Protein AF-0000000084365419 (afdb_homodimer)

Radius of gyration: 31.17 Å; Cα contacts (8 Å, |Δi|>4): 1772; chains: 2; bounding box: 86×86×74 Å

InterPro domains:
  IPR007219 Xylanolytic transcriptional activator, regulatory domain [PF04082] (51-330)
  IPR051059 Transcription factor verF-like [PTHR40626] (41-245)

Organism: Wickerhamomyces anomalus (strain ATCC 58044 / CBS 1984 / NCYC 433 / NRRL Y-366-8) (NCBI:txid683960)

Secondary structure (DSSP, 8-state):
-HHHHGGGSS-------B----HHHHHHHHHH-GGGGG-TT-SHHHHHHHHHHIIIIITTT---S-GGG-BTTTS-HHHHHHHHHHHHHHGGGGT--SSSHHHHHHHHHHHHHHHHHHTPPSSSPPHHHHHHHHHHHHHHHHSS-HHHHHHHHHTHHHHHHHHHTSHHHH--TTTTS----TT--HHHHHHHHHHHHHHHHHHHHHHHHHHHHHHHHHHH-PPP---GGG---BPPPPHHHHT--HHHHTTSPPPPPPPBHHHHHHHHHTT------HHHHHHHHHHHHHHHHHHHHHHHHHHHHS-HHHHHHHHHHHHHHHHHHHHHHHHHTSTT-S--GGGTSS-TTT--S--S-GGGSTT--S-S-HHHHHHHHHTT--HHHHHHHHT-SEETTEEPPHHHHHHHHHHHHHHHHSHHHHHHHHHHHHHHHHHHEETTTTEE---GGG--STTHHHHHHHHHHHHHHHHHHHT--S-S-GGGT----SS-HHHHHHHHHHHHHTT---SS-HHHHHHHHHHHHHHGGGSTTTT--HHHHHHHHHHHHT-SSHHHHHHHHHHHHHHHHHTT------TTTT-/--TTTGGGSS-------B----HHHHHHHHHH-GGGGG-TT-SHHHHHHHHHHIIIIITTT---S-GGG-BTTTS-HHHHHHHHHHHHHHGGGGT--SSSHHHHHHHHHHHHHHHHHHTPPSSSPPHHHHHHHHHHHHHHHHSS-HHHHHHHHHTHHHHHHHHHTSHHHH--TTTT----GGG--HHHHHHHHHHHHHHHHHHHHHHHHHHHHHHHHHHH-PPP---GGG---BPPPPHHHHT--HHHHTTSPPPPPPPBHHHHHHHHHTT------HHHHHHHHHHHHHHHHHHHHHHHHHHHHS-HHHHHHHHHHHHHHHHHHHHHHHHHTSTT-S--GGGTSS-TTT--S--S-GGGSTT--S-S-HHHHHHHHHTT--HHHHHHHHT-SEETTEEPPHHHHHHHHHHHHHHHHSHHHHHHHHHHHHHHHHHHEETTTTEE---GGG--STTHHHHHHHHHHHHHHHHHHHT--S-S-GGGT----SS-HHHHHHHHHHHHHTT---SS-HHHHHHHHHHHHHHGGGSTTTT--HHHHHHHHHHHHT-SSHHHHHHHHHHHHHHHHHTT------TTTT-

Structure (mmCIF, N/CA/C/O backbone):
data_AF-0000000084365419-model_v1
#
loop_
_entity.id
_entity.type
_entity.pdbx_description
1 polymer 'Transcription factor domain-containing protein'
#
loop_
_atom_site.group_PDB
_atom_site.id
_atom_site.type_symbol
_atom_site.label_atom_id
_atom_site.label_alt_id
_atom_site.label_comp_id
_atom_site.label_asym_id
_atom_site.label_entity_id
_atom_site.label_seq_id
_atom_site.pdbx_PDB_ins_code
_atom_site.Cartn_x
_atom_site.Cartn_y
_atom_site.Cartn_z
_atom_site.occupancy
_atom_site.B_iso_or_equiv
_atom_site.auth_seq_id
_atom_site.auth_comp_id
_atom_site.auth_asym_id
_atom_site.auth_atom_id
_atom_site.pdbx_PDB_model_num
ATOM 1 N N . LEU A 1 1 ? -21.594 13.844 -19.859 1 22.3 1 LEU A N 1
ATOM 2 C CA . LEU A 1 1 ? -22.234 14.008 -18.562 1 22.3 1 LEU A CA 1
ATOM 3 C C . LEU A 1 1 ? -23.734 13.789 -18.656 1 22.3 1 LEU A C 1
ATOM 5 O O . LEU A 1 1 ? -24.328 13.172 -17.766 1 22.3 1 LEU A O 1
ATOM 9 N N . GLU A 1 2 ? -24.359 14.234 -19.766 1 26.27 2 GLU A N 1
ATOM 10 C CA . GLU A 1 2 ? -25.797 14.156 -19.953 1 26.27 2 GLU A CA 1
ATOM 11 C C . GLU A 1 2 ? -26.234 12.727 -20.234 1 26.27 2 GLU A C 1
ATOM 13 O O . GLU A 1 2 ? -27.328 12.312 -19.812 1 26.27 2 GLU A O 1
ATOM 18 N N . LEU A 1 3 ? -25.344 12.031 -21.016 1 27.06 3 LEU A N 1
ATOM 19 C CA . LEU A 1 3 ? -25.797 10.711 -21.438 1 27.06 3 LEU A CA 1
ATOM 20 C C . LEU A 1 3 ? -25.812 9.742 -20.266 1 27.06 3 LEU A C 1
ATOM 22 O O . LEU A 1 3 ? -26.609 8.805 -20.25 1 27.06 3 LEU A O 1
ATOM 26 N N . LEU A 1 4 ? -24.953 10.047 -19.188 1 29.25 4 LEU A N 1
ATOM 27 C CA . LEU A 1 4 ? -24.906 9.141 -18.047 1 29.25 4 LEU A CA 1
ATOM 28 C C . LEU A 1 4 ? -26.078 9.383 -17.094 1 29.25 4 LEU A C 1
ATOM 30 O O . LEU A 1 4 ? -26.344 8.578 -16.203 1 29.25 4 LEU A O 1
ATOM 34 N N . GLU A 1 5 ? -26.734 10.594 -17.078 1 30.22 5 GLU A N 1
ATOM 35 C CA . GLU A 1 5 ? -27.719 10.984 -16.078 1 30.22 5 GLU A CA 1
ATOM 36 C C . GLU A 1 5 ? -29.047 10.242 -16.266 1 30.22 5 GLU A C 1
ATOM 38 O O . GLU A 1 5 ? -29.812 10.094 -15.328 1 30.22 5 GLU A O 1
ATOM 43 N N . SER A 1 6 ? -29.453 10.117 -17.531 1 30.25 6 SER A N 1
ATOM 44 C CA . SER A 1 6 ? -30.875 9.883 -17.688 1 30.25 6 SER A CA 1
ATOM 45 C C . SER A 1 6 ? -31.297 8.562 -17.062 1 30.25 6 SER A C 1
ATOM 47 O O . SER A 1 6 ? -32.5 8.328 -16.844 1 30.25 6 SER A O 1
ATOM 49 N N . ASP A 1 7 ? -30.422 7.559 -17.109 1 29.06 7 ASP A N 1
ATOM 50 C CA . ASP A 1 7 ? -31 6.215 -17.078 1 29.06 7 ASP A CA 1
ATOM 51 C C . ASP A 1 7 ? -31.281 5.77 -15.641 1 29.06 7 ASP A C 1
ATOM 53 O O . ASP A 1 7 ? -31.531 4.59 -15.391 1 29.06 7 ASP A O 1
ATOM 57 N N . LEU A 1 8 ? -31.156 6.672 -14.68 1 30 8 LEU A N 1
ATOM 58 C CA . LEU A 1 8 ? -31.297 6.18 -13.312 1 30 8 LEU A CA 1
ATOM 59 C C . LEU A 1 8 ? -32.781 6.055 -12.93 1 30 8 LEU A C 1
ATOM 61 O O . LEU A 1 8 ? -33.094 5.633 -11.82 1 30 8 LEU A O 1
ATOM 65 N N . GLY A 1 9 ? -33.656 6.742 -13.57 1 32.25 9 GLY A N 1
ATOM 66 C CA . GLY A 1 9 ? -35.031 6.793 -13.047 1 32.25 9 GLY A CA 1
ATOM 67 C C . GLY A 1 9 ? -35.719 5.445 -13.07 1 32.25 9 GLY A C 1
ATOM 68 O O . GLY A 1 9 ? -36.781 5.277 -12.469 1 32.25 9 GLY A O 1
ATOM 69 N N . ASN A 1 10 ? -35.844 4.816 -14.328 1 31.27 10 ASN A N 1
ATOM 70 C CA . ASN A 1 10 ? -36.719 3.666 -14.422 1 31.27 10 ASN A CA 1
ATOM 71 C C . ASN A 1 10 ? -36.219 2.48 -13.617 1 31.27 10 ASN A C 1
ATOM 73 O O . ASN A 1 10 ? -35 2.211 -13.617 1 31.27 10 ASN A O 1
ATOM 77 N N . ILE A 1 11 ? -36.969 2.057 -12.594 1 35.53 11 ILE A N 1
ATOM 78 C CA . ILE A 1 11 ? -36.75 0.825 -11.852 1 35.53 11 ILE A CA 1
ATOM 79 C C . ILE A 1 11 ? -36.312 -0.283 -12.805 1 35.53 11 ILE A C 1
ATOM 81 O O . ILE A 1 11 ? -37.062 -0.669 -13.703 1 35.53 11 ILE A O 1
ATOM 85 N N . PRO A 1 12 ? -35.094 -0.341 -13.195 1 38.25 12 PRO A N 1
ATOM 86 C CA . PRO A 1 12 ? -34.75 -1.32 -14.234 1 38.25 12 PRO A CA 1
ATOM 87 C C . PRO A 1 12 ? -35.406 -2.676 -13.992 1 38.25 12 PRO A C 1
ATOM 89 O O . PRO A 1 12 ? -35.438 -3.158 -12.859 1 38.25 12 PRO A O 1
ATOM 92 N N . SER A 1 13 ? -36.5 -3.002 -14.586 1 40.56 13 SER A N 1
ATOM 93 C CA . SER A 1 13 ? -36.938 -4.391 -14.727 1 40.56 13 SER A CA 1
ATOM 94 C C . SER A 1 13 ? -35.75 -5.348 -14.672 1 40.56 13 SER A C 1
ATOM 96 O O . SER A 1 13 ? -34.75 -5.141 -15.352 1 40.56 13 SER A O 1
ATOM 98 N N . PHE A 1 14 ? -35.562 -5.926 -13.484 1 49.97 14 PHE A N 1
ATOM 99 C CA . PHE A 1 14 ? -34.531 -6.938 -13.25 1 49.97 14 PHE A CA 1
ATOM 100 C C . PHE A 1 14 ? -34.438 -7.895 -14.43 1 49.97 14 PHE A C 1
ATOM 102 O O . PHE A 1 14 ? -35.406 -8.625 -14.727 1 49.97 14 PHE A O 1
ATOM 109 N N . GLN A 1 15 ? -33.906 -7.57 -15.492 1 57.12 15 GLN A N 1
ATOM 110 C CA . GLN A 1 15 ? -33.656 -8.453 -16.625 1 57.12 15 GLN A CA 1
ATOM 111 C C . GLN A 1 15 ? -32.75 -9.617 -16.25 1 57.12 15 GLN A C 1
ATOM 113 O O . GLN A 1 15 ? -31.859 -9.469 -15.414 1 57.12 15 GLN A O 1
ATOM 118 N N . GLY A 1 16 ? -33.25 -10.898 -16.281 1 69.56 16 GLY A N 1
ATOM 119 C CA . GLY A 1 16 ? -32.5 -12.141 -16.156 1 69.56 16 GLY A CA 1
ATOM 120 C C . GLY A 1 16 ? -31.109 -12.055 -16.734 1 69.56 16 GLY A C 1
ATOM 121 O O . GLY A 1 16 ? -30.719 -11.016 -17.281 1 69.56 16 GLY A O 1
ATOM 122 N N . ASN A 1 17 ? -30.312 -12.992 -16.422 1 83.81 17 ASN A N 1
ATOM 123 C CA . ASN A 1 17 ? -28.938 -13.102 -16.922 1 83.81 17 ASN A CA 1
ATOM 124 C C . ASN A 1 17 ? -28.891 -12.938 -18.438 1 83.81 17 ASN A C 1
ATOM 126 O O . ASN A 1 17 ? -29.703 -13.508 -19.156 1 83.81 17 ASN A O 1
ATOM 130 N N . SER A 1 18 ? -28.094 -11.992 -18.844 1 84.31 18 SER A N 1
ATOM 131 C CA . SER A 1 18 ? -27.891 -11.812 -20.281 1 84.31 18 SER A CA 1
ATOM 132 C C . SER A 1 18 ? -26.422 -11.609 -20.609 1 84.31 18 SER A C 1
ATOM 134 O O . SER A 1 18 ? -25.703 -10.922 -19.891 1 84.31 18 SER A O 1
ATOM 136 N N . THR A 1 19 ? -26.047 -12.305 -21.703 1 90.19 19 THR A N 1
ATOM 137 C CA . THR A 1 19 ? -24.688 -12.133 -22.234 1 90.19 19 THR A CA 1
ATOM 138 C C . THR A 1 19 ? -24.734 -11.625 -23.672 1 90.19 19 THR A C 1
ATOM 140 O O . THR A 1 19 ? -23.766 -11.789 -24.406 1 90.19 19 THR A O 1
ATOM 143 N N . LEU A 1 20 ? -25.812 -10.992 -23.984 1 92.69 20 LEU A N 1
ATOM 144 C CA . LEU A 1 20 ? -26.016 -10.508 -25.344 1 92.69 20 LEU A CA 1
ATOM 145 C C . LEU A 1 20 ? -25.203 -9.242 -25.594 1 92.69 20 LEU A C 1
ATOM 147 O O . LEU A 1 20 ? -25.141 -8.359 -24.734 1 92.69 20 LEU A O 1
ATOM 151 N N . ILE A 1 21 ? -24.547 -9.242 -26.766 1 96.62 21 ILE A N 1
ATOM 152 C CA . ILE A 1 21 ? -23.797 -8.062 -27.188 1 96.62 21 ILE A CA 1
ATOM 153 C C . ILE A 1 21 ? -24.562 -7.316 -28.266 1 96.62 21 ILE A C 1
ATOM 155 O O . ILE A 1 21 ? -24.562 -7.727 -29.438 1 96.62 21 ILE A O 1
ATOM 159 N N . THR A 1 22 ? -25.094 -6.215 -27.891 1 96.19 22 THR A N 1
ATOM 160 C CA . THR A 1 22 ? -25.891 -5.418 -28.828 1 96.19 22 THR A CA 1
ATOM 161 C C . THR A 1 22 ? -24.984 -4.449 -29.609 1 96.19 22 THR A C 1
ATOM 163 O O . THR A 1 22 ? -23.844 -4.227 -29.219 1 96.19 22 THR A O 1
ATOM 166 N N . SER A 1 23 ? -25.516 -3.898 -30.688 1 95.88 23 SER A N 1
ATOM 167 C CA . SER A 1 23 ? -24.797 -2.895 -31.469 1 95.88 23 SER A CA 1
ATOM 168 C C . SER A 1 23 ? -24.531 -1.64 -30.641 1 95.88 23 SER A C 1
ATOM 170 O O . SER A 1 23 ? -23.5 -0.993 -30.797 1 95.88 23 SER A O 1
ATOM 172 N N . GLU A 1 24 ? -25.438 -1.38 -29.766 1 95.94 24 GLU A N 1
ATOM 173 C CA . GLU A 1 24 ? -25.281 -0.215 -28.906 1 95.94 24 GLU A CA 1
ATOM 174 C C . GLU A 1 24 ? -24.125 -0.411 -27.938 1 95.94 24 GLU A C 1
ATOM 176 O O . GLU A 1 24 ? -23.328 0.506 -27.703 1 95.94 24 GLU A O 1
ATOM 181 N N . LEU A 1 25 ? -24.125 -1.559 -27.359 1 96.69 25 LEU A N 1
ATOM 182 C CA . LEU A 1 25 ? -23.031 -1.863 -26.438 1 96.69 25 LEU A CA 1
ATOM 183 C C . LEU A 1 25 ? -21.688 -1.811 -27.156 1 96.69 25 LEU A C 1
ATOM 185 O O . LEU A 1 25 ? -20.703 -1.305 -26.609 1 96.69 25 LEU A O 1
ATOM 189 N N . MET A 1 26 ? -21.609 -2.289 -28.375 1 97.06 26 MET A N 1
ATOM 190 C CA . MET A 1 26 ? -20.375 -2.264 -29.156 1 97.06 26 MET A CA 1
ATOM 191 C C . MET A 1 26 ? -19.938 -0.831 -29.438 1 97.06 26 MET A C 1
ATOM 193 O O . MET A 1 26 ? -18.75 -0.512 -29.359 1 97.06 26 MET A O 1
ATOM 197 N N . ARG A 1 27 ? -20.891 0.014 -29.719 1 96.88 27 ARG A N 1
ATOM 198 C CA . ARG A 1 27 ? -20.578 1.42 -29.969 1 96.88 27 ARG A CA 1
ATOM 199 C C . ARG A 1 27 ? -20 2.078 -28.719 1 96.88 27 ARG A C 1
ATOM 201 O O . ARG A 1 27 ? -19.078 2.883 -28.797 1 96.88 27 ARG A O 1
ATOM 208 N N . ARG A 1 28 ? -20.547 1.725 -27.609 1 96.94 28 ARG A N 1
ATOM 209 C CA . ARG A 1 28 ? -20.062 2.281 -26.344 1 96.94 28 ARG A CA 1
ATOM 210 C C . ARG A 1 28 ? -18.641 1.808 -26.047 1 96.94 28 ARG A C 1
ATOM 212 O O . ARG A 1 28 ? -17.828 2.576 -25.547 1 96.94 28 ARG A O 1
ATOM 219 N N . MET A 1 29 ? -18.422 0.545 -26.359 1 97.56 29 MET A N 1
ATOM 220 C CA . MET A 1 29 ? -17.078 0.008 -26.156 1 97.56 29 MET A CA 1
ATOM 221 C C . MET A 1 29 ? -16.062 0.688 -27.078 1 97.56 29 MET A C 1
ATOM 223 O O . MET A 1 29 ? -14.953 1.007 -26.656 1 97.56 29 MET A O 1
ATOM 227 N N . LEU A 1 30 ? -16.516 0.983 -28.297 1 97.31 30 LEU A N 1
ATOM 228 C CA . LEU A 1 30 ? -15.633 1.619 -29.266 1 97.31 30 LEU A CA 1
ATOM 229 C C . LEU A 1 30 ? -15.398 3.084 -28.922 1 97.31 30 LEU A C 1
ATOM 231 O O . LEU A 1 30 ? -14.344 3.643 -29.234 1 97.31 30 LEU A O 1
ATOM 235 N N . PHE A 1 31 ? -16.359 3.646 -28.266 1 96.44 31 PHE A N 1
ATOM 236 C CA . PHE A 1 31 ? -16.172 5.008 -27.766 1 96.44 31 PHE A CA 1
ATOM 237 C C . PHE A 1 31 ? -15.078 5.055 -26.703 1 96.44 31 PHE A C 1
ATOM 239 O O . PHE A 1 31 ? -14.281 6 -26.672 1 96.44 31 PHE A O 1
ATOM 246 N N . LEU A 1 32 ? -14.969 4.051 -25.875 1 95.81 32 LEU A N 1
ATOM 247 C CA . LEU A 1 32 ? -13.977 3.975 -24.812 1 95.81 32 LEU A CA 1
ATOM 248 C C . LEU A 1 32 ? -12.609 3.605 -25.359 1 95.81 32 LEU A C 1
ATOM 250 O O . LEU A 1 32 ? -11.594 4.164 -24.953 1 95.81 32 LEU A O 1
ATOM 254 N N . ILE A 1 33 ? -12.641 2.627 -26.297 1 97.38 33 ILE A N 1
ATOM 255 C CA . ILE A 1 33 ? -11.398 2.158 -26.891 1 97.38 33 ILE A CA 1
ATOM 256 C C . ILE A 1 33 ? -11.539 2.113 -28.422 1 97.38 33 ILE A C 1
ATOM 258 O O . ILE A 1 33 ? -11.758 1.046 -29 1 97.38 33 ILE A O 1
ATOM 262 N N . PRO A 1 34 ? -11.273 3.154 -29.078 1 96.31 34 PRO A N 1
ATOM 263 C CA . PRO A 1 34 ? -11.508 3.258 -30.516 1 96.31 34 PRO A CA 1
ATOM 264 C C . PRO A 1 34 ? -10.625 2.318 -31.328 1 96.31 34 PRO A C 1
ATOM 266 O O . PRO A 1 34 ? -11.023 1.869 -32.406 1 96.31 34 PRO A O 1
ATOM 269 N N . THR A 1 35 ? -9.5 1.938 -30.859 1 95.31 35 THR A N 1
ATOM 270 C CA . THR A 1 35 ? -8.555 1.117 -31.609 1 95.31 35 THR A CA 1
ATOM 271 C C . THR A 1 35 ? -9.102 -0.295 -31.812 1 95.31 35 THR A C 1
ATOM 273 O O . THR A 1 35 ? -8.609 -1.041 -32.656 1 95.31 35 THR A O 1
ATOM 276 N N . LEU A 1 36 ? -10.133 -0.667 -31.062 1 96.56 36 LEU A N 1
ATOM 277 C CA . LEU A 1 36 ? -10.711 -2.004 -31.156 1 96.56 36 LEU A CA 1
ATOM 278 C C . LEU A 1 36 ? -11.438 -2.199 -32.469 1 96.56 36 LEU A C 1
ATOM 280 O O . LEU A 1 36 ? -11.695 -3.332 -32.875 1 96.56 36 LEU A O 1
ATOM 284 N N . THR A 1 37 ? -11.773 -1.078 -33.156 1 94.44 37 THR A N 1
ATOM 285 C CA . THR A 1 37 ? -12.539 -1.135 -34.375 1 94.44 37 THR A CA 1
ATOM 286 C C . THR A 1 37 ? -11.789 -1.938 -35.438 1 94.44 37 THR A C 1
ATOM 288 O O . THR A 1 37 ? -12.406 -2.66 -36.25 1 94.44 37 THR A O 1
ATOM 291 N N . SER A 1 38 ? -10.508 -1.861 -35.438 1 93.69 38 SER A N 1
ATOM 292 C CA . SER A 1 38 ? -9.703 -2.479 -36.469 1 93.69 38 SER A CA 1
ATOM 293 C C . SER A 1 38 ? -9.266 -3.887 -36.094 1 93.69 38 SER A C 1
ATOM 295 O O . SER A 1 38 ? -8.648 -4.598 -36.875 1 93.69 38 SER A O 1
ATOM 297 N N . HIS A 1 39 ? -9.656 -4.355 -34.938 1 95.19 39 HIS A N 1
ATOM 298 C CA . HIS A 1 39 ? -9.188 -5.672 -34.5 1 95.19 39 HIS A CA 1
ATOM 299 C C . HIS A 1 39 ? -10.023 -6.781 -35.125 1 95.19 39 HIS A C 1
ATOM 301 O O . HIS A 1 39 ? -11.258 -6.699 -35.156 1 95.19 39 HIS A O 1
ATOM 307 N N . GLU A 1 40 ? -9.414 -7.809 -35.531 1 94.25 40 GLU A N 1
ATOM 308 C CA . GLU A 1 40 ? -10.039 -8.859 -36.312 1 94.25 40 GLU A CA 1
ATOM 309 C C . GLU A 1 40 ? -11.055 -9.648 -35.5 1 94.25 40 GLU A C 1
ATOM 311 O O . GLU A 1 40 ? -12.047 -10.141 -36.031 1 94.25 40 GLU A O 1
ATOM 316 N N . ASP A 1 41 ? -10.875 -9.766 -34.156 1 96.19 41 ASP A N 1
ATOM 317 C CA . ASP A 1 41 ? -11.742 -10.586 -33.344 1 96.19 41 ASP A CA 1
ATOM 318 C C . ASP A 1 41 ? -12.805 -9.734 -32.656 1 96.19 41 ASP A C 1
ATOM 320 O O . ASP A 1 41 ? -13.547 -10.227 -31.797 1 96.19 41 ASP A O 1
ATOM 324 N N . PHE A 1 42 ? -12.859 -8.484 -33.062 1 96.75 42 PHE A N 1
ATOM 325 C CA . PHE A 1 42 ? -13.836 -7.617 -32.375 1 96.75 42 PHE A CA 1
ATOM 326 C C . PHE A 1 42 ? -15.172 -7.664 -33.125 1 96.75 42 PHE A C 1
ATOM 328 O O . PHE A 1 42 ? -15.5 -6.758 -33.875 1 96.75 42 PHE A O 1
ATOM 335 N N . ASP A 1 43 ? -15.953 -8.578 -32.781 1 95.69 43 ASP A N 1
ATOM 336 C CA . ASP A 1 43 ? -17.328 -8.727 -33.281 1 95.69 43 ASP A CA 1
ATOM 337 C C . ASP A 1 43 ? -18.234 -9.312 -32.219 1 95.69 43 ASP A C 1
ATOM 339 O O . ASP A 1 43 ? -17.766 -9.859 -31.219 1 95.69 43 ASP A O 1
ATOM 343 N N . ALA A 1 44 ? -19.531 -9.25 -32.406 1 96.5 44 ALA A N 1
ATOM 344 C CA . ALA A 1 44 ? -20.5 -9.586 -31.359 1 96.5 44 ALA A CA 1
ATOM 345 C C . ALA A 1 44 ? -20.391 -11.055 -30.953 1 96.5 44 ALA A C 1
ATOM 347 O O . ALA A 1 44 ? -20.453 -11.383 -29.766 1 96.5 44 ALA A O 1
ATOM 348 N N . THR A 1 45 ? -20.219 -11.906 -31.875 1 96.19 45 THR A N 1
ATOM 349 C CA . THR A 1 45 ? -20.141 -13.336 -31.609 1 96.19 45 THR A CA 1
ATOM 350 C C . THR A 1 45 ? -18.891 -13.672 -30.812 1 96.19 45 THR A C 1
ATOM 352 O O . THR A 1 45 ? -18.953 -14.453 -29.859 1 96.19 45 THR A O 1
ATOM 355 N N . ALA A 1 46 ? -17.812 -13.094 -31.203 1 96.88 46 ALA A N 1
ATOM 356 C CA . ALA A 1 46 ? -16.547 -13.328 -30.5 1 96.88 46 ALA A CA 1
ATOM 357 C C . ALA A 1 46 ? -16.625 -12.805 -29.062 1 96.88 46 ALA A C 1
ATOM 359 O O . ALA A 1 46 ? -16.141 -13.461 -28.141 1 96.88 46 ALA A O 1
ATOM 360 N N . LEU A 1 47 ? -17.203 -11.648 -28.938 1 97.94 47 LEU A N 1
ATOM 361 C CA . LEU A 1 47 ? -17.312 -11.055 -27.609 1 97.94 47 LEU A CA 1
ATOM 362 C C . LEU A 1 47 ? -18.219 -11.891 -26.703 1 97.94 47 LEU A C 1
ATOM 364 O O . LEU A 1 47 ? -17.938 -12.055 -25.516 1 97.94 47 LEU A O 1
ATOM 368 N N . GLU A 1 48 ? -19.281 -12.414 -27.234 1 97.56 48 GLU A N 1
ATOM 369 C CA . GLU A 1 48 ? -20.172 -13.297 -26.484 1 97.56 48 GLU A CA 1
ATOM 370 C C . GLU A 1 48 ? -19.453 -14.578 -26.078 1 97.56 48 GLU A C 1
ATOM 372 O O . GLU A 1 48 ? -19.672 -15.094 -24.969 1 97.56 48 GLU A O 1
ATOM 377 N N . LEU A 1 49 ? -18.641 -15.047 -26.938 1 96.56 49 LEU A N 1
ATOM 378 C CA . LEU A 1 49 ? -17.875 -16.234 -26.609 1 96.56 49 LEU A CA 1
ATOM 379 C C . LEU A 1 49 ? -16.875 -15.938 -25.484 1 96.56 49 LEU A C 1
ATOM 381 O O . LEU A 1 49 ? -16.672 -16.766 -24.594 1 96.56 49 LEU A O 1
ATOM 385 N N . CYS A 1 50 ? -16.25 -14.758 -25.547 1 97.62 50 CYS A N 1
ATOM 386 C CA . CYS A 1 50 ? -15.375 -14.352 -24.469 1 97.62 50 CYS A CA 1
ATOM 387 C C . CYS A 1 50 ? -16.109 -14.32 -23.141 1 97.62 50 CYS A C 1
ATOM 389 O O . CYS A 1 50 ? -15.594 -14.773 -22.125 1 97.62 50 CYS A O 1
ATOM 391 N N . LEU A 1 51 ? -17.281 -13.773 -23.141 1 97.62 51 LEU A N 1
ATOM 392 C CA . LEU A 1 51 ? -18.094 -13.734 -21.922 1 97.62 51 LEU A CA 1
ATOM 393 C C . LEU A 1 51 ? -18.406 -15.141 -21.438 1 97.62 51 LEU A C 1
ATOM 395 O O . LEU A 1 51 ? -18.375 -15.406 -20.234 1 97.62 51 LEU A O 1
ATOM 399 N N . ASN A 1 52 ? -18.656 -16 -22.344 1 95.69 52 ASN A N 1
ATOM 400 C CA . ASN A 1 52 ? -18.906 -17.391 -21.969 1 95.69 52 ASN A CA 1
ATOM 401 C C . ASN A 1 52 ? -17.688 -18.031 -21.328 1 95.69 52 ASN A C 1
ATOM 403 O O . ASN A 1 52 ? -17.812 -18.75 -20.328 1 95.69 52 ASN A O 1
ATOM 407 N N . ILE A 1 53 ? -16.562 -17.797 -21.891 1 96.38 53 ILE A N 1
ATOM 408 C CA . ILE A 1 53 ? -15.32 -18.328 -21.344 1 96.38 53 ILE A CA 1
ATOM 409 C C . ILE A 1 53 ? -15.078 -17.75 -19.953 1 96.38 53 ILE A C 1
ATOM 411 O O . ILE A 1 53 ? -14.648 -18.453 -19.047 1 96.38 53 ILE A O 1
ATOM 415 N N . TYR A 1 54 ? -15.352 -16.438 -19.828 1 97 54 TYR A N 1
ATOM 416 C CA . TYR A 1 54 ? -15.242 -15.836 -18.5 1 97 54 TYR A CA 1
ATOM 417 C C . TYR A 1 54 ? -16.078 -16.594 -17.484 1 97 54 TYR A C 1
ATOM 419 O O . TYR A 1 54 ? -15.602 -16.938 -16.406 1 97 54 TYR A O 1
ATOM 427 N N . TRP A 1 55 ? -17.312 -16.875 -17.812 1 95.81 55 TRP A N 1
ATOM 428 C CA . TRP A 1 55 ? -18.25 -17.484 -16.875 1 95.81 55 TRP A CA 1
ATOM 429 C C . TRP A 1 55 ? -17.875 -18.938 -16.609 1 95.81 55 TRP A C 1
ATOM 431 O O . TRP A 1 55 ? -18.062 -19.438 -15.484 1 95.81 55 TRP A O 1
ATOM 441 N N . THR A 1 56 ? -17.266 -19.609 -17.562 1 94.5 56 THR A N 1
ATOM 442 C CA . THR A 1 56 ? -17.078 -21.047 -17.453 1 94.5 56 THR A CA 1
ATOM 443 C C . THR A 1 56 ? -15.664 -21.359 -16.953 1 94.5 56 THR A C 1
ATOM 445 O O . THR A 1 56 ? -15.391 -22.484 -16.531 1 94.5 56 THR A O 1
ATOM 448 N N . THR A 1 57 ? -14.812 -20.391 -16.969 1 95.5 57 THR A N 1
ATOM 449 C CA . THR A 1 57 ? -13.43 -20.703 -16.625 1 95.5 57 THR A CA 1
ATOM 450 C C . THR A 1 57 ? -12.953 -19.797 -15.484 1 95.5 57 THR A C 1
ATOM 452 O O . THR A 1 57 ? -12.32 -20.266 -14.539 1 95.5 57 THR A O 1
ATOM 455 N N . PHE A 1 58 ? -13.227 -18.531 -15.594 1 96.75 58 PHE A N 1
ATOM 456 C CA . PHE A 1 58 ? -12.734 -17.594 -14.586 1 96.75 58 PHE A CA 1
ATOM 457 C C . PHE A 1 58 ? -13.688 -17.531 -13.398 1 96.75 58 PHE A C 1
ATOM 459 O O . PHE A 1 58 ? -13.266 -17.688 -12.25 1 96.75 58 PHE A O 1
ATOM 466 N N . HIS A 1 59 ? -14.984 -17.344 -13.664 1 96.44 59 HIS A N 1
ATOM 467 C CA . HIS A 1 59 ? -16.016 -17.141 -12.641 1 96.44 59 HIS A CA 1
ATOM 468 C C . HIS A 1 59 ? -16.062 -18.312 -11.664 1 96.44 59 HIS A C 1
ATOM 470 O O . HIS A 1 59 ? -16.234 -18.109 -10.461 1 96.44 59 HIS A O 1
ATOM 476 N N . ILE A 1 60 ? -15.852 -19.484 -12.172 1 95.06 60 ILE A N 1
ATOM 477 C CA . ILE A 1 60 ? -16.047 -20.672 -11.344 1 95.06 60 ILE A CA 1
ATOM 478 C C . ILE A 1 60 ? -14.891 -20.812 -10.359 1 95.06 60 ILE A C 1
ATOM 480 O O . ILE A 1 60 ? -14.969 -21.578 -9.398 1 95.06 60 ILE A O 1
ATOM 484 N N . GLN A 1 61 ? -13.836 -20.078 -10.586 1 95.69 61 GLN A N 1
ATOM 485 C CA . GLN A 1 61 ? -12.727 -20.047 -9.633 1 95.69 61 GLN A CA 1
ATOM 486 C C . GLN A 1 61 ? -12.875 -18.891 -8.656 1 95.69 61 GLN A C 1
ATOM 488 O O . GLN A 1 61 ? -12.594 -19.031 -7.465 1 95.69 61 GLN A O 1
ATOM 493 N N . TYR A 1 62 ? -13.328 -17.719 -9.188 1 96.62 62 TYR A N 1
ATOM 494 C CA . TYR A 1 62 ? -13.492 -16.484 -8.406 1 96.62 62 TYR A CA 1
ATOM 495 C C . TYR A 1 62 ? -14.836 -15.836 -8.695 1 96.62 62 TYR A C 1
ATOM 497 O O . TYR A 1 62 ? -14.922 -14.883 -9.477 1 96.62 62 TYR A O 1
ATOM 505 N N . PRO A 1 63 ? -15.812 -16.297 -8.016 1 96.81 63 PRO A N 1
ATOM 506 C CA . PRO A 1 63 ? -17.172 -15.797 -8.273 1 96.81 63 PRO A CA 1
ATOM 507 C C . PRO A 1 63 ? -17.438 -14.445 -7.613 1 96.81 63 PRO A C 1
ATOM 509 O O . PRO A 1 63 ? -18.188 -14.367 -6.637 1 96.81 63 PRO A O 1
ATOM 512 N N . ILE A 1 64 ? -16.953 -13.391 -8.219 1 97.75 64 ILE A N 1
ATOM 513 C CA . ILE A 1 64 ? -17.047 -12.062 -7.621 1 97.75 64 ILE A CA 1
ATOM 514 C C . ILE A 1 64 ? -18.203 -11.289 -8.258 1 97.75 64 ILE A C 1
ATOM 516 O O . ILE A 1 64 ? -18.578 -10.219 -7.777 1 97.75 64 ILE A O 1
ATOM 520 N N . ILE A 1 65 ? -18.75 -11.766 -9.359 1 97.38 65 ILE A N 1
ATOM 521 C CA . ILE A 1 65 ? -19.922 -11.203 -10.016 1 97.38 65 ILE A CA 1
ATOM 522 C C . ILE A 1 65 ? -21.109 -12.164 -9.883 1 97.38 65 ILE A C 1
ATOM 524 O O . ILE A 1 65 ? -20.953 -13.367 -10.078 1 97.38 65 ILE A O 1
ATOM 528 N N . HIS A 1 66 ? -22.203 -11.648 -9.453 1 95.75 66 HIS A N 1
ATOM 529 C CA . HIS A 1 66 ? -23.406 -12.477 -9.352 1 95.75 66 HIS A CA 1
ATOM 530 C C . HIS A 1 66 ? -23.969 -12.789 -10.727 1 95.75 66 HIS A C 1
ATOM 532 O O . HIS A 1 66 ? -24.703 -11.969 -11.305 1 95.75 66 HIS A O 1
ATOM 538 N N . LYS A 1 67 ? -23.766 -13.984 -11.18 1 94.69 67 LYS A N 1
ATOM 539 C CA . LYS A 1 67 ? -24.078 -14.359 -12.555 1 94.69 67 LYS A CA 1
ATOM 540 C C . LYS A 1 67 ? -25.578 -14.227 -12.836 1 94.69 67 LYS A C 1
ATOM 542 O O . LYS A 1 67 ? -25.969 -13.648 -13.852 1 94.69 67 LYS A O 1
ATOM 547 N N . PRO A 1 68 ? -26.453 -14.617 -11.945 1 92.62 68 PRO A N 1
ATOM 548 C CA . PRO A 1 68 ? -27.891 -14.586 -12.266 1 92.62 68 PRO A CA 1
ATOM 549 C C . PRO A 1 68 ? -28.406 -13.172 -12.469 1 92.62 68 PRO A C 1
ATOM 551 O O . PRO A 1 68 ? -29.359 -12.969 -13.227 1 92.62 68 PRO A O 1
ATOM 554 N N . SER A 1 69 ? -27.828 -12.227 -11.789 1 92.25 69 SER A N 1
ATOM 555 C CA . SER A 1 69 ? -28.344 -10.867 -11.898 1 92.25 69 SER A CA 1
ATOM 556 C C . SER A 1 69 ? -27.531 -10.047 -12.898 1 92.25 69 SER A C 1
ATOM 558 O O . SER A 1 69 ? -27.859 -8.891 -13.156 1 92.25 69 SER A O 1
ATOM 560 N N . PHE A 1 70 ? -26.531 -10.68 -13.477 1 95.38 70 PHE A N 1
ATOM 561 C CA . PHE A 1 70 ? -25.688 -9.969 -14.438 1 95.38 70 PHE A CA 1
ATOM 562 C C . PHE A 1 70 ? -26.406 -9.797 -15.766 1 95.38 70 PHE A C 1
ATOM 564 O O . PHE A 1 70 ? -27.031 -10.734 -16.266 1 95.38 70 PHE A O 1
ATOM 571 N N . ASN A 1 71 ? -26.344 -8.586 -16.266 1 94.5 71 ASN A N 1
ATOM 572 C CA . ASN A 1 71 ? -26.984 -8.258 -17.516 1 94.5 71 ASN A CA 1
ATOM 573 C C . ASN A 1 71 ? -26.172 -7.262 -18.328 1 94.5 71 ASN A C 1
ATOM 575 O O . ASN A 1 71 ? -25.938 -6.137 -17.891 1 94.5 71 ASN A O 1
ATOM 579 N N . THR A 1 72 ? -25.766 -7.637 -19.562 1 95.38 72 THR A N 1
ATOM 580 C CA . THR A 1 72 ? -24.906 -6.809 -20.406 1 95.38 72 THR A CA 1
ATOM 581 C C . THR A 1 72 ? -25.641 -5.531 -20.828 1 95.38 72 THR A C 1
ATOM 583 O O . THR A 1 72 ? -25 -4.547 -21.203 1 95.38 72 THR A O 1
ATOM 586 N N . LEU A 1 73 ? -26.906 -5.535 -20.719 1 91.75 73 LEU A N 1
ATOM 587 C CA . LEU A 1 73 ? -27.688 -4.363 -21.125 1 91.75 73 LEU A CA 1
ATOM 588 C C . LEU A 1 73 ? -27.625 -3.279 -20.047 1 91.75 73 LEU A C 1
ATOM 590 O O . LEU A 1 73 ? -27.812 -2.1 -20.344 1 91.75 73 LEU A O 1
ATOM 594 N N . THR A 1 74 ? -27.344 -3.689 -18.844 1 92.19 74 THR A N 1
ATOM 595 C CA . THR A 1 74 ? -27.359 -2.723 -17.75 1 92.19 74 THR A CA 1
ATOM 596 C C . THR A 1 74 ? -25.969 -2.574 -17.141 1 92.19 74 THR A C 1
ATOM 598 O O . THR A 1 74 ? -25.656 -1.557 -16.516 1 92.19 74 THR A O 1
ATOM 601 N N . ALA A 1 75 ? -25.125 -3.578 -17.312 1 95.25 75 ALA A N 1
ATOM 602 C CA . ALA A 1 75 ? -23.781 -3.549 -16.75 1 95.25 75 ALA A CA 1
ATOM 603 C C . ALA A 1 75 ? -22.938 -2.467 -17.406 1 95.25 75 ALA A C 1
ATOM 605 O O . ALA A 1 75 ? -23.062 -2.205 -18.609 1 95.25 75 ALA A O 1
ATOM 606 N N . PRO A 1 76 ? -22.062 -1.772 -16.656 1 96.06 76 PRO A N 1
ATOM 607 C CA . PRO A 1 76 ? -21.156 -0.788 -17.266 1 96.06 76 PRO A CA 1
ATOM 608 C C . PRO A 1 76 ? -20.266 -1.393 -18.344 1 96.06 76 PRO A C 1
ATOM 610 O O . PRO A 1 76 ? -19.688 -2.467 -18.141 1 96.06 76 PRO A O 1
ATOM 613 N N . PRO A 1 77 ? -20.109 -0.729 -19.453 1 97.94 77 PRO A N 1
ATOM 614 C CA . PRO A 1 77 ? -19.281 -1.259 -20.547 1 97.94 77 PRO A CA 1
ATOM 615 C C . PRO A 1 77 ? -17.859 -1.574 -20.109 1 97.94 77 PRO A C 1
ATOM 617 O O . PRO A 1 77 ? -17.234 -2.506 -20.625 1 97.94 77 PRO A O 1
ATOM 620 N N . ILE A 1 78 ? -17.344 -0.817 -19.156 1 98.19 78 ILE A N 1
ATOM 621 C CA . ILE A 1 78 ? -15.984 -1.022 -18.688 1 98.19 78 ILE A CA 1
ATOM 622 C C . ILE A 1 78 ? -15.859 -2.398 -18.031 1 98.19 78 ILE A C 1
ATOM 624 O O . ILE A 1 78 ? -14.867 -3.102 -18.219 1 98.19 78 ILE A O 1
ATOM 628 N N . LEU A 1 79 ? -16.844 -2.795 -17.266 1 98.5 79 LEU A N 1
ATOM 629 C CA . LEU A 1 79 ? -16.844 -4.125 -16.656 1 98.5 79 LEU A CA 1
ATOM 630 C C . LEU A 1 79 ? -16.922 -5.207 -17.734 1 98.5 79 LEU A C 1
ATOM 632 O O . LEU A 1 79 ? -16.203 -6.215 -17.641 1 98.5 79 LEU A O 1
ATOM 636 N N . ILE A 1 80 ? -17.719 -4.953 -18.719 1 98.69 80 ILE A N 1
ATOM 637 C CA . ILE A 1 80 ? -17.859 -5.914 -19.812 1 98.69 80 ILE A CA 1
ATOM 638 C C . ILE A 1 80 ? -16.531 -6.055 -20.547 1 98.69 80 ILE A C 1
ATOM 640 O O . ILE A 1 80 ? -16.125 -7.164 -20.906 1 98.69 80 ILE A O 1
ATOM 644 N N . LEU A 1 81 ? -15.859 -4.945 -20.781 1 98.81 81 LEU A N 1
ATOM 645 C CA . LEU A 1 81 ? -14.547 -4.977 -21.406 1 98.81 81 LEU A CA 1
ATOM 646 C C . LEU A 1 81 ? -13.562 -5.809 -20.594 1 98.81 81 LEU A C 1
ATOM 648 O O . LEU A 1 81 ? -12.773 -6.57 -21.141 1 98.81 81 LEU A O 1
ATOM 652 N N . ALA A 1 82 ? -13.594 -5.672 -19.281 1 98.81 82 ALA A N 1
ATOM 653 C CA . ALA A 1 82 ? -12.719 -6.461 -18.406 1 98.81 82 ALA A CA 1
ATOM 654 C C . ALA A 1 82 ? -13.016 -7.949 -18.547 1 98.81 82 ALA A C 1
ATOM 656 O O . ALA A 1 82 ? -12.094 -8.773 -18.594 1 98.81 82 ALA A O 1
ATOM 657 N N . MET A 1 83 ? -14.281 -8.281 -18.609 1 98.75 83 MET A N 1
ATOM 658 C CA . MET A 1 83 ? -14.688 -9.68 -18.734 1 98.75 83 MET A CA 1
ATOM 659 C C . MET A 1 83 ? -14.266 -10.242 -20.094 1 98.75 83 MET A C 1
ATOM 661 O O . MET A 1 83 ? -13.789 -11.375 -20.188 1 98.75 83 MET A O 1
ATOM 665 N N . VAL A 1 84 ? -14.438 -9.438 -21.094 1 98.62 84 VAL A N 1
ATOM 666 C CA . VAL A 1 84 ? -14.047 -9.844 -22.438 1 98.62 84 VAL A CA 1
ATOM 667 C C . VAL A 1 84 ? -12.539 -10.055 -22.5 1 98.62 84 VAL A C 1
ATOM 669 O O . VAL A 1 84 ? -12.062 -11.031 -23.094 1 98.62 84 VAL A O 1
ATOM 672 N N . LEU A 1 85 ? -11.82 -9.148 -21.906 1 98.62 85 LEU A N 1
ATOM 673 C CA . LEU A 1 85 ? -10.367 -9.25 -21.797 1 98.62 85 LEU A CA 1
ATOM 674 C C . LEU A 1 85 ? -9.961 -10.586 -21.203 1 98.62 85 LEU A C 1
ATOM 676 O O . LEU A 1 85 ? -9.086 -11.273 -21.734 1 98.62 85 LEU A O 1
ATOM 680 N N . MET A 1 86 ? -10.57 -10.984 -20.125 1 98.56 86 MET A N 1
ATOM 681 C CA . MET A 1 86 ? -10.219 -12.219 -19.438 1 98.56 86 MET A CA 1
ATOM 682 C C . MET A 1 86 ? -10.617 -13.438 -20.25 1 98.56 86 MET A C 1
ATOM 684 O O . MET A 1 86 ? -9.891 -14.43 -20.297 1 98.56 86 MET A O 1
ATOM 688 N N . GLY A 1 87 ? -11.781 -13.32 -20.875 1 97.94 87 GLY A N 1
ATOM 689 C CA . GLY A 1 87 ? -12.195 -14.398 -21.766 1 97.94 87 GLY A CA 1
ATOM 690 C C . GLY A 1 87 ? -11.227 -14.633 -22.906 1 97.94 87 GLY A C 1
ATOM 691 O O . GLY A 1 87 ? -10.93 -15.773 -23.25 1 97.94 87 GLY A O 1
ATOM 692 N N . ALA A 1 88 ? -10.773 -13.555 -23.469 1 97.81 88 ALA A N 1
ATOM 693 C CA . ALA A 1 88 ? -9.805 -13.656 -24.547 1 97.81 88 ALA A CA 1
ATOM 694 C C . ALA A 1 88 ? -8.5 -14.273 -24.062 1 97.81 88 ALA A C 1
ATOM 696 O O . ALA A 1 88 ? -7.926 -15.141 -24.719 1 97.81 88 ALA A O 1
ATOM 697 N N . ALA A 1 89 ? -8.031 -13.875 -22.906 1 96.88 89 ALA A N 1
ATOM 698 C CA . ALA A 1 89 ? -6.773 -14.352 -22.344 1 96.88 89 ALA A CA 1
ATOM 699 C C . ALA A 1 89 ? -6.84 -15.844 -22.047 1 96.88 89 ALA A C 1
ATOM 701 O O . ALA A 1 89 ? -5.84 -16.562 -22.172 1 96.88 89 ALA A O 1
ATOM 702 N N . LEU A 1 90 ? -8.023 -16.344 -21.672 1 96.94 90 LEU A N 1
ATOM 703 C CA . LEU A 1 90 ? -8.172 -17.734 -21.25 1 96.94 90 LEU A CA 1
ATOM 704 C C . LEU A 1 90 ? -8.633 -18.609 -22.406 1 96.94 90 LEU A C 1
ATOM 706 O O . LEU A 1 90 ? -8.789 -19.828 -22.25 1 96.94 90 LEU A O 1
ATOM 710 N N . SER A 1 91 ? -8.781 -18.016 -23.578 1 96.25 91 SER A N 1
ATOM 711 C CA . SER A 1 91 ? -9.352 -18.75 -24.703 1 96.25 91 SER A CA 1
ATOM 712 C C . SER A 1 91 ? -8.43 -19.891 -25.141 1 96.25 91 SER A C 1
ATOM 714 O O . SER A 1 91 ? -8.898 -20.906 -25.656 1 96.25 91 SER A O 1
ATOM 716 N N . ASN A 1 92 ? -7.191 -19.766 -24.844 1 92.94 92 ASN A N 1
ATOM 717 C CA . ASN A 1 92 ? -6.234 -20.812 -25.203 1 92.94 92 ASN A CA 1
ATOM 718 C C . ASN A 1 92 ? -6.508 -22.109 -24.453 1 92.94 92 ASN A C 1
ATOM 720 O O . ASN A 1 92 ? -6.164 -23.188 -24.922 1 92.94 92 ASN A O 1
ATOM 724 N N . SER A 1 93 ? -7.082 -22.031 -23.375 1 93.94 93 SER A N 1
ATOM 725 C CA . SER A 1 93 ? -7.34 -23.203 -22.547 1 93.94 93 SER A CA 1
ATOM 726 C C . SER A 1 93 ? -8.422 -24.094 -23.156 1 93.94 93 SER A C 1
ATOM 728 O O . SER A 1 93 ? -8.516 -25.281 -22.844 1 93.94 93 SER A O 1
ATOM 730 N N . ILE A 1 94 ? -9.211 -23.547 -24 1 92.19 94 ILE A N 1
ATOM 731 C CA . ILE A 1 94 ? -10.305 -24.328 -24.578 1 92.19 94 ILE A CA 1
ATOM 732 C C . ILE A 1 94 ? -10.047 -24.547 -26.062 1 92.19 94 ILE A C 1
ATOM 734 O O . ILE A 1 94 ? -10.977 -24.812 -26.828 1 92.19 94 ILE A O 1
ATOM 738 N N . GLY A 1 95 ? -8.922 -24.281 -26.578 1 87.69 95 GLY A N 1
ATOM 739 C CA . GLY A 1 95 ? -8.586 -24.641 -27.953 1 87.69 95 GLY A CA 1
ATOM 740 C C . GLY A 1 95 ? -8.367 -23.422 -28.844 1 87.69 95 GLY A C 1
ATOM 741 O O . GLY A 1 95 ? -8.359 -23.547 -30.078 1 87.69 95 GLY A O 1
ATOM 742 N N . ASN A 1 96 ? -8.422 -22.234 -28.391 1 85.38 96 ASN A N 1
ATOM 743 C CA . ASN A 1 96 ? -8.055 -21 -29.078 1 85.38 96 ASN A CA 1
ATOM 744 C C . ASN A 1 96 ? -8.961 -20.719 -30.281 1 85.38 96 ASN A C 1
ATOM 746 O O . ASN A 1 96 ? -8.484 -20.656 -31.406 1 85.38 96 ASN A O 1
ATOM 750 N N . PRO A 1 97 ? -10.102 -20.359 -30.062 1 91.19 97 PRO A N 1
ATOM 751 C CA . PRO A 1 97 ? -11.07 -20.141 -31.141 1 91.19 97 PRO A CA 1
ATOM 752 C C . PRO A 1 97 ? -10.844 -18.828 -31.875 1 91.19 97 PRO A C 1
ATOM 754 O O . PRO A 1 97 ? -11.445 -18.594 -32.938 1 91.19 97 PRO A O 1
ATOM 757 N N . PHE A 1 98 ? -9.945 -18.047 -31.375 1 95.5 98 PHE A N 1
ATOM 758 C CA . PHE A 1 98 ? -9.781 -16.719 -31.938 1 95.5 98 PHE A CA 1
ATOM 759 C C . PHE A 1 98 ? -8.508 -16.641 -32.781 1 95.5 98 PHE A C 1
ATOM 761 O O . PHE A 1 98 ? -7.625 -17.484 -32.656 1 95.5 98 PHE A O 1
ATOM 768 N N . LYS A 1 99 ? -8.438 -15.594 -33.562 1 95.06 99 LYS A N 1
ATOM 769 C CA . LYS A 1 99 ? -7.266 -15.367 -34.406 1 95.06 99 LYS A CA 1
ATOM 770 C C . LYS A 1 99 ? -6.121 -14.75 -33.594 1 95.06 99 LYS A C 1
ATOM 772 O O . LYS A 1 99 ? -4.977 -15.195 -33.719 1 95.06 99 LYS A O 1
ATOM 777 N N . ASP A 1 100 ? -6.41 -13.742 -32.875 1 95.56 100 ASP A N 1
ATOM 778 C CA . ASP A 1 100 ? -5.41 -13.055 -32.062 1 95.56 100 ASP A CA 1
ATOM 779 C C . ASP A 1 100 ? -5.977 -12.672 -30.688 1 95.56 100 ASP A C 1
ATOM 781 O O . ASP A 1 100 ? -6.129 -11.484 -30.391 1 95.56 100 ASP A O 1
ATOM 785 N N . PRO A 1 101 ? -6.203 -13.656 -29.906 1 95.12 101 PRO A N 1
ATOM 786 C CA . PRO A 1 101 ? -6.832 -13.375 -28.609 1 95.12 101 PRO A CA 1
ATOM 787 C C . PRO A 1 101 ? -5.957 -12.5 -27.719 1 95.12 101 PRO A C 1
ATOM 789 O O . PRO A 1 101 ? -6.469 -11.617 -27.016 1 95.12 101 PRO A O 1
ATOM 792 N N . LEU A 1 102 ? -4.664 -12.711 -27.734 1 94.25 102 LEU A N 1
ATOM 793 C CA . LEU A 1 102 ? -3.785 -11.898 -26.891 1 94.25 102 LEU A CA 1
ATOM 794 C C . LEU A 1 102 ? -3.781 -10.445 -27.359 1 94.25 102 LEU A C 1
ATOM 796 O O . LEU A 1 102 ? -3.756 -9.523 -26.547 1 94.25 102 LEU A O 1
ATOM 800 N N . GLY A 1 103 ? -3.742 -10.273 -28.672 1 95.38 103 GLY A N 1
ATOM 801 C CA . GLY A 1 103 ? -3.793 -8.922 -29.219 1 95.38 103 GLY A CA 1
ATOM 802 C C . GLY A 1 103 ? -5.027 -8.156 -28.781 1 95.38 103 GLY A C 1
ATOM 803 O O . GLY A 1 103 ? -4.941 -6.969 -28.438 1 95.38 103 GLY A O 1
ATOM 804 N N . MET A 1 104 ? -6.148 -8.82 -28.766 1 97 104 MET A N 1
ATOM 805 C CA . MET A 1 104 ? -7.387 -8.18 -28.328 1 97 104 MET A CA 1
ATOM 806 C C . MET A 1 104 ? -7.336 -7.863 -26.844 1 97 104 MET A C 1
ATOM 808 O O . MET A 1 104 ? -7.723 -6.77 -26.422 1 97 104 MET A O 1
ATOM 812 N N . ALA A 1 105 ? -6.855 -8.836 -26.062 1 97.62 105 ALA A N 1
ATOM 813 C CA . ALA A 1 105 ? -6.738 -8.625 -24.625 1 97.62 105 ALA A CA 1
ATOM 814 C C . ALA A 1 105 ? -5.809 -7.457 -24.312 1 97.62 105 ALA A C 1
ATOM 816 O O . ALA A 1 105 ? -6.102 -6.641 -23.438 1 97.62 105 ALA A O 1
ATOM 817 N N . MET A 1 106 ? -4.715 -7.293 -25.031 1 97.12 106 MET A N 1
ATOM 818 C CA . MET A 1 106 ? -3.748 -6.215 -24.844 1 97.12 106 MET A CA 1
ATOM 819 C C . MET A 1 106 ? -4.348 -4.867 -25.219 1 97.12 106 MET A C 1
ATOM 821 O O . MET A 1 106 ? -4.133 -3.867 -24.531 1 97.12 106 MET A O 1
ATOM 825 N N . GLU A 1 107 ? -5.098 -4.883 -26.312 1 97.62 107 GLU A N 1
ATOM 826 C CA . GLU A 1 107 ? -5.73 -3.648 -26.766 1 97.62 107 GLU A CA 1
ATOM 827 C C . GLU A 1 107 ? -6.691 -3.102 -25.703 1 97.62 107 GLU A C 1
ATOM 829 O O . GLU A 1 107 ? -6.852 -1.888 -25.578 1 97.62 107 GLU A O 1
ATOM 834 N N . ILE A 1 108 ? -7.312 -4.004 -25.016 1 98.31 108 ILE A N 1
ATOM 835 C CA . ILE A 1 108 ? -8.242 -3.605 -23.969 1 98.31 108 ILE A CA 1
ATOM 836 C C . ILE A 1 108 ? -7.469 -3.295 -22.688 1 98.31 108 ILE A C 1
ATOM 838 O O . ILE A 1 108 ? -7.727 -2.283 -22.031 1 98.31 108 ILE A O 1
ATOM 842 N N . GLY A 1 109 ? -6.512 -4.176 -22.344 1 97.75 109 GLY A N 1
ATOM 843 C CA . GLY A 1 109 ? -5.812 -4.125 -21.062 1 97.75 109 GLY A CA 1
ATOM 844 C C . GLY A 1 109 ? -4.977 -2.871 -20.891 1 97.75 109 GLY A C 1
ATOM 845 O O . GLY A 1 109 ? -4.875 -2.336 -19.781 1 97.75 109 GLY A O 1
ATOM 846 N N . ILE A 1 110 ? -4.402 -2.318 -21.906 1 95.25 110 ILE A N 1
ATOM 847 C CA . ILE A 1 110 ? -3.475 -1.197 -21.828 1 95.25 110 ILE A CA 1
ATOM 848 C C . ILE A 1 110 ? -4.215 0.056 -21.359 1 95.25 110 ILE A C 1
ATOM 850 O O . ILE A 1 110 ? -3.799 0.717 -20.406 1 95.25 110 ILE A O 1
ATOM 854 N N . PRO A 1 111 ? -5.371 0.343 -21.859 1 94.81 111 PRO A N 1
ATOM 855 C CA . PRO A 1 111 ? -6.035 1.576 -21.438 1 94.81 111 PRO A CA 1
ATOM 856 C C . PRO A 1 111 ? -7.016 1.351 -20.281 1 94.81 111 PRO A C 1
ATOM 858 O O . PRO A 1 111 ? -7.492 2.312 -19.672 1 94.81 111 PRO A O 1
ATOM 861 N N . LEU A 1 112 ? -7.391 0.139 -19.969 1 96.94 112 LEU A N 1
ATOM 862 C CA . LEU A 1 112 ? -8.562 -0.177 -19.141 1 96.94 112 LEU A CA 1
ATOM 863 C C . LEU A 1 112 ? -8.422 0.407 -17.75 1 96.94 112 LEU A C 1
ATOM 865 O O . LEU A 1 112 ? -9.391 0.909 -17.172 1 96.94 112 LEU A O 1
ATOM 869 N N . ARG A 1 113 ? -7.254 0.323 -17.125 1 95.19 113 ARG A N 1
ATOM 870 C CA . ARG A 1 113 ? -7.062 0.831 -15.781 1 95.19 113 ARG A CA 1
ATOM 871 C C . ARG A 1 113 ? -7.398 2.316 -15.695 1 95.19 113 ARG A C 1
ATOM 873 O O . ARG A 1 113 ? -8.078 2.756 -14.766 1 95.19 113 ARG A O 1
ATOM 880 N N . TRP A 1 114 ? -6.945 3.09 -16.625 1 91 114 TRP A N 1
ATOM 881 C CA . TRP A 1 114 ? -7.184 4.531 -16.641 1 91 114 TRP A CA 1
ATOM 882 C C . TRP A 1 114 ? -8.656 4.836 -16.891 1 91 114 TRP A C 1
ATOM 884 O O . TRP A 1 114 ? -9.195 5.801 -16.344 1 91 114 TRP A O 1
ATOM 894 N N . LEU A 1 115 ? -9.266 4.008 -17.719 1 93.62 115 LEU A N 1
ATOM 895 C CA . LEU A 1 115 ? -10.688 4.172 -17.984 1 93.62 115 LEU A CA 1
ATOM 896 C C . LEU A 1 115 ? -11.508 3.928 -16.719 1 93.62 115 LEU A C 1
ATOM 898 O O . LEU A 1 115 ? -12.477 4.645 -16.469 1 93.62 115 LEU A O 1
ATOM 902 N N . ILE A 1 116 ? -11.133 2.939 -15.938 1 95.06 116 ILE A N 1
ATOM 903 C CA . ILE A 1 116 ? -11.836 2.643 -14.695 1 95.06 116 ILE A CA 1
ATOM 904 C C . ILE A 1 116 ? -11.734 3.834 -13.75 1 95.06 116 ILE A C 1
ATOM 906 O O . ILE A 1 116 ? -12.742 4.297 -13.211 1 95.06 116 ILE A O 1
ATOM 910 N N . PHE A 1 117 ? -10.539 4.398 -13.594 1 90.19 117 PHE A N 1
ATOM 911 C CA . PHE A 1 117 ? -10.328 5.48 -12.641 1 90.19 117 PHE A CA 1
ATOM 912 C C . PHE A 1 117 ? -10.984 6.766 -13.125 1 90.19 117 PHE A C 1
ATOM 914 O O . PHE A 1 117 ? -11.453 7.57 -12.312 1 90.19 117 PHE A O 1
ATOM 921 N N . LYS A 1 118 ? -10.992 6.945 -14.398 1 86.44 118 LYS A N 1
ATOM 922 C CA . LYS A 1 118 ? -11.617 8.133 -14.961 1 86.44 118 LYS A CA 1
ATOM 923 C C . LYS A 1 118 ? -13.125 8.125 -14.727 1 86.44 118 LYS A C 1
ATOM 925 O O . LYS A 1 118 ? -13.734 9.18 -14.531 1 86.44 118 LYS A O 1
ATOM 930 N N . HIS A 1 119 ? -13.719 6.977 -14.695 1 88.69 119 HIS A N 1
ATOM 931 C CA . HIS A 1 119 ? -15.18 6.895 -14.648 1 88.69 119 HIS A CA 1
ATOM 932 C C . HIS A 1 119 ? -15.656 6.434 -13.273 1 88.69 119 HIS A C 1
ATOM 934 O O . HIS A 1 119 ? -16.844 6.125 -13.094 1 88.69 119 HIS A O 1
ATOM 940 N N . ARG A 1 120 ? -14.75 6.355 -12.367 1 87.31 120 ARG A N 1
ATOM 941 C CA . ARG A 1 120 ? -15.133 5.871 -11.047 1 87.31 120 ARG A CA 1
ATOM 942 C C . ARG A 1 120 ? -16.062 6.859 -10.352 1 87.31 120 ARG A C 1
ATOM 944 O O . ARG A 1 120 ? -16.031 8.062 -10.633 1 87.31 120 ARG A O 1
ATOM 951 N N . SER A 1 121 ? -16.859 6.352 -9.484 1 79.5 121 SER A N 1
ATOM 952 C CA . SER A 1 121 ? -17.781 7.168 -8.695 1 79.5 121 SER A CA 1
ATOM 953 C C . SER A 1 121 ? -17.031 7.922 -7.594 1 79.5 121 SER A C 1
ATOM 955 O O . SER A 1 121 ? -16.062 7.418 -7.035 1 79.5 121 SER A O 1
ATOM 957 N N . PRO A 1 122 ? -17.516 9.125 -7.387 1 74.5 122 PRO A N 1
ATOM 958 C CA . PRO A 1 122 ? -16.969 9.82 -6.223 1 74.5 122 PRO A CA 1
ATOM 959 C C . PRO A 1 122 ? -17.406 9.195 -4.902 1 74.5 122 PRO A C 1
ATOM 961 O O . PRO A 1 122 ? -18.531 8.734 -4.777 1 74.5 122 PRO A O 1
ATOM 964 N N . GLY A 1 123 ? -16.625 9.156 -3.957 1 76.12 123 GLY A N 1
ATOM 965 C CA . GLY A 1 123 ? -16.969 8.602 -2.658 1 76.12 123 GLY A CA 1
ATOM 966 C C . GLY A 1 123 ? -16.797 7.094 -2.592 1 76.12 123 GLY A C 1
ATOM 967 O O . GLY A 1 123 ? -15.742 6.566 -2.973 1 76.12 123 GLY A O 1
ATOM 968 N N . ALA A 1 124 ? -17.891 6.43 -2.234 1 80.31 124 ALA A N 1
ATOM 969 C CA . ALA A 1 124 ? -17.828 4.977 -2.068 1 80.31 124 ALA A CA 1
ATOM 970 C C . ALA A 1 124 ? -17.766 4.273 -3.42 1 80.31 124 ALA A C 1
ATOM 972 O O . ALA A 1 124 ? -18.5 4.633 -4.352 1 80.31 124 ALA A O 1
ATOM 973 N N . SER A 1 125 ? -16.969 3.295 -3.533 1 87.88 125 SER A N 1
ATOM 974 C CA . SER A 1 125 ? -16.766 2.576 -4.789 1 87.88 125 SER A CA 1
ATOM 975 C C . SER A 1 125 ? -17.953 1.657 -5.086 1 87.88 125 SER A C 1
ATOM 977 O O . SER A 1 125 ? -18.516 1.058 -4.172 1 87.88 125 SER A O 1
ATOM 979 N N . GLU A 1 126 ? -18.188 1.585 -6.293 1 89.75 126 GLU A N 1
ATOM 980 C CA . GLU A 1 126 ? -19.172 0.605 -6.762 1 89.75 126 GLU A CA 1
ATOM 981 C C . GLU A 1 126 ? -18.5 -0.739 -7.051 1 89.75 126 GLU A C 1
ATOM 983 O O . GLU A 1 126 ? -17.328 -0.792 -7.398 1 89.75 126 GLU A O 1
ATOM 988 N N . PRO A 1 127 ? -19.281 -1.818 -6.984 1 92.19 127 PRO A N 1
ATOM 989 C CA . PRO A 1 127 ? -18.703 -3.145 -7.195 1 92.19 127 PRO A CA 1
ATOM 990 C C . PRO A 1 127 ? -18.031 -3.279 -8.562 1 92.19 127 PRO A C 1
ATOM 992 O O . PRO A 1 127 ? -16.953 -3.883 -8.664 1 92.19 127 PRO A O 1
ATOM 995 N N . TRP A 1 128 ? -18.641 -2.678 -9.57 1 96.06 128 TRP A N 1
ATOM 996 C CA . TRP A 1 128 ? -18.109 -2.879 -10.914 1 96.06 128 TRP A CA 1
ATOM 997 C C . TRP A 1 128 ? -16.703 -2.32 -11.031 1 96.06 128 TRP A C 1
ATOM 999 O O . TRP A 1 128 ? -15.891 -2.826 -11.812 1 96.06 128 TRP A O 1
ATOM 1009 N N . GLU A 1 129 ? -16.406 -1.282 -10.297 1 96.12 129 GLU A N 1
ATOM 1010 C CA . GLU A 1 129 ? -15.078 -0.679 -10.336 1 96.12 129 GLU A CA 1
ATOM 1011 C C . GLU A 1 129 ? -14.016 -1.645 -9.82 1 96.12 129 GLU A C 1
ATOM 1013 O O . GLU A 1 129 ? -12.992 -1.86 -10.469 1 96.12 129 GLU A O 1
ATOM 1018 N N . ILE A 1 130 ? -14.328 -2.215 -8.656 1 96.31 130 ILE A N 1
ATOM 1019 C CA . ILE A 1 130 ? -13.383 -3.115 -8.008 1 96.31 130 ILE A CA 1
ATOM 1020 C C . ILE A 1 130 ? -13.297 -4.422 -8.797 1 96.31 130 ILE A C 1
ATOM 1022 O O . ILE A 1 130 ? -12.211 -4.98 -8.969 1 96.31 130 ILE A O 1
ATOM 1026 N N . GLN A 1 131 ? -14.438 -4.887 -9.266 1 98.12 131 GLN A N 1
ATOM 1027 C CA . GLN A 1 131 ? -14.477 -6.102 -10.078 1 98.12 131 GLN A CA 1
ATOM 1028 C C . GLN A 1 131 ? -13.641 -5.945 -11.344 1 98.12 131 GLN A C 1
ATOM 1030 O O . GLN A 1 131 ? -12.859 -6.832 -11.688 1 98.12 131 GLN A O 1
ATOM 1035 N N . SER A 1 132 ? -13.789 -4.836 -12.039 1 98.5 132 SER A N 1
ATOM 1036 C CA . SER A 1 132 ? -13.023 -4.582 -13.25 1 98.5 132 SER A CA 1
ATOM 1037 C C . SER A 1 132 ? -11.531 -4.535 -12.961 1 98.5 132 SER A C 1
ATOM 1039 O O . SER A 1 132 ? -10.727 -5.078 -13.727 1 98.5 132 SER A O 1
ATOM 1041 N N . LEU A 1 133 ? -11.188 -3.914 -11.852 1 97.75 133 LEU A N 1
ATOM 1042 C CA . LEU A 1 133 ? -9.781 -3.795 -11.484 1 97.75 133 LEU A CA 1
ATOM 1043 C C . LEU A 1 133 ? -9.188 -5.164 -11.156 1 97.75 133 LEU A C 1
ATOM 1045 O O . LEU A 1 133 ? -8.055 -5.461 -11.539 1 97.75 133 LEU A O 1
ATOM 1049 N N . LEU A 1 134 ? -9.914 -5.984 -10.461 1 98.25 134 LEU A N 1
ATOM 1050 C CA . LEU A 1 134 ? -9.43 -7.305 -10.07 1 98.25 134 LEU A CA 1
ATOM 1051 C C . LEU A 1 134 ? -9.203 -8.18 -11.297 1 98.25 134 LEU A C 1
ATOM 1053 O O . LEU A 1 134 ? -8.172 -8.852 -11.406 1 98.25 134 LEU A O 1
ATOM 1057 N N . ILE A 1 135 ? -10.164 -8.141 -12.172 1 98.69 135 ILE A N 1
ATOM 1058 C CA . ILE A 1 135 ? -10.055 -8.938 -13.391 1 98.69 135 ILE A CA 1
ATOM 1059 C C . ILE A 1 135 ? -8.852 -8.477 -14.203 1 98.69 135 ILE A C 1
ATOM 1061 O O . ILE A 1 135 ? -8.055 -9.297 -14.664 1 98.69 135 ILE A O 1
ATOM 1065 N N . LEU A 1 136 ? -8.734 -7.207 -14.328 1 98.56 136 LEU A N 1
ATOM 1066 C CA . LEU A 1 136 ? -7.617 -6.641 -15.078 1 98.56 136 LEU A CA 1
ATOM 1067 C C . LEU A 1 136 ? -6.285 -7.039 -14.453 1 98.56 136 LEU A C 1
ATOM 1069 O O . LEU A 1 136 ? -5.336 -7.375 -15.164 1 98.56 136 LEU A O 1
ATOM 1073 N N . GLU A 1 137 ? -6.223 -7.027 -13.211 1 97.31 137 GLU A N 1
ATOM 1074 C CA . GLU A 1 137 ? -4.973 -7.32 -12.516 1 97.31 137 GLU A CA 1
ATOM 1075 C C . GLU A 1 137 ? -4.551 -8.773 -12.727 1 97.31 137 GLU A C 1
ATOM 1077 O O . GLU A 1 137 ? -3.357 -9.07 -12.805 1 97.31 137 GLU A O 1
ATOM 1082 N N . VAL A 1 138 ? -5.48 -9.625 -12.734 1 97.75 138 VAL A N 1
ATOM 1083 C CA . VAL A 1 138 ? -5.156 -11.016 -13.008 1 97.75 138 VAL A CA 1
ATOM 1084 C C . VAL A 1 138 ? -4.512 -11.141 -14.391 1 97.75 138 VAL A C 1
ATOM 1086 O O . VAL A 1 138 ? -3.506 -11.828 -14.555 1 97.75 138 VAL A O 1
ATOM 1089 N N . PHE A 1 139 ? -5.113 -10.438 -15.336 1 98 139 PHE A N 1
ATOM 1090 C CA . PHE A 1 139 ? -4.566 -10.438 -16.688 1 98 139 PHE A CA 1
ATOM 1091 C C . PHE A 1 139 ? -3.158 -9.852 -16.703 1 98 139 PHE A C 1
ATOM 1093 O O . PHE A 1 139 ? -2.242 -10.438 -17.281 1 98 139 PHE A O 1
ATOM 1100 N N . GLU A 1 140 ? -2.99 -8.719 -16.047 1 96.88 140 GLU A N 1
ATOM 1101 C CA . GLU A 1 140 ? -1.698 -8.039 -16.031 1 96.88 140 GLU A CA 1
ATOM 1102 C C . GLU A 1 140 ? -0.629 -8.898 -15.367 1 96.88 140 GLU A C 1
ATOM 1104 O O . GLU A 1 140 ? 0.497 -8.992 -15.859 1 96.88 140 GLU A O 1
ATOM 1109 N N . LYS A 1 141 ? -0.969 -9.547 -14.367 1 96 141 LYS A N 1
ATOM 1110 C CA . LYS A 1 141 ? 0.001 -10.258 -13.539 1 96 141 LYS A CA 1
ATOM 1111 C C . LYS A 1 141 ? 0.408 -11.578 -14.188 1 96 141 LYS A C 1
ATOM 1113 O O . LYS A 1 141 ? 1.569 -11.984 -14.109 1 96 141 LYS A O 1
ATOM 1118 N N . HIS A 1 142 ? -0.553 -12.219 -14.914 1 96.31 142 HIS A N 1
ATOM 1119 C CA . HIS A 1 142 ? -0.272 -13.617 -15.219 1 96.31 142 HIS A CA 1
ATOM 1120 C C . HIS A 1 142 ? -0.272 -13.859 -16.719 1 96.31 142 HIS A C 1
ATOM 1122 O O . HIS A 1 142 ? 0.27 -14.859 -17.188 1 96.31 142 HIS A O 1
ATOM 1128 N N . TYR A 1 143 ? -0.903 -12.969 -17.547 1 96.81 143 TYR A N 1
ATOM 1129 C CA . TYR A 1 143 ? -1.155 -13.367 -18.922 1 96.81 143 TYR A CA 1
ATOM 1130 C C . TYR A 1 143 ? -0.708 -12.281 -19.891 1 96.81 143 TYR A C 1
ATOM 1132 O O . TYR A 1 143 ? -1.103 -12.289 -21.062 1 96.81 143 TYR A O 1
ATOM 1140 N N . SER A 1 144 ? 0.081 -11.359 -19.469 1 96.06 144 SER A N 1
ATOM 1141 C CA . SER A 1 144 ? 0.353 -10.219 -20.328 1 96.06 144 SER A CA 1
ATOM 1142 C C . SER A 1 144 ? 1.852 -10.008 -20.516 1 96.06 144 SER A C 1
ATOM 1144 O O . SER A 1 144 ? 2.609 -10.977 -20.641 1 96.06 144 SER A O 1
ATOM 1146 N N . SER A 1 145 ? 2.225 -8.758 -20.672 1 93.5 145 SER A N 1
ATOM 1147 C CA . SER A 1 145 ? 3.621 -8.391 -20.875 1 93.5 145 SER A CA 1
ATOM 1148 C C . SER A 1 145 ? 4.312 -8.07 -19.562 1 93.5 145 SER A C 1
ATOM 1150 O O . SER A 1 145 ? 3.66 -7.957 -18.516 1 93.5 145 SER A O 1
ATOM 1152 N N . ARG A 1 146 ? 5.637 -7.984 -19.609 1 90.62 146 ARG A N 1
ATOM 1153 C CA . ARG A 1 146 ? 6.418 -7.602 -18.438 1 90.62 146 ARG A CA 1
ATOM 1154 C C . ARG A 1 146 ? 6.008 -6.227 -17.938 1 90.62 146 ARG A C 1
ATOM 1156 O O . ARG A 1 146 ? 5.922 -6.012 -16.719 1 90.62 146 ARG A O 1
ATOM 1163 N N . ASP A 1 147 ? 5.754 -5.324 -18.875 1 89.12 147 ASP A N 1
ATOM 1164 C CA . ASP A 1 147 ? 5.363 -3.971 -18.5 1 89.12 147 ASP A CA 1
ATOM 1165 C C . ASP A 1 147 ? 4.039 -3.975 -17.734 1 89.12 147 ASP A C 1
ATOM 1167 O O . ASP A 1 147 ? 3.887 -3.264 -16.75 1 89.12 147 ASP A O 1
ATOM 1171 N N . LEU A 1 148 ? 3.08 -4.734 -18.25 1 93.31 148 LEU A N 1
ATOM 1172 C CA . LEU A 1 148 ? 1.786 -4.797 -17.578 1 93.31 148 LEU A CA 1
ATOM 1173 C C . LEU A 1 148 ? 1.895 -5.551 -16.266 1 93.31 148 LEU A C 1
ATOM 1175 O O . LEU A 1 148 ? 1.193 -5.227 -15.297 1 93.31 148 LEU A O 1
ATOM 1179 N N . HIS A 1 149 ? 2.789 -6.566 -16.234 1 92.44 149 HIS A N 1
ATOM 1180 C CA . HIS A 1 149 ? 3.062 -7.266 -14.984 1 92.44 149 HIS A CA 1
ATOM 1181 C C . HIS A 1 149 ? 3.576 -6.309 -13.914 1 92.44 149 HIS A C 1
ATOM 1183 O O . HIS A 1 149 ? 3.125 -6.348 -12.773 1 92.44 149 HIS A O 1
ATOM 1189 N N . GLU A 1 150 ? 4.438 -5.465 -14.305 1 88.5 150 GLU A N 1
ATOM 1190 C CA . GLU A 1 150 ? 4.98 -4.469 -13.383 1 88.5 150 GLU A CA 1
ATOM 1191 C C . GLU A 1 150 ? 3.92 -3.443 -12.992 1 88.5 150 GLU A C 1
ATOM 1193 O O . GLU A 1 150 ? 3.863 -3.016 -11.836 1 88.5 150 GLU A O 1
ATOM 1198 N N . ARG A 1 151 ? 3.154 -3.047 -13.945 1 91.56 151 ARG A N 1
ATOM 1199 C CA . ARG A 1 151 ? 2.09 -2.082 -13.68 1 91.56 151 ARG A CA 1
ATOM 1200 C C . ARG A 1 151 ? 1.125 -2.607 -12.625 1 91.56 151 ARG A C 1
ATOM 1202 O O . ARG A 1 151 ? 0.644 -1.844 -11.781 1 91.56 151 ARG A O 1
ATOM 1209 N N . SER A 1 152 ? 0.814 -3.891 -12.703 1 92.69 152 SER A N 1
ATOM 1210 C CA . SER A 1 152 ? -0.101 -4.477 -11.734 1 92.69 152 SER A CA 1
ATOM 1211 C C . SER A 1 152 ? 0.449 -4.359 -10.312 1 92.69 152 SER A C 1
ATOM 1213 O O . SER A 1 152 ? -0.309 -4.168 -9.367 1 92.69 152 SER A O 1
ATOM 1215 N N . SER A 1 153 ? 1.747 -4.457 -10.18 1 90.12 153 SER A N 1
ATOM 1216 C CA . SER A 1 153 ? 2.375 -4.344 -8.867 1 90.12 153 SER A CA 1
ATOM 1217 C C . SER A 1 153 ? 2.379 -2.9 -8.383 1 90.12 153 SER A C 1
ATOM 1219 O O . SER A 1 153 ? 2.137 -2.637 -7.199 1 90.12 153 SER A O 1
ATOM 1221 N N . VAL A 1 154 ? 2.621 -1.998 -9.273 1 89.75 154 VAL A N 1
ATOM 1222 C CA . VAL A 1 154 ? 2.729 -0.582 -8.945 1 89.75 154 VAL A CA 1
ATOM 1223 C C . VAL A 1 154 ? 1.384 -0.067 -8.438 1 89.75 154 VAL A C 1
ATOM 1225 O O . VAL A 1 154 ? 1.33 0.715 -7.484 1 89.75 154 VAL A O 1
ATOM 1228 N N . HIS A 1 155 ? 0.302 -0.53 -8.992 1 92.31 155 HIS A N 1
ATOM 1229 C CA . HIS A 1 155 ? -0.999 0.067 -8.711 1 92.31 155 HIS A CA 1
ATOM 1230 C C . HIS A 1 155 ? -1.852 -0.851 -7.84 1 92.31 155 HIS A C 1
ATOM 1232 O O . HIS A 1 155 ? -3.037 -0.588 -7.629 1 92.31 155 HIS A O 1
ATOM 1238 N N . TYR A 1 156 ? -1.318 -1.906 -7.336 1 91.06 156 TYR A N 1
ATOM 1239 C CA . TYR A 1 156 ? -2.086 -2.904 -6.602 1 91.06 156 TYR A CA 1
ATOM 1240 C C . TYR A 1 156 ? -2.779 -2.279 -5.398 1 91.06 156 TYR A C 1
ATOM 1242 O O . TYR A 1 156 ? -3.947 -2.568 -5.125 1 91.06 156 TYR A O 1
ATOM 1250 N N . ALA A 1 157 ? -2.148 -1.427 -4.742 1 90.62 157 ALA A N 1
ATOM 1251 C CA . ALA A 1 157 ? -2.633 -0.907 -3.467 1 90.62 157 ALA A CA 1
ATOM 1252 C C . ALA A 1 157 ? -3.83 0.017 -3.67 1 90.62 157 ALA A C 1
ATOM 1254 O O . ALA A 1 157 ? -4.621 0.229 -2.748 1 90.62 157 ALA A O 1
ATOM 1255 N N . ALA A 1 158 ? -3.965 0.56 -4.832 1 92 158 ALA A N 1
ATOM 1256 C CA . ALA A 1 158 ? -5.043 1.511 -5.09 1 92 158 ALA A CA 1
ATOM 1257 C C . ALA A 1 158 ? -6.41 0.871 -4.848 1 92 158 ALA A C 1
ATOM 1259 O O . ALA A 1 158 ? -7.277 1.469 -4.211 1 92 158 ALA A O 1
ATOM 1260 N N . LYS A 1 159 ? -6.594 -0.318 -5.324 1 91.81 159 LYS A N 1
ATOM 1261 C CA . LYS A 1 159 ? -7.891 -0.967 -5.172 1 91.81 159 LYS A CA 1
ATOM 1262 C C . LYS A 1 159 ? -8.172 -1.291 -3.707 1 91.81 159 LYS A C 1
ATOM 1264 O O . LYS A 1 159 ? -9.328 -1.244 -3.268 1 91.81 159 LYS A O 1
ATOM 1269 N N . ILE A 1 160 ? -7.148 -1.604 -2.963 1 89.94 160 ILE A N 1
ATOM 1270 C CA . ILE A 1 160 ? -7.324 -1.873 -1.541 1 89.94 160 ILE A CA 1
ATOM 1271 C C . ILE A 1 160 ? -7.789 -0.604 -0.83 1 89.94 160 ILE A C 1
ATOM 1273 O O . ILE A 1 160 ? -8.695 -0.648 0.004 1 89.94 160 ILE A O 1
ATOM 1277 N N . GLU A 1 161 ? -7.16 0.519 -1.177 1 89.38 161 GLU A N 1
ATOM 1278 C CA . GLU A 1 161 ? -7.555 1.791 -0.577 1 89.38 161 GLU A CA 1
ATOM 1279 C C . GLU A 1 161 ? -8.992 2.15 -0.94 1 89.38 161 GLU A C 1
ATOM 1281 O O . GLU A 1 161 ? -9.719 2.721 -0.125 1 89.38 161 GLU A O 1
ATOM 1286 N N . MET A 1 162 ? -9.359 1.829 -2.141 1 90.69 162 MET A N 1
ATOM 1287 C CA . MET A 1 162 ? -10.742 2.057 -2.572 1 90.69 162 MET A CA 1
ATOM 1288 C C . MET A 1 162 ? -11.711 1.243 -1.729 1 90.69 162 MET A C 1
ATOM 1290 O O . MET A 1 162 ? -12.773 1.74 -1.344 1 90.69 162 MET A O 1
ATOM 1294 N N . MET A 1 163 ? -11.336 0.075 -1.452 1 88.75 163 MET A N 1
ATOM 1295 C CA . MET A 1 163 ? -12.211 -0.8 -0.678 1 88.75 163 MET A CA 1
ATOM 1296 C C . MET A 1 163 ? -12.297 -0.342 0.774 1 88.75 163 MET A C 1
ATOM 1298 O O . MET A 1 163 ? -13.352 -0.434 1.4 1 88.75 163 MET A O 1
ATOM 1302 N N . LYS A 1 164 ? -11.219 0.141 1.305 1 81.75 164 LYS A N 1
ATOM 1303 C CA . LYS A 1 164 ? -11.211 0.651 2.672 1 81.75 164 LYS A CA 1
ATOM 1304 C C . LYS A 1 164 ? -12.141 1.85 2.82 1 81.75 164 LYS A C 1
ATOM 1306 O O . LYS A 1 164 ? -12.68 2.096 3.902 1 81.75 164 LYS A O 1
ATOM 1311 N N . ARG A 1 165 ? -12.281 2.521 1.769 1 80.44 165 ARG A N 1
ATOM 1312 C CA . ARG A 1 165 ? -13.109 3.723 1.78 1 80.44 165 ARG A CA 1
ATOM 1313 C C . ARG A 1 165 ? -14.562 3.387 1.462 1 80.44 165 ARG A C 1
ATOM 1315 O O . ARG A 1 165 ? -15.422 4.27 1.464 1 80.44 165 ARG A O 1
ATOM 1322 N N . SER A 1 166 ? -14.781 2.125 1.243 1 78.69 166 SER A N 1
ATOM 1323 C CA . SER A 1 166 ? -16.141 1.678 0.971 1 78.69 166 SER A CA 1
ATOM 1324 C C . SER A 1 166 ? -16.734 0.929 2.164 1 78.69 166 SER A C 1
ATOM 1326 O O . SER A 1 166 ? -16.047 0.709 3.164 1 78.69 166 SER A O 1
ATOM 1328 N N . THR A 1 167 ? -18 0.673 2.182 1 66.25 167 THR A N 1
ATOM 1329 C CA . THR A 1 167 ? -18.719 0.095 3.305 1 66.25 167 THR A CA 1
ATOM 1330 C C . THR A 1 167 ? -18.281 -1.344 3.557 1 66.25 167 THR A C 1
ATOM 1332 O O . THR A 1 167 ? -18.531 -1.899 4.625 1 66.25 167 THR A O 1
ATOM 1335 N N . VAL A 1 168 ? -17.641 -1.896 2.699 1 66.94 168 VAL A N 1
ATOM 1336 C CA . VAL A 1 1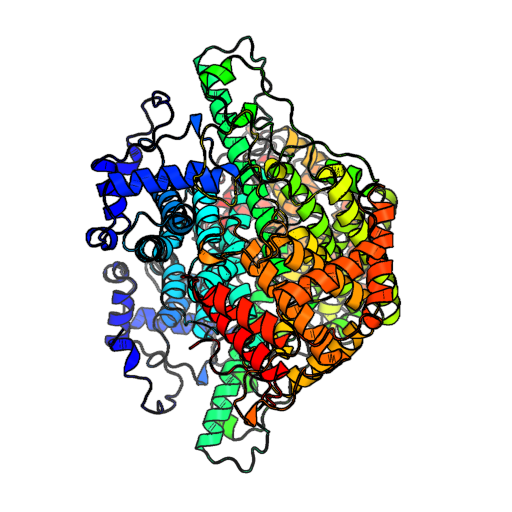68 ? -17.328 -3.316 2.834 1 66.94 168 VAL A CA 1
ATOM 1337 C C . VAL A 1 168 ? -16.359 -3.523 3.988 1 66.94 168 VAL A C 1
ATOM 1339 O O . VAL A 1 168 ? -16.516 -4.438 4.797 1 66.94 168 VAL A O 1
ATOM 1342 N N . LEU A 1 169 ? -15.391 -2.77 3.996 1 53.97 169 LEU A N 1
ATOM 1343 C CA . LEU A 1 169 ? -14.414 -2.916 5.074 1 53.97 169 LEU A CA 1
ATOM 1344 C C . LEU A 1 169 ? -14.688 -1.919 6.195 1 53.97 169 LEU A C 1
ATOM 1346 O O . LEU A 1 169 ? -14.102 -2.012 7.27 1 53.97 169 LEU A O 1
ATOM 1350 N N . GLY A 1 170 ? -15.734 -0.904 5.922 1 51.31 170 GLY A N 1
ATOM 1351 C CA . GLY A 1 170 ? -16.016 0.164 6.867 1 51.31 170 GLY A CA 1
ATOM 1352 C C . GLY A 1 170 ? -17.344 -0.007 7.582 1 51.31 170 GLY A C 1
ATOM 1353 O O . GLY A 1 170 ? -17.656 0.742 8.508 1 51.31 170 GLY A O 1
ATOM 1354 N N . GLY A 1 171 ? -18.344 -0.935 7.176 1 52.31 171 GLY A N 1
ATOM 1355 C CA . GLY A 1 171 ? -19.641 -0.942 7.832 1 52.31 171 GLY A CA 1
ATOM 1356 C C . GLY A 1 171 ? -20.562 -2.023 7.309 1 52.31 171 GLY A C 1
ATOM 1357 O O . GLY A 1 171 ? -20.266 -2.67 6.301 1 52.31 171 GLY A O 1
ATOM 1358 N N . ASP A 1 172 ? -21.5 -2.537 8.227 1 49.78 172 ASP A N 1
ATOM 1359 C CA . ASP A 1 172 ? -22.531 -3.508 7.879 1 49.78 172 ASP A CA 1
ATOM 1360 C C . ASP A 1 172 ? -23.562 -2.896 6.934 1 49.78 172 ASP A C 1
ATOM 1362 O O . ASP A 1 172 ? -24.328 -2.008 7.324 1 49.78 172 ASP A O 1
ATOM 1366 N N . PRO A 1 173 ? -23.484 -3.084 5.625 1 49.06 173 PRO A N 1
ATOM 1367 C CA . PRO A 1 173 ? -24.438 -2.465 4.715 1 49.06 173 PRO A CA 1
ATOM 1368 C C . PRO A 1 173 ? -25.891 -2.686 5.148 1 49.06 173 PRO A C 1
ATOM 1370 O O . PRO A 1 173 ? -26.781 -1.961 4.707 1 49.06 173 PRO A O 1
ATOM 1373 N N . TYR A 1 174 ? -26.172 -3.869 5.859 1 48.34 174 TYR A N 1
ATOM 1374 C CA . TYR A 1 174 ? -27.531 -4.23 6.242 1 48.34 174 TYR A CA 1
ATOM 1375 C C . TYR A 1 174 ? -27.844 -3.74 7.648 1 48.34 174 TYR A C 1
ATOM 1377 O O . TYR A 1 174 ? -28.875 -4.117 8.227 1 48.34 174 TYR A O 1
ATOM 1385 N N . ALA A 1 175 ? -26.875 -3.143 8.289 1 44.19 175 ALA A N 1
ATOM 1386 C CA . ALA A 1 175 ? -27.125 -2.818 9.688 1 44.19 175 ALA A CA 1
ATOM 1387 C C . ALA A 1 175 ? -28.469 -2.133 9.867 1 44.19 175 ALA A C 1
ATOM 1389 O O . ALA A 1 175 ? -29.141 -2.312 10.891 1 44.19 175 ALA A O 1
ATOM 1390 N N . THR A 1 176 ? -28.797 -1.335 8.93 1 43 176 THR A N 1
ATOM 1391 C CA . THR A 1 176 ? -30.031 -0.588 9.148 1 43 176 THR A CA 1
ATOM 1392 C C . THR A 1 176 ? -31.234 -1.397 8.695 1 43 176 THR A C 1
ATOM 1394 O O . THR A 1 176 ? -32.375 -1.007 8.945 1 43 176 THR A O 1
ATOM 1397 N N . GLU A 1 177 ? -31.141 -2.279 7.793 1 48.38 177 GLU A N 1
ATOM 1398 C CA . GLU A 1 177 ? -32.375 -2.836 7.246 1 48.38 177 GLU A CA 1
ATOM 1399 C C . GLU A 1 177 ? -32.875 -4.004 8.094 1 48.38 177 GLU A C 1
ATOM 1401 O O . GLU A 1 177 ? -32.188 -5.012 8.242 1 48.38 177 GLU A O 1
ATOM 1406 N N . SER A 1 178 ? -33.438 -3.65 9.211 1 42.41 178 SER A N 1
ATOM 1407 C CA . SER A 1 178 ? -34.156 -4.609 10.023 1 42.41 178 SER A CA 1
ATOM 1408 C C . SER A 1 178 ? -34.812 -5.691 9.156 1 42.41 178 SER A C 1
ATOM 1410 O O . SER A 1 178 ? -35.344 -5.398 8.094 1 42.41 178 SER A O 1
ATOM 1412 N N . LYS A 1 179 ? -34.656 -6.941 9.43 1 41.25 179 LYS A N 1
ATOM 1413 C CA . LYS A 1 179 ? -35 -8.305 9.031 1 41.25 179 LYS A CA 1
ATOM 1414 C C . LYS A 1 179 ? -36.5 -8.406 8.688 1 41.25 179 LYS A C 1
ATOM 1416 O O . LYS A 1 179 ? -37 -9.508 8.469 1 41.25 179 LYS A O 1
ATOM 1421 N N . SER A 1 180 ? -37.438 -7.781 9.156 1 43.59 180 SER A N 1
ATOM 1422 C CA . SER A 1 180 ? -38.688 -8.555 9.188 1 43.59 180 SER A CA 1
ATOM 1423 C C . SER A 1 180 ? -39.188 -8.859 7.777 1 43.59 180 SER A C 1
ATOM 1425 O O . SER A 1 180 ? -39.625 -7.961 7.066 1 43.59 180 SER A O 1
ATOM 1427 N N . HIS A 1 181 ? -38.562 -9.805 7.07 1 50.69 181 HIS A N 1
ATOM 1428 C CA . HIS A 1 181 ? -38.781 -10.414 5.766 1 50.69 181 HIS A CA 1
ATOM 1429 C C . HIS A 1 181 ? -40.281 -10.508 5.457 1 50.69 181 HIS A C 1
ATOM 1431 O O . HIS A 1 181 ? -40.688 -10.297 4.316 1 50.69 181 HIS A O 1
ATOM 1437 N N . THR A 1 182 ? -40.906 -11.234 6.402 1 49.06 182 THR A N 1
ATOM 1438 C CA . THR A 1 182 ? -42.188 -11.789 6.047 1 49.06 182 THR A CA 1
ATOM 1439 C C . THR A 1 182 ? -43.156 -10.68 5.641 1 49.06 182 THR A C 1
ATOM 1441 O O . THR A 1 182 ? -44.188 -10.945 4.988 1 49.06 182 THR A O 1
ATOM 1444 N N . GLU A 1 183 ? -42.812 -9.539 6.082 1 57.03 183 GLU A N 1
ATOM 1445 C CA . GLU A 1 183 ? -43.875 -8.562 5.895 1 57.03 183 GLU A CA 1
ATOM 1446 C C . GLU A 1 183 ? -43.531 -7.562 4.797 1 57.03 183 GLU A C 1
ATOM 1448 O O . GLU A 1 183 ? -44.25 -6.605 4.562 1 57.03 183 GLU A O 1
ATOM 1453 N N . LEU A 1 184 ? -42.375 -7.996 4.07 1 64.31 184 LEU A N 1
ATOM 1454 C CA . LEU A 1 184 ? -42 -6.98 3.09 1 64.31 184 LEU A CA 1
ATOM 1455 C C . LEU A 1 184 ? -42.75 -7.191 1.779 1 64.31 184 LEU A C 1
ATOM 1457 O O . LEU A 1 184 ? -43 -8.328 1.389 1 64.31 184 LEU A O 1
ATOM 1461 N N . ASN A 1 185 ? -43.25 -6.211 1.188 1 74.38 185 ASN A N 1
ATOM 1462 C CA . ASN A 1 185 ? -43.844 -6.281 -0.153 1 74.38 185 ASN A CA 1
ATOM 1463 C C . ASN A 1 185 ? -42.781 -6.664 -1.19 1 74.38 185 ASN A C 1
ATOM 1465 O O . ASN A 1 185 ? -41.594 -6.789 -0.866 1 74.38 185 ASN A O 1
ATOM 1469 N N . GLU A 1 186 ? -43.219 -7.105 -2.287 1 74.88 186 GLU A N 1
ATOM 1470 C CA . GLU A 1 186 ? -42.375 -7.625 -3.359 1 74.88 186 GLU A CA 1
ATOM 1471 C C . GLU A 1 186 ? -41.281 -6.641 -3.715 1 74.88 186 GLU A C 1
ATOM 1473 O O . GLU A 1 186 ? -40.125 -7.039 -3.934 1 74.88 186 GLU A O 1
ATOM 1478 N N . THR A 1 187 ? -41.594 -5.414 -3.754 1 77.44 187 THR A N 1
ATOM 1479 C CA . THR A 1 187 ? -40.625 -4.375 -4.098 1 77.44 187 THR A CA 1
ATOM 1480 C C . THR A 1 187 ? -39.562 -4.258 -3.018 1 77.44 187 THR A C 1
ATOM 1482 O O . THR A 1 187 ? -38.375 -4.113 -3.328 1 77.44 187 THR A O 1
ATOM 1485 N N . ASP A 1 188 ? -40 -4.406 -1.917 1 77.5 188 ASP A N 1
ATOM 1486 C CA . ASP A 1 188 ? -39.062 -4.297 -0.798 1 77.5 188 ASP A CA 1
ATOM 1487 C C . ASP A 1 188 ? -38.125 -5.5 -0.743 1 77.5 188 ASP A C 1
ATOM 1489 O O . ASP A 1 188 ? -36.969 -5.371 -0.359 1 77.5 188 ASP A O 1
ATOM 1493 N N . GLN A 1 189 ? -38.688 -6.578 -1.196 1 77.75 189 GLN A N 1
ATOM 1494 C CA . GLN A 1 189 ? -37.875 -7.781 -1.245 1 77.75 189 GLN A CA 1
ATOM 1495 C C . GLN A 1 189 ? -36.781 -7.66 -2.309 1 77.75 189 GLN A C 1
ATOM 1497 O O . GLN A 1 189 ? -35.656 -8.062 -2.082 1 77.75 189 GLN A O 1
ATOM 1502 N N . TYR A 1 190 ? -37.156 -7.082 -3.33 1 80.12 190 TYR A N 1
ATOM 1503 C CA . TYR A 1 190 ? -36.219 -6.887 -4.414 1 80.12 190 TYR A CA 1
ATOM 1504 C C . TYR A 1 190 ? -35.094 -5.945 -3.992 1 80.12 190 TYR A C 1
ATOM 1506 O O . TYR A 1 190 ? -33.906 -6.188 -4.289 1 80.12 190 TYR A O 1
ATOM 1514 N N . VAL A 1 191 ? -35.438 -4.977 -3.396 1 81.5 191 VAL A N 1
ATOM 1515 C CA . VAL A 1 191 ? -34.469 -3.992 -2.938 1 81.5 191 VAL A CA 1
ATOM 1516 C C . VAL A 1 191 ? -33.531 -4.629 -1.916 1 81.5 191 VAL A C 1
ATOM 1518 O O . VAL A 1 191 ? -32.344 -4.395 -1.941 1 81.5 191 VAL A O 1
ATOM 1521 N N . LEU A 1 192 ? -34.094 -5.379 -1.16 1 82.62 192 LEU A N 1
ATOM 1522 C CA . LEU A 1 192 ? -33.312 -6.043 -0.122 1 82.62 192 LEU A CA 1
ATOM 1523 C C . LEU A 1 192 ? -32.312 -7.008 -0.735 1 82.62 192 LEU A C 1
ATOM 1525 O O . LEU A 1 192 ? -31.141 -7.02 -0.341 1 82.62 192 LEU A O 1
ATOM 1529 N N . TRP A 1 193 ? -32.75 -7.754 -1.648 1 84.44 193 TRP A N 1
ATOM 1530 C CA . TRP A 1 193 ? -31.875 -8.742 -2.252 1 84.44 193 TRP A CA 1
ATOM 1531 C C . TRP A 1 193 ? -30.812 -8.07 -3.131 1 84.44 193 TRP A C 1
ATOM 1533 O O . TRP A 1 193 ? -29.688 -8.547 -3.234 1 84.44 193 TRP A O 1
ATOM 1543 N N . ASN A 1 194 ? -31.172 -7 -3.674 1 84.81 194 ASN A N 1
ATOM 1544 C CA . ASN A 1 194 ? -30.172 -6.238 -4.422 1 84.81 194 ASN A CA 1
ATOM 1545 C C . ASN A 1 194 ? -29.094 -5.68 -3.502 1 84.81 194 ASN A C 1
ATOM 1547 O O . ASN A 1 194 ? -27.922 -5.629 -3.881 1 84.81 194 ASN A O 1
ATOM 1551 N N . LYS A 1 195 ? -29.531 -5.266 -2.434 1 84.12 195 LYS A N 1
ATOM 1552 C CA . LYS A 1 195 ? -28.578 -4.789 -1.439 1 84.12 195 LYS A CA 1
ATOM 1553 C C . LYS A 1 195 ? -27.672 -5.918 -0.968 1 84.12 195 LYS A C 1
ATOM 1555 O O . LYS A 1 195 ? -26.469 -5.707 -0.746 1 84.12 195 LYS A O 1
ATOM 1560 N N . TRP A 1 196 ? -28.297 -7.059 -0.825 1 87.5 196 TRP A N 1
ATOM 1561 C CA . TRP A 1 196 ? -27.5 -8.219 -0.411 1 87.5 196 TRP A CA 1
ATOM 1562 C C . TRP A 1 196 ? -26.484 -8.594 -1.48 1 87.5 196 TRP A C 1
ATOM 1564 O O . TRP A 1 196 ? -25.328 -8.891 -1.169 1 87.5 196 TRP A O 1
ATOM 1574 N N . ILE A 1 197 ? -26.906 -8.594 -2.699 1 90.5 197 ILE A N 1
ATOM 1575 C CA . ILE A 1 197 ? -26.031 -8.945 -3.811 1 90.5 197 ILE A CA 1
ATOM 1576 C C . ILE A 1 197 ? -24.859 -7.953 -3.877 1 90.5 197 ILE A C 1
ATOM 1578 O O . ILE A 1 197 ? -23.719 -8.352 -4.082 1 90.5 197 ILE A O 1
ATOM 1582 N N . HIS A 1 198 ? -25.219 -6.738 -3.676 1 89.44 198 HIS A N 1
ATOM 1583 C CA . HIS A 1 198 ? -24.203 -5.691 -3.672 1 89.44 198 HIS A CA 1
ATOM 1584 C C . HIS A 1 198 ? -23.172 -5.918 -2.561 1 89.44 198 HIS A C 1
ATOM 1586 O O . HIS A 1 198 ? -21.969 -5.871 -2.799 1 89.44 198 HIS A O 1
ATOM 1592 N N . ALA A 1 199 ? -23.625 -6.191 -1.405 1 88 199 ALA A N 1
ATOM 1593 C CA . ALA A 1 199 ? -22.766 -6.379 -0.243 1 88 199 ALA A CA 1
ATOM 1594 C C . ALA A 1 199 ? -21.906 -7.625 -0.396 1 88 199 ALA A C 1
ATOM 1596 O O . ALA A 1 199 ? -20.703 -7.602 -0.091 1 88 199 ALA A O 1
ATOM 1597 N N . GLU A 1 200 ? -22.531 -8.719 -0.852 1 92.06 200 GLU A N 1
ATOM 1598 C CA . GLU A 1 200 ? -21.781 -9.961 -1.031 1 92.06 200 GLU A CA 1
ATOM 1599 C C . GLU A 1 200 ? -20.75 -9.836 -2.148 1 92.06 200 GLU A C 1
ATOM 1601 O O . GLU A 1 200 ? -19.672 -10.406 -2.064 1 92.06 200 GLU A O 1
ATOM 1606 N N . SER A 1 201 ? -21.125 -9.078 -3.201 1 93.94 201 SER A N 1
ATOM 1607 C CA . SER A 1 201 ? -20.172 -8.836 -4.277 1 93.94 201 SER A CA 1
ATOM 1608 C C . SER A 1 201 ? -18.938 -8.102 -3.76 1 93.94 201 SER A C 1
ATOM 1610 O O . SER A 1 201 ? -17.812 -8.484 -4.078 1 93.94 201 SER A O 1
ATOM 1612 N N . MET A 1 202 ? -19.172 -7.074 -2.967 1 93 202 MET A N 1
ATOM 1613 C CA . MET A 1 202 ? -18.062 -6.297 -2.41 1 93 202 MET A CA 1
ATOM 1614 C C . MET A 1 202 ? -17.219 -7.152 -1.476 1 93 202 MET A C 1
ATOM 1616 O O . MET A 1 202 ? -15.992 -7.055 -1.48 1 93 202 MET A O 1
ATOM 1620 N N . LYS A 1 203 ? -17.875 -7.961 -0.686 1 93.31 203 LYS A N 1
ATOM 1621 C CA . LYS A 1 203 ? -17.156 -8.867 0.211 1 93.31 203 LYS A CA 1
ATOM 1622 C C . LYS A 1 203 ? -16.266 -9.828 -0.57 1 93.31 203 LYS A C 1
ATOM 1624 O O . LYS A 1 203 ? -15.086 -9.992 -0.252 1 93.31 203 LYS A O 1
ATOM 1629 N N . ARG A 1 204 ? -16.828 -10.445 -1.604 1 95.81 204 ARG A N 1
ATOM 1630 C CA . ARG A 1 204 ? -16.094 -11.398 -2.43 1 95.81 204 ARG A CA 1
ATOM 1631 C C . ARG A 1 204 ? -14.914 -10.711 -3.123 1 95.81 204 ARG A C 1
ATOM 1633 O O . ARG A 1 204 ? -13.844 -11.305 -3.262 1 95.81 204 ARG A O 1
ATOM 1640 N N . CYS A 1 205 ? -15.141 -9.492 -3.553 1 96.25 205 CYS A N 1
ATOM 1641 C CA . CYS A 1 205 ? -14.055 -8.734 -4.16 1 96.25 205 CYS A CA 1
ATOM 1642 C C . CYS A 1 205 ? -12.922 -8.508 -3.166 1 96.25 205 CYS A C 1
ATOM 1644 O O . CYS A 1 205 ? -11.75 -8.672 -3.506 1 96.25 205 CYS A O 1
ATOM 1646 N N . ALA A 1 206 ? -13.25 -8.141 -1.977 1 95.25 206 ALA A N 1
ATOM 1647 C CA . ALA A 1 206 ? -12.242 -7.891 -0.951 1 95.25 206 ALA A CA 1
ATOM 1648 C C . ALA A 1 206 ? -11.469 -9.164 -0.62 1 95.25 206 ALA A C 1
ATOM 1650 O O . ALA A 1 206 ? -10.25 -9.141 -0.446 1 95.25 206 ALA A O 1
ATOM 1651 N N . LEU A 1 207 ? -12.18 -10.258 -0.533 1 96.56 207 LEU A N 1
ATOM 1652 C CA . LEU A 1 207 ? -11.547 -11.539 -0.237 1 96.56 207 LEU A CA 1
ATOM 1653 C C . LEU A 1 207 ? -10.617 -11.961 -1.37 1 96.56 207 LEU A C 1
ATOM 1655 O O . LEU A 1 207 ? -9.531 -12.477 -1.122 1 96.56 207 LEU A O 1
ATOM 1659 N N . MET A 1 208 ? -11.102 -11.75 -2.598 1 97.38 208 MET A N 1
ATOM 1660 C CA . MET A 1 208 ? -10.25 -12.07 -3.74 1 97.38 208 MET A CA 1
ATOM 1661 C C . MET A 1 208 ? -8.992 -11.211 -3.738 1 97.38 208 MET A C 1
ATOM 1663 O O . MET A 1 208 ? -7.891 -11.703 -3.988 1 97.38 208 MET A O 1
ATOM 1667 N N . ALA A 1 209 ? -9.156 -9.938 -3.496 1 96.19 209 ALA A N 1
ATOM 1668 C CA . ALA A 1 209 ? -8.016 -9.023 -3.428 1 96.19 209 ALA A CA 1
ATOM 1669 C C . ALA A 1 209 ? -7.023 -9.469 -2.355 1 96.19 209 ALA A C 1
ATOM 1671 O O . ALA A 1 209 ? -5.809 -9.406 -2.559 1 96.19 209 ALA A O 1
ATOM 1672 N N . PHE A 1 210 ? -7.547 -9.883 -1.169 1 95.94 210 PHE A N 1
ATOM 1673 C CA . PHE A 1 210 ? -6.746 -10.391 -0.061 1 95.94 210 PHE A CA 1
ATOM 1674 C C . PHE A 1 210 ? -5.926 -11.602 -0.497 1 95.94 210 PHE A C 1
ATOM 1676 O O . PHE A 1 210 ? -4.719 -11.656 -0.249 1 95.94 210 PHE A O 1
ATOM 1683 N N . CYS A 1 211 ? -6.535 -12.523 -1.21 1 97.12 211 CYS A N 1
ATOM 1684 C CA . CYS A 1 211 ? -5.867 -13.742 -1.657 1 97.12 211 CYS A CA 1
ATOM 1685 C C . CYS A 1 211 ? -4.777 -13.422 -2.676 1 97.12 211 CYS A C 1
ATOM 1687 O O . CYS A 1 211 ? -3.654 -13.914 -2.566 1 97.12 211 CYS A O 1
ATOM 1689 N N . PHE A 1 212 ? -5.09 -12.633 -3.623 1 95.81 212 PHE A N 1
ATOM 1690 C CA . PHE A 1 212 ? -4.156 -12.344 -4.703 1 95.81 212 PHE A CA 1
ATOM 1691 C C . PHE A 1 212 ? -2.984 -11.508 -4.195 1 95.81 212 PHE A C 1
ATOM 1693 O O . PHE A 1 212 ? -1.859 -11.648 -4.684 1 95.81 212 PHE A O 1
ATOM 1700 N N . ASP A 1 213 ? -3.244 -10.633 -3.25 1 94.06 213 ASP A N 1
ATOM 1701 C CA . ASP A 1 213 ? -2.18 -9.844 -2.627 1 94.06 213 ASP A CA 1
ATOM 1702 C C . ASP A 1 213 ? -1.123 -10.758 -2.002 1 94.06 213 ASP A C 1
ATOM 1704 O O . ASP A 1 213 ? 0.068 -10.617 -2.289 1 94.06 213 ASP A O 1
ATOM 1708 N N . LEU A 1 214 ? -1.571 -11.68 -1.257 1 95.94 214 LEU A N 1
ATOM 1709 C CA . LEU A 1 214 ? -0.678 -12.578 -0.532 1 95.94 214 LEU A CA 1
ATOM 1710 C C . LEU A 1 214 ? -0.039 -13.586 -1.479 1 95.94 214 LEU A C 1
ATOM 1712 O O . LEU A 1 214 ? 1.116 -13.977 -1.29 1 95.94 214 LEU A O 1
ATOM 1716 N N . ASN A 1 215 ? -0.802 -14 -2.473 1 96.06 215 ASN A N 1
ATOM 1717 C CA . ASN A 1 215 ? -0.22 -14.883 -3.477 1 96.06 215 ASN A CA 1
ATOM 1718 C C . ASN A 1 215 ? 0.935 -14.211 -4.215 1 96.06 215 ASN A C 1
ATOM 1720 O O . ASN A 1 215 ? 1.962 -14.836 -4.473 1 96.06 215 ASN A O 1
ATOM 1724 N N . SER A 1 216 ? 0.727 -12.992 -4.555 1 92.88 216 SER A N 1
ATOM 1725 C CA . SER A 1 216 ? 1.786 -12.242 -5.223 1 92.88 216 SER A CA 1
ATOM 1726 C C . SER A 1 216 ? 3.002 -12.086 -4.316 1 92.88 216 SER A C 1
ATOM 1728 O O . SER A 1 216 ? 4.141 -12.102 -4.785 1 92.88 216 SER A O 1
ATOM 1730 N N . LEU A 1 217 ? 2.768 -11.977 -3.104 1 92.94 217 LEU A N 1
ATOM 1731 C CA . LEU A 1 217 ? 3.857 -11.844 -2.143 1 92.94 217 LEU A CA 1
ATOM 1732 C C . LEU A 1 217 ? 4.703 -13.117 -2.102 1 92.94 217 LEU A C 1
ATOM 1734 O O . LEU A 1 217 ? 5.934 -13.047 -2.139 1 92.94 217 LEU A O 1
ATOM 1738 N N . ILE A 1 218 ? 4.094 -14.219 -2.053 1 94.19 218 ILE A N 1
ATOM 1739 C CA . ILE A 1 218 ? 4.859 -15.445 -1.852 1 94.19 218 ILE A CA 1
ATOM 1740 C C . ILE A 1 218 ? 5.473 -15.891 -3.176 1 94.19 218 ILE A C 1
ATOM 1742 O O . ILE A 1 218 ? 6.449 -16.641 -3.191 1 94.19 218 ILE A O 1
ATOM 1746 N N . THR A 1 219 ? 4.918 -15.398 -4.285 1 91.94 219 THR A N 1
ATOM 1747 C CA . THR A 1 219 ? 5.414 -15.836 -5.586 1 91.94 219 THR A CA 1
ATOM 1748 C C . THR A 1 219 ? 6.449 -14.859 -6.133 1 91.94 219 THR A C 1
ATOM 1750 O O . THR A 1 219 ? 7.457 -15.273 -6.711 1 91.94 219 THR A O 1
ATOM 1753 N N . SER A 1 220 ? 6.164 -13.547 -5.934 1 85.69 220 SER A N 1
ATOM 1754 C CA . SER A 1 220 ? 7.008 -12.57 -6.605 1 85.69 220 SER A CA 1
ATOM 1755 C C . SER A 1 220 ? 7.59 -11.562 -5.613 1 85.69 220 SER A C 1
ATOM 1757 O O . SER A 1 220 ? 8.305 -10.641 -6.008 1 85.69 220 SER A O 1
ATOM 1759 N N . GLY A 1 221 ? 7.324 -11.703 -4.414 1 80.44 221 GLY A N 1
ATOM 1760 C CA . GLY A 1 221 ? 7.926 -10.836 -3.412 1 80.44 221 GLY A CA 1
ATOM 1761 C C . GLY A 1 221 ? 7.258 -9.477 -3.32 1 80.44 221 GLY A C 1
ATOM 1762 O O . GLY A 1 221 ? 7.863 -8.508 -2.852 1 80.44 221 GLY A O 1
ATOM 1763 N N . HIS A 1 222 ? 6.082 -9.391 -3.732 1 80.38 222 HIS A N 1
ATOM 1764 C CA . HIS A 1 222 ? 5.266 -8.188 -3.602 1 80.38 222 HIS A CA 1
ATOM 1765 C C . HIS A 1 222 ? 5.012 -7.852 -2.137 1 80.38 222 HIS A C 1
ATOM 1767 O O . HIS A 1 222 ? 4.941 -8.75 -1.292 1 80.38 222 HIS A O 1
ATOM 1773 N N . GLN A 1 223 ? 4.938 -6.547 -1.816 1 80.69 223 GLN A N 1
ATOM 1774 C CA . GLN A 1 223 ? 4.582 -6.168 -0.453 1 80.69 223 GLN A CA 1
ATOM 1775 C C . GLN A 1 223 ? 3.072 -6.238 -0.24 1 80.69 223 GLN A C 1
ATOM 1777 O O . GLN A 1 223 ? 2.303 -5.676 -1.023 1 80.69 223 GLN A O 1
ATOM 1782 N N . ALA A 1 224 ? 2.723 -6.895 0.767 1 87.56 224 ALA A N 1
ATOM 1783 C CA . ALA A 1 224 ? 1.298 -7.074 1.034 1 87.56 224 ALA A CA 1
ATOM 1784 C C . ALA A 1 224 ? 0.671 -5.785 1.557 1 87.56 224 ALA A C 1
ATOM 1786 O O . ALA A 1 224 ? 1.298 -5.047 2.322 1 87.56 224 ALA A O 1
ATOM 1787 N N . SER A 1 225 ? -0.573 -5.527 1.222 1 85.5 225 SER A N 1
ATOM 1788 C CA . SER A 1 225 ? -1.274 -4.309 1.604 1 85.5 225 SER A CA 1
ATOM 1789 C C . SER A 1 225 ? -2.443 -4.609 2.535 1 85.5 225 SER A C 1
ATOM 1791 O O . SER A 1 225 ? -2.979 -3.705 3.18 1 85.5 225 SER A O 1
ATOM 1793 N N . LEU A 1 226 ? -2.85 -5.84 2.59 1 87.94 226 LEU A N 1
ATOM 1794 C CA . LEU A 1 226 ? -4.008 -6.219 3.391 1 87.94 226 LEU A CA 1
ATOM 1795 C C . LEU A 1 226 ? -3.705 -7.449 4.238 1 87.94 226 LEU A C 1
ATOM 1797 O O . LEU A 1 226 ? -3.271 -8.477 3.717 1 87.94 226 LEU A O 1
ATOM 1801 N N . TYR A 1 227 ? -3.951 -7.32 5.559 1 90.31 227 TYR A N 1
ATOM 1802 C CA . TYR A 1 227 ? -3.672 -8.406 6.492 1 90.31 227 TYR A CA 1
ATOM 1803 C C . TYR A 1 227 ? -4.961 -8.945 7.102 1 90.31 227 TYR A C 1
ATOM 1805 O O . TYR A 1 227 ? -5.988 -8.266 7.102 1 90.31 227 TYR A O 1
ATOM 1813 N N . VAL A 1 228 ? -4.875 -10.078 7.605 1 92.12 228 VAL A N 1
ATOM 1814 C CA . VAL A 1 228 ? -6.062 -10.812 8.016 1 92.12 228 VAL A CA 1
ATOM 1815 C C . VAL A 1 228 ? -6.734 -10.102 9.188 1 92.12 228 VAL A C 1
ATOM 1817 O O . VAL A 1 228 ? -7.961 -10.125 9.312 1 92.12 228 VAL A O 1
ATOM 1820 N N . ASN A 1 229 ? -6.012 -9.477 9.992 1 85.38 229 ASN A N 1
ATOM 1821 C CA . ASN A 1 229 ? -6.609 -8.805 11.141 1 85.38 229 ASN A CA 1
ATOM 1822 C C . ASN A 1 229 ? -7.426 -7.586 10.727 1 85.38 229 ASN A C 1
ATOM 1824 O O . ASN A 1 229 ? -8.273 -7.113 11.484 1 85.38 229 ASN A O 1
ATOM 1828 N N . LYS A 1 230 ? -7.16 -7.125 9.594 1 81.56 230 LYS A N 1
ATOM 1829 C CA . LYS A 1 230 ? -7.891 -5.965 9.094 1 81.56 230 LYS A CA 1
ATOM 1830 C C . LYS A 1 230 ? -9.094 -6.391 8.258 1 81.56 230 LYS A C 1
ATOM 1832 O O . LYS A 1 230 ? -9.938 -5.562 7.906 1 81.56 230 LYS A O 1
ATOM 1837 N N . LEU A 1 231 ? -9.047 -7.777 8.055 1 85.81 231 LEU A N 1
ATOM 1838 C CA . LEU A 1 231 ? -10.195 -8.312 7.316 1 85.81 231 LEU A CA 1
ATOM 1839 C C . LEU A 1 231 ? -11.398 -8.484 8.234 1 85.81 231 LEU A C 1
ATOM 1841 O O . LEU A 1 231 ? -11.406 -9.375 9.086 1 85.81 231 LEU A O 1
ATOM 1845 N N . ARG A 1 232 ? -12.227 -7.703 8.469 1 84.31 232 ARG A N 1
ATOM 1846 C CA . ARG A 1 232 ? -13.445 -7.832 9.266 1 84.31 232 ARG A CA 1
ATOM 1847 C C . ARG A 1 232 ? -14.609 -8.336 8.414 1 84.31 232 ARG A C 1
ATOM 1849 O O . ARG A 1 232 ? -15.688 -7.746 8.422 1 84.31 232 ARG A O 1
ATOM 1856 N N . LEU A 1 233 ? -14.273 -9.453 7.734 1 91.38 233 LEU A N 1
ATOM 1857 C CA . LEU A 1 233 ? -15.266 -10.008 6.816 1 91.38 233 LEU A CA 1
ATOM 1858 C C . LEU A 1 233 ? -15.539 -11.477 7.133 1 91.38 233 LEU A C 1
ATOM 1860 O O . LEU A 1 233 ? -14.672 -12.172 7.664 1 91.38 233 LEU A O 1
ATOM 1864 N N . GLY A 1 234 ? -16.734 -11.852 6.824 1 92.75 234 GLY A N 1
ATOM 1865 C CA . GLY A 1 234 ? -17.062 -13.258 6.895 1 92.75 234 GLY A CA 1
ATOM 1866 C C . GLY A 1 234 ? -16.641 -14.039 5.668 1 92.75 234 GLY A C 1
ATOM 1867 O O . GLY A 1 234 ? -16.297 -13.453 4.641 1 92.75 234 GLY A O 1
A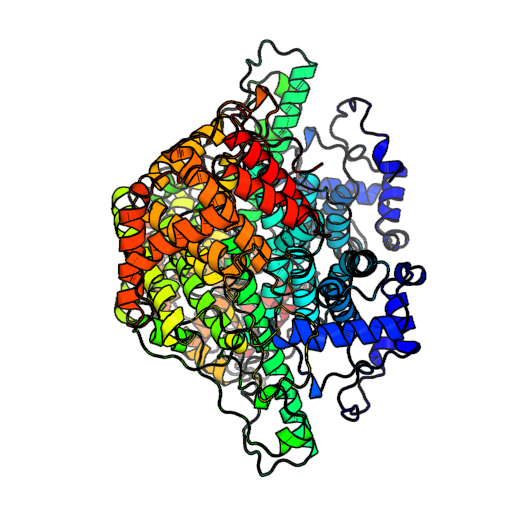TOM 1868 N N . LEU A 1 235 ? -16.594 -15.336 5.828 1 95.69 235 LEU A N 1
ATOM 1869 C CA . LEU A 1 235 ? -16.359 -16.219 4.688 1 95.69 235 LEU A CA 1
ATOM 1870 C C . LEU A 1 235 ? -17.469 -16.062 3.652 1 95.69 235 LEU A C 1
ATOM 1872 O O . LEU A 1 235 ? -18.531 -15.516 3.953 1 95.69 235 LEU A O 1
ATOM 1876 N N . PRO A 1 236 ? -17.219 -16.406 2.387 1 94.19 236 PRO A N 1
ATOM 1877 C CA . PRO A 1 236 ? -18.281 -16.297 1.379 1 94.19 236 PRO A CA 1
ATOM 1878 C C . PRO A 1 236 ? -19.484 -17.172 1.693 1 94.19 236 PRO A C 1
ATOM 1880 O O . PRO A 1 236 ? -19.344 -18.234 2.303 1 94.19 236 PRO A O 1
ATOM 1883 N N . CYS A 1 237 ? -20.656 -16.75 1.258 1 92.5 237 CYS A N 1
ATOM 1884 C CA . CYS A 1 237 ? -21.859 -17.531 1.437 1 92.5 237 CYS A CA 1
ATOM 1885 C C . CYS A 1 237 ? -21.828 -18.797 0.579 1 92.5 237 CYS A C 1
ATOM 1887 O O . CYS A 1 237 ? -20.938 -18.953 -0.251 1 92.5 237 CYS A O 1
ATOM 1889 N N . ASP A 1 238 ? -22.734 -19.609 0.804 1 91.19 238 ASP A N 1
ATOM 1890 C CA . ASP A 1 238 ? -22.844 -20.859 0.055 1 91.19 238 ASP A CA 1
ATOM 1891 C C . ASP A 1 238 ? -23.016 -20.594 -1.439 1 91.19 238 ASP A C 1
ATOM 1893 O O . ASP A 1 238 ? -23.719 -19.656 -1.832 1 91.19 238 ASP A O 1
ATOM 1897 N N . ASP A 1 239 ? -22.422 -21.453 -2.297 1 92.38 239 ASP A N 1
ATOM 1898 C CA . ASP A 1 239 ? -22.438 -21.266 -3.744 1 92.38 239 ASP A CA 1
ATOM 1899 C C . ASP A 1 239 ? -23.844 -21.391 -4.305 1 92.38 239 ASP A C 1
ATOM 1901 O O . ASP A 1 239 ? -24.188 -20.703 -5.277 1 92.38 239 ASP A O 1
ATOM 1905 N N . CYS A 1 240 ? -24.594 -22.266 -3.688 1 91.12 240 CYS A N 1
ATOM 1906 C CA . CYS A 1 240 ? -25.953 -22.438 -4.164 1 91.12 240 CYS A CA 1
ATOM 1907 C C . CYS A 1 240 ? -26.766 -21.156 -3.959 1 91.12 240 CYS A C 1
ATOM 1909 O O . CYS A 1 240 ? -27.594 -20.797 -4.801 1 91.12 240 CYS A O 1
ATOM 1911 N N . LEU A 1 241 ? -26.531 -20.578 -2.9 1 90.88 241 LEU A N 1
ATOM 1912 C CA . LEU A 1 241 ? -27.203 -19.312 -2.625 1 90.88 241 LEU A CA 1
ATOM 1913 C C . LEU A 1 241 ? -26.703 -18.219 -3.553 1 90.88 241 LEU A C 1
ATOM 1915 O O . LEU A 1 241 ? -27.5 -17.453 -4.105 1 90.88 241 LEU A O 1
ATOM 1919 N N . TRP A 1 242 ? -25.406 -18.109 -3.754 1 93.19 242 TRP A N 1
ATOM 1920 C CA . TRP A 1 242 ? -24.781 -17.062 -4.551 1 93.19 242 TRP A CA 1
ATOM 1921 C C . TRP A 1 242 ? -25.203 -17.156 -6.012 1 93.19 242 TRP A C 1
ATOM 1923 O O . TRP A 1 242 ? -25.375 -16.141 -6.688 1 93.19 242 TRP A O 1
ATOM 1933 N N . GLU A 1 243 ? -25.422 -18.375 -6.484 1 92.5 243 GLU A N 1
ATOM 1934 C CA . GLU A 1 243 ? -25.734 -18.609 -7.895 1 92.5 243 GLU A CA 1
ATOM 1935 C C . GLU A 1 243 ? -27.234 -18.719 -8.125 1 92.5 243 GLU A C 1
ATOM 1937 O O . GLU A 1 243 ? -27.672 -19.078 -9.219 1 92.5 243 GLU A O 1
ATOM 1942 N N . ALA A 1 244 ? -27.984 -18.375 -7.105 1 91.5 244 ALA A N 1
ATOM 1943 C CA . ALA A 1 244 ? -29.438 -18.453 -7.242 1 91.5 244 ALA A CA 1
ATOM 1944 C C . ALA A 1 244 ? -29.984 -17.188 -7.891 1 91.5 244 ALA A C 1
ATOM 1946 O O . ALA A 1 244 ? -29.5 -16.078 -7.629 1 91.5 244 ALA A O 1
ATOM 1947 N N . ASP A 1 245 ? -30.984 -17.359 -8.672 1 89.81 245 ASP A N 1
ATOM 1948 C CA . ASP A 1 245 ? -31.641 -16.188 -9.273 1 89.81 245 ASP A CA 1
ATOM 1949 C C . ASP A 1 245 ? -32.5 -15.453 -8.25 1 89.81 245 ASP A C 1
ATOM 1951 O O . ASP A 1 245 ? -32.844 -16 -7.199 1 89.81 245 ASP A O 1
ATOM 1955 N N . ILE A 1 246 ? -32.812 -14.32 -8.562 1 83.62 246 ILE A N 1
ATOM 1956 C CA . ILE A 1 246 ? -33.531 -13.445 -7.629 1 83.62 246 ILE A CA 1
ATOM 1957 C C . ILE A 1 246 ? -34.875 -14.039 -7.281 1 83.62 246 ILE A C 1
ATOM 1959 O O . ILE A 1 246 ? -35.344 -13.898 -6.148 1 83.62 246 ILE A O 1
ATOM 1963 N N . ASP A 1 247 ? -35.5 -14.68 -8.25 1 84.12 247 ASP A N 1
ATOM 1964 C CA . ASP A 1 247 ? -36.812 -15.281 -8.008 1 84.12 247 ASP A CA 1
ATOM 1965 C C . ASP A 1 247 ? -36.719 -16.406 -6.98 1 84.12 247 ASP A C 1
ATOM 1967 O O . ASP A 1 247 ? -37.625 -16.609 -6.18 1 84.12 247 ASP A O 1
ATOM 1971 N N . THR A 1 248 ? -35.625 -17.062 -7.051 1 85.81 248 THR A N 1
ATOM 1972 C CA . THR A 1 248 ? -35.375 -18.109 -6.074 1 85.81 248 THR A CA 1
ATOM 1973 C C . THR A 1 248 ? -35 -17.516 -4.715 1 85.81 248 THR A C 1
ATOM 1975 O O . THR A 1 248 ? -35.469 -18 -3.68 1 85.81 248 THR A O 1
ATOM 1978 N N . LEU A 1 249 ? -34.312 -16.484 -4.691 1 85.19 249 LEU A N 1
ATOM 1979 C CA . LEU A 1 249 ? -33.844 -15.852 -3.467 1 85.19 249 LEU A CA 1
ATOM 1980 C C . LEU A 1 249 ? -35 -15.242 -2.678 1 85.19 249 LEU A C 1
ATOM 1982 O O . LEU A 1 249 ? -35 -15.266 -1.445 1 85.19 249 LEU A O 1
ATOM 1986 N N . LYS A 1 250 ? -35.906 -14.789 -3.389 1 80.94 250 LYS A N 1
ATOM 1987 C CA . LYS A 1 250 ? -37.062 -14.156 -2.744 1 80.94 250 LYS A CA 1
ATOM 1988 C C . LYS A 1 250 ? -37.781 -15.133 -1.821 1 80.94 250 LYS A C 1
ATOM 1990 O O . LYS A 1 250 ? -38.406 -14.727 -0.851 1 80.94 250 LYS A O 1
ATOM 1995 N N . ASN A 1 251 ? -37.562 -16.359 -2.191 1 81.12 251 ASN A N 1
ATOM 1996 C CA . ASN A 1 251 ? -38.25 -17.375 -1.434 1 81.12 251 ASN A CA 1
ATOM 1997 C C . ASN A 1 251 ? -37.406 -17.906 -0.281 1 81.12 251 ASN A C 1
ATOM 1999 O O . ASN A 1 251 ? -37.844 -18.781 0.47 1 81.12 251 ASN A O 1
ATOM 2003 N N . LEU A 1 252 ? -36.312 -17.328 -0.194 1 80.75 252 LEU A N 1
ATOM 2004 C CA . LEU A 1 252 ? -35.406 -17.766 0.863 1 80.75 252 LEU A CA 1
ATOM 2005 C C . LEU A 1 252 ? -35.281 -16.703 1.941 1 80.75 252 LEU A C 1
ATOM 2007 O O . LEU A 1 252 ? -35.562 -15.523 1.701 1 80.75 252 LEU A O 1
ATOM 2011 N N . GLU A 1 253 ? -34.969 -17.141 3.117 1 75.44 253 GLU A N 1
ATOM 2012 C CA . GLU A 1 253 ? -34.594 -16.188 4.156 1 75.44 253 GLU A CA 1
ATOM 2013 C C . GLU A 1 253 ? -33.156 -15.688 3.941 1 75.44 253 GLU A C 1
ATOM 2015 O O . GLU A 1 253 ? -32.344 -16.375 3.348 1 75.44 253 GLU A O 1
ATOM 2020 N N . LEU A 1 254 ? -33 -14.461 4.375 1 73.94 254 LEU A N 1
ATOM 2021 C CA . LEU A 1 254 ? -31.641 -13.953 4.289 1 73.94 254 LEU A CA 1
ATOM 2022 C C . LEU A 1 254 ? -30.672 -14.859 5.039 1 73.94 254 LEU A C 1
ATOM 2024 O O . LEU A 1 254 ? -30.953 -15.289 6.16 1 73.94 254 LEU A O 1
ATOM 2028 N N . PRO A 1 255 ? -29.688 -15.211 4.328 1 76.06 255 PRO A N 1
ATOM 2029 C CA . PRO A 1 255 ? -28.75 -16.156 4.945 1 76.06 255 PRO A CA 1
ATOM 2030 C C . PRO A 1 255 ? -28.062 -15.57 6.18 1 76.06 255 PRO A C 1
ATOM 2032 O O . PRO A 1 255 ? -27.875 -14.359 6.27 1 76.06 255 PRO A O 1
ATOM 2035 N N . LYS A 1 256 ? -27.922 -16.453 7.117 1 76.38 256 LYS A N 1
ATOM 2036 C CA . LYS A 1 256 ? -27.109 -16.078 8.266 1 76.38 256 LYS A CA 1
ATOM 2037 C C . LYS A 1 256 ? -25.688 -15.719 7.836 1 76.38 256 LYS A C 1
ATOM 2039 O O . LYS A 1 256 ? -25.172 -16.266 6.867 1 76.38 256 LYS A O 1
ATOM 2044 N N . ASN A 1 257 ? -25.109 -14.758 8.523 1 79.44 257 ASN A N 1
ATOM 2045 C CA . ASN A 1 257 ? -23.75 -14.359 8.227 1 79.44 257 ASN A CA 1
ATOM 2046 C C . ASN A 1 257 ? -22.766 -15.508 8.445 1 79.44 257 ASN A C 1
ATOM 2048 O O . ASN A 1 257 ? -22.797 -16.172 9.477 1 79.44 257 ASN A O 1
ATOM 2052 N N . PRO A 1 258 ? -22.062 -15.805 7.348 1 87.44 258 PRO A N 1
ATOM 2053 C CA . PRO A 1 258 ? -21.031 -16.828 7.543 1 87.44 258 PRO A CA 1
ATOM 2054 C C . PRO A 1 258 ? -20.047 -16.453 8.656 1 87.44 258 PRO A C 1
ATOM 2056 O O . PRO A 1 258 ? -20.047 -15.32 9.141 1 87.44 258 PRO A O 1
ATOM 2059 N N . GLU A 1 259 ? -19.328 -17.438 9.031 1 92.25 259 GLU A N 1
ATOM 2060 C CA . GLU A 1 259 ? -18.312 -17.219 10.07 1 92.25 259 GLU A CA 1
ATOM 2061 C C . GLU A 1 259 ? -17.25 -16.234 9.617 1 92.25 259 GLU A C 1
ATOM 2063 O O . GLU A 1 259 ? -16.859 -16.234 8.445 1 92.25 259 GLU A O 1
ATOM 2068 N N . MET A 1 260 ? -16.797 -15.406 10.562 1 93.56 260 MET A N 1
ATOM 2069 C CA . MET A 1 260 ? -15.734 -14.445 10.258 1 93.56 260 MET A CA 1
ATOM 2070 C C . MET A 1 260 ? -14.438 -15.156 9.906 1 93.56 260 MET A C 1
ATOM 2072 O O . MET A 1 260 ? -14.109 -16.188 10.492 1 93.56 260 MET A O 1
ATOM 2076 N N . VAL A 1 261 ? -13.703 -14.609 9.016 1 95.12 261 VAL A N 1
ATOM 2077 C CA . VAL A 1 261 ? -12.445 -15.203 8.57 1 95.12 261 VAL A CA 1
ATOM 2078 C C . VAL A 1 261 ? -11.5 -15.375 9.758 1 95.12 261 VAL A C 1
ATOM 2080 O O . VAL A 1 261 ? -10.875 -16.422 9.914 1 95.12 261 VAL A O 1
ATOM 2083 N N . LEU A 1 262 ? -11.453 -14.406 10.602 1 93.06 262 LEU A N 1
ATOM 2084 C CA . LEU A 1 262 ? -10.555 -14.438 11.742 1 93.06 262 LEU A CA 1
ATOM 2085 C C . LEU A 1 262 ? -10.945 -15.539 12.719 1 93.06 262 LEU A C 1
ATOM 2087 O O . LEU A 1 262 ? -10.086 -16.219 13.281 1 93.06 262 LEU A O 1
ATOM 2091 N N . THR A 1 263 ? -12.234 -15.703 12.938 1 93.12 263 THR A N 1
ATOM 2092 C CA . THR A 1 263 ? -12.719 -16.75 13.812 1 93.12 263 THR A CA 1
ATOM 2093 C C . THR A 1 263 ? -12.383 -18.141 13.242 1 93.12 263 THR A C 1
ATOM 2095 O O . THR A 1 263 ? -11.945 -19.031 13.977 1 93.12 263 THR A O 1
ATOM 2098 N N . ALA A 1 264 ? -12.594 -18.234 11.977 1 96.19 264 ALA A N 1
ATOM 2099 C CA . ALA A 1 264 ? -12.266 -19.5 11.305 1 96.19 264 ALA A CA 1
ATOM 2100 C C . ALA A 1 264 ? -10.773 -19.781 11.383 1 96.19 264 ALA A C 1
ATOM 2102 O O . ALA A 1 264 ? -10.359 -20.938 11.547 1 96.19 264 ALA A O 1
ATOM 2103 N N . LEU A 1 265 ? -9.953 -18.766 11.219 1 95.19 265 LEU A N 1
ATOM 2104 C CA . LEU A 1 265 ? -8.508 -18.906 11.297 1 95.19 265 LEU A CA 1
ATOM 2105 C C . LEU A 1 265 ? -8.086 -19.359 12.688 1 95.19 265 LEU A C 1
ATOM 2107 O O . LEU A 1 265 ? -7.227 -20.234 12.82 1 95.19 265 LEU A O 1
ATOM 2111 N N . LYS A 1 266 ? -8.664 -18.828 13.719 1 92.19 266 LYS A N 1
ATOM 2112 C CA . LYS A 1 266 ? -8.352 -19.234 15.094 1 92.19 266 LYS A CA 1
ATOM 2113 C C . LYS A 1 266 ? -8.703 -20.688 15.328 1 92.19 266 LYS A C 1
ATOM 2115 O O . LYS A 1 266 ? -7.957 -21.422 15.984 1 92.19 266 LYS A O 1
ATOM 2120 N N . LYS A 1 267 ? -9.812 -21.078 14.789 1 94.31 267 LYS A N 1
ATOM 2121 C CA . LYS A 1 267 ? -10.203 -22.484 14.875 1 94.31 267 LYS A CA 1
ATOM 2122 C C . LYS A 1 267 ? -9.18 -23.391 14.18 1 94.31 267 LYS A C 1
ATOM 2124 O O . LYS A 1 267 ? -8.789 -24.422 14.727 1 94.31 267 LYS A O 1
ATOM 2129 N N . LEU A 1 268 ? -8.75 -22.984 13.031 1 94.69 268 LEU A N 1
ATOM 2130 C CA . LEU A 1 268 ? -7.773 -23.734 12.266 1 94.69 268 LEU A CA 1
ATOM 2131 C C . LEU A 1 268 ? -6.457 -23.859 13.031 1 94.69 268 LEU A C 1
ATOM 2133 O O . LEU A 1 268 ? -5.836 -24.922 13.039 1 94.69 268 LEU A O 1
ATOM 2137 N N . LEU A 1 269 ? -6.051 -22.797 13.672 1 92 269 LEU A N 1
ATOM 2138 C CA . LEU A 1 269 ? -4.793 -22.781 14.414 1 92 269 LEU A CA 1
ATOM 2139 C C . LEU A 1 269 ? -4.863 -23.688 15.633 1 92 269 LEU A C 1
ATOM 2141 O O . LEU A 1 269 ? -3.832 -24.141 16.125 1 92 269 LEU A O 1
ATOM 2145 N N . LYS A 1 270 ? -6.062 -23.922 16.062 1 90.81 270 LYS A N 1
ATOM 2146 C CA . LYS A 1 270 ? -6.262 -24.844 17.188 1 90.81 270 LYS A CA 1
ATOM 2147 C C . LYS A 1 270 ? -6.418 -26.281 16.703 1 90.81 270 LYS A C 1
ATOM 2149 O O . LYS A 1 270 ? -6.633 -27.188 17.5 1 90.81 270 LYS A O 1
ATOM 2154 N N . GLY A 1 271 ? -6.434 -26.453 15.422 1 89.19 271 GLY A N 1
ATOM 2155 C CA . GLY A 1 271 ? -6.527 -27.797 14.859 1 89.19 271 GLY A CA 1
ATOM 2156 C C . GLY A 1 271 ? -7.957 -28.234 14.609 1 89.19 271 GLY A C 1
ATOM 2157 O O . GLY A 1 271 ? -8.211 -29.422 14.367 1 89.19 271 GLY A O 1
ATOM 2158 N N . GLU A 1 272 ? -8.844 -27.281 14.602 1 94.19 272 GLU A N 1
ATOM 2159 C CA . GLU A 1 272 ? -10.242 -27.609 14.383 1 94.19 272 GLU A CA 1
ATOM 2160 C C . GLU A 1 272 ? -10.594 -27.594 12.898 1 94.19 272 GLU A C 1
ATOM 2162 O O . GLU A 1 272 ? -9.93 -26.938 12.109 1 94.19 272 GLU A O 1
ATOM 2167 N N . LYS A 1 273 ? -11.586 -28.359 12.594 1 94.75 273 LYS A N 1
ATOM 2168 C CA . LYS A 1 273 ? -12.055 -28.406 11.219 1 94.75 273 LYS A CA 1
ATOM 2169 C C . LYS A 1 273 ? -12.875 -27.156 10.875 1 94.75 273 LYS A C 1
ATOM 2171 O O . LYS A 1 273 ? -13.648 -26.688 11.695 1 94.75 273 LYS A O 1
ATOM 2176 N N . VAL A 1 274 ? -12.617 -26.609 9.734 1 95.62 274 VAL A N 1
ATOM 2177 C CA . VAL A 1 274 ? -13.367 -25.469 9.211 1 95.62 274 VAL A CA 1
ATOM 2178 C C . VAL A 1 274 ? -14.062 -25.875 7.906 1 95.62 274 VAL A C 1
ATOM 2180 O O . VAL A 1 274 ? -13.406 -26.312 6.961 1 95.62 274 VAL A O 1
ATOM 2183 N N . GLN A 1 275 ? -15.336 -25.719 7.879 1 93.44 275 GLN A N 1
ATOM 2184 C CA . GLN A 1 275 ? -16.109 -26.047 6.688 1 93.44 275 GLN A CA 1
ATOM 2185 C C . GLN A 1 275 ? -16.484 -24.781 5.914 1 93.44 275 GLN A C 1
ATOM 2187 O O . GLN A 1 275 ? -17.016 -23.828 6.492 1 93.44 275 GLN A O 1
ATOM 2192 N N . THR A 1 276 ? -16.141 -24.734 4.699 1 93.88 276 THR A N 1
ATOM 2193 C CA . THR A 1 276 ? -16.453 -23.625 3.812 1 93.88 276 THR A CA 1
ATOM 2194 C C . THR A 1 276 ? -16.453 -24.078 2.355 1 93.88 276 THR A C 1
ATOM 2196 O O . THR A 1 276 ? -16.219 -25.25 2.066 1 93.88 276 THR A O 1
ATOM 2199 N N . ASN A 1 277 ? -16.859 -23.266 1.426 1 93.25 277 ASN A N 1
ATOM 2200 C CA . ASN A 1 277 ? -16.859 -23.594 0.004 1 93.25 277 ASN A CA 1
ATOM 2201 C C . ASN A 1 277 ? -15.484 -23.406 -0.613 1 93.25 277 ASN A C 1
ATOM 2203 O O . ASN A 1 277 ? -14.516 -23.109 0.094 1 93.25 277 ASN A O 1
ATOM 2207 N N . SER A 1 278 ? -15.344 -23.672 -1.914 1 93.69 278 SER A N 1
ATOM 2208 C CA . SER A 1 278 ? -14.055 -23.672 -2.594 1 93.69 278 SER A CA 1
ATOM 2209 C C . SER A 1 278 ? -13.367 -22.312 -2.453 1 93.69 278 SER A C 1
ATOM 2211 O O . SER A 1 278 ? -12.164 -22.25 -2.172 1 93.69 278 SER A O 1
ATOM 2213 N N . PHE A 1 279 ? -14.109 -21.219 -2.662 1 95.88 279 PHE A N 1
ATOM 2214 C CA . PHE A 1 279 ? -13.539 -19.875 -2.514 1 95.88 279 PHE A CA 1
ATOM 2215 C C . PHE A 1 279 ? -13.078 -19.641 -1.082 1 95.88 279 PHE A C 1
ATOM 2217 O O . PHE A 1 279 ? -12.016 -19.062 -0.856 1 95.88 279 PHE A O 1
ATOM 2224 N N . GLY A 1 280 ? -13.844 -20.094 -0.157 1 96.5 280 GLY A N 1
ATOM 2225 C CA . GLY A 1 280 ? -13.484 -19.984 1.248 1 96.5 280 GLY A CA 1
ATOM 2226 C C . GLY A 1 280 ? -12.234 -20.75 1.608 1 96.5 280 GLY A C 1
ATOM 2227 O O . GLY A 1 280 ? -11.438 -20.312 2.443 1 96.5 280 GLY A O 1
ATOM 2228 N N . LYS A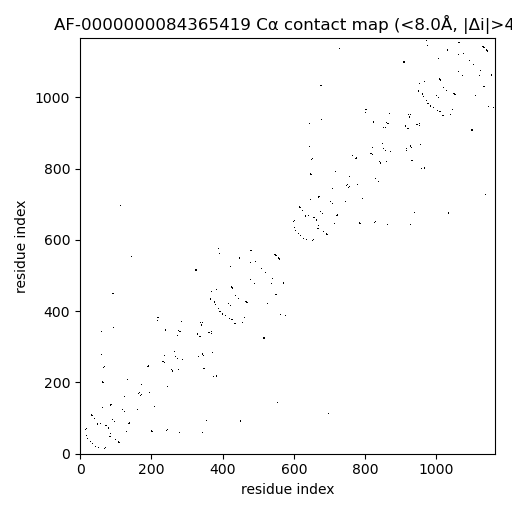 1 281 ? -12.078 -21.922 1.016 1 97.19 281 LYS A N 1
ATOM 2229 C CA . LYS A 1 281 ? -10.875 -22.719 1.251 1 97.19 281 LYS A CA 1
ATOM 2230 C C . LYS A 1 281 ? -9.617 -21.953 0.85 1 97.19 281 LYS A C 1
ATOM 2232 O O . LYS A 1 281 ? -8.609 -21.984 1.555 1 97.19 281 LYS A O 1
ATOM 2237 N N . LYS A 1 282 ? -9.719 -21.25 -0.283 1 97.06 282 LYS A N 1
ATOM 2238 C CA . LYS A 1 282 ? -8.609 -20.406 -0.733 1 97.06 282 LYS A CA 1
ATOM 2239 C C . LYS A 1 282 ? -8.336 -19.281 0.261 1 97.06 282 LYS A C 1
ATOM 2241 O O . LYS A 1 282 ? -7.18 -19 0.586 1 97.06 282 LYS A O 1
ATOM 2246 N N . VAL A 1 283 ? -9.383 -18.656 0.733 1 97.75 283 VAL A N 1
ATOM 2247 C CA . VAL A 1 283 ? -9.258 -17.547 1.681 1 97.75 283 VAL A CA 1
ATOM 2248 C C . VAL A 1 283 ? -8.547 -18.031 2.943 1 97.75 283 VAL A C 1
ATOM 2250 O O . VAL A 1 283 ? -7.664 -17.344 3.463 1 97.75 283 VAL A O 1
ATOM 2253 N N . MET A 1 284 ? -8.852 -19.203 3.365 1 97.88 284 MET A N 1
ATOM 2254 C CA . MET A 1 284 ? -8.281 -19.734 4.602 1 97.88 284 MET A CA 1
ATOM 2255 C C . MET A 1 284 ? -6.793 -20.016 4.434 1 97.88 284 MET A C 1
ATOM 2257 O O . MET A 1 284 ? -6.012 -19.844 5.371 1 97.88 284 MET A O 1
ATOM 2261 N N . LEU A 1 285 ? -6.465 -20.531 3.268 1 98.25 285 LEU A N 1
ATOM 2262 C CA . LEU A 1 285 ? -5.043 -20.734 3 1 98.25 285 LEU A CA 1
ATOM 2263 C C . LEU A 1 285 ? -4.266 -19.438 3.152 1 98.25 285 LEU A C 1
ATOM 2265 O O . LEU A 1 285 ? -3.242 -19.391 3.842 1 98.25 285 LEU A O 1
ATOM 2269 N N . PHE A 1 286 ? -4.777 -18.406 2.592 1 98.12 286 PHE A N 1
ATOM 2270 C CA . PHE A 1 286 ? -4.047 -17.141 2.562 1 98.12 286 PHE A CA 1
ATOM 2271 C C . PHE A 1 286 ? -4.184 -16.406 3.891 1 98.12 286 PHE A C 1
ATOM 2273 O O . PHE A 1 286 ? -3.367 -15.547 4.215 1 98.12 286 PHE A O 1
ATOM 2280 N N . ALA A 1 287 ? -5.176 -16.75 4.699 1 97.19 287 ALA A N 1
ATOM 2281 C CA . ALA A 1 287 ? -5.227 -16.25 6.066 1 97.19 287 ALA A CA 1
ATOM 2282 C C . ALA A 1 287 ? -4.016 -16.703 6.871 1 97.19 287 ALA A C 1
ATOM 2284 O O . ALA A 1 287 ? -3.453 -15.945 7.656 1 97.19 287 ALA A O 1
ATOM 2285 N N . VAL A 1 288 ? -3.623 -17.922 6.613 1 96.69 288 VAL A N 1
ATOM 2286 C CA . VAL A 1 288 ? -2.438 -18.438 7.285 1 96.69 288 VAL A CA 1
ATOM 2287 C C . VAL A 1 288 ? -1.189 -17.734 6.75 1 96.69 288 VAL A C 1
ATOM 2289 O O . VAL A 1 288 ? -0.296 -17.375 7.516 1 96.69 288 VAL A O 1
ATOM 2292 N N . VAL A 1 289 ? -1.21 -17.578 5.43 1 96.94 289 VAL A N 1
ATOM 2293 C CA . VAL A 1 289 ? -0.073 -16.922 4.797 1 96.94 289 VAL A CA 1
ATOM 2294 C C . VAL A 1 289 ? 0.064 -15.492 5.332 1 96.94 289 VAL A C 1
ATOM 2296 O O . VAL A 1 289 ? 1.179 -14.992 5.508 1 96.94 289 VAL A O 1
ATOM 2299 N N . SER A 1 290 ? -1.02 -14.852 5.574 1 95.81 290 SER A N 1
ATOM 2300 C CA . SER A 1 290 ? -1.008 -13.492 6.109 1 95.81 290 SER A CA 1
ATOM 2301 C C . SER A 1 290 ? -0.257 -13.43 7.438 1 95.81 290 SER A C 1
ATOM 2303 O O . SER A 1 290 ? 0.476 -12.477 7.695 1 95.81 290 SER A O 1
ATOM 2305 N N . LEU A 1 291 ? -0.391 -14.445 8.25 1 93.38 291 LEU A N 1
ATOM 2306 C CA . LEU A 1 291 ? 0.29 -14.492 9.539 1 93.38 291 LEU A CA 1
ATOM 2307 C C . LEU A 1 291 ? 1.803 -14.547 9.352 1 93.38 291 LEU A C 1
ATOM 2309 O O . LEU A 1 291 ? 2.553 -13.977 10.141 1 93.38 291 LEU A O 1
ATOM 2313 N N . MET A 1 292 ? 2.158 -15.227 8.305 1 92.44 292 MET A N 1
ATOM 2314 C CA . MET A 1 292 ? 3.586 -15.32 8.008 1 92.44 292 MET A CA 1
ATOM 2315 C C . MET A 1 292 ? 4.188 -13.93 7.812 1 92.44 292 MET A C 1
ATOM 2317 O O . MET A 1 292 ? 5.227 -13.617 8.398 1 92.44 292 MET A O 1
ATOM 2321 N N . VAL A 1 293 ? 3.541 -13.148 7.109 1 90.56 293 VAL A N 1
ATOM 2322 C CA . VAL A 1 293 ? 4.031 -11.812 6.781 1 90.56 293 VAL A CA 1
ATOM 2323 C C . VAL A 1 293 ? 3.996 -10.93 8.031 1 90.56 293 VAL A C 1
ATOM 2325 O O . VAL A 1 293 ? 4.914 -10.141 8.266 1 90.56 293 VAL A O 1
ATOM 2328 N N . GLN A 1 294 ? 2.996 -11.055 8.75 1 90.12 294 GLN A N 1
ATOM 2329 C CA . GLN A 1 294 ? 2.836 -10.25 9.953 1 90.12 294 GLN A CA 1
ATOM 2330 C C . GLN A 1 294 ? 3.902 -10.594 10.992 1 90.12 294 GLN A C 1
ATOM 2332 O O . GLN A 1 294 ? 4.434 -9.703 11.656 1 90.12 294 GLN A O 1
ATOM 2337 N N . PHE A 1 295 ? 4.242 -11.859 11.094 1 89.81 295 PHE A N 1
ATOM 2338 C CA . PHE A 1 295 ? 5.289 -12.266 12.023 1 89.81 295 PHE A CA 1
ATOM 2339 C C . PHE A 1 295 ? 6.656 -11.812 11.531 1 89.81 295 PHE A C 1
ATOM 2341 O O . PHE A 1 295 ? 7.52 -11.445 12.336 1 89.81 295 PHE A O 1
ATOM 2348 N N . GLU A 1 296 ? 6.781 -11.867 10.25 1 87.94 296 GLU A N 1
ATOM 2349 C CA . GLU A 1 296 ? 8.031 -11.367 9.695 1 87.94 296 GLU A CA 1
ATOM 2350 C C . GLU A 1 296 ? 8.219 -9.883 10 1 87.94 296 GLU A C 1
ATOM 2352 O O . GLU A 1 296 ? 9.312 -9.453 10.359 1 87.94 296 GLU A O 1
ATOM 2357 N N . LEU A 1 297 ? 7.16 -9.195 9.82 1 84.38 297 LEU A N 1
ATOM 2358 C CA . LEU A 1 297 ? 7.211 -7.762 10.102 1 84.38 297 LEU A CA 1
ATOM 2359 C C . LEU A 1 297 ? 7.504 -7.508 11.578 1 84.38 297 LEU A C 1
ATOM 2361 O O . LEU A 1 297 ? 8.242 -6.582 11.922 1 84.38 297 LEU A O 1
ATOM 2365 N N . ARG A 1 298 ? 6.906 -8.273 12.422 1 84.56 298 ARG A N 1
ATOM 2366 C CA . ARG A 1 298 ? 7.156 -8.18 13.852 1 84.56 298 ARG A CA 1
ATOM 2367 C C . ARG A 1 298 ? 8.625 -8.422 14.172 1 84.56 298 ARG A C 1
ATOM 2369 O O . ARG A 1 298 ? 9.242 -7.672 14.93 1 84.56 298 ARG A O 1
ATOM 2376 N N . ASP A 1 299 ? 9.148 -9.43 13.594 1 85.25 299 ASP A N 1
ATOM 2377 C CA . ASP A 1 299 ? 10.547 -9.773 13.844 1 85.25 299 ASP A CA 1
ATOM 2378 C C . ASP A 1 299 ? 11.484 -8.672 13.352 1 85.25 299 ASP A C 1
ATOM 2380 O O . ASP A 1 299 ? 12.492 -8.375 14 1 85.25 299 ASP A O 1
ATOM 2384 N N . GLU A 1 300 ? 11.141 -8.164 12.242 1 83.5 300 GLU A N 1
ATOM 2385 C CA . GLU A 1 300 ? 11.953 -7.078 11.703 1 83.5 300 GLU A CA 1
ATOM 2386 C C . GLU A 1 300 ? 11.938 -5.859 12.617 1 83.5 300 GLU A C 1
ATOM 2388 O O . GLU A 1 300 ? 12.961 -5.203 12.812 1 83.5 300 GLU A O 1
ATOM 2393 N N . THR A 1 301 ? 10.836 -5.574 13.148 1 82.06 301 THR A N 1
ATOM 2394 C CA . THR A 1 301 ? 10.695 -4.445 14.055 1 82.06 301 THR A CA 1
ATOM 2395 C C . THR A 1 301 ? 11.477 -4.688 15.344 1 82.06 301 THR A C 1
ATOM 2397 O O . THR A 1 301 ? 12.164 -3.787 15.844 1 82.06 301 THR A O 1
ATOM 2400 N N . MET A 1 302 ? 11.414 -5.867 15.812 1 81.19 302 MET A N 1
ATOM 2401 C CA . MET A 1 302 ? 12.094 -6.203 17.062 1 81.19 302 MET A CA 1
ATOM 2402 C C . MET A 1 302 ? 13.609 -6.195 16.859 1 81.19 302 MET A C 1
ATOM 2404 O O . MET A 1 302 ? 14.352 -5.805 17.766 1 81.19 302 MET A O 1
ATOM 2408 N N . ALA A 1 303 ? 13.984 -6.621 15.695 1 79.06 303 ALA A N 1
ATOM 2409 C CA . ALA A 1 303 ? 15.414 -6.66 15.398 1 79.06 303 ALA A CA 1
ATOM 2410 C C . ALA A 1 303 ? 16.016 -5.254 15.398 1 79.06 303 ALA A C 1
ATOM 2412 O O . ALA A 1 303 ? 17.203 -5.082 15.664 1 79.06 303 ALA A O 1
ATOM 2413 N N . MET A 1 304 ? 15.219 -4.316 15.133 1 77.19 304 MET A N 1
ATOM 2414 C CA . MET A 1 304 ? 15.688 -2.936 15.078 1 77.19 304 MET A CA 1
ATOM 2415 C C . MET A 1 304 ? 15.914 -2.383 16.484 1 77.19 304 MET A C 1
ATOM 2417 O O . MET A 1 304 ? 16.766 -1.523 16.688 1 77.19 304 MET A O 1
ATOM 2421 N N . ILE A 1 305 ? 15.203 -2.859 17.406 1 71.75 305 ILE A N 1
ATOM 2422 C CA . ILE A 1 305 ? 15.219 -2.252 18.734 1 71.75 305 ILE A CA 1
ATOM 2423 C C . ILE A 1 305 ? 16.062 -3.094 19.672 1 71.75 305 ILE A C 1
ATOM 2425 O O . ILE A 1 305 ? 16.719 -2.559 20.578 1 71.75 305 ILE A O 1
ATOM 2429 N N . THR A 1 306 ? 15.906 -4.43 19.469 1 69 306 THR A N 1
ATOM 2430 C CA . THR A 1 306 ? 16.594 -5.312 20.406 1 69 306 THR A CA 1
ATOM 2431 C C . THR A 1 306 ? 17.922 -5.797 19.797 1 69 306 THR A C 1
ATOM 2433 O O . THR A 1 306 ? 18.141 -5.66 18.594 1 69 306 THR A O 1
ATOM 2436 N N . ASP A 1 307 ? 18.797 -6.199 20.734 1 62.75 307 ASP A N 1
ATOM 2437 C CA . ASP A 1 307 ? 20.047 -6.812 20.297 1 62.75 307 ASP A CA 1
ATOM 2438 C C . ASP A 1 307 ? 19.781 -8.109 19.531 1 62.75 307 ASP A C 1
ATOM 2440 O O . ASP A 1 307 ? 18.781 -8.797 19.797 1 62.75 307 ASP A O 1
ATOM 2444 N N . GLU A 1 308 ? 20.406 -8.336 18.406 1 56.53 308 GLU A N 1
ATOM 2445 C CA . GLU A 1 308 ? 20.281 -9.352 17.359 1 56.53 308 GLU A CA 1
ATOM 2446 C C . GLU A 1 308 ? 19.984 -10.719 17.953 1 56.53 308 GLU A C 1
ATOM 2448 O O . GLU A 1 308 ? 19.203 -11.492 17.391 1 56.53 308 GLU A O 1
ATOM 2453 N N . SER A 1 309 ? 20.438 -11.07 19.078 1 51.16 309 SER A N 1
ATOM 2454 C CA . SER A 1 309 ? 20.438 -12.445 19.562 1 51.16 309 SER A CA 1
ATOM 2455 C C . SER A 1 309 ? 19.047 -12.891 19.984 1 51.16 309 SER A C 1
ATOM 2457 O O . SER A 1 309 ? 18.625 -14.008 19.688 1 51.16 309 SER A O 1
ATOM 2459 N N . THR A 1 310 ? 18.297 -12.164 20.656 1 52.31 310 THR A N 1
ATOM 2460 C CA . THR A 1 310 ? 17 -12.539 21.188 1 52.31 310 THR A CA 1
ATOM 2461 C C . THR A 1 310 ? 15.961 -12.664 20.078 1 52.31 310 THR A C 1
ATOM 2463 O O . THR A 1 310 ? 15.031 -13.469 20.172 1 52.31 310 THR A O 1
ATOM 2466 N N . SER A 1 311 ? 16.203 -12.117 18.969 1 55.38 311 SER A N 1
ATOM 2467 C CA . SER A 1 311 ? 15.25 -12.062 17.859 1 55.38 311 SER A CA 1
ATOM 2468 C C . SER A 1 311 ? 15.273 -13.359 17.062 1 55.38 311 SER A C 1
ATOM 2470 O O . SER A 1 311 ? 14.234 -13.828 16.594 1 55.38 311 SER A O 1
ATOM 2472 N N . ASP A 1 312 ? 16.297 -14.031 17.047 1 55.22 312 ASP A N 1
ATOM 2473 C CA . ASP A 1 312 ? 16.453 -15.219 16.219 1 55.22 312 ASP A CA 1
ATOM 2474 C C . ASP A 1 312 ? 15.711 -16.406 16.812 1 55.22 312 ASP A C 1
ATOM 2476 O O . ASP A 1 312 ? 15.117 -17.203 16.078 1 55.22 312 ASP A O 1
ATOM 2480 N N . ILE A 1 313 ? 15.711 -16.469 18.078 1 44.06 313 ILE A N 1
ATOM 2481 C CA . ILE A 1 313 ? 15.047 -17.594 18.734 1 44.06 313 ILE A CA 1
ATOM 2482 C C . ILE A 1 313 ? 13.539 -17.484 18.531 1 44.06 313 ILE A C 1
ATOM 2484 O O . ILE A 1 313 ? 12.875 -18.484 18.234 1 44.06 313 ILE A O 1
ATOM 2488 N N . LEU A 1 314 ? 13.055 -16.391 18.594 1 53.25 314 LEU A N 1
ATOM 2489 C CA . LEU A 1 314 ? 11.617 -16.188 18.469 1 53.25 314 LEU A CA 1
ATOM 2490 C C . LEU A 1 314 ? 11.156 -16.422 17.031 1 53.25 314 LEU A C 1
ATOM 2492 O O . LEU A 1 314 ? 10.039 -16.922 16.812 1 53.25 314 LEU A O 1
ATOM 2496 N N . LYS A 1 315 ? 12.062 -16.328 16.156 1 60.38 315 LYS A N 1
ATOM 2497 C CA . LYS A 1 315 ? 11.75 -16.484 14.734 1 60.38 315 LYS A CA 1
ATOM 2498 C C . LYS A 1 315 ? 11.469 -17.953 14.398 1 60.38 315 LYS A C 1
ATOM 2500 O O . LYS A 1 315 ? 10.5 -18.25 13.703 1 60.38 315 LYS A O 1
ATOM 2505 N N . ASP A 1 316 ? 12.141 -18.891 15.008 1 66.88 316 ASP A N 1
ATOM 2506 C CA . ASP A 1 316 ? 12.055 -20.312 14.633 1 66.88 316 ASP A CA 1
ATOM 2507 C C . ASP A 1 316 ? 10.781 -20.938 15.188 1 66.88 316 ASP A C 1
ATOM 2509 O O . ASP A 1 316 ? 10.148 -21.75 14.516 1 66.88 316 ASP A O 1
ATOM 2513 N N . VAL A 1 317 ? 10.289 -20.344 16.125 1 78.94 317 VAL A N 1
ATOM 2514 C CA . VAL A 1 317 ? 9.148 -20.969 16.781 1 78.94 317 VAL A CA 1
ATOM 2515 C C . VAL A 1 317 ? 7.875 -20.703 15.984 1 78.94 317 VAL A C 1
ATOM 2517 O O . VAL A 1 317 ? 7.117 -21.641 15.695 1 78.94 317 VAL A O 1
ATOM 2520 N N . TRP A 1 318 ? 7.758 -19.562 15.453 1 87.81 318 TRP A N 1
ATOM 2521 C CA . TRP A 1 318 ? 6.492 -19.297 14.781 1 87.81 318 TRP A CA 1
ATOM 2522 C C . TRP A 1 318 ? 6.492 -19.875 13.367 1 87.81 318 TRP A C 1
ATOM 2524 O O . TRP A 1 318 ? 5.441 -20.25 12.844 1 87.81 318 TRP A O 1
ATOM 2534 N N . ARG A 1 319 ? 7.613 -20.078 12.734 1 91.44 319 ARG A N 1
ATOM 2535 C CA . ARG A 1 319 ? 7.691 -20.656 11.398 1 91.44 319 ARG A CA 1
ATOM 2536 C C . ARG A 1 319 ? 7.223 -22.109 11.391 1 91.44 319 ARG A C 1
ATOM 2538 O O . ARG A 1 319 ? 6.484 -22.516 10.492 1 91.44 319 ARG A O 1
ATOM 2545 N N . ASP A 1 320 ? 7.641 -22.828 12.375 1 91.69 320 ASP A N 1
ATOM 2546 C CA . ASP A 1 320 ? 7.227 -24.234 12.477 1 91.69 320 ASP A CA 1
ATOM 2547 C C . ASP A 1 320 ? 5.73 -24.344 12.758 1 91.69 320 ASP A C 1
ATOM 2549 O O . ASP A 1 320 ? 5.059 -25.219 12.227 1 91.69 320 ASP A O 1
ATOM 2553 N N . LYS A 1 321 ? 5.316 -23.453 13.578 1 91.81 321 LYS A N 1
ATOM 2554 C CA . LYS A 1 321 ? 3.889 -23.453 13.891 1 91.81 321 LYS A CA 1
ATOM 2555 C C . LYS A 1 321 ? 3.057 -23.125 12.656 1 91.81 321 LYS A C 1
ATOM 2557 O O . LYS A 1 321 ? 2 -23.719 12.438 1 91.81 321 LYS A O 1
ATOM 2562 N N . LEU A 1 322 ? 3.541 -22.219 11.867 1 94.5 322 LEU A N 1
ATOM 2563 C CA . LEU A 1 322 ? 2.812 -21.828 10.664 1 94.5 322 LEU A CA 1
ATOM 2564 C C . LEU A 1 322 ? 2.916 -22.906 9.594 1 94.5 322 LEU A C 1
ATOM 2566 O O . LEU A 1 322 ? 1.979 -23.109 8.82 1 94.5 322 LEU A O 1
ATOM 2570 N N . SER A 1 323 ? 4.098 -23.531 9.547 1 96.88 323 SER A N 1
ATOM 2571 C CA . SER A 1 323 ? 4.23 -24.672 8.648 1 96.88 323 SER A CA 1
ATOM 2572 C C . SER A 1 323 ? 3.197 -25.75 8.961 1 96.88 323 SER A C 1
ATOM 2574 O O . SER A 1 323 ? 2.562 -26.297 8.062 1 96.88 323 SER A O 1
ATOM 2576 N N . TYR A 1 324 ? 3.049 -25.984 10.195 1 96.56 324 TYR A N 1
ATOM 2577 C CA . TYR A 1 324 ? 2.051 -26.969 10.609 1 96.56 324 TYR A CA 1
ATOM 2578 C C . TYR A 1 324 ? 0.642 -26.469 10.305 1 96.56 324 TYR A C 1
ATOM 2580 O O . TYR A 1 324 ? -0.226 -27.25 9.914 1 96.56 324 TYR A O 1
ATOM 2588 N N . ALA A 1 325 ? 0.418 -25.203 10.562 1 96.12 325 ALA A N 1
ATOM 2589 C CA . ALA A 1 325 ? -0.894 -24.625 10.273 1 96.12 325 ALA A CA 1
ATOM 2590 C C . ALA A 1 325 ? -1.249 -24.797 8.797 1 96.12 325 ALA A C 1
ATOM 2592 O O . ALA A 1 325 ? -2.412 -25.016 8.453 1 96.12 325 ALA A O 1
ATOM 2593 N N . LEU A 1 326 ? -0.295 -24.641 7.918 1 97.81 326 LEU A N 1
ATOM 2594 C CA . LEU A 1 326 ? -0.51 -24.859 6.492 1 97.81 326 LEU A CA 1
ATOM 2595 C C . LEU A 1 326 ? -0.889 -26.312 6.215 1 97.81 326 LEU A C 1
ATOM 2597 O O . LEU A 1 326 ? -1.783 -26.594 5.41 1 97.81 326 LEU A O 1
ATOM 2601 N N . ASP A 1 327 ? -0.193 -27.219 6.867 1 97.62 327 ASP A N 1
ATOM 2602 C CA . ASP A 1 327 ? -0.544 -28.625 6.723 1 97.62 327 ASP A CA 1
ATOM 2603 C C . ASP A 1 327 ? -1.928 -28.906 7.305 1 97.62 327 ASP A C 1
ATOM 2605 O O . ASP A 1 327 ? -2.674 -29.734 6.77 1 97.62 327 ASP A O 1
ATOM 2609 N N . SER A 1 328 ? -2.172 -28.25 8.422 1 96.94 328 SER A N 1
ATOM 2610 C CA . SER A 1 328 ? -3.504 -28.391 9.008 1 96.94 328 SER A CA 1
ATOM 2611 C C . SER A 1 328 ? -4.578 -27.891 8.039 1 96.94 328 SER A C 1
ATOM 2613 O O . SER A 1 328 ? -5.668 -28.469 7.973 1 96.94 328 SER A O 1
ATOM 2615 N N . TRP A 1 329 ? -4.355 -26.797 7.406 1 98.06 329 TRP A N 1
ATOM 2616 C CA . TRP A 1 329 ? -5.281 -26.297 6.391 1 98.06 329 TRP A CA 1
ATOM 2617 C C . TRP A 1 329 ? -5.559 -27.375 5.344 1 98.06 329 TRP A C 1
ATOM 2619 O O . TRP A 1 329 ? -6.711 -27.578 4.949 1 98.06 329 TRP A O 1
ATOM 2629 N N . LYS A 1 330 ? -4.531 -28.062 4.836 1 96.81 330 LYS A N 1
ATOM 2630 C CA . LYS A 1 330 ? -4.656 -29.109 3.814 1 96.81 330 LYS A CA 1
ATOM 2631 C C . LYS A 1 330 ? -5.598 -30.219 4.273 1 96.81 330 LYS A C 1
ATOM 2633 O O . LYS A 1 330 ? -6.418 -30.703 3.492 1 96.81 330 LYS A O 1
ATOM 2638 N N . TYR A 1 331 ? -5.605 -30.547 5.512 1 95.94 331 TYR A N 1
ATOM 2639 C CA . TYR A 1 331 ? -6.355 -31.688 5.996 1 95.94 331 TYR A CA 1
ATOM 2640 C C . TYR A 1 331 ? -7.684 -31.266 6.605 1 95.94 331 TYR A C 1
ATOM 2642 O O . TYR A 1 331 ? -8.703 -31.938 6.426 1 95.94 331 TYR A O 1
ATOM 2650 N N . ASN A 1 332 ? -7.68 -30.156 7.293 1 95.44 332 ASN A N 1
ATOM 2651 C CA . ASN A 1 332 ? -8.852 -29.781 8.078 1 95.44 332 ASN A CA 1
ATOM 2652 C C . ASN A 1 332 ? -9.758 -28.828 7.312 1 95.44 332 ASN A C 1
ATOM 2654 O O . ASN A 1 332 ? -10.906 -28.609 7.691 1 95.44 332 ASN A O 1
ATOM 2658 N N . VAL A 1 333 ? -9.258 -28.266 6.289 1 95.56 333 VAL A N 1
ATOM 2659 C CA . VAL A 1 333 ? -10.062 -27.344 5.492 1 95.56 333 VAL A CA 1
ATOM 2660 C C . VAL A 1 333 ? -10.234 -27.906 4.082 1 95.56 333 VAL A C 1
ATOM 2662 O O . VAL A 1 333 ? -11.336 -27.906 3.537 1 95.56 333 VAL A O 1
ATOM 2665 N N . ASN A 1 334 ? -9.133 -28.438 3.496 1 94.06 334 ASN A N 1
ATOM 2666 C CA . ASN A 1 334 ? -9.148 -28.875 2.105 1 94.06 334 ASN A CA 1
ATOM 2667 C C . ASN A 1 334 ? -9.281 -30.391 2.002 1 94.06 334 ASN A C 1
ATOM 2669 O O . ASN A 1 334 ? -8.906 -30.984 0.989 1 94.06 334 ASN A O 1
ATOM 2673 N N . GLU A 1 335 ? -9.633 -31.031 2.975 1 89.75 335 GLU A N 1
ATOM 2674 C CA . GLU A 1 335 ? -10.047 -32.438 3.016 1 89.75 335 GLU A CA 1
ATOM 2675 C C . GLU A 1 335 ? -8.891 -33.344 2.633 1 89.75 335 GLU A C 1
ATOM 2677 O O . GLU A 1 335 ? -9.094 -34.344 1.945 1 89.75 335 GLU A O 1
ATOM 2682 N N . GLY A 1 336 ? -7.688 -32.969 2.791 1 89.19 336 GLY A N 1
ATOM 2683 C CA . GLY A 1 336 ? -6.535 -33.844 2.77 1 89.19 336 GLY A CA 1
ATOM 2684 C C . GLY A 1 336 ? -5.852 -33.906 1.417 1 89.19 336 GLY A C 1
ATOM 2685 O O . GLY A 1 336 ? -4.844 -34.594 1.253 1 89.19 336 GLY A O 1
ATOM 2686 N N . SER A 1 337 ? -6.457 -33.188 0.396 1 87.5 337 SER A N 1
ATOM 2687 C CA . SER A 1 337 ? -5.816 -33.25 -0.915 1 87.5 337 SER A CA 1
ATOM 2688 C C . SER A 1 337 ? -5.852 -31.875 -1.603 1 87.5 337 SER A C 1
ATOM 2690 O O . SER A 1 337 ? -6.836 -31.141 -1.485 1 87.5 337 SER A O 1
ATOM 2692 N N . CYS A 1 338 ? -4.758 -31.594 -2.312 1 91.12 338 CYS A N 1
ATOM 2693 C CA . CYS A 1 338 ? -4.68 -30.375 -3.123 1 91.12 338 CYS A CA 1
ATOM 2694 C C . CYS A 1 338 ? -4.891 -30.703 -4.598 1 91.12 338 CYS A C 1
ATOM 2696 O O . CYS A 1 338 ? -4.707 -29.828 -5.457 1 91.12 338 CYS A O 1
ATOM 2698 N N . CYS A 1 339 ? -5.367 -31.891 -4.922 1 91.94 339 CYS A N 1
ATOM 2699 C CA . CYS A 1 339 ? -5.414 -32.281 -6.324 1 91.94 339 CYS A CA 1
ATOM 2700 C C . CYS A 1 339 ? -6.848 -32.594 -6.758 1 91.94 339 CYS A C 1
ATOM 2702 O O . CYS A 1 339 ? -7.074 -33.125 -7.852 1 91.94 339 CYS A O 1
ATOM 2704 N N . ASP A 1 340 ? -7.77 -32.188 -5.875 1 91.56 340 ASP A N 1
ATOM 2705 C CA . ASP A 1 340 ? -9.18 -32.375 -6.191 1 91.56 340 ASP A CA 1
ATOM 2706 C C . ASP A 1 340 ? -9.766 -31.125 -6.84 1 91.56 340 ASP A C 1
ATOM 2708 O O . ASP A 1 340 ? -9.75 -30.047 -6.242 1 91.56 340 ASP A O 1
ATOM 2712 N N . VAL A 1 341 ? -10.328 -31.281 -8.016 1 91.25 341 VAL A N 1
ATOM 2713 C CA . VAL A 1 341 ? -10.844 -30.172 -8.789 1 91.25 341 VAL A CA 1
ATOM 2714 C C . VAL A 1 341 ? -12.023 -29.531 -8.055 1 91.25 341 VAL A C 1
ATOM 2716 O O . VAL A 1 341 ? -12.25 -28.328 -8.156 1 91.25 341 VAL A O 1
ATOM 2719 N N . SER A 1 342 ? -12.75 -30.312 -7.273 1 88.44 342 SER A N 1
ATOM 2720 C CA . SER A 1 342 ? -13.938 -29.828 -6.578 1 88.44 342 SER A CA 1
ATOM 2721 C C . SER A 1 342 ? -13.586 -28.812 -5.504 1 88.44 342 SER A C 1
ATOM 2723 O O . SER A 1 342 ? -14.43 -28.016 -5.09 1 88.44 342 SER A O 1
ATOM 2725 N N . THR A 1 343 ? -12.328 -28.766 -5.102 1 91 343 THR A N 1
ATOM 2726 C CA . THR A 1 343 ? -11.914 -27.828 -4.062 1 91 343 THR A CA 1
ATOM 2727 C C . THR A 1 343 ? -11.508 -26.5 -4.676 1 91 343 THR A C 1
ATOM 2729 O O . THR A 1 343 ? -11.391 -25.5 -3.965 1 91 343 THR A O 1
ATOM 2732 N N . LEU A 1 344 ? -11.367 -26.469 -5.949 1 91.88 344 LEU A N 1
ATOM 2733 C CA . LEU A 1 344 ? -10.914 -25.25 -6.633 1 91.88 344 LEU A CA 1
ATOM 2734 C C . LEU A 1 344 ? -12.094 -24.469 -7.199 1 91.88 344 LEU A C 1
ATOM 2736 O O . LEU A 1 344 ? -12.094 -23.25 -7.191 1 91.88 344 LEU A O 1
ATOM 2740 N N . LEU A 1 345 ? -13.109 -25.219 -7.637 1 92.19 345 LEU A N 1
ATOM 2741 C CA . LEU A 1 345 ? -14.164 -24.609 -8.438 1 92.19 345 LEU A CA 1
ATOM 2742 C C . LEU A 1 345 ? -15.445 -24.469 -7.629 1 92.19 345 LEU A C 1
ATOM 2744 O O . LEU A 1 345 ? -15.602 -25.094 -6.582 1 92.19 345 LEU A O 1
ATOM 2748 N N . VAL A 1 346 ? -16.266 -23.625 -8.188 1 88.69 346 VAL A N 1
ATOM 2749 C CA . VAL A 1 346 ? -17.609 -23.484 -7.613 1 88.69 346 VAL A CA 1
ATOM 2750 C C . VAL A 1 346 ? -18.25 -24.875 -7.465 1 88.69 346 VAL A C 1
ATOM 2752 O O . VAL A 1 346 ? -17.906 -25.797 -8.195 1 88.69 346 VAL A O 1
ATOM 2755 N N . ASP A 1 347 ? -19.219 -24.891 -6.594 1 87.44 347 ASP A N 1
ATOM 2756 C CA . ASP A 1 347 ? -19.875 -26.141 -6.219 1 87.44 347 ASP A CA 1
ATOM 2757 C C . ASP A 1 347 ? -20.484 -26.828 -7.441 1 87.44 347 ASP A C 1
ATOM 2759 O O . ASP A 1 347 ? -21.078 -26.188 -8.297 1 87.44 347 ASP A O 1
ATOM 2763 N N . LEU A 1 348 ? -20.188 -28.094 -7.52 1 78.44 348 LEU A N 1
ATOM 2764 C CA . LEU A 1 348 ? -20.641 -28.891 -8.648 1 78.44 348 LEU A CA 1
ATOM 2765 C C . LEU A 1 348 ? -22.172 -28.812 -8.789 1 78.44 348 LEU A C 1
ATOM 2767 O O . LEU A 1 348 ? -22.703 -29.016 -9.883 1 78.44 348 LEU A O 1
ATOM 2771 N N . ARG A 1 349 ? -22.922 -28.688 -7.738 1 80.19 349 ARG A N 1
ATOM 2772 C CA . ARG A 1 349 ? -24.375 -28.578 -7.758 1 80.19 349 ARG A CA 1
ATOM 2773 C C . ARG A 1 349 ? -24.828 -27.406 -8.641 1 80.19 349 ARG A C 1
ATOM 2775 O O . ARG A 1 349 ? -25.938 -27.422 -9.172 1 80.19 349 ARG A O 1
ATOM 2782 N N . VAL A 1 350 ? -23.828 -26.438 -8.805 1 80.62 350 VAL A N 1
ATOM 2783 C CA . VAL A 1 350 ? -24.25 -25.219 -9.5 1 80.62 350 VAL A CA 1
ATOM 2784 C C . VAL A 1 350 ? -23.453 -25.062 -10.797 1 80.62 350 VAL A C 1
ATOM 2786 O O . VAL A 1 350 ? -23.844 -24.297 -11.68 1 80.62 350 VAL A O 1
ATOM 2789 N N . ARG A 1 351 ? -22.406 -25.859 -10.836 1 77.88 351 ARG A N 1
ATOM 2790 C CA . ARG A 1 351 ? -21.609 -25.797 -12.055 1 77.88 351 ARG A CA 1
ATOM 2791 C C . ARG A 1 351 ? -22.375 -26.359 -13.242 1 77.88 351 ARG A C 1
ATOM 2793 O O . ARG A 1 351 ? -22.578 -27.562 -13.344 1 77.88 351 ARG A O 1
ATOM 2800 N N . LYS A 1 352 ? -22.891 -25.562 -14.023 1 68.81 352 LYS A N 1
ATOM 2801 C CA . LYS A 1 352 ? -23.844 -25.922 -15.07 1 68.81 352 LYS A CA 1
ATOM 2802 C C . LYS A 1 352 ? -23.125 -26.359 -16.344 1 68.81 352 LYS A C 1
ATOM 2804 O O . LYS A 1 352 ? -23.703 -27.094 -17.156 1 68.81 352 LYS A O 1
ATOM 2809 N N . ALA A 1 353 ? -21.969 -25.828 -16.531 1 71.06 353 ALA A N 1
ATOM 2810 C CA . ALA A 1 353 ? -21.359 -26.094 -17.828 1 71.06 353 ALA A CA 1
ATOM 2811 C C . ALA A 1 353 ? -19.906 -26.562 -17.672 1 71.06 353 ALA A C 1
ATOM 2813 O O . ALA A 1 353 ? -19.266 -26.281 -16.656 1 71.06 353 ALA A O 1
ATOM 2814 N N . ASP A 1 354 ? -19.641 -27.297 -18.734 1 79.31 354 ASP A N 1
ATOM 2815 C CA . ASP A 1 354 ? -18.25 -27.719 -18.844 1 79.31 354 ASP A CA 1
ATOM 2816 C C . ASP A 1 354 ? -17.359 -26.578 -19.344 1 79.31 354 ASP A C 1
ATOM 2818 O O . ASP A 1 354 ? -17.781 -25.812 -20.203 1 79.31 354 ASP A O 1
ATOM 2822 N N . SER A 1 355 ? -16.328 -26.328 -18.781 1 82.5 355 SER A N 1
ATOM 2823 C CA . SER A 1 355 ? -15.406 -25.25 -19.141 1 82.5 355 SER A CA 1
ATOM 2824 C C . SER A 1 355 ? -14.703 -25.531 -20.453 1 82.5 355 SER A C 1
ATOM 2826 O O . SER A 1 355 ? -14.227 -24.609 -21.125 1 82.5 355 SER A O 1
ATOM 2828 N N . GLY A 1 356 ? -14.641 -26.766 -20.844 1 83.81 356 GLY A N 1
ATOM 2829 C CA . GLY A 1 356 ? -13.977 -27.125 -22.078 1 83.81 356 GLY A CA 1
ATOM 2830 C C . GLY A 1 356 ? -12.477 -27.312 -21.938 1 83.81 356 GLY A C 1
ATOM 2831 O O . GLY A 1 356 ? -11.781 -27.641 -22.891 1 83.81 356 GLY A O 1
ATOM 2832 N N . THR A 1 357 ? -12 -27.109 -20.734 1 90.88 357 THR A N 1
ATOM 2833 C CA . THR A 1 357 ? -10.562 -27.281 -20.516 1 90.88 357 THR A CA 1
ATOM 2834 C C . THR A 1 357 ? -10.297 -28.594 -19.781 1 90.88 357 THR A C 1
ATOM 2836 O O . THR A 1 357 ? -11.055 -28.984 -18.891 1 90.88 357 THR A O 1
ATOM 2839 N N . VAL A 1 358 ? -9.242 -29.203 -20.172 1 90.19 358 VAL A N 1
ATOM 2840 C CA . VAL A 1 358 ? -8.859 -30.484 -19.578 1 90.19 358 VAL A CA 1
ATOM 2841 C C . VAL A 1 358 ? -8.406 -30.266 -18.141 1 90.19 358 VAL A C 1
ATOM 2843 O O . VAL A 1 358 ? -8.516 -31.188 -17.312 1 90.19 358 VAL A O 1
ATOM 2846 N N . TYR A 1 359 ? -8.094 -29.109 -17.828 1 92.75 359 TYR A N 1
ATOM 2847 C CA . TYR A 1 359 ? -7.535 -28.828 -16.516 1 92.75 359 TYR A CA 1
ATOM 2848 C C . TYR A 1 359 ? -8.641 -28.734 -15.469 1 92.75 359 TYR A C 1
ATOM 2850 O O . TYR A 1 359 ? -8.359 -28.75 -14.266 1 92.75 359 TYR A O 1
ATOM 2858 N N . PHE A 1 360 ? -9.898 -28.656 -15.898 1 93.31 360 PHE A N 1
ATOM 2859 C CA . PHE A 1 360 ? -11.016 -28.609 -14.961 1 93.31 360 PHE A CA 1
ATOM 2860 C C . PHE A 1 360 ? -11.883 -29.859 -15.094 1 93.31 360 PHE A C 1
ATOM 2862 O O . PHE A 1 360 ? -13.016 -29.891 -14.602 1 93.31 360 PHE A O 1
ATOM 2869 N N . ASP A 1 361 ? -11.258 -30.812 -15.711 1 91.44 361 ASP A N 1
ATOM 2870 C CA . ASP A 1 361 ? -11.914 -32.125 -15.734 1 91.44 361 ASP A CA 1
ATOM 2871 C C . ASP A 1 361 ? -11.898 -32.75 -14.344 1 91.44 361 ASP A C 1
ATOM 2873 O O . ASP A 1 361 ? -10.922 -32.625 -13.609 1 91.44 361 ASP A O 1
ATOM 2877 N N . LEU A 1 362 ? -12.859 -33.5 -14.047 1 87.44 362 LEU A N 1
ATOM 2878 C CA . LEU A 1 362 ? -13 -34.094 -12.727 1 87.44 362 LEU A CA 1
ATOM 2879 C C . LEU A 1 362 ? -11.891 -35.125 -12.484 1 87.44 362 LEU A C 1
ATOM 2881 O O . LEU A 1 362 ? -11.531 -35.406 -11.336 1 87.44 362 LEU A O 1
ATOM 2885 N N . ASN A 1 363 ? -11.281 -35.562 -13.578 1 86.94 363 ASN A N 1
ATOM 2886 C CA . ASN A 1 363 ? -10.242 -36.594 -13.445 1 86.94 363 ASN A CA 1
ATOM 2887 C C . ASN A 1 363 ? -8.844 -35.969 -13.469 1 86.94 363 ASN A C 1
ATOM 2889 O O . ASN A 1 363 ? -7.852 -36.688 -13.336 1 86.94 363 ASN A O 1
ATOM 2893 N N . ASP A 1 364 ? -8.844 -34.719 -13.625 1 91.25 364 ASP A N 1
ATOM 2894 C CA . ASP A 1 364 ? -7.539 -34.062 -13.594 1 91.25 364 ASP A CA 1
ATOM 2895 C C . ASP A 1 364 ? -6.906 -34.156 -12.203 1 91.25 364 ASP A C 1
ATOM 2897 O O . ASP A 1 364 ? -7.543 -33.844 -11.203 1 91.25 364 ASP A O 1
ATOM 2901 N N . THR A 1 365 ? -5.668 -34.625 -12.117 1 90.75 365 THR A N 1
ATOM 2902 C CA . THR A 1 365 ? -5.043 -34.938 -10.836 1 90.75 365 THR A CA 1
ATOM 2903 C C . THR A 1 365 ? -3.973 -33.875 -10.508 1 90.75 365 THR A C 1
ATOM 2905 O O . THR A 1 365 ? -3.242 -34.031 -9.523 1 90.75 365 THR A O 1
ATOM 2908 N N . LYS A 1 366 ? -3.857 -32.938 -11.312 1 95 366 LYS A N 1
ATOM 2909 C CA . LYS A 1 366 ? -2.826 -31.922 -11.062 1 95 366 LYS A CA 1
ATOM 2910 C C . LYS A 1 366 ? -3.156 -31.094 -9.828 1 95 366 LYS A C 1
ATOM 2912 O O . LYS A 1 366 ? -4.328 -30.875 -9.508 1 95 366 LYS A O 1
ATOM 2917 N N . CYS A 1 367 ? -2.143 -30.594 -9.203 1 96.12 367 CYS A N 1
ATOM 2918 C CA . CYS A 1 367 ? -2.309 -29.812 -7.98 1 96.12 367 CYS A CA 1
ATOM 2919 C C . CYS A 1 367 ? -3.131 -28.562 -8.242 1 96.12 367 CYS A C 1
ATOM 2921 O O . CYS A 1 367 ? -2.824 -27.781 -9.164 1 96.12 367 CYS A O 1
ATOM 2923 N N . LYS A 1 368 ? -4.141 -28.297 -7.453 1 96.56 368 LYS A N 1
ATOM 2924 C CA . LYS A 1 368 ? -5.027 -27.156 -7.598 1 96.56 368 LYS A CA 1
ATOM 2925 C C . LYS A 1 368 ? -4.594 -26 -6.691 1 96.56 368 LYS A C 1
ATOM 2927 O O . LYS A 1 368 ? -5.008 -24.859 -6.891 1 96.56 368 LYS A O 1
ATOM 2932 N N . TYR A 1 369 ? -3.734 -26.297 -5.672 1 96.75 369 TYR A N 1
ATOM 2933 C CA . TYR A 1 369 ? -3.252 -25.281 -4.734 1 96.75 369 TYR A CA 1
ATOM 2934 C C . TYR A 1 369 ? -1.729 -25.297 -4.66 1 96.75 369 TYR A C 1
ATOM 2936 O O . TYR A 1 369 ? -1.154 -25.516 -3.594 1 96.75 369 TYR A O 1
ATOM 2944 N N . PRO A 1 370 ? -1.113 -24.969 -5.812 1 97.62 370 PRO A N 1
ATOM 2945 C CA . PRO A 1 370 ? 0.346 -24.875 -5.742 1 97.62 370 PRO A CA 1
ATOM 2946 C C . PRO A 1 370 ? 0.821 -23.828 -4.738 1 97.62 370 PRO A C 1
ATOM 2948 O O . PRO A 1 370 ? 1.949 -23.906 -4.246 1 97.62 370 PRO A O 1
ATOM 2951 N N . SER A 1 371 ? -0.072 -22.875 -4.398 1 97.69 371 SER A N 1
ATOM 2952 C CA . SER A 1 371 ? 0.24 -21.828 -3.428 1 97.69 371 SER A CA 1
ATOM 2953 C C . SER A 1 371 ? 0.535 -22.406 -2.053 1 97.69 371 SER A C 1
ATOM 2955 O O . SER A 1 371 ? 1.303 -21.844 -1.277 1 97.69 371 SER A O 1
ATOM 2957 N N . TYR A 1 372 ? -0.08 -23.547 -1.792 1 98.12 372 TYR A N 1
ATOM 2958 C CA . TYR A 1 372 ? 0.217 -24.25 -0.544 1 98.12 372 TYR A CA 1
ATOM 2959 C C . TYR A 1 372 ? 1.695 -24.609 -0.46 1 98.12 372 TYR A C 1
ATOM 2961 O O . TYR A 1 372 ? 2.352 -24.328 0.546 1 98.12 372 TYR A O 1
ATOM 2969 N N . HIS A 1 373 ? 2.219 -25.188 -1.497 1 98.12 373 HIS A N 1
ATOM 2970 C CA . HIS A 1 373 ? 3.633 -25.547 -1.543 1 98.12 373 HIS A CA 1
ATOM 2971 C C . HIS A 1 373 ? 4.516 -24.312 -1.52 1 98.12 373 HIS A C 1
ATOM 2973 O O . HIS A 1 373 ? 5.543 -24.281 -0.839 1 98.12 373 HIS A O 1
ATOM 2979 N N . MET A 1 374 ? 4.047 -23.312 -2.264 1 97.75 374 MET A N 1
ATOM 2980 C CA . MET A 1 374 ? 4.828 -22.078 -2.336 1 97.75 374 MET A CA 1
ATOM 2981 C C . MET A 1 374 ? 4.906 -21.406 -0.97 1 97.75 374 MET A C 1
ATOM 2983 O O . MET A 1 374 ? 5.926 -20.812 -0.624 1 97.75 374 MET A O 1
ATOM 2987 N N . ALA A 1 375 ? 3.803 -21.469 -0.256 1 97.69 375 ALA A N 1
ATOM 2988 C CA . ALA A 1 375 ? 3.793 -20.891 1.086 1 97.69 375 ALA A CA 1
ATOM 2989 C C . ALA A 1 375 ? 4.789 -21.609 1.997 1 97.69 375 ALA A C 1
ATOM 2991 O O . ALA A 1 375 ? 5.496 -20.969 2.775 1 97.69 375 ALA A O 1
ATOM 2992 N N . GLN A 1 376 ? 4.863 -22.938 1.916 1 97.81 376 GLN A N 1
ATOM 2993 C CA . GLN A 1 376 ? 5.816 -23.719 2.689 1 97.81 376 GLN A CA 1
ATOM 2994 C C . GLN A 1 376 ? 7.254 -23.328 2.346 1 97.81 376 GLN A C 1
ATOM 2996 O O . GLN A 1 376 ? 8.109 -23.266 3.227 1 97.81 376 GLN A O 1
ATOM 3001 N N . ILE A 1 377 ? 7.426 -23.062 1.109 1 97.12 377 ILE A N 1
ATOM 3002 C CA . ILE A 1 377 ? 8.758 -22.688 0.636 1 97.12 377 ILE A CA 1
ATOM 3003 C C . ILE A 1 377 ? 9.094 -21.281 1.114 1 97.12 377 ILE A C 1
ATOM 3005 O O . ILE A 1 377 ? 10.172 -21.047 1.661 1 97.12 377 ILE A O 1
ATOM 3009 N N . ARG A 1 378 ? 8.172 -20.391 1.002 1 95.69 378 ARG A N 1
ATOM 3010 C CA . ARG A 1 378 ? 8.391 -18.984 1.316 1 95.69 378 ARG A CA 1
ATOM 3011 C C . ARG A 1 378 ? 8.664 -18.797 2.805 1 95.69 378 ARG A C 1
ATOM 3013 O O . ARG A 1 378 ? 9.352 -17.844 3.201 1 95.69 378 ARG A O 1
ATOM 3020 N N . LEU A 1 379 ? 8.18 -19.703 3.619 1 94.69 379 LEU A N 1
ATOM 3021 C CA . LEU A 1 379 ? 8.453 -19.672 5.051 1 94.69 379 LEU A CA 1
ATOM 3022 C C . LEU A 1 379 ? 9.953 -19.75 5.312 1 94.69 379 LEU A C 1
ATOM 3024 O O . LEU A 1 379 ? 10.43 -19.328 6.371 1 94.69 379 LEU A O 1
ATOM 3028 N N . ARG A 1 380 ? 10.688 -20.188 4.297 1 93.62 380 ARG A N 1
ATOM 3029 C CA . ARG A 1 380 ? 12.07 -20.578 4.586 1 93.62 380 ARG A CA 1
ATOM 3030 C C . ARG A 1 380 ? 13.047 -19.844 3.676 1 93.62 380 ARG A C 1
ATOM 3032 O O . ARG A 1 380 ? 14.234 -19.734 3.992 1 93.62 380 ARG A O 1
ATOM 3039 N N . ILE A 1 381 ? 12.516 -19.344 2.631 1 90.88 381 ILE A N 1
ATOM 3040 C CA . ILE A 1 381 ? 13.406 -18.625 1.718 1 90.88 381 ILE A CA 1
ATOM 3041 C C . ILE A 1 381 ? 12.602 -17.641 0.873 1 90.88 381 ILE A C 1
ATOM 3043 O O . ILE A 1 381 ? 11.398 -17.828 0.676 1 90.88 381 ILE A O 1
ATOM 3047 N N . VAL A 1 382 ? 13.305 -16.609 0.49 1 83.81 382 VAL A N 1
ATOM 3048 C CA . VAL A 1 382 ? 12.688 -15.656 -0.429 1 83.81 382 VAL A CA 1
ATOM 3049 C C . VAL A 1 382 ? 13.094 -15.984 -1.863 1 83.81 382 VAL A C 1
ATOM 3051 O O . VAL A 1 382 ? 14.266 -16.281 -2.131 1 83.81 382 VAL A O 1
ATOM 3054 N N . ASN A 1 383 ? 12.266 -15.891 -2.779 1 76.5 383 ASN A N 1
ATOM 3055 C CA . ASN A 1 383 ? 12.406 -16.328 -4.164 1 76.5 383 ASN A CA 1
ATOM 3056 C C . ASN A 1 383 ? 13.469 -15.523 -4.902 1 76.5 383 ASN A C 1
ATOM 3058 O O . ASN A 1 383 ? 14.188 -16.062 -5.746 1 76.5 383 ASN A O 1
ATOM 3062 N N . HIS A 1 384 ? 13.648 -14.406 -4.574 1 82.19 384 HIS A N 1
ATOM 3063 C CA . HIS A 1 384 ? 14.539 -13.547 -5.344 1 82.19 384 HIS A CA 1
ATOM 3064 C C . HIS A 1 384 ? 15.984 -14.023 -5.25 1 82.19 384 HIS A C 1
ATOM 3066 O O . HIS A 1 384 ? 16.75 -13.898 -6.211 1 82.19 384 HIS A O 1
ATOM 3072 N N . ASP A 1 385 ? 16.375 -14.531 -4.246 1 86.5 385 ASP A N 1
ATOM 3073 C CA . ASP A 1 385 ? 17.719 -15.07 -4.074 1 86.5 385 ASP A CA 1
ATOM 3074 C C . ASP A 1 385 ? 17.969 -16.25 -5.008 1 86.5 385 ASP A C 1
ATOM 3076 O O . ASP A 1 385 ? 19.047 -16.391 -5.59 1 86.5 385 ASP A O 1
ATOM 3080 N N . MET A 1 386 ? 16.953 -17 -5.176 1 90.06 386 MET A N 1
ATOM 3081 C CA . MET A 1 386 ? 17.078 -18.172 -6.027 1 90.06 386 MET A CA 1
ATOM 3082 C C . MET A 1 386 ? 17.25 -17.766 -7.488 1 90.06 386 MET A C 1
ATOM 3084 O O . MET A 1 386 ? 18.016 -18.391 -8.227 1 90.06 386 MET A O 1
ATOM 3088 N N . LEU A 1 387 ? 16.562 -16.719 -7.832 1 89.81 387 LEU A N 1
ATOM 3089 C CA . LEU A 1 387 ? 16.625 -16.25 -9.211 1 89.81 387 LEU A CA 1
ATOM 3090 C C . LEU A 1 387 ? 18 -15.641 -9.508 1 89.81 387 LEU A C 1
ATOM 3092 O O . LEU A 1 387 ? 18.516 -15.781 -10.617 1 89.81 387 LEU A O 1
ATOM 3096 N N . ILE A 1 388 ? 18.531 -15.016 -8.547 1 89.12 388 ILE A N 1
ATOM 3097 C CA . ILE A 1 388 ? 19.859 -14.43 -8.703 1 89.12 388 ILE A CA 1
ATOM 3098 C C . ILE A 1 388 ? 20.891 -15.539 -8.906 1 89.12 388 ILE A C 1
ATOM 3100 O O . ILE A 1 388 ? 21.719 -15.453 -9.805 1 89.12 388 ILE A O 1
ATOM 3104 N N . LEU A 1 389 ? 20.797 -16.531 -8.125 1 92.88 389 LEU A N 1
ATOM 3105 C CA . LEU A 1 389 ? 21.734 -17.641 -8.266 1 92.88 389 LEU A CA 1
ATOM 3106 C C . LEU A 1 389 ? 21.578 -18.328 -9.617 1 92.88 389 LEU A C 1
ATOM 3108 O O . LEU A 1 389 ? 22.562 -18.766 -10.211 1 92.88 389 LEU A O 1
ATOM 3112 N N . ALA A 1 390 ? 20.328 -18.391 -10.023 1 92.5 390 ALA A N 1
ATOM 3113 C CA . ALA A 1 390 ? 20.031 -19.078 -11.273 1 92.5 390 ALA A CA 1
ATOM 3114 C C . ALA A 1 390 ? 20.484 -18.266 -12.484 1 92.5 390 ALA A C 1
ATOM 3116 O O . ALA A 1 390 ? 20.516 -18.781 -13.602 1 92.5 390 ALA A O 1
ATOM 3117 N N . GLY A 1 391 ? 20.797 -17 -12.234 1 89.25 391 GLY A N 1
ATOM 3118 C CA . GLY A 1 391 ? 21.391 -16.219 -13.312 1 89.25 391 GLY A CA 1
ATOM 3119 C C . GLY A 1 391 ? 20.531 -15.055 -13.758 1 89.25 391 GLY A C 1
ATOM 3120 O O . GLY A 1 391 ? 20.734 -14.516 -14.852 1 89.25 391 GLY A O 1
ATOM 3121 N N . LEU A 1 392 ? 19.578 -14.688 -13 1 86.75 392 LEU A N 1
ATOM 3122 C CA . LEU A 1 392 ? 18.766 -13.508 -13.305 1 86.75 392 LEU A CA 1
ATOM 3123 C C . LEU A 1 392 ? 19.656 -12.281 -13.508 1 86.75 392 LEU A C 1
ATOM 3125 O O . LEU A 1 392 ? 20.438 -11.93 -12.633 1 86.75 392 LEU A O 1
ATOM 3129 N N . PRO A 1 393 ? 19.531 -11.68 -14.664 1 81.38 393 PRO A N 1
ATOM 3130 C CA . PRO A 1 393 ? 20.438 -10.555 -14.922 1 81.38 393 PRO A CA 1
ATOM 3131 C C . PRO A 1 393 ? 20 -9.273 -14.219 1 81.38 393 PRO A C 1
ATOM 3133 O O . PRO A 1 393 ? 20.844 -8.438 -13.875 1 81.38 393 PRO A O 1
ATOM 3136 N N . LEU A 1 394 ? 18.688 -9.047 -14.062 1 76.19 394 LEU A N 1
ATOM 3137 C CA . LEU A 1 394 ? 18.141 -7.84 -13.453 1 76.19 394 LEU A CA 1
ATOM 3138 C C . LEU A 1 394 ? 17.203 -8.18 -12.305 1 76.19 394 LEU A C 1
ATOM 3140 O O . LEU A 1 394 ? 16.375 -9.094 -12.43 1 76.19 394 LEU A O 1
ATOM 3144 N N . ARG A 1 395 ? 17.516 -7.516 -11.211 1 65.56 395 ARG A N 1
ATOM 3145 C CA . ARG A 1 395 ? 16.547 -7.57 -10.125 1 65.56 395 ARG A CA 1
ATOM 3146 C C . ARG A 1 395 ? 15.719 -6.285 -10.055 1 65.56 395 ARG A C 1
ATOM 3148 O O . ARG A 1 395 ? 16.25 -5.219 -9.75 1 65.56 395 ARG A O 1
ATOM 3155 N N . MET A 1 396 ? 14.375 -6.43 -10.219 1 63.28 396 MET A N 1
ATOM 3156 C CA . MET A 1 396 ? 13.516 -5.25 -10.195 1 63.28 396 MET A CA 1
ATOM 3157 C C . MET A 1 396 ? 14.125 -4.105 -10.992 1 63.28 396 MET A C 1
ATOM 3159 O O . MET A 1 396 ? 14.234 -2.984 -10.492 1 63.28 396 MET A O 1
ATOM 3163 N N . SER A 1 397 ? 14.711 -4.367 -12.078 1 65 397 SER A N 1
ATOM 3164 C CA . SER A 1 397 ? 15.234 -3.434 -13.07 1 65 397 SER A CA 1
ATOM 3165 C C . SER A 1 397 ? 16.625 -2.953 -12.703 1 65 397 SER A C 1
ATOM 3167 O O . SER A 1 397 ? 17.141 -2 -13.289 1 65 397 SER A O 1
ATOM 3169 N N . VAL A 1 398 ? 17.188 -3.568 -11.648 1 69.12 398 VAL A N 1
ATOM 3170 C CA . VAL A 1 398 ? 18.547 -3.219 -11.234 1 69.12 398 VAL A CA 1
ATOM 3171 C C . VAL A 1 398 ? 19.5 -4.371 -11.562 1 69.12 398 VAL A C 1
ATOM 3173 O O . VAL A 1 398 ? 19.188 -5.535 -11.289 1 69.12 398 VAL A O 1
ATOM 3176 N N . LYS A 1 399 ? 20.562 -4.004 -12.094 1 74.19 399 LYS A N 1
ATOM 3177 C CA . LYS A 1 399 ? 21.547 -5.016 -12.469 1 74.19 399 LYS A CA 1
ATOM 3178 C C . LYS A 1 399 ? 22.172 -5.664 -11.234 1 74.19 399 LYS A C 1
ATOM 3180 O O . LYS A 1 399 ? 22.469 -4.98 -10.25 1 74.19 399 LYS A O 1
ATOM 3185 N N . VAL A 1 400 ? 22.281 -6.984 -11.305 1 76.06 400 VAL A N 1
ATOM 3186 C CA . VAL A 1 400 ? 22.906 -7.738 -10.219 1 76.06 400 VAL A CA 1
ATOM 3187 C C . VAL A 1 400 ? 24.422 -7.711 -10.375 1 76.06 400 VAL A C 1
ATOM 3189 O O . VAL A 1 400 ? 24.953 -8.102 -11.422 1 76.06 400 VAL A O 1
ATOM 3192 N N . ASP A 1 401 ? 25.047 -7.246 -9.352 1 78 401 ASP A N 1
ATOM 3193 C CA . ASP A 1 401 ? 26.5 -7.199 -9.43 1 78 401 ASP A CA 1
ATOM 3194 C C . ASP A 1 401 ? 27.125 -8.445 -8.805 1 78 401 ASP A C 1
ATOM 3196 O O . ASP A 1 401 ? 26.422 -9.258 -8.203 1 78 401 ASP A O 1
ATOM 3200 N N . ASP A 1 402 ? 28.406 -8.578 -9.016 1 81.38 402 ASP A N 1
ATOM 3201 C CA . ASP A 1 402 ? 29.125 -9.766 -8.57 1 81.38 402 ASP A CA 1
ATOM 3202 C C . ASP A 1 402 ? 29.109 -9.883 -7.051 1 81.38 402 ASP A C 1
ATOM 3204 O O . ASP A 1 402 ? 29.062 -10.992 -6.512 1 81.38 402 ASP A O 1
ATOM 3208 N N . LYS A 1 403 ? 29.125 -8.773 -6.465 1 83.31 403 LYS A N 1
ATOM 3209 C CA . LYS A 1 403 ? 29.109 -8.789 -5.004 1 83.31 403 LYS A CA 1
ATOM 3210 C C . LYS A 1 403 ? 27.781 -9.328 -4.477 1 83.31 403 LYS A C 1
ATOM 3212 O O . LYS A 1 403 ? 27.75 -10.133 -3.547 1 83.31 403 LYS A O 1
ATOM 3217 N N . ASP A 1 404 ? 26.734 -8.938 -5.152 1 82 404 ASP A N 1
ATOM 3218 C CA . ASP A 1 404 ? 25.406 -9.398 -4.773 1 82 404 ASP A CA 1
ATOM 3219 C C . ASP A 1 404 ? 25.266 -10.906 -5.004 1 82 404 ASP A C 1
ATOM 3221 O O . ASP A 1 404 ? 24.656 -11.609 -4.195 1 82 404 ASP A O 1
ATOM 3225 N N . TYR A 1 405 ? 25.812 -11.32 -6.074 1 88.12 405 TYR A N 1
ATOM 3226 C CA . TYR A 1 405 ? 25.734 -12.734 -6.414 1 88.12 405 TYR A CA 1
ATOM 3227 C C . TYR A 1 405 ? 26.438 -13.594 -5.375 1 88.12 405 TYR A C 1
ATOM 3229 O O . TYR A 1 405 ? 25.922 -14.617 -4.934 1 88.12 405 TYR A O 1
ATOM 3237 N N . LYS A 1 406 ? 27.578 -13.125 -4.957 1 90.94 406 LYS A N 1
ATOM 3238 C CA . LYS A 1 406 ? 28.375 -13.883 -3.99 1 90.94 406 LYS A CA 1
ATOM 3239 C C . LYS A 1 406 ? 27.688 -13.922 -2.629 1 90.94 406 LYS A C 1
ATOM 3241 O O . LYS A 1 406 ? 27.703 -14.945 -1.943 1 90.94 406 LYS A O 1
ATOM 3246 N N . ASN A 1 407 ? 27.125 -12.836 -2.289 1 90.06 407 ASN A N 1
ATOM 3247 C CA . ASN A 1 407 ? 26.391 -12.781 -1.029 1 90.06 407 ASN A CA 1
ATOM 3248 C C . ASN A 1 407 ? 25.203 -13.734 -1.03 1 90.06 407 ASN A C 1
ATOM 3250 O O . ASN A 1 407 ? 24.938 -14.422 -0.038 1 90.06 407 ASN A O 1
ATOM 3254 N N . VAL A 1 408 ? 24.547 -13.742 -2.107 1 91.19 408 VAL A N 1
ATOM 3255 C CA . VAL A 1 408 ? 23.391 -14.609 -2.246 1 91.19 408 VAL A CA 1
ATOM 3256 C C . VAL A 1 408 ? 23.828 -16.062 -2.244 1 91.19 408 VAL A C 1
ATOM 3258 O O . VAL A 1 408 ? 23.188 -16.922 -1.617 1 91.19 408 VAL A O 1
ATOM 3261 N N . GLU A 1 409 ? 24.875 -16.281 -2.949 1 93.62 409 GLU A N 1
ATOM 3262 C CA . GLU A 1 409 ? 25.391 -17.641 -3.008 1 93.62 409 GLU A CA 1
ATOM 3263 C C . GLU A 1 409 ? 25.766 -18.156 -1.618 1 93.62 409 GLU A C 1
ATOM 3265 O O . GLU A 1 409 ? 25.469 -19.312 -1.28 1 93.62 409 GLU A O 1
ATOM 3270 N N . MET A 1 410 ? 26.312 -17.312 -0.844 1 94.56 410 MET A N 1
ATOM 3271 C CA . MET A 1 410 ? 26.703 -17.688 0.511 1 94.56 410 MET A CA 1
ATOM 3272 C C . MET A 1 410 ? 25.484 -17.984 1.369 1 94.56 410 MET A C 1
ATOM 3274 O O . MET A 1 410 ? 25.469 -18.984 2.1 1 94.56 410 MET A O 1
ATOM 3278 N N . ARG A 1 411 ? 24.469 -17.203 1.261 1 93.38 411 ARG A N 1
ATOM 3279 C CA . ARG A 1 411 ? 23.25 -17.391 2.023 1 93.38 411 ARG A CA 1
ATOM 3280 C C . ARG A 1 411 ? 22.531 -18.672 1.595 1 93.38 411 ARG A C 1
ATOM 3282 O O . ARG A 1 411 ? 22.016 -19.406 2.434 1 93.38 411 ARG A O 1
ATOM 3289 N N . LEU A 1 412 ? 22.578 -18.922 0.341 1 95.31 412 LEU A N 1
ATOM 3290 C CA . LEU A 1 412 ? 21.875 -20.078 -0.183 1 95.31 412 LEU A CA 1
ATOM 3291 C C . LEU A 1 412 ? 22.625 -21.375 0.139 1 95.31 412 LEU A C 1
ATOM 3293 O O . LEU A 1 412 ? 22 -22.438 0.286 1 95.31 412 LEU A O 1
ATOM 3297 N N . ARG A 1 413 ? 23.922 -21.266 0.246 1 95.69 413 ARG A N 1
ATOM 3298 C CA . ARG A 1 413 ? 24.688 -22.438 0.652 1 95.69 413 ARG A CA 1
ATOM 3299 C C . ARG A 1 413 ? 24.328 -22.859 2.074 1 95.69 413 ARG A C 1
ATOM 3301 O O . ARG A 1 413 ? 24.188 -24.047 2.359 1 95.69 413 ARG A O 1
ATOM 3308 N N . LYS A 1 414 ? 24.188 -21.844 2.896 1 95 414 LYS A N 1
ATOM 3309 C CA . LYS A 1 414 ? 23.766 -22.125 4.266 1 95 414 LYS A CA 1
ATOM 3310 C C . LYS A 1 414 ? 22.344 -22.688 4.297 1 95 414 LYS A C 1
ATOM 3312 O O . LYS A 1 414 ? 22.062 -23.609 5.062 1 95 414 LYS A O 1
ATOM 3317 N N . TRP A 1 415 ? 21.516 -22.125 3.51 1 95.19 415 TRP A N 1
ATOM 3318 C CA . TRP A 1 415 ? 20.141 -22.578 3.381 1 95.19 415 TRP A CA 1
ATOM 3319 C C . TRP A 1 415 ? 20.078 -24.016 2.898 1 95.19 415 TRP A C 1
ATOM 3321 O O . TRP A 1 415 ? 19.359 -24.844 3.453 1 95.19 415 TRP A O 1
ATOM 3331 N N . ALA A 1 416 ? 20.875 -24.406 1.92 1 96.12 416 ALA A N 1
ATOM 3332 C CA . ALA A 1 416 ? 20.844 -25.734 1.305 1 96.12 416 ALA A CA 1
ATOM 3333 C C . ALA A 1 416 ? 21.312 -26.812 2.291 1 96.12 416 ALA A C 1
ATOM 3335 O O . ALA A 1 416 ? 20.875 -27.953 2.225 1 96.12 416 ALA A O 1
ATOM 3336 N N . LYS A 1 417 ? 22.109 -26.406 3.201 1 95.56 417 LYS A N 1
ATOM 3337 C CA . LYS A 1 417 ? 22.656 -27.359 4.168 1 95.56 417 LYS A CA 1
ATOM 3338 C C . LYS A 1 417 ? 21.719 -27.516 5.363 1 95.56 417 LYS A C 1
ATOM 3340 O O . LYS A 1 417 ? 21.844 -28.484 6.121 1 95.56 417 LYS A O 1
ATOM 3345 N N . SER A 1 418 ? 20.797 -26.672 5.445 1 95.44 418 SER A N 1
ATOM 3346 C CA . SER A 1 418 ? 19.875 -26.688 6.582 1 95.44 418 SER A CA 1
ATOM 3347 C C . SER A 1 418 ? 18.703 -27.641 6.324 1 95.44 418 SER A C 1
ATOM 3349 O O . SER A 1 418 ? 18.359 -27.922 5.176 1 95.44 418 SER A O 1
ATOM 3351 N N . LEU A 1 419 ? 18.125 -28.172 7.414 1 95.31 419 LEU A N 1
ATOM 3352 C CA . LEU A 1 419 ? 16.938 -28.984 7.301 1 95.31 419 LEU A CA 1
ATOM 3353 C C . LEU A 1 419 ? 15.773 -28.188 6.703 1 95.31 419 LEU A C 1
ATOM 3355 O O . LEU A 1 419 ? 14.992 -28.719 5.91 1 95.31 419 LEU A O 1
ATOM 3359 N N . ASP A 1 420 ? 15.68 -26.938 7.023 1 93.5 420 ASP A N 1
ATOM 3360 C CA . ASP A 1 420 ? 14.633 -26.062 6.508 1 93.5 420 ASP A CA 1
ATOM 3361 C C . ASP A 1 420 ? 14.75 -25.906 4.996 1 93.5 420 ASP A C 1
ATOM 3363 O O . ASP A 1 420 ? 13.742 -25.875 4.285 1 93.5 420 ASP A O 1
ATOM 3367 N N . GLY A 1 421 ? 15.945 -25.719 4.613 1 95.75 421 GLY A N 1
ATOM 3368 C CA . GLY A 1 421 ? 16.141 -25.672 3.174 1 95.75 421 GLY A CA 1
ATOM 3369 C C . GLY A 1 421 ? 15.688 -26.922 2.459 1 95.75 421 GLY A C 1
ATOM 3370 O O . GLY A 1 421 ? 15.031 -26.844 1.416 1 95.75 421 GLY A O 1
ATOM 3371 N N . ARG A 1 422 ? 15.953 -28.016 3.031 1 97.94 422 ARG A N 1
ATOM 3372 C CA . ARG A 1 422 ? 15.586 -29.297 2.422 1 97.94 422 ARG A CA 1
ATOM 3373 C C . ARG A 1 422 ? 14.07 -29.5 2.453 1 97.94 422 ARG A C 1
ATOM 3375 O O . ARG A 1 422 ? 13.508 -30.109 1.548 1 97.94 422 ARG A O 1
ATOM 3382 N N . VAL A 1 423 ? 13.414 -28.984 3.467 1 97.94 423 VAL A N 1
ATOM 3383 C CA . VAL A 1 423 ? 11.953 -29.047 3.5 1 97.94 423 VAL A CA 1
ATOM 3384 C C . VAL A 1 423 ? 11.383 -28.281 2.309 1 97.94 423 VAL A C 1
ATOM 3386 O O . VAL A 1 423 ? 10.438 -28.734 1.666 1 97.94 423 VAL A O 1
ATOM 3389 N N . SER A 1 424 ? 11.992 -27.125 2.008 1 97.56 424 SER A N 1
ATOM 3390 C CA . SER A 1 424 ? 11.57 -26.344 0.849 1 97.56 424 SER A CA 1
ATOM 3391 C C . SER A 1 424 ? 11.742 -27.125 -0.443 1 97.56 424 SER A C 1
ATOM 3393 O O . SER A 1 424 ? 10.875 -27.078 -1.322 1 97.56 424 SER A O 1
ATOM 3395 N N . VAL A 1 425 ? 12.781 -27.812 -0.531 1 98.19 425 VAL A N 1
ATOM 3396 C CA . VAL A 1 425 ? 13.086 -28.578 -1.737 1 98.19 425 VAL A CA 1
ATOM 3397 C C . VAL A 1 425 ? 12.086 -29.734 -1.883 1 98.19 425 VAL A C 1
ATOM 3399 O O . VAL A 1 425 ? 11.641 -30.031 -2.992 1 98.19 425 VAL A O 1
ATOM 3402 N N . VAL A 1 426 ? 11.758 -30.359 -0.77 1 98.69 426 VAL A N 1
ATOM 3403 C CA . VAL A 1 426 ? 10.773 -31.438 -0.801 1 98.69 426 VAL A CA 1
ATOM 3404 C C . VAL A 1 426 ? 9.438 -30.906 -1.304 1 98.69 426 VAL A C 1
ATOM 3406 O O . VAL A 1 426 ? 8.805 -31.516 -2.164 1 98.69 426 VAL A O 1
ATOM 3409 N N . HIS A 1 427 ? 9.016 -29.781 -0.807 1 98.5 427 HIS A N 1
ATOM 3410 C CA . HIS A 1 427 ? 7.77 -29.172 -1.271 1 98.5 427 HIS A CA 1
ATOM 3411 C C . HIS A 1 427 ? 7.855 -28.797 -2.746 1 98.5 427 HIS A C 1
ATOM 3413 O O . HIS A 1 427 ? 6.871 -28.906 -3.477 1 98.5 427 HIS A O 1
ATOM 3419 N N . ALA A 1 428 ? 8.992 -28.328 -3.158 1 98.44 428 ALA A N 1
ATOM 3420 C CA . ALA A 1 428 ? 9.18 -28 -4.57 1 98.44 428 ALA A CA 1
ATOM 3421 C C . ALA A 1 428 ? 9.031 -29.234 -5.445 1 98.44 428 ALA A C 1
ATOM 3423 O O . ALA A 1 428 ? 8.344 -29.203 -6.469 1 98.44 428 ALA A O 1
ATOM 3424 N N . TYR A 1 429 ? 9.656 -30.312 -5.023 1 98.56 429 TYR A N 1
ATOM 3425 C CA . TYR A 1 429 ? 9.539 -31.562 -5.77 1 98.56 429 TYR A CA 1
ATOM 3426 C C . TYR A 1 429 ? 8.094 -32.062 -5.797 1 98.56 429 TYR A C 1
ATOM 3428 O O . TYR A 1 429 ? 7.602 -32.5 -6.84 1 98.56 429 TYR A O 1
ATOM 3436 N N . LEU A 1 430 ? 7.469 -32 -4.664 1 98.12 430 LEU A N 1
ATOM 3437 C CA . LEU A 1 430 ? 6.078 -32.438 -4.609 1 98.12 430 LEU A CA 1
ATOM 3438 C C . LEU A 1 430 ? 5.207 -31.625 -5.555 1 98.12 430 LEU A C 1
ATOM 3440 O O . LEU A 1 430 ? 4.387 -32.188 -6.289 1 98.12 430 LEU A O 1
ATOM 3444 N N . CYS A 1 431 ? 5.367 -30.312 -5.535 1 98.19 431 CYS A N 1
ATOM 3445 C CA . CYS A 1 431 ? 4.609 -29.422 -6.402 1 98.19 431 CYS A CA 1
ATOM 3446 C C . CYS A 1 431 ? 4.824 -29.766 -7.871 1 98.19 431 CYS A C 1
ATOM 3448 O O . CYS A 1 431 ? 3.865 -29.906 -8.625 1 98.19 431 CYS A O 1
ATOM 3450 N N . VAL A 1 432 ? 6.082 -29.938 -8.242 1 98.31 432 VAL A N 1
ATOM 3451 C CA . VAL A 1 432 ? 6.441 -30.219 -9.633 1 98.31 432 VAL A CA 1
ATOM 3452 C C . VAL A 1 432 ? 5.891 -31.578 -10.047 1 98.31 432 VAL A C 1
ATOM 3454 O O . VAL A 1 432 ? 5.312 -31.719 -11.133 1 98.31 432 VAL A O 1
ATOM 3457 N N . ILE A 1 433 ? 6.043 -32.531 -9.211 1 97.81 433 ILE A N 1
ATOM 3458 C CA . ILE A 1 433 ? 5.598 -33.875 -9.516 1 97.81 433 ILE A CA 1
ATOM 3459 C C . ILE A 1 433 ? 4.078 -33.906 -9.656 1 97.81 433 ILE A C 1
ATOM 3461 O O . ILE A 1 433 ? 3.547 -34.469 -10.617 1 97.81 433 ILE A O 1
ATOM 3465 N N . GLU A 1 434 ? 3.373 -33.25 -8.789 1 96.5 434 GLU A N 1
ATOM 3466 C CA . GLU A 1 434 ? 1.913 -33.219 -8.812 1 96.5 434 GLU A CA 1
ATOM 3467 C C . GLU A 1 434 ? 1.395 -32.5 -10.047 1 96.5 434 GLU A C 1
ATOM 3469 O O . GLU A 1 434 ? 0.329 -32.812 -10.57 1 96.5 434 GLU A O 1
ATOM 3474 N N . CYS A 1 435 ? 2.107 -31.562 -10.523 1 97.06 435 CYS A N 1
ATOM 3475 C CA . CYS A 1 435 ? 1.609 -30.719 -11.602 1 97.06 435 CYS A CA 1
ATOM 3476 C C . CYS A 1 435 ? 2.025 -31.266 -12.961 1 97.06 435 CYS A C 1
ATOM 3478 O O . CYS A 1 435 ? 1.299 -31.109 -13.945 1 97.06 435 CYS A O 1
ATOM 3480 N N . LEU A 1 436 ? 3.18 -31.922 -13.039 1 97.12 436 LEU A N 1
ATOM 3481 C CA . LEU A 1 436 ? 3.74 -32.219 -14.352 1 97.12 436 LEU A CA 1
ATOM 3482 C C . LEU A 1 436 ? 3.514 -33.688 -14.711 1 97.12 436 LEU A C 1
ATOM 3484 O O . LEU A 1 436 ? 3.328 -34.031 -15.883 1 97.12 436 LEU A O 1
ATOM 3488 N N . LEU A 1 437 ? 3.545 -34.562 -13.742 1 95 437 LEU A N 1
ATOM 3489 C CA . LEU A 1 437 ? 3.605 -35.969 -14.031 1 95 437 LEU A CA 1
ATOM 3490 C C . LEU A 1 437 ? 2.209 -36.531 -14.281 1 95 437 LEU A C 1
ATOM 3492 O O . LEU A 1 437 ? 1.279 -36.25 -13.523 1 95 437 LEU A O 1
ATOM 3496 N N . ASN A 1 438 ? 2.041 -37.188 -15.32 1 91.56 438 ASN A N 1
ATOM 3497 C CA . ASN A 1 438 ? 0.93 -38.094 -15.594 1 91.56 438 ASN A CA 1
ATOM 3498 C C . ASN A 1 438 ? 1.369 -39.531 -15.516 1 91.56 438 ASN A C 1
ATOM 3500 O O . ASN A 1 438 ? 1.865 -40.094 -16.5 1 91.56 438 ASN A O 1
ATOM 3504 N N . PHE A 1 439 ? 1.123 -40.125 -14.461 1 83.88 439 PHE A N 1
ATOM 3505 C CA . PHE A 1 439 ? 1.625 -41.469 -14.188 1 83.88 439 PHE A CA 1
ATOM 3506 C C . PHE A 1 439 ? 0.953 -42.5 -15.094 1 83.88 439 PHE A C 1
ATOM 3508 O O . PHE A 1 439 ? 1.583 -43.469 -15.516 1 83.88 439 PHE A O 1
ATOM 3515 N N . GLN A 1 440 ? -0.22 -42.312 -15.336 1 84.5 440 GLN A N 1
ATOM 3516 C CA . GLN A 1 440 ? -0.978 -43.25 -16.156 1 84.5 440 GLN A CA 1
ATOM 3517 C C . GLN A 1 440 ? -0.39 -43.375 -17.547 1 84.5 440 GLN A C 1
ATOM 3519 O O . GLN A 1 440 ? -0.232 -44.469 -18.078 1 84.5 440 GLN A O 1
ATOM 3524 N N . ASP A 1 441 ? 0.017 -42.281 -18.078 1 88.25 441 ASP A N 1
ATOM 3525 C CA . ASP A 1 441 ? 0.501 -42.281 -19.453 1 88.25 441 ASP A CA 1
ATOM 3526 C C . ASP A 1 441 ? 2.025 -42.344 -19.5 1 88.25 441 ASP A C 1
ATOM 3528 O O . ASP A 1 441 ? 2.611 -42.562 -20.562 1 88.25 441 ASP A O 1
ATOM 3532 N N . GLY A 1 442 ? 2.629 -42.125 -18.391 1 89.31 442 GLY A N 1
ATOM 3533 C CA . GLY A 1 442 ? 4.082 -42.219 -18.328 1 89.31 442 GLY A CA 1
ATOM 3534 C C . GLY A 1 442 ? 4.766 -41.031 -19.016 1 89.31 442 GLY A C 1
ATOM 3535 O O . GLY A 1 442 ? 5.762 -41.219 -19.719 1 89.31 442 GLY A O 1
ATOM 3536 N N . VAL A 1 443 ? 4.156 -39.906 -18.906 1 92.19 443 VAL A N 1
ATOM 3537 C CA . VAL A 1 443 ? 4.715 -38.75 -19.594 1 92.19 443 VAL A CA 1
ATOM 3538 C C . VAL A 1 443 ? 4.582 -37.5 -18.703 1 92.19 443 VAL A C 1
ATOM 3540 O O . VAL A 1 443 ? 3.844 -37.5 -17.719 1 92.19 443 VAL A O 1
ATOM 3543 N N . ILE A 1 444 ? 5.363 -36.531 -19.031 1 94.38 444 ILE A N 1
ATOM 3544 C CA . ILE A 1 444 ? 5.164 -35.188 -18.516 1 94.38 444 ILE A CA 1
ATOM 3545 C C . ILE A 1 444 ? 4.094 -34.469 -19.344 1 94.38 444 ILE A C 1
ATOM 3547 O O . ILE A 1 444 ? 4.258 -34.25 -20.547 1 94.38 444 ILE A O 1
ATOM 3551 N N . ASP A 1 445 ? 3.004 -34.25 -18.656 1 92.88 445 ASP A N 1
ATOM 3552 C CA . ASP A 1 445 ? 1.83 -33.719 -19.328 1 92.88 445 ASP A CA 1
ATOM 3553 C C . ASP A 1 445 ? 1.372 -32.406 -18.688 1 92.88 445 ASP A C 1
ATOM 3555 O O . ASP A 1 445 ? 0.482 -32.406 -17.844 1 92.88 445 ASP A O 1
ATOM 3559 N N . TYR A 1 446 ? 1.93 -31.359 -19.031 1 96 446 TYR A N 1
ATOM 3560 C CA . TYR A 1 446 ? 1.549 -30.031 -18.547 1 96 446 TYR A CA 1
ATOM 3561 C C . TYR A 1 446 ? 1.793 -28.969 -19.609 1 96 446 TYR A C 1
ATOM 3563 O O . TYR A 1 446 ? 2.811 -29 -20.312 1 96 446 TYR A O 1
ATOM 3571 N N . ARG A 1 447 ? 0.821 -28.109 -19.812 1 95.44 447 ARG A N 1
ATOM 3572 C CA . ARG A 1 447 ? 0.919 -26.984 -20.75 1 95.44 447 ARG A CA 1
ATOM 3573 C C . ARG A 1 447 ? 0.633 -25.656 -20.062 1 95.44 447 ARG A C 1
ATOM 3575 O O . ARG A 1 447 ? -0.526 -25.281 -19.891 1 95.44 447 ARG A O 1
ATOM 3582 N N . PRO A 1 448 ? 1.766 -24.922 -19.797 1 96.5 448 PRO A N 1
ATOM 3583 C CA . PRO A 1 448 ? 1.548 -23.656 -19.094 1 96.5 448 PRO A CA 1
ATOM 3584 C C . PRO A 1 448 ? 0.747 -22.641 -19.922 1 96.5 448 PRO A C 1
ATOM 3586 O O . PRO A 1 448 ? 0.043 -21.797 -19.359 1 96.5 448 PRO A O 1
ATOM 3589 N N . ASP A 1 449 ? 0.725 -22.656 -21.234 1 94.69 449 ASP A N 1
ATOM 3590 C CA . ASP A 1 449 ? 0.022 -21.719 -22.109 1 94.69 449 ASP A CA 1
ATOM 3591 C C . ASP A 1 449 ? -1.484 -21.969 -22.078 1 94.69 449 ASP A C 1
ATOM 3593 O O . ASP A 1 449 ? -2.271 -21.078 -22.422 1 94.69 449 ASP A O 1
ATOM 3597 N N . LYS A 1 450 ? -1.874 -23.156 -21.594 1 95.44 450 LYS A N 1
ATOM 3598 C CA . LYS A 1 450 ? -3.287 -23.531 -21.609 1 95.44 450 LYS A CA 1
ATOM 3599 C C . LYS A 1 450 ? -3.85 -23.609 -20.188 1 95.44 450 LYS A C 1
ATOM 3601 O O . LYS A 1 450 ? -5.047 -23.844 -20 1 95.44 450 LYS A O 1
ATOM 3606 N N . ASP A 1 451 ? -3.018 -23.422 -19.203 1 95.88 451 ASP A N 1
ATOM 3607 C CA . ASP A 1 451 ? -3.416 -23.578 -17.812 1 95.88 451 ASP A CA 1
ATOM 3608 C C . ASP A 1 451 ? -4.305 -22.422 -17.359 1 95.88 451 ASP A C 1
ATOM 3610 O O . ASP A 1 451 ? -3.852 -21.281 -17.281 1 95.88 451 ASP A O 1
ATOM 3614 N N . PRO A 1 452 ? -5.547 -22.688 -16.984 1 95.88 452 PRO A N 1
ATOM 3615 C CA . PRO A 1 452 ? -6.438 -21.609 -16.547 1 95.88 452 PRO A CA 1
ATOM 3616 C C . PRO A 1 452 ? -6.281 -21.266 -15.07 1 95.88 452 PRO A C 1
ATOM 3618 O O . PRO A 1 452 ? -6.891 -20.312 -14.586 1 95.88 452 PRO A O 1
ATOM 3621 N N . VAL A 1 453 ? -5.527 -22.094 -14.273 1 96.5 453 VAL A N 1
ATOM 3622 C CA . VAL A 1 453 ? -5.176 -21.734 -12.906 1 96.5 453 VAL A CA 1
ATOM 3623 C C . VAL A 1 453 ? -4.059 -20.688 -12.922 1 96.5 453 VAL A C 1
ATOM 3625 O O . VAL A 1 453 ? -2.898 -21.016 -13.188 1 96.5 453 VAL A O 1
ATOM 3628 N N . HIS A 1 454 ? -4.32 -19.547 -12.586 1 95.25 454 HIS A N 1
ATOM 3629 C CA . HIS A 1 454 ? -3.559 -18.359 -12.945 1 95.25 454 HIS A CA 1
ATOM 3630 C C . HIS A 1 454 ? -2.158 -18.406 -12.336 1 95.25 454 HIS A C 1
ATOM 3632 O O . HIS A 1 454 ? -1.184 -18.031 -12.992 1 95.25 454 HIS A O 1
ATOM 3638 N N . GLU A 1 455 ? -1.989 -18.891 -11.133 1 95.69 455 GLU A N 1
ATOM 3639 C CA . GLU A 1 455 ? -0.712 -18.781 -10.438 1 95.69 455 GLU A CA 1
ATOM 3640 C C . GLU A 1 455 ? 0.131 -20.031 -10.633 1 95.69 455 GLU A C 1
ATOM 3642 O O . GLU A 1 455 ? 1.322 -20.047 -10.312 1 95.69 455 GLU A O 1
ATOM 3647 N N . ARG A 1 456 ? -0.424 -21.062 -11.188 1 97.44 456 ARG A N 1
ATOM 3648 C CA . ARG A 1 456 ? 0.2 -22.375 -11.156 1 97.44 456 ARG A CA 1
ATOM 3649 C C . ARG A 1 456 ? 1.48 -22.406 -11.977 1 97.44 456 ARG A C 1
ATOM 3651 O O . ARG A 1 456 ? 2.521 -22.859 -11.508 1 97.44 456 ARG A O 1
ATOM 3658 N N . ALA A 1 457 ? 1.412 -21.875 -13.18 1 97.25 457 ALA A N 1
ATOM 3659 C CA . ALA A 1 457 ? 2.598 -21.875 -14.031 1 97.25 457 ALA A CA 1
ATOM 3660 C C . ALA A 1 457 ? 3.744 -21.109 -13.383 1 97.25 457 ALA A C 1
ATOM 3662 O O . ALA A 1 457 ? 4.91 -21.484 -13.508 1 97.25 457 ALA A O 1
ATOM 3663 N N . HIS A 1 458 ? 3.457 -20.047 -12.719 1 96.25 458 HIS A N 1
ATOM 3664 C CA . HIS A 1 458 ? 4.469 -19.234 -12.062 1 96.25 458 HIS A CA 1
ATOM 3665 C C . HIS A 1 458 ? 5.062 -19.953 -10.859 1 96.25 458 HIS A C 1
ATOM 3667 O O . HIS A 1 458 ? 6.27 -19.875 -10.617 1 96.25 458 HIS A O 1
ATOM 3673 N N . ILE A 1 459 ? 4.234 -20.625 -10.133 1 97.31 459 ILE A N 1
ATOM 3674 C CA . ILE A 1 459 ? 4.691 -21.328 -8.938 1 97.31 459 ILE A CA 1
ATOM 3675 C C . ILE A 1 459 ? 5.496 -22.562 -9.336 1 97.31 459 ILE A C 1
ATOM 3677 O O . ILE A 1 459 ? 6.477 -22.906 -8.672 1 97.31 459 ILE A O 1
ATOM 3681 N N . ILE A 1 460 ? 5.086 -23.203 -10.406 1 97.81 460 ILE A N 1
ATOM 3682 C CA . ILE A 1 460 ? 5.887 -24.312 -10.93 1 97.81 460 ILE A CA 1
ATOM 3683 C C . ILE A 1 460 ? 7.289 -23.812 -11.273 1 97.81 460 ILE A C 1
ATOM 3685 O O . ILE A 1 460 ? 8.289 -24.453 -10.914 1 97.81 460 ILE A O 1
ATOM 3689 N N . ASN A 1 461 ? 7.32 -22.703 -11.953 1 96.25 461 ASN A N 1
ATOM 3690 C CA . ASN A 1 461 ? 8.625 -22.125 -12.258 1 96.25 461 ASN A CA 1
ATOM 3691 C C . ASN A 1 461 ? 9.438 -21.859 -11 1 96.25 461 ASN A C 1
ATOM 3693 O O . ASN A 1 461 ? 10.633 -22.172 -10.953 1 96.25 461 ASN A O 1
ATOM 3697 N N . ALA A 1 462 ? 8.836 -21.297 -10.008 1 96.06 462 ALA A N 1
ATOM 3698 C CA . ALA A 1 462 ? 9.523 -21.031 -8.75 1 96.06 462 ALA A CA 1
ATOM 3699 C C . ALA A 1 462 ? 10.031 -22.328 -8.117 1 96.06 462 ALA A C 1
ATOM 3701 O O . ALA A 1 462 ? 11.148 -22.375 -7.602 1 96.06 462 ALA A O 1
ATOM 3702 N N . SER A 1 463 ? 9.219 -23.312 -8.148 1 97.5 463 SER A N 1
ATOM 3703 C CA . SER A 1 463 ? 9.578 -24.609 -7.578 1 97.5 463 SER A CA 1
ATOM 3704 C C . SER A 1 463 ? 10.75 -25.234 -8.328 1 97.5 463 SER A C 1
ATOM 3706 O O . SER A 1 463 ? 11.664 -25.781 -7.707 1 97.5 463 SER A O 1
ATOM 3708 N N . VAL A 1 464 ? 10.703 -25.109 -9.609 1 97.31 464 VAL A N 1
ATOM 3709 C CA . VAL A 1 464 ? 11.781 -25.641 -10.445 1 97.31 464 VAL A CA 1
ATOM 3710 C C . VAL A 1 464 ? 13.094 -24.938 -10.109 1 97.31 464 VAL A C 1
ATOM 3712 O O . VAL A 1 464 ? 14.148 -25.578 -10.047 1 97.31 464 VAL A O 1
ATOM 3715 N N . MET A 1 465 ? 13.016 -23.688 -9.836 1 96.12 465 MET A N 1
ATOM 3716 C CA . MET A 1 465 ? 14.219 -22.922 -9.516 1 96.12 465 MET A CA 1
ATOM 3717 C C . MET A 1 465 ? 14.766 -23.328 -8.156 1 96.12 465 MET A C 1
ATOM 3719 O O . MET A 1 465 ? 15.984 -23.375 -7.961 1 96.12 465 MET A O 1
ATOM 3723 N N . ILE A 1 466 ? 13.914 -23.625 -7.266 1 96.94 466 ILE A N 1
ATOM 3724 C CA . ILE A 1 466 ? 14.336 -24.094 -5.949 1 96.94 466 ILE A CA 1
ATOM 3725 C C . ILE A 1 466 ? 15.102 -25.406 -6.09 1 96.94 466 ILE A C 1
ATOM 3727 O O . ILE A 1 466 ? 16.156 -25.594 -5.477 1 96.94 466 ILE A O 1
ATOM 3731 N N . ILE A 1 467 ? 14.562 -26.266 -6.875 1 97.62 467 ILE A N 1
ATOM 3732 C CA . ILE A 1 467 ? 15.188 -27.562 -7.125 1 97.62 467 ILE A CA 1
ATOM 3733 C C . ILE A 1 467 ? 16.562 -27.359 -7.773 1 97.62 467 ILE A C 1
ATOM 3735 O O . ILE A 1 467 ? 17.531 -27.984 -7.383 1 97.62 467 ILE A O 1
ATOM 3739 N N . TRP A 1 468 ? 16.594 -26.5 -8.688 1 97.44 468 TRP A N 1
ATOM 3740 C CA . TRP A 1 468 ? 17.859 -26.219 -9.367 1 97.44 468 TRP A CA 1
ATOM 3741 C C . TRP A 1 468 ? 18.906 -25.719 -8.383 1 97.44 468 TRP A C 1
ATOM 3743 O O . TRP A 1 468 ? 20.031 -26.219 -8.367 1 97.44 468 TRP A O 1
ATOM 3753 N N . CYS A 1 469 ? 18.547 -24.734 -7.602 1 96.5 469 CYS A N 1
ATOM 3754 C CA . CYS A 1 469 ? 19.484 -24.078 -6.695 1 96.5 469 CYS A CA 1
ATOM 3755 C C . CYS A 1 469 ? 20.047 -25.062 -5.684 1 96.5 469 CYS A C 1
ATOM 3757 O O . CYS A 1 469 ? 21.266 -25.094 -5.453 1 96.5 469 CYS A O 1
ATOM 3759 N N . TYR A 1 470 ? 19.203 -25.859 -5.141 1 97.12 470 TYR A N 1
ATOM 3760 C CA . TYR A 1 470 ? 19.641 -26.828 -4.145 1 97.12 470 TYR A CA 1
ATOM 3761 C C . TYR A 1 470 ? 20.641 -27.828 -4.75 1 97.12 470 TYR A C 1
ATOM 3763 O O . TYR A 1 470 ? 21.719 -28.047 -4.199 1 97.12 470 TYR A O 1
ATOM 3771 N N . ASN A 1 471 ? 20.266 -28.406 -5.863 1 97.5 471 ASN A N 1
ATOM 3772 C CA . ASN A 1 471 ? 21.094 -29.453 -6.445 1 97.5 471 ASN A CA 1
ATOM 3773 C C . ASN A 1 471 ? 22.391 -28.906 -7.027 1 97.5 471 ASN A C 1
ATOM 3775 O O . ASN A 1 471 ? 23.422 -29.578 -6.984 1 97.5 471 ASN A O 1
ATOM 3779 N N . PHE A 1 472 ? 22.281 -27.75 -7.562 1 96.38 472 PHE A N 1
ATOM 3780 C CA . PHE A 1 472 ? 23.484 -27.141 -8.117 1 96.38 472 PHE A CA 1
ATOM 3781 C C . PHE A 1 472 ? 24.484 -26.812 -7.008 1 96.38 472 PHE A C 1
ATOM 3783 O O . PHE A 1 472 ? 25.688 -27 -7.172 1 96.38 472 PHE A O 1
ATOM 3790 N N . LEU A 1 473 ? 24.031 -26.312 -5.91 1 95.81 473 LEU A N 1
ATOM 3791 C CA . LEU A 1 473 ? 24.875 -25.922 -4.801 1 95.81 473 LEU A CA 1
ATOM 3792 C C . LEU A 1 473 ? 25.438 -27.156 -4.078 1 95.81 473 LEU A C 1
ATOM 3794 O O . LEU A 1 473 ? 26.609 -27.172 -3.707 1 95.81 473 LEU A O 1
ATOM 3798 N N . GLU A 1 474 ? 24.609 -28.172 -3.889 1 95.81 474 GLU A N 1
ATOM 3799 C CA . GLU A 1 474 ? 25 -29.312 -3.068 1 95.81 474 GLU A CA 1
ATOM 3800 C C . GLU A 1 474 ? 25.734 -30.375 -3.895 1 95.81 474 GLU A C 1
ATOM 3802 O O . GLU A 1 474 ? 26.609 -31.062 -3.381 1 95.81 474 GLU A O 1
ATOM 3807 N N . ARG A 1 475 ? 25.422 -30.484 -5.195 1 94.94 475 ARG A N 1
ATOM 3808 C CA . ARG A 1 475 ? 25.938 -31.609 -5.965 1 94.94 475 ARG A CA 1
ATOM 3809 C C . ARG A 1 475 ? 26.719 -31.125 -7.184 1 94.94 475 ARG A C 1
ATOM 3811 O O . ARG A 1 475 ? 27.531 -31.859 -7.73 1 94.94 475 ARG A O 1
ATOM 3818 N N . GLY A 1 476 ? 26.422 -29.953 -7.613 1 94.06 476 GLY A N 1
ATOM 3819 C CA . GLY A 1 476 ? 27.125 -29.438 -8.781 1 94.06 476 GLY A CA 1
ATOM 3820 C C . GLY A 1 476 ? 26.5 -29.875 -10.094 1 94.06 476 GLY A C 1
ATOM 3821 O O . GLY A 1 476 ? 25.406 -30.453 -10.102 1 94.06 476 GLY A O 1
ATOM 3822 N N . PRO A 1 477 ? 27.172 -29.578 -11.195 1 94.38 477 PRO A N 1
ATOM 3823 C CA . PRO A 1 477 ? 26.609 -29.891 -12.516 1 94.38 477 PRO A CA 1
ATOM 3824 C C . PRO A 1 477 ? 26.578 -31.391 -12.812 1 94.38 477 PRO A C 1
ATOM 3826 O O . PRO A 1 477 ? 27.359 -32.156 -12.242 1 94.38 477 PRO A O 1
ATOM 3829 N N . GLU A 1 478 ? 25.625 -31.781 -13.695 1 94.5 478 GLU A N 1
ATOM 3830 C CA . GLU A 1 478 ? 25.469 -33.156 -14.148 1 94.5 478 GLU A CA 1
ATOM 3831 C C . GLU A 1 478 ? 26.641 -33.594 -15.023 1 94.5 478 GLU A C 1
ATOM 3833 O O . GLU A 1 478 ? 27.047 -34.75 -14.992 1 94.5 478 GLU A O 1
ATOM 3838 N N . SER A 1 479 ? 27.109 -32.625 -15.789 1 91.88 479 SER A N 1
ATOM 3839 C CA . SER A 1 479 ? 28.203 -32.906 -16.719 1 91.88 479 SER A CA 1
ATOM 3840 C C . SER A 1 479 ? 29.078 -31.656 -16.906 1 91.88 479 SER A C 1
ATOM 3842 O O . SER A 1 479 ? 28.719 -30.562 -16.453 1 91.88 479 SER A O 1
ATOM 3844 N N . ASP A 1 480 ? 30.266 -31.891 -17.5 1 88.19 480 ASP A N 1
ATOM 3845 C CA . ASP A 1 480 ? 31.172 -30.797 -17.812 1 88.19 480 ASP A CA 1
ATOM 3846 C C . ASP A 1 480 ? 31.391 -30.688 -19.328 1 88.19 480 ASP A C 1
ATOM 3848 O O . ASP A 1 480 ? 32.406 -30.109 -19.766 1 88.19 480 ASP A O 1
ATOM 3852 N N . LYS A 1 481 ? 30.5 -31.203 -20.031 1 84.81 481 LYS A N 1
ATOM 3853 C CA . LYS A 1 481 ? 30.719 -31.344 -21.469 1 84.81 481 LYS A CA 1
ATOM 3854 C C . LYS A 1 481 ? 30 -30.25 -22.234 1 84.81 481 LYS A C 1
ATOM 3856 O O . LYS A 1 481 ? 29.703 -30.422 -23.422 1 84.81 481 LYS A O 1
ATOM 3861 N N . PHE A 1 482 ? 29.594 -29.234 -21.609 1 87.19 482 PHE A N 1
ATOM 3862 C CA . PHE A 1 482 ? 28.859 -28.156 -22.266 1 87.19 482 PHE A CA 1
ATOM 3863 C C . PHE A 1 482 ? 29.609 -27.656 -23.5 1 87.19 482 PHE A C 1
ATOM 3865 O O . PHE A 1 482 ? 29 -27.438 -24.547 1 87.19 482 PHE A O 1
ATOM 3872 N N . ASN A 1 483 ? 30.891 -27.578 -23.406 1 84.44 483 ASN A N 1
ATOM 3873 C CA . ASN A 1 483 ? 31.703 -27 -24.484 1 84.44 483 ASN A CA 1
ATOM 3874 C C . ASN A 1 483 ? 31.859 -27.984 -25.641 1 84.44 483 ASN A C 1
ATOM 3876 O O . ASN A 1 483 ? 32.25 -27.578 -26.75 1 84.44 483 ASN A O 1
ATOM 3880 N N . GLU A 1 484 ? 31.562 -29.156 -25.422 1 84.94 484 GLU A N 1
ATOM 3881 C CA . GLU A 1 484 ? 31.672 -30.156 -26.484 1 84.94 484 GLU A CA 1
ATOM 3882 C C . GLU A 1 484 ? 30.438 -30.172 -27.359 1 84.94 484 GLU A C 1
ATOM 3884 O O . GLU A 1 484 ? 30.438 -30.75 -28.453 1 84.94 484 GLU A O 1
ATOM 3889 N N . GLY A 1 485 ? 29.438 -29.531 -26.984 1 78.19 485 GLY A N 1
ATOM 3890 C CA . GLY A 1 485 ? 28.219 -29.422 -27.766 1 78.19 485 GLY A CA 1
ATOM 3891 C C . GLY A 1 485 ? 27.359 -30.672 -27.703 1 78.19 485 GLY A C 1
ATOM 3892 O O . GLY A 1 485 ? 26.422 -30.828 -28.484 1 78.19 485 GLY A O 1
ATOM 3893 N N . LEU A 1 486 ? 27.703 -31.547 -26.891 1 70.69 486 LEU A N 1
ATOM 3894 C CA . LEU A 1 486 ? 26.969 -32.812 -26.812 1 70.69 486 LEU A CA 1
ATOM 3895 C C . LEU A 1 486 ? 25.812 -32.688 -25.812 1 70.69 486 LEU A C 1
ATOM 3897 O O . LEU A 1 486 ? 25.984 -32.156 -24.719 1 70.69 486 LEU A O 1
ATOM 3901 N N . GLU A 1 487 ? 24.656 -32.969 -26.312 1 79.38 487 GLU A N 1
ATOM 3902 C CA . GLU A 1 487 ? 23.484 -32.969 -25.438 1 79.38 487 GLU A CA 1
ATOM 3903 C C . GLU A 1 487 ? 23.141 -34.375 -24.984 1 79.38 487 GLU A C 1
ATOM 3905 O O . GLU A 1 487 ? 22.203 -35 -25.516 1 79.38 487 GLU A O 1
ATOM 3910 N N . GLU A 1 488 ? 23.938 -34.938 -24.188 1 86.69 488 GLU A N 1
ATOM 3911 C CA . GLU A 1 488 ? 23.703 -36.25 -23.594 1 86.69 488 GLU A CA 1
ATOM 3912 C C . GLU A 1 488 ? 23.312 -36.125 -22.125 1 86.69 488 GLU A C 1
ATOM 3914 O O . GLU A 1 488 ? 23.984 -35.406 -21.359 1 86.69 488 GLU A O 1
ATOM 3919 N N . TYR A 1 489 ? 22.188 -36.75 -21.844 1 92.94 489 TYR A N 1
ATOM 3920 C CA . TYR A 1 489 ? 21.672 -36.656 -20.484 1 92.94 489 TYR A CA 1
ATOM 3921 C C . TYR A 1 489 ? 21.859 -38 -19.75 1 92.94 489 TYR A C 1
ATOM 3923 O O . TYR A 1 489 ? 21.688 -39.062 -20.359 1 92.94 489 TYR A O 1
ATOM 3931 N N . ASN A 1 490 ? 22.141 -37.906 -18.516 1 93.44 490 ASN A N 1
ATOM 3932 C CA . ASN A 1 490 ? 22.344 -39.094 -17.703 1 93.44 490 ASN A CA 1
ATOM 3933 C C . ASN A 1 490 ? 21.031 -39.781 -17.375 1 93.44 490 ASN A C 1
ATOM 3935 O O . ASN A 1 490 ? 21 -41 -17.094 1 93.44 490 ASN A O 1
ATOM 3939 N N . GLU A 1 491 ? 19.969 -39.062 -17.297 1 95.75 491 GLU A N 1
ATOM 3940 C CA . GLU A 1 491 ? 18.656 -39.562 -16.906 1 95.75 491 GLU A CA 1
ATOM 3941 C C . GLU A 1 491 ? 17.531 -38.812 -17.609 1 95.75 491 GLU A C 1
ATOM 3943 O O . GLU A 1 491 ? 17.609 -37.562 -17.75 1 95.75 491 GLU A O 1
ATOM 3948 N N . ASP A 1 492 ? 16.562 -39.594 -18.031 1 95.44 492 ASP A N 1
ATOM 3949 C CA . ASP A 1 492 ? 15.406 -38.969 -18.656 1 95.44 492 ASP A CA 1
ATOM 3950 C C . ASP A 1 492 ? 14.562 -38.219 -17.641 1 95.44 492 ASP A C 1
ATOM 3952 O O . ASP A 1 492 ? 14.445 -38.656 -16.484 1 95.44 492 ASP A O 1
ATOM 3956 N N . ALA A 1 493 ? 13.969 -37.156 -18.125 1 96.38 493 ALA A N 1
ATOM 3957 C CA . ALA A 1 493 ? 13.234 -36.25 -17.25 1 96.38 493 ALA A CA 1
ATOM 3958 C C . ALA A 1 493 ? 12.109 -37 -16.516 1 96.38 493 ALA A C 1
ATOM 3960 O O . ALA A 1 493 ? 11.914 -36.812 -15.32 1 96.38 493 ALA A O 1
ATOM 3961 N N . PHE A 1 494 ? 11.328 -37.75 -17.25 1 96.69 494 PHE A N 1
ATOM 3962 C CA . PHE A 1 494 ? 10.203 -38.469 -16.672 1 96.69 494 PHE A CA 1
ATOM 3963 C C . PHE A 1 494 ? 10.695 -39.5 -15.641 1 96.69 494 PHE A C 1
ATOM 3965 O O . PHE A 1 494 ? 10.164 -39.562 -14.539 1 96.69 494 PHE A O 1
ATOM 3972 N N . ASP A 1 495 ? 11.703 -40.219 -15.977 1 96.56 495 ASP A N 1
ATOM 3973 C CA . ASP A 1 495 ? 12.258 -41.25 -15.094 1 96.56 495 ASP A CA 1
ATOM 3974 C C . ASP A 1 495 ? 12.836 -40.594 -13.828 1 96.56 495 ASP A C 1
ATOM 3976 O O . ASP A 1 495 ? 12.719 -41.188 -12.734 1 96.56 495 ASP A O 1
ATOM 3980 N N . TYR A 1 496 ? 13.422 -39.5 -14.078 1 97.25 496 TYR A N 1
ATOM 3981 C CA . TYR A 1 496 ? 13.992 -38.781 -12.945 1 97.25 496 TYR A CA 1
ATOM 3982 C C . TYR A 1 496 ? 12.914 -38.438 -11.93 1 97.25 496 TYR A C 1
ATOM 3984 O O . TYR A 1 496 ? 13.07 -38.719 -10.734 1 97.25 496 TYR A O 1
ATOM 3992 N N . LEU A 1 497 ? 11.812 -37.844 -12.359 1 97.5 497 LEU A N 1
ATOM 3993 C CA . LEU A 1 497 ? 10.742 -37.406 -11.469 1 97.5 497 LEU A CA 1
ATOM 3994 C C . LEU A 1 497 ? 10.062 -38.594 -10.812 1 97.5 497 LEU A C 1
ATOM 3996 O O . LEU A 1 497 ? 9.688 -38.562 -9.641 1 97.5 497 LEU A O 1
ATOM 4000 N N . VAL A 1 498 ? 9.938 -39.688 -11.531 1 97.12 498 VAL A N 1
ATOM 4001 C CA . VAL A 1 498 ? 9.32 -40.875 -10.992 1 97.12 498 VAL A CA 1
ATOM 4002 C C . VAL A 1 498 ? 10.195 -41.469 -9.883 1 97.12 498 VAL A C 1
ATOM 4004 O O . VAL A 1 498 ? 9.688 -41.875 -8.836 1 97.12 498 VAL A O 1
ATOM 4007 N N . ARG A 1 499 ? 11.445 -41.469 -10.172 1 97 499 ARG A N 1
ATOM 4008 C CA . ARG A 1 499 ? 12.383 -42 -9.18 1 97 499 ARG A CA 1
ATOM 4009 C C . ARG A 1 499 ? 12.344 -41.156 -7.898 1 97 499 ARG A C 1
ATOM 4011 O O . ARG A 1 499 ? 12.312 -41.719 -6.797 1 97 499 ARG A O 1
ATOM 4018 N N . ILE A 1 500 ? 12.375 -39.875 -8.039 1 97.12 500 ILE A N 1
ATOM 4019 C CA . ILE A 1 500 ? 12.328 -39 -6.875 1 97.12 500 ILE A CA 1
ATOM 4020 C C . ILE A 1 500 ? 11.008 -39.219 -6.129 1 97.12 500 ILE A C 1
ATOM 4022 O O . ILE A 1 500 ? 10.984 -39.25 -4.898 1 97.12 500 ILE A O 1
ATOM 4026 N N . LYS A 1 501 ? 9.906 -39.281 -6.832 1 96.94 501 LYS A N 1
ATOM 4027 C CA . LYS A 1 501 ? 8.602 -39.531 -6.215 1 96.94 501 LYS A CA 1
ATOM 4028 C C . LYS A 1 501 ? 8.609 -40.812 -5.379 1 96.94 501 LYS A C 1
ATOM 4030 O O . LYS A 1 501 ? 8.07 -40.812 -4.27 1 96.94 501 LYS A O 1
ATOM 4035 N N . GLU A 1 502 ? 9.148 -41.844 -5.941 1 96.69 502 GLU A N 1
ATOM 4036 C CA . GLU A 1 502 ? 9.211 -43.125 -5.238 1 96.69 502 GLU A CA 1
ATOM 4037 C C . GLU A 1 502 ? 10.008 -43 -3.941 1 96.69 502 GLU A C 1
ATOM 4039 O O . GLU A 1 502 ? 9.625 -43.562 -2.914 1 96.69 502 GLU A O 1
ATOM 4044 N N . GLU A 1 503 ? 11.102 -42.312 -4.074 1 97.12 503 GLU A N 1
ATOM 4045 C CA . GLU A 1 503 ? 11.93 -42.094 -2.889 1 97.12 503 GLU A CA 1
ATOM 4046 C C . GLU A 1 503 ? 11.172 -41.312 -1.82 1 97.12 503 GLU A C 1
ATOM 4048 O O . GLU A 1 503 ? 11.281 -41.594 -0.63 1 97.12 503 GLU A O 1
ATOM 4053 N N . LEU A 1 504 ? 10.453 -40.281 -2.213 1 97 504 LEU A N 1
ATOM 4054 C CA . LEU A 1 504 ? 9.688 -39.5 -1.269 1 97 504 LEU A CA 1
ATOM 4055 C C . LEU A 1 504 ? 8.539 -40.281 -0.672 1 97 504 LEU A C 1
ATOM 4057 O O . LEU A 1 504 ? 8.258 -40.188 0.524 1 97 504 LEU A O 1
ATOM 4061 N N . ASP A 1 505 ? 7.898 -41.094 -1.465 1 96.06 505 ASP A N 1
ATOM 4062 C CA . ASP A 1 505 ? 6.738 -41.875 -1.052 1 96.06 505 ASP A CA 1
ATOM 4063 C C . ASP A 1 505 ? 7.117 -42.906 0.024 1 96.06 505 ASP A C 1
ATOM 4065 O O . ASP A 1 505 ? 6.266 -43.344 0.802 1 96.06 505 ASP A O 1
ATOM 4069 N N . ARG A 1 506 ? 8.359 -43.25 0.085 1 96.12 506 ARG A N 1
ATOM 4070 C CA . ARG A 1 506 ? 8.82 -44.219 1.096 1 96.12 506 ARG A CA 1
ATOM 4071 C C . ARG A 1 506 ? 8.641 -43.656 2.5 1 96.12 506 ARG A C 1
ATOM 4073 O O . ARG A 1 506 ? 8.422 -44.406 3.453 1 96.12 506 ARG A O 1
ATOM 4080 N N . ASN A 1 507 ? 8.68 -42.344 2.572 1 95.19 507 ASN A N 1
ATOM 4081 C CA . ASN A 1 507 ? 8.625 -41.719 3.887 1 95.19 507 ASN A CA 1
ATOM 4082 C C . ASN A 1 507 ? 7.336 -40.906 4.07 1 95.19 507 ASN A C 1
ATOM 4084 O O . ASN A 1 507 ? 6.953 -40.594 5.195 1 95.19 507 ASN A O 1
ATOM 4088 N N . LEU A 1 508 ? 6.656 -40.594 3.025 1 95.38 508 LEU A N 1
ATOM 4089 C CA . LEU A 1 508 ? 5.496 -39.719 3.072 1 95.38 508 LEU A CA 1
ATOM 4090 C C . LEU A 1 508 ? 4.281 -40.438 3.648 1 95.38 508 LEU A C 1
ATOM 4092 O O . LEU A 1 508 ? 3.998 -41.562 3.271 1 95.38 508 LEU A O 1
ATOM 4096 N N . VAL A 1 509 ? 3.613 -39.781 4.566 1 93.94 509 VAL A N 1
ATOM 4097 C CA . VAL A 1 509 ? 2.377 -40.312 5.148 1 93.94 509 VAL A CA 1
ATOM 4098 C C . VAL A 1 509 ? 1.207 -39.406 4.742 1 93.94 509 VAL A C 1
ATOM 4100 O O . VAL A 1 509 ? 1.125 -38.25 5.164 1 93.94 509 VAL A O 1
ATOM 4103 N N . LEU A 1 510 ? 0.256 -39.938 3.988 1 89.62 510 LEU A N 1
ATOM 4104 C CA . LEU A 1 510 ? -0.789 -39.094 3.4 1 89.62 510 LEU A CA 1
ATOM 4105 C C . LEU A 1 510 ? -2.121 -39.312 4.109 1 89.62 510 LEU A C 1
ATOM 4107 O O . LEU A 1 510 ? -2.996 -38.469 4.078 1 89.62 510 LEU A O 1
ATOM 4111 N N . ASP A 1 511 ? -2.381 -40.438 4.805 1 86.38 511 ASP A N 1
ATOM 4112 C CA . ASP A 1 511 ? -3.734 -40.812 5.203 1 86.38 511 ASP A CA 1
ATOM 4113 C C . ASP A 1 511 ? -3.891 -40.781 6.719 1 86.38 511 ASP A C 1
ATOM 4115 O O . ASP A 1 511 ? -4.809 -41.406 7.27 1 86.38 511 ASP A O 1
ATOM 4119 N N . ARG A 1 512 ? -2.98 -40.156 7.445 1 87.62 512 ARG A N 1
ATOM 4120 C CA . ARG A 1 512 ? -3.07 -40.219 8.898 1 87.62 512 ARG A CA 1
ATOM 4121 C C . ARG A 1 512 ? -3.254 -38.844 9.508 1 87.62 512 ARG A C 1
ATOM 4123 O O . ARG A 1 512 ? -3.117 -38.656 10.719 1 87.62 512 ARG A O 1
ATOM 4130 N N . GLY A 1 513 ? -3.441 -37.875 8.672 1 91.56 513 GLY A N 1
ATOM 4131 C CA . GLY A 1 513 ? -3.744 -36.562 9.234 1 91.56 513 GLY A CA 1
ATOM 4132 C C . GLY A 1 513 ? -2.611 -35.594 9.07 1 91.56 513 GLY A C 1
ATOM 4133 O O . GLY A 1 513 ? -1.564 -35.906 8.508 1 91.56 513 GLY A O 1
ATOM 4134 N N . ALA A 1 514 ? -2.859 -34.406 9.602 1 94.38 514 ALA A N 1
ATOM 4135 C CA . ALA A 1 514 ? -1.962 -33.25 9.383 1 94.38 514 ALA A CA 1
ATOM 4136 C C . ALA A 1 514 ? -0.638 -33.469 10.117 1 94.38 514 ALA A C 1
ATOM 4138 O O . ALA A 1 514 ? 0.428 -33.156 9.578 1 94.38 514 ALA A O 1
ATOM 4139 N N . PHE A 1 515 ? -0.689 -33.906 11.312 1 94.88 515 PHE A N 1
ATOM 4140 C CA . PHE A 1 515 ? 0.512 -34.031 12.133 1 94.88 515 PHE A CA 1
ATOM 4141 C C . PHE A 1 515 ? 1.463 -35.062 11.531 1 94.88 515 PHE A C 1
ATOM 4143 O O . PHE A 1 515 ? 2.658 -34.812 11.383 1 94.88 515 PHE A O 1
ATOM 4150 N N . GLU A 1 516 ? 0.959 -36.25 11.164 1 96.25 516 GLU A N 1
ATOM 4151 C CA . GLU A 1 516 ? 1.779 -37.312 10.578 1 96.25 516 GLU A CA 1
ATOM 4152 C C . GLU A 1 516 ? 2.359 -36.875 9.234 1 96.25 516 GLU A C 1
ATOM 4154 O O . GLU A 1 516 ? 3.512 -37.188 8.922 1 96.25 516 GLU A O 1
ATOM 4159 N N . TYR A 1 517 ? 1.556 -36.219 8.5 1 96.75 517 TYR A N 1
ATOM 4160 C CA . TYR A 1 517 ? 2.033 -35.688 7.223 1 96.75 517 TYR A CA 1
ATOM 4161 C C . TYR A 1 517 ? 3.176 -34.719 7.426 1 96.75 517 TYR A C 1
ATOM 4163 O O . TYR A 1 517 ? 4.207 -34.812 6.754 1 96.75 517 TYR A O 1
ATOM 4171 N N . HIS A 1 518 ? 2.988 -33.781 8.375 1 96.56 518 HIS A N 1
ATOM 4172 C CA . HIS A 1 518 ? 3.988 -32.781 8.688 1 96.56 518 HIS A CA 1
ATOM 4173 C C . HIS A 1 518 ? 5.316 -33.406 9.078 1 96.56 518 HIS A C 1
ATOM 4175 O O . HIS A 1 518 ? 6.375 -33 8.594 1 96.56 518 HIS A O 1
ATOM 4181 N N . MET A 1 519 ? 5.242 -34.406 9.867 1 96.88 519 MET A N 1
ATOM 4182 C CA . MET A 1 519 ? 6.445 -35.125 10.32 1 96.88 519 MET A CA 1
ATOM 4183 C C . MET A 1 519 ? 7.078 -35.906 9.18 1 96.88 519 MET A C 1
ATOM 4185 O O . MET A 1 519 ? 8.305 -36 9.094 1 96.88 519 MET A O 1
ATOM 4189 N N . SER A 1 520 ? 6.238 -36.438 8.367 1 97.88 520 SER A N 1
ATOM 4190 C CA . SER A 1 520 ? 6.746 -37.219 7.254 1 97.88 520 SER A CA 1
ATOM 4191 C C . SER A 1 520 ? 7.508 -36.344 6.258 1 97.88 520 SER A C 1
ATOM 4193 O O . SER A 1 520 ? 8.469 -36.812 5.637 1 97.88 520 SER A O 1
ATOM 4195 N N . ILE A 1 521 ? 7.059 -35.125 6.051 1 97.88 521 ILE A N 1
ATOM 4196 C CA . ILE A 1 521 ? 7.766 -34.188 5.18 1 97.88 521 ILE A CA 1
ATOM 4197 C C . ILE A 1 521 ? 9.172 -33.938 5.723 1 97.88 521 ILE A C 1
ATOM 4199 O O . ILE A 1 521 ? 10.141 -33.875 4.961 1 97.88 521 ILE A O 1
ATOM 4203 N N . ARG A 1 522 ? 9.273 -33.75 6.984 1 96.62 522 ARG A N 1
ATOM 4204 C CA . ARG A 1 522 ? 10.57 -33.531 7.621 1 96.62 522 ARG A CA 1
ATOM 4205 C C . ARG A 1 522 ? 11.477 -34.75 7.457 1 96.62 522 ARG A C 1
ATOM 4207 O O . ARG A 1 522 ? 12.688 -34.625 7.281 1 96.62 522 ARG A O 1
ATOM 4214 N N . LYS A 1 523 ? 10.844 -35.875 7.547 1 97.69 523 LYS A N 1
ATOM 4215 C CA . LYS A 1 523 ? 11.602 -37.094 7.32 1 97.69 523 LYS A CA 1
ATOM 4216 C C . LYS A 1 523 ? 12.117 -37.156 5.887 1 97.69 523 LYS A C 1
ATOM 4218 O O . LYS A 1 523 ? 13.25 -37.594 5.652 1 97.69 523 LYS A O 1
ATOM 4223 N N . CYS A 1 524 ? 11.242 -36.844 4.965 1 98.25 524 CYS A N 1
ATOM 4224 C CA . CYS A 1 524 ? 11.664 -36.781 3.572 1 98.25 524 CYS A CA 1
ATOM 4225 C C . CYS A 1 524 ? 12.836 -35.812 3.402 1 98.25 524 CYS A C 1
ATOM 4227 O O . CYS A 1 524 ? 13.797 -36.125 2.695 1 98.25 524 CYS A O 1
ATOM 4229 N N . ALA A 1 525 ? 12.734 -34.688 4.07 1 98 525 ALA A N 1
ATOM 4230 C CA . ALA A 1 525 ? 13.781 -33.688 3.984 1 98 525 ALA A CA 1
ATOM 4231 C C . ALA A 1 525 ? 15.094 -34.188 4.559 1 98 525 ALA A C 1
ATOM 4233 O O . ALA A 1 525 ? 16.172 -33.938 3.994 1 98 525 ALA A O 1
ATOM 4234 N N . ALA A 1 526 ? 15.023 -34.906 5.633 1 97 526 ALA A N 1
ATOM 4235 C CA . ALA A 1 526 ? 16.219 -35.469 6.277 1 97 526 ALA A CA 1
ATOM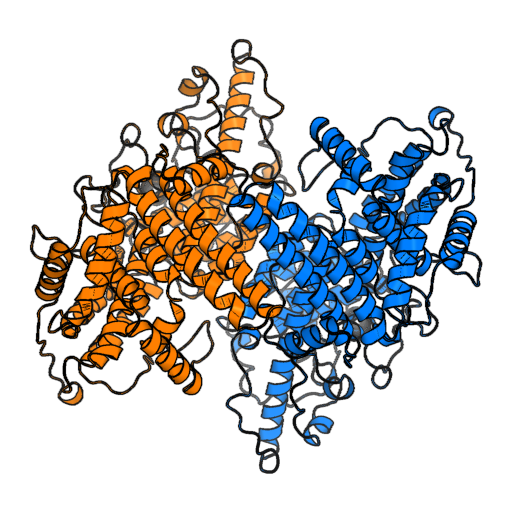 4236 C C . ALA A 1 526 ? 16.891 -36.5 5.375 1 97 526 ALA A C 1
ATOM 4238 O O . ALA A 1 526 ? 18.125 -36.625 5.387 1 97 526 ALA A O 1
ATOM 4239 N N . ASN A 1 527 ? 16.141 -37.094 4.559 1 96.56 527 ASN A N 1
ATOM 4240 C CA . ASN A 1 527 ? 16.656 -38.188 3.723 1 96.56 527 ASN A CA 1
ATOM 4241 C C . ASN A 1 527 ? 17.016 -37.688 2.324 1 96.56 527 ASN A C 1
ATOM 4243 O O . ASN A 1 527 ? 17.531 -38.438 1.504 1 96.56 527 ASN A O 1
ATOM 4247 N N . LEU A 1 528 ? 16.766 -36.5 2.047 1 96.94 528 LEU A N 1
ATOM 4248 C CA . LEU A 1 528 ? 16.922 -35.969 0.699 1 96.94 528 LEU A CA 1
ATOM 4249 C C . LEU A 1 528 ? 18.359 -36.125 0.222 1 96.94 528 LEU A C 1
ATOM 4251 O O . LEU A 1 528 ? 18.609 -36.438 -0.939 1 96.94 528 LEU A O 1
ATOM 4255 N N . SER A 1 529 ? 19.297 -35.875 1.099 1 93.19 529 SER A N 1
ATOM 4256 C CA . SER A 1 529 ? 20.719 -35.875 0.752 1 93.19 529 SER A CA 1
ATOM 4257 C C . SER A 1 529 ? 21.188 -37.312 0.417 1 93.19 529 SER A C 1
ATOM 4259 O O . SER A 1 529 ? 22.234 -37.469 -0.224 1 93.19 529 SER A O 1
ATOM 4261 N N . SER A 1 530 ? 20.422 -38.25 0.836 1 94.38 530 SER A N 1
ATOM 4262 C CA . SER A 1 530 ? 20.828 -39.625 0.619 1 94.38 530 SER A CA 1
ATOM 4263 C C . SER A 1 530 ? 20.375 -40.125 -0.752 1 94.38 530 SER A C 1
ATOM 4265 O O . SER A 1 530 ? 20.797 -41.219 -1.192 1 94.38 530 SER A O 1
ATOM 4267 N N . ILE A 1 531 ? 19.562 -39.406 -1.41 1 96.25 531 ILE A N 1
ATOM 4268 C CA . ILE A 1 531 ? 19.078 -39.781 -2.727 1 96.25 531 ILE A CA 1
ATOM 4269 C C . ILE A 1 531 ? 20.188 -39.594 -3.762 1 96.25 531 ILE A C 1
ATOM 4271 O O . ILE A 1 531 ? 20.75 -38.531 -3.871 1 96.25 531 ILE A O 1
ATOM 4275 N N . ASP A 1 532 ? 20.422 -40.594 -4.527 1 94.44 532 ASP A N 1
ATOM 4276 C CA . ASP A 1 532 ? 21.516 -40.562 -5.492 1 94.44 532 ASP A CA 1
ATOM 4277 C C . ASP A 1 532 ? 21.109 -39.812 -6.758 1 94.44 532 ASP A C 1
ATOM 4279 O O . ASP A 1 532 ? 19.922 -39.75 -7.113 1 94.44 532 ASP A O 1
ATOM 4283 N N . ASN A 1 533 ? 22.047 -39.219 -7.41 1 95.88 533 ASN A N 1
ATOM 4284 C CA . ASN A 1 533 ? 21.938 -38.625 -8.75 1 95.88 533 ASN A CA 1
ATOM 4285 C C . ASN A 1 533 ? 20.875 -37.531 -8.797 1 95.88 533 ASN A C 1
ATOM 4287 O O . ASN A 1 533 ? 20.125 -37.438 -9.781 1 95.88 533 ASN A O 1
ATOM 4291 N N . LEU A 1 534 ? 20.766 -36.812 -7.75 1 96 534 LEU A N 1
ATOM 4292 C CA . LEU A 1 534 ? 19.797 -35.719 -7.715 1 96 534 LEU A CA 1
ATOM 4293 C C . LEU A 1 534 ? 20.172 -34.625 -8.711 1 96 534 LEU A C 1
ATOM 4295 O O . LEU A 1 534 ? 19.328 -33.812 -9.109 1 96 534 LEU A O 1
ATOM 4299 N N . ASN A 1 535 ? 21.391 -34.562 -9.133 1 95.06 535 ASN A N 1
ATOM 4300 C CA . ASN A 1 535 ? 21.859 -33.5 -10.031 1 95.06 535 ASN A CA 1
ATOM 4301 C C . ASN A 1 535 ? 21.625 -33.875 -11.492 1 95.06 535 ASN A C 1
ATOM 4303 O O . ASN A 1 535 ? 21.969 -33.094 -12.391 1 95.06 535 ASN A O 1
ATOM 4307 N N . ASN A 1 536 ? 21.031 -35.062 -11.758 1 96.38 536 ASN A N 1
ATOM 4308 C CA . ASN A 1 536 ? 20.703 -35.438 -13.133 1 96.38 536 ASN A CA 1
ATOM 4309 C C . ASN A 1 536 ? 19.469 -34.656 -13.633 1 96.38 536 ASN A C 1
ATOM 4311 O O . ASN A 1 536 ? 18.438 -35.25 -13.93 1 96.38 536 ASN A O 1
ATOM 4315 N N . LEU A 1 537 ? 19.625 -33.375 -13.773 1 96.69 537 LEU A N 1
ATOM 4316 C CA . LEU A 1 537 ? 18.469 -32.5 -14 1 96.69 537 LEU A CA 1
ATOM 4317 C C . LEU A 1 537 ? 18.516 -31.891 -15.391 1 96.69 537 LEU A C 1
ATOM 4319 O O . LEU A 1 537 ? 17.578 -31.188 -15.797 1 96.69 537 LEU A O 1
ATOM 4323 N N . ALA A 1 538 ? 19.516 -32.125 -16.188 1 96.19 538 ALA A N 1
ATOM 4324 C CA . ALA A 1 538 ? 19.672 -31.469 -17.469 1 96.19 538 ALA A CA 1
ATOM 4325 C C . ALA A 1 538 ? 18.5 -31.766 -18.406 1 96.19 538 ALA A C 1
ATOM 4327 O O . ALA A 1 538 ? 17.938 -30.859 -19.016 1 96.19 538 ALA A O 1
ATOM 4328 N N . SER A 1 539 ? 18.172 -33.062 -18.5 1 96.81 539 SER A N 1
ATOM 4329 C CA . SER A 1 539 ? 17.031 -33.438 -19.328 1 96.81 539 SER A CA 1
ATOM 4330 C C . SER A 1 539 ? 15.75 -32.812 -18.828 1 96.81 539 SER A C 1
ATOM 4332 O O . SER A 1 539 ? 14.906 -32.375 -19.625 1 96.81 539 SER A O 1
ATOM 4334 N N . PHE A 1 540 ? 15.578 -32.781 -17.547 1 97.56 540 PHE A N 1
ATOM 4335 C CA . PHE A 1 540 ? 14.391 -32.188 -16.938 1 97.56 540 PHE A CA 1
ATOM 4336 C C . PHE A 1 540 ? 14.273 -30.719 -17.328 1 97.56 540 PHE A C 1
ATOM 4338 O O . PHE A 1 540 ? 13.211 -30.281 -17.75 1 97.56 540 PHE A O 1
ATOM 4345 N N . PHE A 1 541 ? 15.312 -29.938 -17.25 1 97.5 541 PHE A N 1
ATOM 4346 C CA . PHE A 1 541 ? 15.289 -28.516 -17.562 1 97.5 541 PHE A CA 1
ATOM 4347 C C . PHE A 1 541 ? 15.117 -28.297 -19.062 1 97.5 541 PHE A C 1
ATOM 4349 O O . PHE A 1 541 ? 14.539 -27.297 -19.5 1 97.5 541 PHE A O 1
ATOM 4356 N N . ASN A 1 542 ? 15.586 -29.234 -19.844 1 96.38 542 ASN A N 1
ATOM 4357 C CA . ASN A 1 542 ? 15.32 -29.172 -21.281 1 96.38 542 ASN A CA 1
ATOM 4358 C C . ASN A 1 542 ? 13.828 -29.266 -21.578 1 96.38 542 ASN A C 1
ATOM 4360 O O . ASN A 1 542 ? 13.305 -28.5 -22.391 1 96.38 542 ASN A O 1
ATOM 4364 N N . ILE A 1 543 ? 13.172 -30.172 -20.891 1 96.94 543 ILE A N 1
ATOM 4365 C CA . ILE A 1 543 ? 11.75 -30.375 -21.109 1 96.94 543 ILE A CA 1
ATOM 4366 C C . ILE A 1 543 ? 10.961 -29.172 -20.578 1 96.94 543 ILE A C 1
ATOM 4368 O O . ILE A 1 543 ? 10.062 -28.672 -21.266 1 96.94 543 ILE A O 1
ATOM 4372 N N . VAL A 1 544 ? 11.281 -28.734 -19.406 1 97.62 544 VAL A N 1
ATOM 4373 C CA . VAL A 1 544 ? 10.555 -27.625 -18.812 1 97.62 544 VAL A CA 1
ATOM 4374 C C . VAL A 1 544 ? 10.727 -26.375 -19.672 1 97.62 544 VAL A C 1
ATOM 4376 O O . VAL A 1 544 ? 9.781 -25.594 -19.844 1 97.62 544 VAL A O 1
ATOM 4379 N N . SER A 1 545 ? 11.945 -26.109 -20.141 1 97.5 545 SER A N 1
ATOM 4380 C CA . SER A 1 545 ? 12.18 -24.984 -21.047 1 97.5 545 SER A CA 1
ATOM 4381 C C . SER A 1 545 ? 11.266 -25.062 -22.266 1 97.5 545 SER A C 1
ATOM 4383 O O . SER A 1 545 ? 10.672 -24.047 -22.656 1 97.5 545 SER A O 1
ATOM 4385 N N . SER A 1 546 ? 11.125 -26.219 -22.766 1 97.31 546 SER A N 1
ATOM 4386 C CA . SER A 1 546 ? 10.297 -26.406 -23.953 1 97.31 546 SER A CA 1
ATOM 4387 C C . SER A 1 546 ? 8.82 -26.156 -23.656 1 97.31 546 SER A C 1
ATOM 4389 O O . SER A 1 546 ? 8.094 -25.609 -24.484 1 97.31 546 SER A O 1
ATOM 4391 N N . LEU A 1 547 ? 8.383 -26.578 -22.531 1 97.25 547 LEU A N 1
ATOM 4392 C CA . LEU A 1 547 ? 6.996 -26.344 -22.125 1 97.25 547 LEU A CA 1
ATOM 4393 C C . LEU A 1 547 ? 6.672 -24.859 -22.094 1 97.25 547 LEU A C 1
ATOM 4395 O O . LEU A 1 547 ? 5.633 -24.438 -22.594 1 97.25 547 LEU A O 1
ATOM 4399 N N . TYR A 1 548 ? 7.527 -24.031 -21.609 1 97.62 548 TYR A N 1
ATOM 4400 C CA . TYR A 1 548 ? 7.266 -22.609 -21.391 1 97.62 548 TYR A CA 1
ATOM 4401 C C . TYR A 1 548 ? 7.512 -21.797 -22.656 1 97.62 548 TYR A C 1
ATOM 4403 O O . TYR A 1 548 ? 7.062 -20.656 -22.75 1 97.62 548 TYR A O 1
ATOM 4411 N N . THR A 1 549 ? 8.188 -22.344 -23.578 1 95.69 549 THR A N 1
ATOM 4412 C CA . THR A 1 549 ? 8.438 -21.641 -24.844 1 95.69 549 THR A CA 1
ATOM 4413 C C . THR A 1 549 ? 7.129 -21.391 -25.578 1 95.69 549 THR A C 1
ATOM 4415 O O . THR A 1 549 ? 7.031 -20.438 -26.375 1 95.69 549 THR A O 1
ATOM 4418 N N . GLN A 1 550 ? 6.117 -22.172 -25.234 1 91.25 550 GLN A N 1
ATOM 4419 C CA . GLN A 1 550 ? 4.848 -22.109 -25.953 1 91.25 550 GLN A CA 1
ATOM 4420 C C . GLN A 1 550 ? 3.953 -21.016 -25.375 1 91.25 550 GLN A C 1
ATOM 4422 O O . GLN A 1 550 ? 2.902 -20.703 -25.938 1 91.25 550 GLN A O 1
ATOM 4427 N N . CYS A 1 551 ? 4.395 -20.422 -24.297 1 93.56 551 CYS A N 1
ATOM 4428 C CA . CYS A 1 551 ? 3.582 -19.391 -23.656 1 93.56 551 CYS A CA 1
ATOM 4429 C C . CYS A 1 551 ? 3.486 -18.141 -24.547 1 93.56 551 CYS A C 1
ATOM 4431 O O . CYS A 1 551 ? 4.453 -17.766 -25.203 1 93.56 551 CYS A O 1
ATOM 4433 N N . PHE A 1 552 ? 2.322 -17.578 -24.594 1 90.75 552 PHE A N 1
ATOM 4434 C CA . PHE A 1 552 ? 2.129 -16.344 -25.344 1 90.75 552 PHE A CA 1
ATOM 4435 C C . PHE A 1 552 ? 2.443 -15.125 -24.484 1 90.75 552 PHE A C 1
ATOM 4437 O O . PHE A 1 552 ? 2.717 -14.047 -25.016 1 90.75 552 PHE A O 1
ATOM 4444 N N . TRP A 1 553 ? 2.367 -15.273 -23.188 1 92.38 553 TRP A N 1
ATOM 4445 C CA . TRP A 1 553 ? 2.672 -14.148 -22.312 1 92.38 553 TRP A CA 1
ATOM 4446 C C . TRP A 1 553 ? 4.168 -14.062 -22.031 1 92.38 553 TRP A C 1
ATOM 4448 O O . TRP A 1 553 ? 4.867 -15.078 -22.031 1 92.38 553 TRP A O 1
ATOM 4458 N N . GLU A 1 554 ? 4.699 -12.938 -21.859 1 93.44 554 GLU A N 1
ATOM 4459 C CA . GLU A 1 554 ? 6.117 -12.602 -21.953 1 93.44 554 GLU A CA 1
ATOM 4460 C C . GLU A 1 554 ? 6.906 -13.273 -20.828 1 93.44 554 GLU A C 1
ATOM 4462 O O . GLU A 1 554 ? 8.008 -13.789 -21.062 1 93.44 554 GLU A O 1
ATOM 4467 N N . LEU A 1 555 ? 6.48 -13.336 -19.641 1 93.81 555 LEU A N 1
ATOM 4468 C CA . LEU A 1 555 ? 7.207 -13.922 -18.531 1 93.81 555 LEU A CA 1
ATOM 4469 C C . LEU A 1 555 ? 7.449 -15.414 -18.75 1 93.81 555 LEU A C 1
ATOM 4471 O O . LEU A 1 555 ? 8.484 -15.945 -18.359 1 93.81 555 LEU A O 1
ATOM 4475 N N . GLY A 1 556 ? 6.438 -16.031 -19.359 1 96.06 556 GLY A N 1
ATOM 4476 C CA . GLY A 1 556 ? 6.605 -17.438 -19.656 1 96.06 556 GLY A CA 1
ATOM 4477 C C . GLY A 1 556 ? 7.777 -17.719 -20.578 1 96.06 556 GLY A C 1
ATOM 4478 O O . GLY A 1 556 ? 8.555 -18.656 -20.344 1 96.06 556 GLY A O 1
ATOM 4479 N N . VAL A 1 557 ? 7.891 -16.906 -21.516 1 96.19 557 VAL A N 1
ATOM 4480 C CA . VAL A 1 557 ? 8.992 -17.062 -22.469 1 96.19 557 VAL A CA 1
ATOM 4481 C C . VAL A 1 557 ? 10.312 -16.75 -21.766 1 96.19 557 VAL A C 1
ATOM 4483 O O . VAL A 1 557 ? 11.328 -17.406 -22.016 1 96.19 557 VAL A O 1
ATOM 4486 N N . GLU A 1 558 ? 10.289 -15.781 -20.922 1 94.5 558 GLU A N 1
ATOM 4487 C CA . GLU A 1 558 ? 11.477 -15.461 -20.141 1 94.5 558 GLU A CA 1
ATOM 4488 C C . GLU A 1 558 ? 11.883 -16.641 -19.25 1 94.5 558 GLU A C 1
ATOM 4490 O O . GLU A 1 558 ? 13.07 -16.922 -19.109 1 94.5 558 GLU A O 1
ATOM 4495 N N . TYR A 1 559 ? 10.875 -17.281 -18.672 1 95.69 559 TYR A N 1
ATOM 4496 C CA . TYR A 1 559 ? 11.148 -18.469 -17.859 1 95.69 559 TYR A CA 1
ATOM 4497 C C . TYR A 1 559 ? 11.836 -19.547 -18.703 1 95.69 559 TYR A C 1
ATOM 4499 O O . TYR A 1 559 ? 12.766 -20.203 -18.234 1 95.69 559 TYR A O 1
ATOM 4507 N N . SER A 1 560 ? 11.305 -19.656 -19.875 1 97.25 560 SER A N 1
ATOM 4508 C CA . SER A 1 560 ? 11.859 -20.672 -20.781 1 97.25 560 SER A CA 1
ATOM 4509 C C . SER A 1 560 ? 13.352 -20.422 -21.016 1 97.25 560 SER A C 1
ATOM 4511 O O . SER A 1 560 ? 14.148 -21.359 -20.984 1 97.25 560 SER A O 1
ATOM 4513 N N . ARG A 1 561 ? 13.711 -19.219 -21.234 1 96.44 561 ARG A N 1
ATOM 4514 C CA . ARG A 1 561 ? 15.109 -18.875 -21.484 1 96.44 561 ARG A CA 1
ATOM 4515 C C . ARG A 1 561 ? 15.961 -19.109 -20.25 1 96.44 561 ARG A C 1
ATOM 4517 O O . ARG A 1 561 ? 17.094 -19.578 -20.344 1 96.44 561 ARG A O 1
ATOM 4524 N N . LEU A 1 562 ? 15.398 -18.797 -19.156 1 95.69 562 LEU A N 1
ATOM 4525 C CA . LEU A 1 562 ? 16.109 -19.047 -17.906 1 95.69 562 LEU A CA 1
ATOM 4526 C C . LEU A 1 562 ? 16.297 -20.531 -17.672 1 95.69 562 LEU A C 1
ATOM 4528 O O . LEU A 1 562 ? 17.375 -20.969 -17.219 1 95.69 562 LEU A O 1
ATOM 4532 N N . HIS A 1 563 ? 15.266 -21.328 -17.938 1 97.12 563 HIS A N 1
ATOM 4533 C CA . HIS A 1 563 ? 15.367 -22.781 -17.812 1 97.12 563 HIS A CA 1
ATOM 4534 C C . HIS A 1 563 ? 16.438 -23.344 -18.75 1 97.12 563 HIS A C 1
ATOM 4536 O O . HIS A 1 563 ? 17.172 -24.25 -18.375 1 97.12 563 HIS A O 1
ATOM 4542 N N . HIS A 1 564 ? 16.438 -22.766 -19.875 1 96.12 564 HIS A N 1
ATOM 4543 C CA . HIS A 1 564 ? 17.453 -23.188 -20.828 1 96.12 564 HIS A CA 1
ATOM 4544 C C . HIS A 1 564 ? 18.844 -22.875 -20.312 1 96.12 564 HIS A C 1
ATOM 4546 O O . HIS A 1 564 ? 19.766 -23.703 -20.438 1 96.12 564 HIS A O 1
ATOM 4552 N N . HIS A 1 565 ? 19 -21.734 -19.797 1 96.06 565 HIS A N 1
ATOM 4553 C CA . HIS A 1 565 ? 20.266 -21.344 -19.203 1 96.06 565 HIS A CA 1
ATOM 4554 C C . HIS A 1 565 ? 20.656 -22.281 -18.062 1 96.06 565 HIS A C 1
ATOM 4556 O O . HIS A 1 565 ? 21.812 -22.672 -17.938 1 96.06 565 HIS A O 1
ATOM 4562 N N . CYS A 1 566 ? 19.719 -22.625 -17.25 1 96.06 566 CYS A N 1
ATOM 4563 C CA . CYS A 1 566 ? 19.938 -23.531 -16.141 1 96.06 566 CYS A CA 1
ATOM 4564 C C . CYS A 1 566 ? 20.359 -24.922 -16.641 1 96.06 566 CYS A C 1
ATOM 4566 O O . CYS A 1 566 ? 21.203 -25.562 -16.031 1 96.06 566 CYS A O 1
ATOM 4568 N N . LYS A 1 567 ? 19.734 -25.391 -17.703 1 96.19 567 LYS A N 1
ATOM 4569 C CA . LYS A 1 567 ? 20.156 -26.641 -18.328 1 96.19 567 LYS A CA 1
ATOM 4570 C C . LYS A 1 567 ? 21.625 -26.578 -18.75 1 96.19 567 LYS A C 1
ATOM 4572 O O . LYS A 1 567 ? 22.375 -27.516 -18.469 1 96.19 567 LYS A O 1
ATOM 4577 N N . GLU A 1 568 ? 21.984 -25.484 -19.344 1 95.25 568 GLU A N 1
ATOM 4578 C CA . GLU A 1 568 ? 23.359 -25.328 -19.812 1 95.25 568 GLU A CA 1
ATOM 4579 C C . GLU A 1 568 ? 24.344 -25.328 -18.641 1 95.25 568 GLU A C 1
ATOM 4581 O O . GLU A 1 568 ? 25.438 -25.875 -18.75 1 95.25 568 GLU A O 1
ATOM 4586 N N . ARG A 1 569 ? 23.953 -24.734 -17.641 1 95.06 569 ARG A N 1
ATOM 4587 C CA . ARG A 1 569 ? 24.812 -24.703 -16.453 1 95.06 569 ARG A CA 1
ATOM 4588 C C . ARG A 1 569 ? 24.969 -26.094 -15.859 1 95.06 569 ARG A C 1
ATOM 4590 O O . ARG A 1 569 ? 26.047 -26.453 -15.383 1 95.06 569 ARG A O 1
ATOM 4597 N N . PHE A 1 570 ? 23.953 -26.922 -15.914 1 95.25 570 PHE A N 1
ATOM 4598 C CA . PHE A 1 570 ? 24.047 -28.312 -15.453 1 95.25 570 PHE A CA 1
ATOM 4599 C C . PHE A 1 570 ? 24.906 -29.141 -16.391 1 95.25 570 PHE A C 1
ATOM 4601 O O . PHE A 1 570 ? 25.406 -30.203 -16 1 95.25 570 PHE A O 1
ATOM 4608 N N . MET A 1 571 ? 25.031 -28.578 -17.578 1 94.75 571 MET A N 1
ATOM 4609 C CA . MET A 1 571 ? 25.875 -29.25 -18.547 1 94.75 571 MET A CA 1
ATOM 4610 C C . MET A 1 571 ? 27.312 -28.75 -18.469 1 94.75 571 MET A C 1
ATOM 4612 O O . MET A 1 571 ? 28.172 -29.219 -19.219 1 94.75 571 MET A O 1
ATOM 4616 N N . GLY A 1 572 ? 27.562 -27.703 -17.578 1 93.19 572 GLY A N 1
ATOM 4617 C CA . GLY A 1 572 ? 28.922 -27.297 -17.312 1 93.19 572 GLY A CA 1
ATOM 4618 C C . GLY A 1 572 ? 29.219 -25.859 -17.719 1 93.19 572 GLY A C 1
ATOM 4619 O O . GLY A 1 572 ? 30.359 -25.422 -17.672 1 93.19 572 GLY A O 1
ATOM 4620 N N . LYS A 1 573 ? 28.219 -25.156 -18.141 1 93.56 573 LYS A N 1
ATOM 4621 C CA . LYS A 1 573 ? 28.422 -23.75 -18.469 1 93.56 573 LYS A CA 1
ATOM 4622 C C . LYS A 1 573 ? 28.906 -22.969 -17.25 1 93.56 573 LYS A C 1
ATOM 4624 O O . LYS A 1 573 ? 28.328 -23.094 -16.172 1 93.56 573 LYS A O 1
ATOM 4629 N N . GLN A 1 574 ? 29.891 -22.062 -17.422 1 90.25 574 GLN A N 1
ATOM 4630 C CA . GLN A 1 574 ? 30.516 -21.375 -16.297 1 90.25 574 GLN A CA 1
ATOM 4631 C C . GLN A 1 574 ? 29.906 -20 -16.094 1 90.25 574 GLN A C 1
ATOM 4633 O O . GLN A 1 574 ? 29.859 -19.5 -14.961 1 90.25 574 GLN A O 1
ATOM 4638 N N . ASP A 1 575 ? 29.422 -19.375 -17.141 1 89.69 575 ASP A N 1
ATOM 4639 C CA . ASP A 1 575 ? 28.828 -18.047 -17 1 89.69 575 ASP A CA 1
ATOM 4640 C C . ASP A 1 575 ? 27.562 -18.109 -16.156 1 89.69 575 ASP A C 1
ATOM 4642 O O . ASP A 1 575 ? 26.578 -18.75 -16.516 1 89.69 575 ASP A O 1
ATOM 4646 N N . PRO A 1 576 ? 27.547 -17.391 -15.141 1 90.94 576 PRO A N 1
ATOM 4647 C CA . PRO A 1 576 ? 26.438 -17.516 -14.203 1 90.94 576 PRO A CA 1
ATOM 4648 C C . PRO A 1 576 ? 25.203 -16.734 -14.641 1 90.94 576 PRO A C 1
ATOM 4650 O O . PRO A 1 576 ? 24.094 -16.984 -14.164 1 90.94 576 PRO A O 1
ATOM 4653 N N . PHE A 1 577 ? 25.297 -15.75 -15.586 1 91.38 577 PHE A N 1
ATOM 4654 C CA . PHE A 1 577 ? 24.172 -14.859 -15.875 1 91.38 577 PHE A CA 1
ATOM 4655 C C . PHE A 1 577 ? 23.531 -15.219 -17.203 1 91.38 577 PHE A C 1
ATOM 4657 O O . PHE A 1 577 ? 24.219 -15.562 -18.172 1 91.38 577 PHE A O 1
ATOM 4664 N N . CYS A 1 578 ? 22.203 -15.234 -17.156 1 93.12 578 CYS A N 1
ATOM 4665 C CA . CYS A 1 578 ? 21.406 -15.414 -18.375 1 93.12 578 CYS A CA 1
ATOM 4666 C C . CYS A 1 578 ? 21.234 -14.102 -19.125 1 93.12 578 CYS A C 1
ATOM 4668 O O . CYS A 1 578 ? 20.203 -13.445 -19 1 93.12 578 CYS A O 1
ATOM 4670 N N . LYS A 1 579 ? 22.016 -13.688 -20 1 87.5 579 LYS A N 1
ATOM 4671 C CA . LYS A 1 579 ? 22.094 -12.375 -20.641 1 87.5 579 LYS A CA 1
ATOM 4672 C C . LYS A 1 579 ? 20.922 -12.148 -21.594 1 87.5 579 LYS A C 1
ATOM 4674 O O . LYS A 1 579 ? 20.484 -11.008 -21.797 1 87.5 579 LYS A O 1
ATOM 4679 N N . ASP A 1 580 ? 20.328 -13.188 -22.062 1 88.12 580 ASP A N 1
ATOM 4680 C CA . ASP A 1 580 ? 19.297 -13.039 -23.062 1 88.12 580 ASP A CA 1
ATOM 4681 C C . ASP A 1 580 ? 17.906 -13.281 -22.469 1 88.12 580 ASP A C 1
ATOM 4683 O O . ASP A 1 580 ? 16.938 -13.523 -23.203 1 88.12 580 ASP A O 1
ATOM 4687 N N . MET A 1 581 ? 17.844 -13.258 -21.234 1 90.19 581 MET A N 1
ATOM 4688 C CA . MET A 1 581 ? 16.578 -13.609 -20.578 1 90.19 581 MET A CA 1
ATOM 4689 C C . MET A 1 581 ? 15.453 -12.672 -21.031 1 90.19 581 MET A C 1
ATOM 4691 O O . MET A 1 581 ? 14.328 -13.109 -21.25 1 90.19 581 MET A O 1
ATOM 4695 N N . TYR A 1 582 ? 15.781 -11.32 -21.25 1 84.5 582 TYR A N 1
ATOM 4696 C CA . TYR A 1 582 ? 14.734 -10.344 -21.516 1 84.5 582 TYR A CA 1
ATOM 4697 C C . TYR A 1 582 ? 14.734 -9.93 -22.984 1 84.5 582 TYR A C 1
ATOM 4699 O O . TYR A 1 582 ? 14.07 -8.961 -23.359 1 84.5 582 TYR A O 1
ATOM 4707 N N . ASN A 1 583 ? 15.477 -10.578 -23.844 1 80.5 583 ASN A N 1
ATOM 4708 C CA . ASN A 1 583 ? 15.516 -10.266 -25.266 1 80.5 583 ASN A CA 1
ATOM 4709 C C . ASN A 1 583 ? 14.273 -10.781 -25.984 1 80.5 583 ASN A C 1
ATOM 4711 O O . ASN A 1 583 ? 13.719 -11.82 -25.609 1 80.5 583 ASN A O 1
ATOM 4715 N N . LEU B 1 1 ? 6.523 9.188 -30.766 1 22.22 1 LEU B N 1
ATOM 4716 C CA . LEU B 1 1 ? 7.672 8.305 -30.641 1 22.22 1 LEU B CA 1
ATOM 4717 C C . LEU B 1 1 ? 8.922 8.938 -31.234 1 22.22 1 LEU B C 1
ATOM 4719 O O . LEU B 1 1 ? 10.016 8.82 -30.688 1 22.22 1 LEU B O 1
ATOM 4723 N N . GLU B 1 2 ? 8.773 9.617 -32.406 1 25.59 2 GLU B N 1
ATOM 4724 C CA . GLU B 1 2 ? 9.898 10.18 -33.156 1 25.59 2 GLU B CA 1
ATOM 4725 C C . GLU B 1 2 ? 10.461 11.414 -32.438 1 25.59 2 GLU B C 1
ATOM 4727 O O . GLU B 1 2 ? 11.672 11.656 -32.469 1 25.59 2 GLU B O 1
ATOM 4732 N N . LEU B 1 3 ? 9.492 12.188 -31.891 1 25.83 3 LEU B N 1
ATOM 4733 C CA . LEU B 1 3 ? 9.961 13.469 -31.359 1 25.83 3 LEU B CA 1
ATOM 4734 C C . LEU B 1 3 ? 10.797 13.266 -30.109 1 25.83 3 LEU B C 1
ATOM 4736 O O . LEU B 1 3 ? 11.633 14.102 -29.766 1 25.83 3 LEU B O 1
ATOM 4740 N N . LEU B 1 4 ? 10.539 12.07 -29.344 1 28.5 4 LEU B N 1
ATOM 4741 C CA . LEU B 1 4 ? 11.273 11.836 -28.109 1 28.5 4 LEU B CA 1
ATOM 4742 C C . LEU B 1 4 ? 12.664 11.289 -28.391 1 28.5 4 LEU B C 1
ATOM 4744 O O . LEU B 1 4 ? 13.484 11.148 -27.484 1 28.5 4 LEU B O 1
ATOM 4748 N N . GLU B 1 5 ? 12.961 10.656 -29.594 1 29.41 5 GLU B N 1
ATOM 4749 C CA . GLU B 1 5 ? 14.195 9.914 -29.859 1 29.41 5 GLU B CA 1
ATOM 4750 C C . GLU B 1 5 ? 15.383 10.859 -30.031 1 29.41 5 GLU B C 1
ATOM 4752 O O . GLU B 1 5 ? 16.531 10.453 -29.844 1 29.41 5 GLU B O 1
ATOM 4757 N N . SER B 1 6 ? 15.125 11.969 -30.719 1 29.95 6 SER B N 1
ATOM 4758 C CA . SER B 1 6 ? 16.312 12.57 -31.328 1 29.95 6 SER B CA 1
ATOM 4759 C C . SER B 1 6 ? 17.266 13.094 -30.25 1 29.95 6 SER B C 1
ATOM 4761 O O . SER B 1 6 ? 18.422 13.398 -30.547 1 29.95 6 SER B O 1
ATOM 4763 N N . ASP B 1 7 ? 16.734 13.539 -29.141 1 28.62 7 ASP B N 1
ATOM 4764 C CA . ASP B 1 7 ? 17.531 14.547 -28.438 1 28.62 7 ASP B CA 1
ATOM 4765 C C . ASP B 1 7 ? 18.578 13.891 -27.531 1 28.62 7 ASP B C 1
ATOM 4767 O O . ASP B 1 7 ? 19.172 14.555 -26.688 1 28.62 7 ASP B O 1
ATOM 4771 N N . LEU B 1 8 ? 18.781 12.602 -27.672 1 29.59 8 LEU B N 1
ATOM 4772 C CA . LEU B 1 8 ? 19.672 11.984 -26.703 1 29.59 8 LEU B CA 1
ATOM 4773 C C . LEU B 1 8 ? 21.125 12.195 -27.109 1 29.59 8 LEU B C 1
ATOM 4775 O O . LEU B 1 8 ? 22.047 11.773 -26.391 1 29.59 8 LEU B O 1
ATOM 4779 N N . GLY B 1 9 ? 21.438 12.414 -28.359 1 32.38 9 GLY B N 1
ATOM 4780 C CA . GLY B 1 9 ? 22.828 12.352 -28.75 1 32.38 9 GLY B CA 1
ATOM 4781 C C . GLY B 1 9 ? 23.672 13.453 -28.141 1 32.38 9 GLY B C 1
ATOM 4782 O O . GLY B 1 9 ? 24.906 13.406 -28.219 1 32.38 9 GLY B O 1
ATOM 4783 N N . ASN B 1 10 ? 23.281 14.773 -28.391 1 31.38 10 ASN B N 1
ATOM 4784 C CA . ASN B 1 10 ? 24.203 15.844 -28.031 1 31.38 10 ASN B CA 1
ATOM 4785 C C . ASN B 1 10 ? 24.375 15.953 -26.516 1 31.38 10 ASN B C 1
ATOM 4787 O O . ASN B 1 10 ? 23.406 15.812 -25.766 1 31.38 10 ASN B O 1
ATOM 4791 N N . ILE B 1 11 ? 25.625 15.711 -26.047 1 35.38 11 ILE B N 1
ATOM 4792 C CA . ILE B 1 11 ? 26.016 15.969 -24.672 1 35.38 11 ILE B CA 1
ATOM 4793 C C . ILE B 1 11 ? 25.391 17.266 -24.188 1 35.38 11 ILE B C 1
ATOM 4795 O O . ILE B 1 11 ? 25.672 18.344 -24.719 1 35.38 11 ILE B O 1
ATOM 4799 N N . PRO B 1 12 ? 24.172 17.281 -23.781 1 37.91 12 PRO B N 1
ATOM 4800 C CA . PRO B 1 12 ? 23.562 18.594 -23.484 1 37.91 12 PRO B CA 1
ATOM 4801 C C . PRO B 1 12 ? 24.5 19.5 -22.703 1 37.91 12 PRO B C 1
ATOM 4803 O O . PRO B 1 12 ? 25.172 19.062 -21.766 1 37.91 12 PRO B O 1
ATOM 4806 N N . SER B 1 13 ? 25.234 20.406 -23.312 1 40.19 13 SER B N 1
ATOM 4807 C CA . SER B 1 13 ? 25.828 21.547 -22.625 1 40.19 13 SER B CA 1
ATOM 4808 C C . SER B 1 13 ? 25.062 21.875 -21.344 1 40.19 13 SER B C 1
ATOM 4810 O O . SER B 1 13 ? 23.828 21.984 -21.359 1 40.19 13 SER B O 1
ATOM 4812 N N . PHE B 1 14 ? 25.578 21.391 -20.219 1 49.41 14 PHE B N 1
ATOM 4813 C CA . PHE B 1 14 ? 25.047 21.641 -18.891 1 49.41 14 PHE B CA 1
ATOM 4814 C C . PHE B 1 14 ? 24.625 23.094 -18.75 1 49.41 14 PHE B C 1
ATOM 4816 O O . PHE B 1 14 ? 25.453 24 -18.812 1 49.41 14 PHE B O 1
ATOM 4823 N N . GLN B 1 15 ? 23.578 23.516 -19.281 1 56.72 15 GLN B N 1
ATOM 4824 C CA . GLN B 1 15 ? 23.031 24.859 -19.141 1 56.72 15 GLN B CA 1
ATOM 4825 C C . GLN B 1 15 ? 22.688 25.172 -17.688 1 56.72 15 GLN B C 1
ATOM 4827 O O . GLN B 1 15 ? 22.297 24.297 -16.938 1 56.72 15 GLN B O 1
ATOM 4832 N N . GLY B 1 16 ? 23.391 26.188 -17.047 1 69.19 16 GLY B N 1
ATOM 4833 C CA . GLY B 1 16 ? 23.078 26.766 -15.75 1 69.19 16 GLY B CA 1
ATOM 4834 C C . GLY B 1 16 ? 21.594 26.812 -15.438 1 69.19 16 GLY B C 1
ATOM 4835 O O . GLY B 1 16 ? 20.781 26.422 -16.266 1 69.19 16 GLY B O 1
ATOM 4836 N N . ASN B 1 17 ? 21.281 27.031 -14.227 1 82.38 17 ASN B N 1
ATOM 4837 C CA . ASN B 1 17 ? 19.906 27.156 -13.758 1 82.38 17 ASN B CA 1
ATOM 4838 C C . ASN B 1 17 ? 19.094 28.109 -14.641 1 82.38 17 ASN B C 1
ATOM 4840 O O . ASN B 1 17 ? 19.578 29.172 -15.016 1 82.38 17 ASN B O 1
ATOM 4844 N N . SER B 1 18 ? 18.031 27.578 -15.141 1 83.31 18 SER B N 1
ATOM 4845 C CA . SER B 1 18 ? 17.125 28.422 -15.914 1 83.31 18 SER B CA 1
ATOM 4846 C C . SER B 1 18 ? 15.672 28.188 -15.523 1 83.31 18 SER B C 1
ATOM 4848 O O . SER B 1 18 ? 15.258 27.062 -15.281 1 83.31 18 SER B O 1
ATOM 4850 N N . THR B 1 19 ? 14.977 29.344 -15.43 1 89.75 19 THR B N 1
ATOM 4851 C CA . THR B 1 19 ? 13.539 29.297 -15.164 1 89.75 19 THR B CA 1
ATOM 4852 C C . THR B 1 19 ? 12.766 29.969 -16.281 1 89.75 19 THR B C 1
ATOM 4854 O O . THR B 1 19 ? 11.617 30.391 -16.094 1 89.75 19 THR B O 1
ATOM 4857 N N . LEU B 1 20 ? 13.398 30 -17.406 1 92.5 20 LEU B N 1
ATOM 4858 C CA . LEU B 1 20 ? 12.797 30.672 -18.562 1 92.5 20 LEU B CA 1
ATOM 4859 C C . LEU B 1 20 ? 11.711 29.812 -19.188 1 92.5 20 LEU B C 1
ATOM 4861 O O . LEU B 1 20 ? 11.883 28.594 -19.328 1 92.5 20 LEU B O 1
ATOM 4865 N N . ILE B 1 21 ? 10.586 30.5 -19.5 1 96.56 21 ILE B N 1
ATOM 4866 C CA . ILE B 1 21 ? 9.492 29.812 -20.188 1 96.56 21 ILE B CA 1
ATOM 4867 C C . ILE B 1 21 ? 9.461 30.234 -21.656 1 96.56 21 ILE B C 1
ATOM 4869 O O . ILE B 1 21 ? 8.977 31.328 -21.969 1 96.56 21 ILE B O 1
ATOM 4873 N N . THR B 1 22 ? 9.859 29.359 -22.484 1 96.12 22 THR B N 1
ATOM 4874 C CA . THR B 1 22 ? 9.898 29.656 -23.922 1 96.12 22 THR B CA 1
ATOM 4875 C C . THR B 1 22 ? 8.555 29.344 -24.562 1 96.12 22 THR B C 1
ATOM 4877 O O . THR B 1 22 ? 7.711 28.672 -23.969 1 96.12 22 THR B O 1
ATOM 4880 N N . SER B 1 23 ? 8.359 29.844 -25.781 1 95.81 23 SER B N 1
ATOM 4881 C CA . SER B 1 23 ? 7.152 29.547 -26.547 1 95.81 23 SER B CA 1
ATOM 4882 C C . SER B 1 23 ? 7.047 28.062 -26.875 1 95.81 23 SER B C 1
ATOM 4884 O O . SER B 1 23 ? 5.949 27.5 -26.906 1 95.81 23 SER B O 1
ATOM 4886 N N . GLU B 1 24 ? 8.172 27.484 -27.031 1 95.81 24 GLU B N 1
ATOM 4887 C CA . GLU B 1 24 ? 8.195 26.047 -27.328 1 95.81 24 GLU B CA 1
ATOM 4888 C C . GLU B 1 24 ? 7.723 25.234 -26.125 1 95.81 24 GLU B C 1
ATOM 4890 O O . GLU B 1 24 ? 6.953 24.297 -26.266 1 95.81 24 GLU B O 1
ATOM 4895 N N . LEU B 1 25 ? 8.242 25.609 -25.016 1 96.62 25 LEU B N 1
ATOM 4896 C CA . LEU B 1 25 ? 7.828 24.938 -23.797 1 96.62 25 LEU B CA 1
ATOM 4897 C C . LEU B 1 25 ? 6.328 25.109 -23.562 1 96.62 25 LEU B C 1
ATOM 4899 O O . LEU B 1 25 ? 5.648 24.156 -23.156 1 96.62 25 LEU B O 1
ATOM 4903 N N . MET B 1 26 ? 5.797 26.266 -23.828 1 97.06 26 MET B N 1
ATOM 4904 C CA . MET B 1 26 ? 4.371 26.531 -23.656 1 97.06 26 MET B CA 1
ATOM 4905 C C . MET B 1 26 ? 3.547 25.656 -24.609 1 97.06 26 MET B C 1
ATOM 4907 O O . MET B 1 26 ? 2.504 25.125 -24.219 1 97.06 26 MET B O 1
ATOM 4911 N N . ARG B 1 27 ? 4.023 25.5 -25.812 1 96.88 27 ARG B N 1
ATOM 4912 C CA . ARG B 1 27 ? 3.336 24.656 -26.781 1 96.88 27 ARG B CA 1
ATOM 4913 C C . ARG B 1 27 ? 3.299 23.203 -26.312 1 96.88 27 ARG B C 1
ATOM 4915 O O . ARG B 1 27 ? 2.287 22.516 -26.469 1 96.88 27 ARG B O 1
ATOM 4922 N N . ARG B 1 28 ? 4.375 22.781 -25.734 1 96.94 28 ARG B N 1
ATOM 4923 C CA . ARG B 1 28 ? 4.445 21.422 -25.234 1 96.94 28 ARG B CA 1
ATOM 4924 C C . ARG B 1 28 ? 3.494 21.219 -24.062 1 96.94 28 ARG B C 1
ATOM 4926 O O . ARG B 1 28 ? 2.859 20.156 -23.953 1 96.94 28 ARG B O 1
ATOM 4933 N N . MET B 1 29 ? 3.424 22.234 -23.234 1 97.56 29 MET B N 1
ATOM 4934 C CA . MET B 1 29 ? 2.504 22.156 -22.094 1 97.56 29 MET B CA 1
ATOM 4935 C C . MET B 1 29 ? 1.056 22.109 -22.578 1 97.56 29 MET B C 1
ATOM 4937 O O . MET B 1 29 ? 0.239 21.359 -22.047 1 97.56 29 MET B O 1
ATOM 4941 N N . LEU B 1 30 ? 0.778 22.875 -23.641 1 97.31 30 LEU B N 1
ATOM 4942 C CA . LEU B 1 30 ? -0.578 22.938 -24.172 1 97.31 30 LEU B CA 1
ATOM 4943 C C . LEU B 1 30 ? -0.929 21.641 -24.906 1 97.31 30 LEU B C 1
ATOM 4945 O O . LEU B 1 30 ? -2.098 21.25 -24.969 1 97.31 30 LEU B O 1
ATOM 4949 N N . PHE B 1 31 ? 0.073 21.016 -25.406 1 96.44 31 PHE B N 1
ATOM 4950 C CA . PHE B 1 31 ? -0.146 19.703 -26.016 1 96.44 31 PHE B CA 1
ATOM 4951 C C . PHE B 1 31 ? -0.576 18.688 -24.969 1 96.44 31 PHE B C 1
ATOM 4953 O O . PHE B 1 31 ? -1.438 17.844 -25.234 1 96.44 31 PHE B O 1
ATOM 4960 N N . LEU B 1 32 ? -0.05 18.75 -23.781 1 95.81 32 LEU B N 1
ATOM 4961 C CA . LEU B 1 32 ? -0.362 17.828 -22.688 1 95.81 32 LEU B CA 1
ATOM 4962 C C . LEU B 1 32 ? -1.71 18.172 -22.062 1 95.81 32 LEU B C 1
ATOM 4964 O O . LEU B 1 32 ? -2.496 17.281 -21.75 1 95.81 32 LEU B O 1
ATOM 4968 N N . ILE B 1 33 ? -1.915 19.484 -21.875 1 97.38 33 ILE B N 1
ATOM 4969 C CA . ILE B 1 33 ? -3.154 19.953 -21.266 1 97.38 33 ILE B CA 1
ATOM 4970 C C . ILE B 1 33 ? -3.75 21.078 -22.094 1 97.38 33 ILE B C 1
ATOM 4972 O O . ILE B 1 33 ? -3.613 22.266 -21.75 1 97.38 33 ILE B O 1
ATOM 4976 N N . PRO B 1 34 ? -4.523 20.797 -23.047 1 96.31 34 PRO B N 1
ATOM 4977 C CA . PRO B 1 34 ? -5.035 21.797 -23.984 1 96.31 34 PRO B CA 1
ATOM 4978 C C . PRO B 1 34 ? -5.969 22.812 -23.328 1 96.31 34 PRO B C 1
ATOM 4980 O O . PRO B 1 34 ? -6.051 23.953 -23.766 1 96.31 34 PRO B O 1
ATOM 4983 N N . THR B 1 35 ? -6.609 22.484 -22.266 1 95.19 35 THR B N 1
ATOM 4984 C CA . THR B 1 35 ? -7.59 23.344 -21.625 1 95.19 35 THR B CA 1
ATOM 4985 C C . THR B 1 35 ? -6.91 24.562 -21 1 95.19 35 THR B C 1
ATOM 4987 O O . THR B 1 35 ? -7.57 25.562 -20.688 1 95.19 35 THR B O 1
ATOM 4990 N N . LEU B 1 36 ? -5.594 24.516 -20.859 1 96.5 36 LEU B N 1
ATOM 4991 C CA . LEU B 1 36 ? -4.848 25.609 -20.234 1 96.5 36 LEU B CA 1
ATOM 4992 C C . LEU B 1 36 ? -4.824 26.844 -21.141 1 96.5 36 LEU B C 1
ATOM 4994 O O . LEU B 1 36 ? -4.559 27.953 -20.688 1 96.5 36 LEU B O 1
ATOM 4998 N N . THR B 1 37 ? -5.121 26.625 -22.438 1 94.38 37 THR B N 1
ATOM 4999 C CA . THR B 1 37 ? -5.059 27.703 -23.422 1 94.38 37 THR B CA 1
ATOM 5000 C C . THR B 1 37 ? -6.023 28.828 -23.062 1 94.38 37 THR B C 1
ATOM 5002 O O . THR B 1 37 ? -5.723 30.016 -23.25 1 94.38 37 THR B O 1
ATOM 5005 N N . SER B 1 38 ? -7.109 28.484 -22.469 1 93.69 38 SER B N 1
ATOM 5006 C CA . SER B 1 38 ? -8.164 29.453 -22.203 1 93.69 38 SER B CA 1
ATOM 5007 C C . SER B 1 38 ? -8.023 30.031 -20.797 1 93.69 38 SER B C 1
ATOM 5009 O O . SER B 1 38 ? -8.781 30.938 -20.422 1 93.69 38 SER B O 1
ATOM 5011 N N . HIS B 1 39 ? -7.039 29.625 -20.062 1 95.12 39 HIS B N 1
ATOM 5012 C CA . HIS B 1 39 ? -6.941 30.125 -18.688 1 95.12 39 HIS B CA 1
ATOM 5013 C C . HIS B 1 39 ? -6.289 31.5 -18.641 1 95.12 39 HIS B C 1
ATOM 5015 O O . HIS B 1 39 ? -5.277 31.734 -19.297 1 95.12 39 HIS B O 1
ATOM 5021 N N . GLU B 1 40 ? -6.766 32.344 -17.828 1 94.19 40 GLU B N 1
ATOM 5022 C CA . GLU B 1 40 ? -6.383 33.75 -17.812 1 94.19 40 GLU B CA 1
ATOM 5023 C C . GLU B 1 40 ? -4.949 33.906 -17.312 1 94.19 40 GLU B C 1
ATOM 5025 O O . GLU B 1 40 ? -4.254 34.844 -17.719 1 94.19 40 GLU B O 1
ATOM 5030 N N . ASP B 1 41 ? -4.445 33.031 -16.438 1 96.12 41 ASP B N 1
ATOM 5031 C CA . ASP B 1 41 ? -3.125 33.188 -15.836 1 96.12 41 ASP B CA 1
ATOM 5032 C C . ASP B 1 41 ? -2.08 32.375 -16.578 1 96.12 41 ASP B C 1
ATOM 5034 O O . ASP B 1 41 ? -0.929 32.281 -16.156 1 96.12 41 ASP B O 1
ATOM 5038 N N . PHE B 1 42 ? -2.504 31.812 -17.703 1 96.69 42 PHE B N 1
ATOM 5039 C CA . PHE B 1 42 ? -1.554 30.984 -18.438 1 96.69 42 PHE B CA 1
ATOM 5040 C C . PHE B 1 42 ? -0.752 31.812 -19.422 1 96.69 42 PHE B C 1
ATOM 5042 O O . PHE B 1 42 ? -1.047 31.812 -20.625 1 96.69 42 PHE B O 1
ATOM 5049 N N . ASP B 1 43 ? 0.268 32.375 -18.984 1 95.62 43 ASP B N 1
ATOM 5050 C CA . ASP B 1 43 ? 1.221 33.125 -19.797 1 95.62 43 ASP B CA 1
ATOM 5051 C C . ASP B 1 43 ? 2.643 32.969 -19.266 1 95.62 43 ASP B C 1
ATOM 5053 O O . ASP B 1 43 ? 2.838 32.531 -18.125 1 95.62 43 ASP B O 1
ATOM 5057 N N . ALA B 1 44 ? 3.633 33.344 -20.031 1 96.44 44 ALA B N 1
ATOM 5058 C CA . ALA B 1 44 ? 5.031 33.062 -19.734 1 96.44 44 ALA B CA 1
ATOM 5059 C C . ALA B 1 44 ? 5.457 33.75 -18.438 1 96.44 44 ALA B C 1
ATOM 5061 O O . ALA B 1 44 ? 6.16 33.125 -17.609 1 96.44 44 ALA B O 1
ATOM 5062 N N . THR B 1 45 ? 5.051 34.906 -18.219 1 96.12 45 THR B N 1
ATOM 5063 C CA . THR B 1 45 ? 5.438 35.688 -17.047 1 96.12 45 THR B CA 1
ATOM 5064 C C . THR B 1 45 ? 4.844 35.062 -15.781 1 96.12 45 THR B C 1
ATOM 5066 O O . THR B 1 45 ? 5.527 34.938 -14.766 1 96.12 45 THR B O 1
ATOM 5069 N N . ALA B 1 46 ? 3.604 34.719 -15.883 1 96.81 46 ALA B N 1
ATOM 5070 C CA . ALA B 1 46 ? 2.926 34.094 -14.742 1 96.81 46 ALA B CA 1
ATOM 5071 C C . ALA B 1 46 ? 3.564 32.75 -14.391 1 96.81 46 ALA B C 1
ATOM 5073 O O . ALA B 1 46 ? 3.738 32.438 -13.211 1 96.81 46 ALA B O 1
ATOM 5074 N N . LEU B 1 47 ? 3.863 32 -15.406 1 97.94 47 LEU B N 1
ATOM 5075 C CA . LEU B 1 47 ? 4.465 30.703 -15.18 1 97.94 47 LEU B CA 1
ATOM 5076 C C . LEU B 1 47 ? 5.848 30.828 -14.562 1 97.94 47 LEU B C 1
ATOM 5078 O O . LEU B 1 47 ? 6.223 30.047 -13.688 1 97.94 47 LEU B O 1
ATOM 5082 N N . GLU B 1 48 ? 6.605 31.797 -14.984 1 97.56 48 GLU B N 1
ATOM 5083 C CA . GLU B 1 48 ? 7.918 32.062 -14.398 1 97.56 48 GLU B CA 1
ATOM 5084 C C . GLU B 1 48 ? 7.801 32.469 -12.938 1 97.56 48 GLU B C 1
ATOM 5086 O O . GLU B 1 48 ? 8.633 32.094 -12.109 1 97.56 48 GLU B O 1
ATOM 5091 N N . LEU B 1 49 ? 6.801 33.219 -12.68 1 96.56 49 LEU B N 1
ATOM 5092 C CA . LEU B 1 49 ? 6.562 33.625 -11.297 1 96.56 49 LEU B CA 1
ATOM 5093 C C . LEU B 1 49 ? 6.203 32.406 -10.438 1 96.56 49 LEU B C 1
ATOM 5095 O O . LEU B 1 49 ? 6.637 32.312 -9.289 1 96.56 49 LEU B O 1
ATOM 5099 N N . CYS B 1 50 ? 5.379 31.531 -11 1 97.56 50 CYS B N 1
ATOM 5100 C CA . CYS B 1 50 ? 5.055 30.297 -10.289 1 97.56 50 CYS B CA 1
ATOM 5101 C C . CYS B 1 50 ? 6.32 29.5 -9.977 1 97.56 50 CYS B C 1
ATOM 5103 O O . CYS B 1 50 ? 6.469 28.984 -8.867 1 97.56 50 CYS B O 1
ATOM 5105 N N . LEU B 1 51 ? 7.195 29.406 -10.93 1 97.62 51 LEU B N 1
ATOM 5106 C CA . LEU B 1 51 ? 8.453 28.703 -10.711 1 97.62 51 LEU B CA 1
ATOM 5107 C C . LEU B 1 51 ? 9.266 29.375 -9.609 1 97.62 51 LEU B C 1
ATOM 5109 O O . LEU B 1 51 ? 9.875 28.688 -8.781 1 97.62 51 LEU B O 1
ATOM 5113 N N . ASN B 1 52 ? 9.234 30.641 -9.609 1 95.62 52 ASN B N 1
ATOM 5114 C CA . ASN B 1 52 ? 9.938 31.375 -8.562 1 95.62 52 ASN B CA 1
ATOM 5115 C C . ASN B 1 52 ? 9.359 31.078 -7.184 1 95.62 52 ASN B C 1
ATOM 5117 O O . ASN B 1 52 ? 10.102 30.891 -6.219 1 95.62 52 ASN B O 1
ATOM 5121 N N . ILE B 1 53 ? 8.07 31.078 -7.102 1 96.31 53 ILE B N 1
ATOM 5122 C CA . ILE B 1 53 ? 7.406 30.766 -5.84 1 96.31 53 ILE B CA 1
ATOM 5123 C C . ILE B 1 53 ? 7.738 29.344 -5.41 1 96.31 53 ILE B C 1
ATOM 5125 O O . ILE B 1 53 ? 7.977 29.078 -4.227 1 96.31 53 ILE B O 1
ATOM 5129 N N . TYR B 1 54 ? 7.742 28.438 -6.379 1 97 54 TYR B N 1
ATOM 5130 C CA . TYR B 1 54 ? 8.148 27.078 -6.066 1 97 54 TYR B CA 1
ATOM 5131 C C . TYR B 1 54 ? 9.523 27.047 -5.41 1 97 54 TYR B C 1
ATOM 5133 O O . TYR B 1 54 ? 9.711 26.406 -4.371 1 97 54 TYR B O 1
ATOM 5141 N N . TRP B 1 55 ? 10.477 27.75 -5.969 1 95.81 55 TRP B N 1
ATOM 5142 C CA . TRP B 1 55 ? 11.859 27.703 -5.504 1 95.81 55 TRP B CA 1
ATOM 5143 C C . TRP B 1 55 ? 12 28.422 -4.164 1 95.81 55 TRP B C 1
ATOM 5145 O O . TRP B 1 55 ? 12.797 28 -3.318 1 95.81 55 TRP B O 1
ATOM 5155 N N . THR B 1 56 ? 11.164 29.406 -3.908 1 94.5 56 THR B N 1
ATOM 5156 C CA . THR B 1 56 ? 11.383 30.25 -2.738 1 94.5 56 THR B CA 1
ATOM 5157 C C . THR B 1 56 ? 10.492 29.812 -1.579 1 94.5 56 THR B C 1
ATOM 5159 O O . THR B 1 56 ? 10.711 30.203 -0.434 1 94.5 56 THR B O 1
ATOM 5162 N N . THR B 1 57 ? 9.547 28.969 -1.853 1 95.44 57 THR B N 1
ATOM 5163 C CA . THR B 1 57 ? 8.617 28.625 -0.786 1 95.44 57 THR B CA 1
ATOM 5164 C C . THR B 1 57 ? 8.555 27.109 -0.603 1 95.44 57 THR B C 1
ATOM 5166 O O . THR B 1 57 ? 8.625 26.609 0.524 1 95.44 57 THR B O 1
ATOM 5169 N N . PHE B 1 58 ? 8.438 26.391 -1.684 1 96.69 58 PHE B N 1
ATOM 5170 C CA . PHE B 1 58 ? 8.297 24.953 -1.577 1 96.69 58 PHE B CA 1
ATOM 5171 C C . PHE B 1 58 ? 9.656 24.281 -1.455 1 96.69 58 PHE B C 1
ATOM 5173 O O . PHE B 1 58 ? 9.883 23.484 -0.54 1 96.69 58 PHE B O 1
ATOM 5180 N N . HIS B 1 59 ? 10.594 24.625 -2.346 1 96.38 59 HIS B N 1
ATOM 5181 C CA . HIS B 1 59 ? 11.906 24 -2.447 1 96.38 59 HIS B CA 1
ATOM 5182 C C . HIS B 1 59 ? 12.672 24.109 -1.136 1 96.38 59 HIS B C 1
ATOM 5184 O O . HIS B 1 59 ? 13.352 23.172 -0.728 1 96.38 59 HIS B O 1
ATOM 5190 N N . ILE B 1 60 ? 12.523 25.203 -0.487 1 95 60 ILE B N 1
ATOM 5191 C CA . ILE B 1 60 ? 13.352 25.469 0.684 1 95 60 ILE B CA 1
ATOM 5192 C C . ILE B 1 60 ? 12.867 24.625 1.858 1 95 60 ILE B C 1
ATOM 5194 O O . ILE B 1 60 ? 13.57 24.484 2.863 1 95 60 ILE B O 1
ATOM 5198 N N . GLN B 1 61 ? 11.703 24.047 1.736 1 95.69 61 GLN B N 1
ATOM 5199 C CA . GLN B 1 61 ? 11.211 23.109 2.744 1 95.69 61 GLN B CA 1
ATOM 5200 C C . GLN B 1 61 ? 11.539 21.672 2.369 1 95.69 61 GLN B C 1
ATOM 5202 O O . GLN B 1 61 ? 11.906 20.875 3.232 1 95.69 61 GLN B O 1
ATOM 5207 N N . TYR B 1 62 ? 11.406 21.375 1.045 1 96.62 62 TYR B N 1
ATOM 5208 C CA . TYR B 1 62 ? 11.641 20.031 0.516 1 96.62 62 TYR B CA 1
ATOM 5209 C C . TYR B 1 62 ? 12.508 20.078 -0.738 1 96.62 62 TYR B C 1
ATOM 5211 O O . TYR B 1 62 ? 11.992 20.016 -1.857 1 96.62 62 TYR B O 1
ATOM 5219 N N . PRO B 1 63 ? 13.766 20.125 -0.521 1 96.81 63 PRO B N 1
ATOM 5220 C CA . PRO B 1 63 ? 14.688 20.266 -1.654 1 96.81 63 PRO B CA 1
ATOM 5221 C C . PRO B 1 63 ? 14.93 18.953 -2.389 1 96.81 63 PRO B C 1
ATOM 5223 O O . PRO B 1 63 ? 16.016 18.391 -2.297 1 96.81 63 PRO B O 1
ATOM 5226 N N . ILE B 1 64 ? 13.984 18.547 -3.209 1 97.75 64 ILE B N 1
ATOM 5227 C CA . ILE B 1 64 ? 14.055 17.25 -3.875 1 97.75 64 ILE B CA 1
ATOM 5228 C C . ILE B 1 64 ? 14.562 17.438 -5.305 1 97.75 64 ILE B C 1
ATOM 5230 O O . ILE B 1 64 ? 14.883 16.469 -5.988 1 97.75 64 ILE B O 1
ATOM 5234 N N . ILE B 1 65 ? 14.609 18.656 -5.809 1 97.38 65 ILE B N 1
ATOM 5235 C CA . ILE B 1 65 ? 15.164 19 -7.113 1 97.38 65 ILE B CA 1
ATOM 5236 C C . ILE B 1 65 ? 16.453 19.812 -6.934 1 97.38 65 ILE B C 1
ATOM 5238 O O . ILE B 1 65 ? 16.5 20.734 -6.113 1 97.38 65 ILE B O 1
ATOM 5242 N N . HIS B 1 66 ? 17.469 19.422 -7.594 1 95.69 66 HIS B N 1
ATOM 5243 C CA . HIS B 1 66 ? 18.719 20.172 -7.539 1 95.69 66 HIS B CA 1
ATOM 5244 C C . HIS B 1 66 ? 18.609 21.484 -8.32 1 95.69 66 HIS B C 1
ATOM 5246 O O . HIS B 1 66 ? 18.766 21.484 -9.539 1 95.69 66 HIS B O 1
ATOM 5252 N N . LYS B 1 67 ? 18.484 22.547 -7.617 1 94.69 67 LYS B N 1
ATOM 5253 C CA . LYS B 1 67 ? 18.172 23.844 -8.219 1 94.69 67 LYS B CA 1
ATOM 5254 C C . LYS B 1 67 ? 19.281 24.281 -9.18 1 94.69 67 LYS B C 1
ATOM 5256 O O . LYS B 1 67 ? 19 24.688 -10.312 1 94.69 67 LYS B O 1
ATOM 5261 N N . PRO B 1 68 ? 20.547 24.109 -8.859 1 92.62 68 PRO B N 1
ATOM 5262 C CA . PRO B 1 68 ? 21.594 24.641 -9.742 1 92.62 68 PRO B CA 1
ATOM 5263 C C . PRO B 1 68 ? 21.625 23.938 -11.102 1 92.62 68 PRO B C 1
ATOM 5265 O O . PRO B 1 68 ? 22.031 24.547 -12.102 1 92.62 68 PRO B O 1
ATOM 5268 N N . SER B 1 69 ? 21.25 22.688 -11.109 1 92.25 69 SER B N 1
ATOM 5269 C CA . SER B 1 69 ? 21.328 21.953 -12.367 1 92.25 69 SER B CA 1
ATOM 5270 C C . SER B 1 69 ? 19.984 21.938 -13.086 1 92.25 69 SER B C 1
ATOM 5272 O O . SER B 1 69 ? 19.875 21.406 -14.195 1 92.25 69 SER B O 1
ATOM 5274 N N . PHE B 1 70 ? 18.984 22.531 -12.461 1 95.38 70 PHE B N 1
ATOM 5275 C CA . PHE B 1 70 ? 17.656 22.547 -13.062 1 95.38 70 PHE B CA 1
ATOM 5276 C C . PHE B 1 70 ? 17.594 23.531 -14.227 1 95.38 70 PHE B C 1
ATOM 5278 O O . PHE B 1 70 ? 18.094 24.656 -14.125 1 95.38 70 PHE B O 1
ATOM 5285 N N . ASN B 1 71 ? 17.016 23.047 -15.297 1 94.44 71 ASN B N 1
ATOM 5286 C CA . ASN B 1 71 ? 16.891 23.859 -16.5 1 94.44 71 ASN B CA 1
ATOM 5287 C C . ASN B 1 71 ? 15.586 23.578 -17.234 1 94.44 71 ASN B C 1
ATOM 5289 O O . ASN B 1 71 ? 15.352 22.453 -17.672 1 94.44 71 ASN B O 1
ATOM 5293 N N . THR B 1 72 ? 14.734 24.609 -17.422 1 95.25 72 THR B N 1
ATOM 5294 C CA . THR B 1 72 ? 13.414 24.453 -18.047 1 95.25 72 THR B CA 1
ATOM 5295 C C . THR B 1 72 ? 13.555 24.047 -19.5 1 95.25 72 THR B C 1
ATOM 5297 O O . THR B 1 72 ? 12.609 23.5 -20.094 1 95.25 72 THR B O 1
ATOM 5300 N N . LEU B 1 73 ? 14.688 24.25 -20.062 1 91.62 73 LEU B N 1
ATOM 5301 C CA . LEU B 1 73 ? 14.906 23.922 -21.469 1 91.62 73 LEU B CA 1
ATOM 5302 C C . LEU B 1 73 ? 15.117 22.422 -21.641 1 91.62 73 LEU B C 1
ATOM 5304 O O . LEU B 1 73 ? 14.875 21.875 -22.719 1 91.62 73 LEU B O 1
ATOM 5308 N N . THR B 1 74 ? 15.555 21.781 -20.594 1 92.19 74 THR B N 1
ATOM 5309 C CA . THR B 1 74 ? 15.875 20.375 -20.703 1 92.19 74 THR B CA 1
ATOM 5310 C C . THR B 1 74 ? 14.945 19.531 -19.828 1 92.19 74 THR B C 1
ATOM 5312 O O . THR B 1 74 ? 14.758 18.344 -20.062 1 92.19 74 THR B O 1
ATOM 5315 N N . ALA B 1 75 ? 14.367 20.141 -18.812 1 95.25 75 ALA B N 1
ATOM 5316 C CA . ALA B 1 75 ? 13.492 19.422 -17.891 1 95.25 75 ALA B CA 1
ATOM 5317 C C . ALA B 1 75 ? 12.211 18.969 -18.578 1 95.25 75 ALA B C 1
ATOM 5319 O O . ALA B 1 75 ? 11.703 19.672 -19.469 1 95.25 75 ALA B O 1
ATOM 5320 N N . PRO B 1 76 ? 11.695 17.797 -18.25 1 96.06 76 PRO B N 1
ATOM 5321 C CA . PRO B 1 76 ? 10.43 17.344 -18.828 1 96.06 76 PRO B CA 1
ATOM 5322 C C . PRO B 1 76 ? 9.281 18.312 -18.531 1 96.06 76 PRO B C 1
ATOM 5324 O O . PRO B 1 76 ? 9.125 18.766 -17.391 1 96.06 76 PRO B O 1
ATOM 5327 N N . PRO B 1 77 ? 8.461 18.609 -19.516 1 97.94 77 PRO B N 1
ATOM 5328 C CA . PRO B 1 77 ? 7.359 19.547 -19.312 1 97.94 77 PRO B CA 1
ATOM 5329 C C . PRO B 1 77 ? 6.426 19.141 -18.188 1 97.94 77 PRO B C 1
ATOM 5331 O O . PRO B 1 77 ? 5.855 20 -17.5 1 97.94 77 PRO B O 1
ATOM 5334 N N . ILE B 1 78 ? 6.277 17.844 -17.969 1 98.25 78 ILE B N 1
ATOM 5335 C CA . ILE B 1 78 ? 5.391 17.359 -16.922 1 98.25 78 ILE B CA 1
ATOM 5336 C C . ILE B 1 78 ? 5.914 17.797 -15.562 1 98.25 78 ILE B C 1
ATOM 5338 O O . ILE B 1 78 ? 5.133 18.188 -14.688 1 98.25 78 ILE B O 1
ATOM 5342 N N . LEU B 1 79 ? 7.211 17.734 -15.344 1 98.5 79 LEU B N 1
ATOM 5343 C CA . LEU B 1 79 ? 7.797 18.219 -14.094 1 98.5 79 LEU B CA 1
ATOM 5344 C C . LEU B 1 79 ? 7.578 19.719 -13.93 1 98.5 79 LEU B C 1
ATOM 5346 O O . LEU B 1 79 ? 7.246 20.172 -12.836 1 98.5 79 LEU B O 1
ATOM 5350 N N . ILE B 1 80 ? 7.738 20.422 -15.008 1 98.69 80 ILE B N 1
ATOM 5351 C CA . ILE B 1 80 ? 7.547 21.875 -14.977 1 98.69 80 ILE B CA 1
ATOM 5352 C C . ILE B 1 80 ? 6.094 22.188 -14.625 1 98.69 80 ILE B C 1
ATOM 5354 O O . ILE B 1 80 ? 5.824 23.094 -13.836 1 98.69 80 ILE B O 1
ATOM 5358 N N . LEU B 1 81 ? 5.168 21.453 -15.203 1 98.81 81 LEU B N 1
ATOM 5359 C CA . LEU B 1 81 ? 3.756 21.625 -14.883 1 98.81 81 LEU B CA 1
ATOM 5360 C C . LEU B 1 81 ? 3.504 21.391 -13.398 1 98.81 81 LEU B C 1
ATOM 5362 O O . LEU B 1 81 ? 2.734 22.125 -12.773 1 98.81 81 LEU B O 1
ATOM 5366 N N . ALA B 1 82 ? 4.121 20.375 -12.82 1 98.81 82 ALA B N 1
ATOM 5367 C CA . ALA B 1 82 ? 3.973 20.109 -11.391 1 98.81 82 ALA B CA 1
ATOM 5368 C C . ALA B 1 82 ? 4.488 21.281 -10.555 1 98.81 82 ALA B C 1
ATOM 5370 O O . ALA B 1 82 ? 3.867 21.656 -9.562 1 98.81 82 ALA B O 1
ATOM 5371 N N . MET B 1 83 ? 5.605 21.828 -10.961 1 98.75 83 MET B N 1
ATOM 5372 C CA . MET B 1 83 ? 6.199 22.953 -10.242 1 98.75 83 MET B CA 1
ATOM 5373 C C . MET B 1 83 ? 5.32 24.188 -10.359 1 98.75 83 MET B C 1
ATOM 5375 O O . MET B 1 83 ? 5.121 24.906 -9.375 1 98.75 83 MET B O 1
ATOM 5379 N N . VAL B 1 84 ? 4.797 24.391 -11.523 1 98.62 84 VAL B N 1
ATOM 5380 C CA . VAL B 1 84 ? 3.912 25.531 -11.758 1 98.62 84 VAL B CA 1
ATOM 5381 C C . VAL B 1 84 ? 2.646 25.391 -10.914 1 98.62 84 VAL B C 1
ATOM 5383 O O . VAL B 1 84 ? 2.178 26.344 -10.312 1 98.62 84 VAL B O 1
ATOM 5386 N N . LEU B 1 85 ? 2.127 24.188 -10.906 1 98.62 85 LEU B N 1
ATOM 5387 C CA . LEU B 1 85 ? 0.966 23.875 -10.086 1 98.62 85 LEU B CA 1
ATOM 5388 C C . LEU B 1 85 ? 1.206 24.25 -8.625 1 98.62 85 LEU B C 1
ATOM 5390 O O . LEU B 1 85 ? 0.36 24.906 -8 1 98.62 85 LEU B O 1
ATOM 5394 N N . MET B 1 86 ? 2.324 23.906 -8.086 1 98.5 86 MET B N 1
ATOM 5395 C CA . MET B 1 86 ? 2.637 24.172 -6.684 1 98.5 86 MET B CA 1
ATOM 5396 C C . MET B 1 86 ? 2.854 25.656 -6.445 1 98.5 86 MET B C 1
ATOM 5398 O O . MET B 1 86 ? 2.434 26.188 -5.418 1 98.5 86 MET B O 1
ATOM 5402 N N . GLY B 1 87 ? 3.516 26.281 -7.41 1 97.94 87 GLY B N 1
ATOM 5403 C CA . GLY B 1 87 ? 3.68 27.719 -7.32 1 97.94 87 GLY B CA 1
ATOM 5404 C C . GLY B 1 87 ? 2.361 28.469 -7.293 1 97.94 87 GLY B C 1
ATOM 5405 O O . GLY B 1 87 ? 2.195 29.422 -6.523 1 97.94 87 GLY B O 1
ATOM 5406 N N . ALA B 1 88 ? 1.474 28.031 -8.125 1 97.75 88 ALA B N 1
ATOM 5407 C CA . ALA B 1 88 ? 0.152 28.656 -8.156 1 97.75 88 ALA B CA 1
ATOM 5408 C C . ALA B 1 88 ? -0.589 28.438 -6.84 1 97.75 88 ALA B C 1
ATOM 5410 O O . ALA B 1 88 ? -1.198 29.359 -6.301 1 97.75 88 ALA B O 1
ATOM 5411 N N . ALA B 1 89 ? -0.516 27.25 -6.301 1 96.81 89 ALA B N 1
ATOM 5412 C CA . ALA B 1 89 ? -1.211 26.906 -5.062 1 96.81 89 ALA B CA 1
ATOM 5413 C C . ALA B 1 89 ? -0.679 27.719 -3.887 1 96.81 89 ALA B C 1
ATOM 5415 O O . ALA B 1 89 ? -1.434 28.078 -2.977 1 96.81 89 ALA B O 1
ATOM 5416 N N . LEU B 1 90 ? 0.617 28.047 -3.898 1 96.88 90 LEU B N 1
ATOM 5417 C CA . LEU B 1 90 ? 1.254 28.734 -2.773 1 96.88 90 LEU B CA 1
ATOM 5418 C C . LEU B 1 90 ? 1.285 30.234 -2.996 1 96.88 90 LEU B C 1
ATOM 5420 O O . LEU B 1 90 ? 1.759 30.984 -2.137 1 96.88 90 LEU B O 1
ATOM 5424 N N . SER B 1 91 ? 0.727 30.688 -4.09 1 96.12 91 SER B N 1
ATOM 5425 C CA . SER B 1 91 ? 0.83 32.094 -4.441 1 96.12 91 SER B CA 1
ATOM 5426 C C . SER B 1 91 ? 0.091 32.969 -3.436 1 96.12 91 SER B C 1
ATOM 5428 O O . SER B 1 91 ? 0.473 34.125 -3.209 1 96.12 91 SER B O 1
ATOM 5430 N N . ASN B 1 92 ? -0.848 32.406 -2.771 1 92.62 92 ASN B N 1
ATOM 5431 C CA . ASN B 1 92 ? -1.601 33.156 -1.773 1 92.62 92 ASN B CA 1
ATOM 5432 C C . ASN B 1 92 ? -0.719 33.562 -0.595 1 92.62 92 ASN B C 1
ATOM 5434 O O . ASN B 1 92 ? -1 34.562 0.085 1 92.62 92 ASN B O 1
ATOM 5438 N N . SER B 1 93 ? 0.268 32.875 -0.355 1 93.62 93 SER B N 1
ATOM 5439 C CA . SER B 1 93 ? 1.142 33.156 0.782 1 93.62 93 SER B CA 1
ATOM 5440 C C . SER B 1 93 ? 1.963 34.406 0.558 1 93.62 93 SER B C 1
ATOM 5442 O O . SER B 1 93 ? 2.467 35.031 1.513 1 93.62 93 SER B O 1
ATOM 5444 N N . ILE B 1 94 ? 2.127 34.812 -0.639 1 91.75 94 ILE B N 1
ATOM 5445 C CA . ILE B 1 94 ? 2.955 36 -0.916 1 91.75 94 ILE B CA 1
ATOM 5446 C C . ILE B 1 94 ? 2.08 37.125 -1.418 1 91.75 94 ILE B C 1
ATOM 5448 O O . ILE B 1 94 ? 2.57 38.062 -2.078 1 91.75 94 ILE B O 1
ATOM 5452 N N . GLY B 1 95 ? 0.809 37.094 -1.343 1 87.06 95 GLY B N 1
ATOM 5453 C CA . GLY B 1 95 ? -0.043 38.219 -1.642 1 87.06 95 GLY B CA 1
ATOM 5454 C C . GLY B 1 95 ? -0.94 38 -2.844 1 87.06 95 GLY B C 1
ATOM 5455 O O . GLY B 1 95 ? -1.483 38.938 -3.406 1 87.06 95 GLY B O 1
ATOM 5456 N N . ASN B 1 96 ? -0.972 36.875 -3.459 1 84.19 96 ASN B N 1
ATOM 5457 C CA . ASN B 1 96 ? -1.903 36.438 -4.5 1 84.19 96 ASN B CA 1
ATOM 5458 C C . ASN B 1 96 ? -1.759 37.312 -5.762 1 84.19 96 ASN B C 1
ATOM 5460 O O . ASN B 1 96 ? -2.711 37.969 -6.184 1 84.19 96 ASN B O 1
ATOM 5464 N N . PRO B 1 97 ? -0.769 37.125 -6.465 1 90.56 97 PRO B N 1
ATOM 5465 C CA . PRO B 1 97 ? -0.499 37.938 -7.652 1 90.56 97 PRO B CA 1
ATOM 5466 C C . PRO B 1 97 ? -1.341 37.531 -8.859 1 90.56 97 PRO B C 1
ATOM 5468 O O . PRO B 1 97 ? -1.392 38.25 -9.859 1 90.56 97 PRO B O 1
ATOM 5471 N N . PHE B 1 98 ? -2.031 36.438 -8.695 1 95.25 98 PHE B N 1
ATOM 5472 C CA . PHE B 1 98 ? -2.742 35.906 -9.852 1 95.25 98 PHE B CA 1
ATOM 5473 C C . PHE B 1 98 ? -4.242 36.156 -9.727 1 95.25 98 PHE B C 1
ATOM 5475 O O . PHE B 1 98 ? -4.742 36.438 -8.641 1 95.25 98 PHE B O 1
ATOM 5482 N N . LYS B 1 99 ? -4.914 36 -10.836 1 94.88 99 LYS B N 1
ATOM 5483 C CA . LYS B 1 99 ? -6.363 36.188 -10.867 1 94.88 99 LYS B CA 1
ATOM 5484 C C . LYS B 1 99 ? -7.086 34.938 -10.336 1 94.88 99 LYS B C 1
ATOM 5486 O O . LYS B 1 99 ? -8.008 35.062 -9.523 1 94.88 99 LYS B O 1
ATOM 5491 N N . ASP B 1 100 ? -6.711 33.812 -10.812 1 95.5 100 ASP B N 1
ATOM 5492 C CA . ASP B 1 100 ? -7.324 32.562 -10.391 1 95.5 100 ASP B CA 1
ATOM 5493 C C . ASP B 1 100 ? -6.273 31.469 -10.219 1 95.5 100 ASP B C 1
ATOM 5495 O O . ASP B 1 100 ? -6.262 30.484 -10.969 1 95.5 100 ASP B O 1
ATOM 5499 N N . PRO B 1 101 ? -5.488 31.641 -9.219 1 95.06 101 PRO B N 1
ATOM 5500 C CA . PRO B 1 101 ? -4.398 30.672 -9.039 1 95.06 101 PRO B CA 1
ATOM 5501 C C . PRO B 1 101 ? -4.898 29.266 -8.766 1 95.06 101 PRO B C 1
ATOM 5503 O O . PRO B 1 101 ? -4.332 28.281 -9.273 1 95.06 101 PRO B O 1
ATOM 5506 N N . LEU B 1 102 ? -5.961 29.125 -8.016 1 94.12 102 LEU B N 1
ATOM 5507 C CA . LEU B 1 102 ? -6.484 27.797 -7.723 1 94.12 102 LEU B CA 1
ATOM 5508 C C . LEU B 1 102 ? -7.039 27.141 -8.984 1 94.12 102 LEU B C 1
ATOM 5510 O O . LEU B 1 102 ? -6.871 25.938 -9.195 1 94.12 102 LEU B O 1
ATOM 5514 N N . GLY B 1 103 ? -7.73 27.938 -9.773 1 95.31 103 GLY B N 1
ATOM 5515 C CA . GLY B 1 103 ? -8.242 27.406 -11.023 1 95.31 103 GLY B CA 1
ATOM 5516 C C . GLY B 1 103 ? -7.156 26.859 -11.93 1 95.31 103 GLY B C 1
ATOM 5517 O O . GLY B 1 103 ? -7.332 25.812 -12.547 1 95.31 103 GLY B O 1
ATOM 5518 N N . MET B 1 104 ? -6.055 27.562 -12 1 96.94 104 MET B N 1
ATOM 5519 C CA . MET B 1 104 ? -4.938 27.094 -12.812 1 96.94 104 MET B CA 1
ATOM 5520 C C . MET B 1 104 ? -4.336 25.812 -12.234 1 96.94 104 MET B C 1
ATOM 5522 O O . MET B 1 104 ? -4.051 24.875 -12.969 1 96.94 104 MET B O 1
ATOM 5526 N N . ALA B 1 105 ? -4.156 25.828 -10.914 1 97.62 105 ALA B N 1
ATOM 5527 C CA . ALA B 1 105 ? -3.611 24.641 -10.25 1 97.62 105 ALA B CA 1
ATOM 5528 C C . ALA B 1 105 ? -4.512 23.422 -10.461 1 97.62 105 ALA B C 1
ATOM 5530 O O . ALA B 1 105 ? -4.023 22.328 -10.719 1 97.62 105 ALA B O 1
ATOM 5531 N N . MET B 1 106 ? -5.828 23.578 -10.438 1 97.12 106 MET B N 1
ATOM 5532 C CA . MET B 1 106 ? -6.789 22.5 -10.625 1 97.12 106 MET B CA 1
ATOM 5533 C C . MET B 1 106 ? -6.766 22 -12.062 1 97.12 106 MET B C 1
ATOM 5535 O O . MET B 1 106 ? -6.84 20.797 -12.305 1 97.12 106 MET B O 1
ATOM 5539 N N . GLU B 1 107 ? -6.645 22.938 -12.977 1 97.62 107 GLU B N 1
ATOM 5540 C CA . GLU B 1 107 ? -6.598 22.562 -14.383 1 97.62 107 GLU B CA 1
ATOM 5541 C C . GLU B 1 107 ? -5.398 21.656 -14.68 1 97.62 107 GLU B C 1
ATOM 5543 O O . GLU B 1 107 ? -5.469 20.781 -15.547 1 97.62 107 GLU B O 1
ATOM 5548 N N . ILE B 1 108 ? -4.336 21.922 -13.992 1 98.25 108 ILE B N 1
ATOM 5549 C CA . ILE B 1 108 ? -3.133 21.109 -14.164 1 98.25 108 ILE B CA 1
ATOM 5550 C C . ILE B 1 108 ? -3.244 19.828 -13.344 1 98.25 108 ILE B C 1
ATOM 5552 O O . ILE B 1 108 ? -2.934 18.734 -13.836 1 98.25 108 ILE B O 1
ATOM 5556 N N . GLY B 1 109 ? -3.695 19.969 -12.078 1 97.75 109 GLY B N 1
ATOM 5557 C CA . GLY B 1 109 ? -3.688 18.891 -11.109 1 97.75 109 GLY B CA 1
ATOM 5558 C C . GLY B 1 109 ? -4.594 17.734 -11.492 1 97.75 109 GLY B C 1
ATOM 5559 O O . GLY B 1 109 ? -4.277 16.562 -11.234 1 97.75 109 GLY B O 1
ATOM 5560 N N . ILE B 1 110 ? -5.688 17.953 -12.141 1 95.12 110 ILE B N 1
ATOM 5561 C CA . ILE B 1 110 ? -6.691 16.938 -12.438 1 95.12 110 ILE B CA 1
ATOM 5562 C C . ILE B 1 110 ? -6.117 15.93 -13.438 1 95.12 110 ILE B C 1
ATOM 5564 O O . ILE B 1 110 ? -6.164 14.719 -13.195 1 95.12 110 ILE B O 1
ATOM 5568 N N . PRO B 1 111 ? -5.438 16.328 -14.453 1 94.81 111 PRO B N 1
ATOM 5569 C CA . PRO B 1 111 ? -4.941 15.336 -15.414 1 94.81 111 PRO B CA 1
ATOM 5570 C C . PRO B 1 111 ? -3.512 14.898 -15.117 1 94.81 111 PRO B C 1
ATOM 5572 O O . PRO B 1 111 ? -3.029 13.922 -15.703 1 94.81 111 PRO B O 1
ATOM 5575 N N . LEU B 1 112 ? -2.768 15.57 -14.289 1 97 112 LEU B N 1
ATOM 5576 C CA . LEU B 1 112 ? -1.314 15.469 -14.203 1 97 112 LEU B CA 1
ATOM 5577 C C . LEU B 1 112 ? -0.89 14.062 -13.805 1 97 112 LEU B C 1
ATOM 5579 O O . LEU B 1 112 ? 0.099 13.539 -14.328 1 97 112 LEU B O 1
ATOM 5583 N N . ARG B 1 113 ? -1.568 13.43 -12.859 1 95.19 113 ARG B N 1
ATOM 5584 C CA . ARG B 1 113 ? -1.193 12.086 -12.414 1 95.19 113 ARG B CA 1
ATOM 5585 C C . ARG B 1 113 ? -1.199 11.102 -13.578 1 95.19 113 ARG B C 1
ATOM 5587 O O . ARG B 1 113 ? -0.276 10.297 -13.719 1 95.19 113 ARG B O 1
ATOM 5594 N N . TRP B 1 114 ? -2.191 11.133 -14.383 1 91.12 114 TRP B N 1
ATOM 5595 C CA . TRP B 1 114 ? -2.316 10.219 -15.516 1 91.12 114 TRP B CA 1
ATOM 5596 C C . TRP B 1 114 ? -1.254 10.508 -16.578 1 91.12 114 TRP B C 1
ATOM 5598 O O . TRP B 1 114 ? -0.753 9.594 -17.234 1 91.12 114 TRP B O 1
ATOM 5608 N N . LEU B 1 115 ? -0.968 11.797 -16.719 1 93.75 115 LEU B N 1
ATOM 5609 C CA . LEU B 1 115 ? 0.078 12.188 -17.672 1 93.75 115 LEU B CA 1
ATOM 5610 C C . LEU B 1 115 ? 1.434 11.648 -17.219 1 93.75 115 LEU B C 1
ATOM 5612 O O . LEU B 1 115 ? 2.225 11.188 -18.047 1 93.75 115 LEU B O 1
ATOM 5616 N N . ILE B 1 116 ? 1.714 11.672 -15.938 1 95.12 116 ILE B N 1
ATOM 5617 C CA . ILE B 1 116 ? 2.971 11.148 -15.414 1 95.12 116 ILE B CA 1
ATOM 5618 C C . ILE B 1 116 ? 3.07 9.656 -15.703 1 95.12 116 ILE B C 1
ATOM 5620 O O . ILE B 1 116 ? 4.082 9.188 -16.219 1 95.12 116 ILE B O 1
ATOM 5624 N N . PHE B 1 117 ? 2.004 8.906 -15.445 1 90.25 117 PHE B N 1
ATOM 5625 C CA . PHE B 1 117 ? 2.033 7.457 -15.602 1 90.25 117 PHE B CA 1
ATOM 5626 C C . PHE B 1 117 ? 2.082 7.07 -17.078 1 90.25 117 PHE B C 1
ATOM 5628 O O . PHE B 1 117 ? 2.684 6.059 -17.438 1 90.25 117 PHE B O 1
ATOM 5635 N N . LYS B 1 118 ? 1.439 7.848 -17.875 1 86.69 118 LYS B N 1
ATOM 5636 C CA . LYS B 1 118 ? 1.438 7.578 -19.312 1 86.69 118 LYS B CA 1
ATOM 5637 C C . LYS B 1 118 ? 2.834 7.75 -19.906 1 86.69 118 LYS B C 1
ATOM 5639 O O . LYS B 1 118 ? 3.211 7.031 -20.828 1 86.69 118 LYS B O 1
ATOM 5644 N N . HIS B 1 119 ? 3.611 8.641 -19.375 1 88.94 119 HIS B N 1
ATOM 5645 C CA . HIS B 1 119 ? 4.891 8.977 -19.984 1 88.94 119 HIS B CA 1
ATOM 5646 C C . HIS B 1 119 ? 6.059 8.43 -19.172 1 88.94 119 HIS B C 1
ATOM 5648 O O . HIS B 1 119 ? 7.215 8.758 -19.438 1 88.94 119 HIS B O 1
ATOM 5654 N N . ARG B 1 120 ? 5.738 7.645 -18.188 1 87.38 120 ARG B N 1
ATOM 5655 C CA . ARG B 1 120 ? 6.809 7.129 -17.344 1 87.38 120 ARG B CA 1
ATOM 5656 C C . ARG B 1 120 ? 7.707 6.172 -18.125 1 87.38 120 ARG B C 1
ATOM 5658 O O . ARG B 1 120 ? 7.266 5.551 -19.094 1 87.38 120 ARG B O 1
ATOM 5665 N N . SER B 1 121 ? 8.922 6.07 -17.688 1 79.81 121 SER B N 1
ATOM 5666 C CA . SER B 1 121 ? 9.891 5.156 -18.281 1 79.81 121 SER B CA 1
ATOM 5667 C C . SER B 1 121 ? 9.609 3.715 -17.875 1 79.81 121 SER B C 1
ATOM 5669 O O . SER B 1 121 ? 9.156 3.455 -16.766 1 79.81 121 SER B O 1
ATOM 5671 N N . PRO B 1 122 ? 9.836 2.857 -18.844 1 75.06 122 PRO B N 1
ATOM 5672 C CA . PRO B 1 122 ? 9.766 1.448 -18.453 1 75.06 122 PRO B CA 1
ATOM 5673 C C . PRO B 1 122 ? 10.906 1.035 -17.516 1 75.06 122 PRO B C 1
ATOM 5675 O O . PRO B 1 122 ? 12.031 1.507 -17.672 1 75.06 122 PRO B O 1
ATOM 5678 N N . GLY B 1 123 ? 10.719 0.238 -16.625 1 76.69 123 GLY B N 1
ATOM 5679 C CA . GLY B 1 123 ? 11.75 -0.226 -15.719 1 76.69 123 GLY B CA 1
ATOM 5680 C C . GLY B 1 123 ? 11.977 0.712 -14.547 1 76.69 123 GLY B C 1
ATOM 5681 O O . GLY B 1 123 ? 11.031 1.118 -13.875 1 76.69 123 GLY B O 1
ATOM 5682 N N . ALA B 1 124 ? 13.234 1.147 -14.43 1 81.06 124 ALA B N 1
ATOM 5683 C CA . ALA B 1 124 ? 13.594 2.004 -13.297 1 81.06 124 ALA B CA 1
ATOM 5684 C C . ALA B 1 124 ? 13.047 3.416 -13.492 1 81.06 124 ALA B C 1
ATOM 5686 O O . ALA B 1 124 ? 13.125 3.975 -14.586 1 81.06 124 ALA B O 1
ATOM 5687 N N . SER B 1 125 ? 12.539 3.992 -12.469 1 88.25 125 SER B N 1
ATOM 5688 C CA . SER B 1 125 ? 11.93 5.32 -12.531 1 88.25 125 SER B CA 1
ATOM 5689 C C . SER B 1 125 ? 12.992 6.41 -12.617 1 88.25 125 SER B C 1
ATOM 5691 O O . SER B 1 125 ? 14.055 6.301 -11.992 1 88.25 125 SER B O 1
ATOM 5693 N N . GLU B 1 126 ? 12.633 7.359 -13.32 1 89.88 126 GLU B N 1
ATOM 5694 C CA . GLU B 1 126 ? 13.453 8.57 -13.352 1 89.88 126 GLU B CA 1
ATOM 5695 C C . GLU B 1 126 ? 13.055 9.531 -12.242 1 89.88 126 GLU B C 1
ATOM 5697 O O . GLU B 1 126 ? 11.898 9.555 -11.812 1 89.88 126 GLU B O 1
ATOM 5702 N N . PRO B 1 127 ? 13.984 10.391 -11.828 1 92.25 127 PRO B N 1
ATOM 5703 C CA . PRO B 1 127 ? 13.68 11.305 -10.719 1 92.25 127 PRO B CA 1
ATOM 5704 C C . PRO B 1 127 ? 12.484 12.203 -11.016 1 92.25 127 PRO B C 1
ATOM 5706 O O . PRO B 1 127 ? 11.656 12.453 -10.133 1 92.25 127 PRO B O 1
ATOM 5709 N N . TRP B 1 128 ? 12.398 12.648 -12.273 1 96.12 128 TRP B N 1
ATOM 5710 C CA . TRP B 1 128 ? 11.344 13.609 -12.578 1 96.12 128 TRP B CA 1
ATOM 5711 C C . TRP B 1 128 ? 9.969 13.008 -12.352 1 96.12 128 TRP B C 1
ATOM 5713 O O . TRP B 1 128 ? 9.016 13.719 -12.016 1 96.12 128 TRP B O 1
ATOM 5723 N N . GLU B 1 129 ? 9.836 11.719 -12.547 1 96.19 129 GLU B N 1
ATOM 5724 C CA . GLU B 1 129 ? 8.555 11.047 -12.352 1 96.19 129 GLU B CA 1
ATOM 5725 C C . GLU B 1 129 ? 8.117 11.102 -10.891 1 96.19 129 GLU B C 1
ATOM 5727 O O . GLU B 1 129 ? 6.984 11.477 -10.594 1 96.19 129 GLU B O 1
ATOM 5732 N N . ILE B 1 130 ? 9.07 10.734 -10.039 1 96.31 130 ILE B N 1
ATOM 5733 C CA . ILE B 1 130 ? 8.773 10.68 -8.609 1 96.31 130 ILE B CA 1
ATOM 5734 C C . ILE B 1 130 ? 8.617 12.094 -8.062 1 96.31 130 ILE B C 1
ATOM 5736 O O . ILE B 1 130 ? 7.738 12.352 -7.238 1 96.31 130 ILE B O 1
ATOM 5740 N N . GLN B 1 131 ? 9.469 13 -8.531 1 98.12 131 GLN B N 1
ATOM 5741 C CA . GLN B 1 131 ? 9.383 14.398 -8.117 1 98.12 131 GLN B CA 1
ATOM 5742 C C . GLN B 1 131 ? 8.031 15 -8.492 1 98.12 131 GLN B C 1
ATOM 5744 O O . GLN B 1 131 ? 7.398 15.664 -7.668 1 98.12 131 GLN B O 1
ATOM 5749 N N . SER B 1 132 ? 7.582 14.766 -9.703 1 98.5 132 SER B N 1
ATOM 5750 C CA . SER B 1 132 ? 6.293 15.281 -10.156 1 98.5 132 SER B CA 1
ATOM 5751 C C . SER B 1 132 ? 5.148 14.719 -9.312 1 98.5 132 SER B C 1
ATOM 5753 O O . SER B 1 132 ? 4.227 15.453 -8.945 1 98.5 132 SER B O 1
ATOM 5755 N N . LEU B 1 133 ? 5.254 13.438 -9 1 97.69 133 LEU B N 1
ATOM 5756 C CA . LEU B 1 133 ? 4.207 12.797 -8.219 1 97.69 133 LEU B CA 1
ATOM 5757 C C . LEU B 1 133 ? 4.168 13.352 -6.801 1 97.69 133 LEU B C 1
ATOM 5759 O O . LEU B 1 133 ? 3.092 13.578 -6.246 1 97.69 133 LEU B O 1
ATOM 5763 N N . LEU B 1 134 ? 5.297 13.578 -6.207 1 98.25 134 LEU B N 1
ATOM 5764 C CA . LEU B 1 134 ? 5.371 14.094 -4.844 1 98.25 134 LEU B CA 1
ATOM 5765 C C . LEU B 1 134 ? 4.789 15.5 -4.758 1 98.25 134 LEU B C 1
ATOM 5767 O O . LEU B 1 134 ? 4.012 15.797 -3.848 1 98.25 134 LEU B O 1
ATOM 5771 N N . ILE B 1 135 ? 5.18 16.297 -5.711 1 98.69 135 ILE B N 1
ATOM 5772 C CA . ILE B 1 135 ? 4.684 17.656 -5.738 1 98.69 135 ILE B CA 1
ATOM 5773 C C . ILE B 1 135 ? 3.166 17.656 -5.91 1 98.69 135 ILE B C 1
ATOM 5775 O O . ILE B 1 135 ? 2.453 18.359 -5.195 1 98.69 135 ILE B O 1
ATOM 5779 N N . LEU B 1 136 ? 2.719 16.875 -6.812 1 98.56 136 LEU B N 1
ATOM 5780 C CA . LEU B 1 136 ? 1.286 16.766 -7.066 1 98.56 136 LEU B CA 1
ATOM 5781 C C . LEU B 1 136 ? 0.543 16.312 -5.816 1 98.56 136 LEU B C 1
ATOM 5783 O O . LEU B 1 136 ? -0.529 16.828 -5.5 1 98.56 136 LEU B O 1
ATOM 5787 N N . GLU B 1 137 ? 1.084 15.414 -5.141 1 97.31 137 GLU B N 1
ATOM 5788 C CA . GLU B 1 137 ? 0.422 14.844 -3.973 1 97.31 137 GLU B CA 1
ATOM 5789 C C . GLU B 1 137 ? 0.284 15.875 -2.857 1 97.31 137 GLU B C 1
ATOM 5791 O O . GLU B 1 137 ? -0.701 15.875 -2.117 1 97.31 137 GLU B O 1
ATOM 5796 N N . VAL B 1 138 ? 1.254 16.672 -2.715 1 97.75 138 VAL B N 1
ATOM 5797 C CA . VAL B 1 138 ? 1.155 17.734 -1.721 1 97.75 138 VAL B CA 1
ATOM 5798 C C . VAL B 1 138 ? -0.025 18.641 -2.055 1 97.75 138 VAL B C 1
ATOM 5800 O O . VAL B 1 138 ? -0.806 19 -1.171 1 97.75 138 VAL B O 1
ATOM 5803 N N . PHE B 1 139 ? -0.121 18.969 -3.332 1 98 139 PHE B N 1
ATOM 5804 C CA . PHE B 1 139 ? -1.234 19.812 -3.773 1 98 139 PHE B CA 1
ATOM 5805 C C . PHE B 1 139 ? -2.566 19.109 -3.52 1 98 139 PHE B C 1
ATOM 5807 O O . PHE B 1 139 ? -3.496 19.719 -2.982 1 98 139 PHE B O 1
ATOM 5814 N N . GLU B 1 140 ? -2.654 17.844 -3.885 1 96.81 140 GLU B N 1
ATOM 5815 C CA . GLU B 1 140 ? -3.891 17.078 -3.73 1 96.81 140 GLU B CA 1
ATOM 5816 C C . GLU B 1 140 ? -4.289 16.969 -2.262 1 96.81 140 GLU B C 1
ATOM 5818 O O . GLU B 1 140 ? -5.465 17.125 -1.918 1 96.81 140 GLU B O 1
ATOM 5823 N N . LYS B 1 141 ? -3.385 16.766 -1.441 1 95.94 141 LYS B N 1
ATOM 5824 C CA . LYS B 1 141 ? -3.656 16.469 -0.04 1 95.94 141 LYS B CA 1
ATOM 5825 C C . LYS B 1 141 ? -4.016 17.734 0.739 1 95.94 141 LYS B C 1
ATOM 5827 O O . LYS B 1 141 ? -4.863 17.688 1.632 1 95.94 141 LYS B O 1
ATOM 5832 N N . HIS B 1 142 ? -3.4 18.875 0.333 1 96.31 142 HIS B N 1
ATOM 5833 C CA . HIS B 1 142 ? -3.475 19.969 1.286 1 96.31 142 HIS B CA 1
ATOM 5834 C C . HIS B 1 142 ? -4.141 21.203 0.665 1 96.31 142 HIS B C 1
ATOM 5836 O O . HIS B 1 142 ? -4.605 22.094 1.38 1 96.31 142 HIS B O 1
ATOM 5842 N N . TYR B 1 143 ? -4.195 21.312 -0.686 1 96.75 143 TYR B N 1
ATOM 5843 C CA . TYR B 1 143 ? -4.551 22.609 -1.253 1 96.75 143 TYR B CA 1
ATOM 5844 C C . TYR B 1 143 ? -5.637 22.453 -2.312 1 96.75 143 TYR B C 1
ATOM 5846 O O . TYR B 1 143 ? -5.855 23.375 -3.119 1 96.75 143 TYR B O 1
ATOM 5854 N N . SER B 1 144 ? -6.309 21.375 -2.361 1 96 144 SER B N 1
ATOM 5855 C CA . SER B 1 144 ? -7.211 21.141 -3.486 1 96 144 SER B CA 1
ATOM 5856 C C . SER B 1 144 ? -8.617 20.812 -3.008 1 96 144 SER B C 1
ATOM 5858 O O . SER B 1 144 ? -9.102 21.375 -2.031 1 96 144 SER B O 1
ATOM 5860 N N . SER B 1 145 ? -9.281 19.969 -3.775 1 93.38 145 SER B N 1
ATOM 5861 C CA . SER B 1 145 ? -10.648 19.562 -3.473 1 93.38 145 SER B CA 1
ATOM 5862 C C . SER B 1 145 ? -10.68 18.266 -2.672 1 93.38 145 SER B C 1
ATOM 5864 O O . SER B 1 145 ? -9.648 17.609 -2.531 1 93.38 145 SER B O 1
ATOM 5866 N N . ARG B 1 146 ? -11.852 17.969 -2.137 1 90.69 146 ARG B N 1
ATOM 5867 C CA . ARG B 1 146 ? -12.039 16.719 -1.413 1 90.69 146 ARG B CA 1
ATOM 5868 C C . ARG B 1 146 ? -11.75 15.516 -2.312 1 90.69 146 ARG B C 1
ATOM 5870 O O . ARG B 1 146 ? -11.156 14.531 -1.875 1 90.69 146 ARG B O 1
ATOM 5877 N N . ASP B 1 147 ? -12.195 15.641 -3.561 1 89.12 147 ASP B N 1
ATOM 5878 C CA . ASP B 1 147 ? -11.984 14.547 -4.504 1 89.12 147 ASP B CA 1
ATOM 5879 C C . ASP B 1 147 ? -10.492 14.297 -4.742 1 89.12 147 ASP B C 1
ATOM 5881 O O . ASP B 1 147 ? -10.047 13.148 -4.793 1 89.12 147 ASP B O 1
ATOM 5885 N N . LEU B 1 148 ? -9.758 15.383 -4.934 1 93.25 148 LEU B N 1
ATOM 5886 C CA . LEU B 1 148 ? -8.32 15.234 -5.16 1 93.25 148 LEU B CA 1
ATOM 5887 C C . LEU B 1 148 ? -7.609 14.781 -3.889 1 93.25 148 LEU B C 1
ATOM 5889 O O . LEU B 1 148 ? -6.629 14.039 -3.949 1 93.25 148 LEU B O 1
ATOM 5893 N N . HIS B 1 149 ? -8.133 15.25 -2.723 1 92.38 149 HIS B N 1
ATOM 5894 C CA . HIS B 1 149 ? -7.609 14.773 -1.446 1 92.38 149 HIS B CA 1
ATOM 5895 C C . HIS B 1 149 ? -7.754 13.266 -1.317 1 92.38 149 HIS B C 1
ATOM 5897 O O . HIS B 1 149 ? -6.812 12.578 -0.909 1 92.38 149 HIS B O 1
ATOM 5903 N N . GLU B 1 150 ? -8.859 12.789 -1.702 1 88.56 150 GLU B N 1
ATOM 5904 C CA . GLU B 1 150 ? -9.109 11.352 -1.662 1 88.56 150 GLU B CA 1
ATOM 5905 C C . GLU B 1 150 ? -8.25 10.609 -2.686 1 88.56 150 GLU B C 1
ATOM 5907 O O . GLU B 1 150 ? -7.75 9.523 -2.412 1 88.56 150 GLU B O 1
ATOM 5912 N N . ARG B 1 151 ? -8.141 11.18 -3.838 1 91.5 151 ARG B N 1
ATOM 5913 C CA . ARG B 1 151 ? -7.332 10.578 -4.891 1 91.5 151 ARG B CA 1
ATOM 5914 C C . ARG B 1 151 ? -5.891 10.391 -4.43 1 91.5 151 ARG B C 1
ATOM 5916 O O . ARG B 1 151 ? -5.254 9.391 -4.754 1 91.5 151 ARG B O 1
ATOM 5923 N N . SER B 1 152 ? -5.371 11.391 -3.729 1 92.69 152 SER B N 1
ATOM 5924 C CA . SER B 1 152 ? -3.996 11.297 -3.244 1 92.69 152 SER B CA 1
ATOM 5925 C C . SER B 1 152 ? -3.818 10.094 -2.316 1 92.69 152 SER B C 1
ATOM 5927 O O . SER B 1 152 ? -2.768 9.453 -2.322 1 92.69 152 SER B O 1
ATOM 5929 N N . SER B 1 153 ? -4.828 9.789 -1.544 1 90.31 153 SER B N 1
ATOM 5930 C CA . SER B 1 153 ? -4.762 8.656 -0.63 1 90.31 153 SER B CA 1
ATOM 5931 C C . SER B 1 153 ? -4.859 7.332 -1.384 1 90.31 153 SER B C 1
ATOM 5933 O O . SER B 1 153 ? -4.156 6.375 -1.062 1 90.31 153 SER B O 1
ATOM 5935 N N . VAL B 1 154 ? -5.695 7.309 -2.365 1 89.94 154 VAL B N 1
ATOM 5936 C CA . VAL B 1 154 ? -5.945 6.09 -3.127 1 89.94 154 VAL B CA 1
ATOM 5937 C C . VAL B 1 154 ? -4.68 5.676 -3.869 1 89.94 154 VAL B C 1
ATOM 5939 O O . VAL B 1 154 ? -4.352 4.488 -3.941 1 89.94 154 VAL B O 1
ATOM 5942 N N . HIS B 1 155 ? -3.922 6.609 -4.363 1 92.38 155 HIS B N 1
ATOM 5943 C CA . HIS B 1 155 ? -2.816 6.289 -5.258 1 92.38 155 HIS B CA 1
ATOM 5944 C C . HIS B 1 155 ? -1.472 6.488 -4.57 1 92.38 155 HIS B C 1
ATOM 5946 O O . HIS B 1 155 ? -0.423 6.426 -5.215 1 92.38 155 HIS B O 1
ATOM 5952 N N . TYR B 1 156 ? -1.447 6.719 -3.307 1 91.25 156 TYR B N 1
ATOM 5953 C CA . TYR B 1 156 ? -0.224 7.055 -2.586 1 91.25 156 TYR B CA 1
ATOM 5954 C C . TYR B 1 156 ? 0.812 5.945 -2.729 1 91.25 156 TYR B C 1
ATOM 5956 O O . TYR B 1 156 ? 1.997 6.219 -2.938 1 91.25 156 TYR B O 1
ATOM 5964 N N . ALA B 1 157 ? 0.406 4.77 -2.688 1 90.75 157 ALA B N 1
ATOM 5965 C CA . ALA B 1 157 ? 1.321 3.633 -2.611 1 90.75 157 ALA B CA 1
ATOM 5966 C C . ALA B 1 157 ? 2.039 3.418 -3.939 1 90.75 157 ALA B C 1
ATOM 5968 O O . ALA B 1 157 ? 3.107 2.803 -3.982 1 90.75 157 ALA B O 1
ATOM 5969 N N . ALA B 1 158 ? 1.481 3.912 -4.996 1 92 158 ALA B N 1
ATOM 5970 C CA . ALA B 1 158 ? 2.062 3.688 -6.32 1 92 158 ALA B CA 1
ATOM 5971 C C . ALA B 1 158 ? 3.48 4.246 -6.398 1 92 158 ALA B C 1
ATOM 5973 O O . ALA B 1 158 ? 4.391 3.582 -6.898 1 92 158 ALA B O 1
ATOM 5974 N N . LYS B 1 159 ? 3.688 5.422 -5.898 1 91.75 159 LYS B N 1
ATOM 5975 C CA . LYS B 1 159 ? 5.012 6.035 -5.988 1 91.75 159 LYS B CA 1
ATOM 5976 C C . LYS B 1 159 ? 6.023 5.281 -5.133 1 91.75 159 LYS B C 1
ATOM 5978 O O . LYS B 1 159 ? 7.203 5.191 -5.492 1 91.75 159 LYS B O 1
ATOM 5983 N N . ILE B 1 160 ? 5.562 4.734 -4.027 1 89.94 160 ILE B N 1
ATOM 5984 C CA . ILE B 1 160 ? 6.457 3.949 -3.184 1 89.94 160 ILE B CA 1
ATOM 5985 C C . ILE B 1 160 ? 6.902 2.695 -3.932 1 89.94 160 ILE B C 1
ATOM 5987 O O . ILE B 1 160 ? 8.078 2.332 -3.9 1 89.94 160 ILE B O 1
ATOM 5991 N N . GLU B 1 161 ? 5.953 2.055 -4.602 1 89.38 161 GLU B N 1
ATOM 5992 C CA . GLU B 1 161 ? 6.285 0.859 -5.375 1 89.38 161 GLU B CA 1
ATOM 5993 C C . GLU B 1 161 ? 7.246 1.187 -6.512 1 89.38 161 GLU B C 1
ATOM 5995 O O . GLU B 1 161 ? 8.125 0.382 -6.844 1 89.38 161 GLU B O 1
ATOM 6000 N N . MET B 1 162 ? 7.062 2.33 -7.09 1 90.62 162 MET B N 1
ATOM 6001 C CA . MET B 1 162 ? 7.969 2.783 -8.141 1 90.62 162 MET B CA 1
ATOM 6002 C C . MET B 1 162 ? 9.383 2.949 -7.598 1 90.62 162 MET B C 1
ATOM 6004 O O . MET B 1 162 ? 10.359 2.572 -8.258 1 90.62 162 MET B O 1
ATOM 6008 N N . MET B 1 163 ? 9.469 3.465 -6.445 1 88.75 163 MET B N 1
ATOM 6009 C CA . MET B 1 163 ? 10.781 3.699 -5.848 1 88.75 163 MET B CA 1
ATOM 6010 C C . MET B 1 163 ? 11.445 2.383 -5.449 1 88.75 163 MET B C 1
ATOM 6012 O O . MET B 1 163 ? 12.664 2.234 -5.566 1 88.75 163 MET B O 1
ATOM 6016 N N . LYS B 1 164 ? 10.672 1.443 -4.996 1 81.81 164 LYS B N 1
ATOM 6017 C CA . LYS B 1 164 ? 11.203 0.132 -4.633 1 81.81 164 LYS B CA 1
ATOM 6018 C C . LYS B 1 164 ? 11.797 -0.576 -5.848 1 81.81 164 LYS B C 1
ATOM 6020 O O . LYS B 1 164 ? 12.711 -1.39 -5.715 1 81.81 164 LYS B O 1
ATOM 6025 N N . ARG B 1 165 ? 11.258 -0.254 -6.945 1 80.5 165 ARG B N 1
ATOM 6026 C CA . ARG B 1 165 ? 11.695 -0.89 -8.18 1 80.5 165 ARG B CA 1
ATOM 6027 C C . ARG B 1 165 ? 12.852 -0.116 -8.82 1 80.5 165 ARG B C 1
ATOM 6029 O O . ARG B 1 165 ? 13.367 -0.513 -9.859 1 80.5 165 ARG B O 1
ATOM 6036 N N . SER B 1 166 ? 13.219 0.938 -8.133 1 78.88 166 SER B N 1
ATOM 6037 C CA . SER B 1 166 ? 14.344 1.737 -8.617 1 78.88 166 SER B CA 1
ATOM 6038 C C . SER B 1 166 ? 15.578 1.541 -7.746 1 78.88 166 SER B C 1
ATOM 6040 O O . SER B 1 166 ? 15.523 0.841 -6.734 1 78.88 166 SER B O 1
ATOM 6042 N N . THR B 1 167 ? 16.703 1.969 -8.148 1 66.5 167 THR B N 1
ATOM 6043 C CA . THR B 1 167 ? 17.984 1.739 -7.5 1 66.5 167 THR B CA 1
ATOM 6044 C C . THR B 1 167 ? 18.047 2.447 -6.148 1 66.5 167 THR B C 1
ATOM 6046 O O . THR B 1 167 ? 18.906 2.141 -5.316 1 66.5 167 THR B O 1
ATOM 6049 N N . VAL B 1 168 ? 17.234 3.275 -5.902 1 67.06 168 VAL B N 1
ATOM 6050 C CA . VAL B 1 168 ? 17.344 4.074 -4.688 1 67.06 168 VAL B CA 1
ATOM 6051 C C . VAL B 1 168 ? 17.109 3.191 -3.463 1 67.06 168 VAL B C 1
ATOM 6053 O O . VAL B 1 168 ? 17.875 3.26 -2.49 1 67.06 168 VAL B O 1
ATOM 6056 N N . LEU B 1 169 ? 16.125 2.477 -3.51 1 53.78 169 LEU B N 1
ATOM 6057 C CA . LEU B 1 169 ? 15.844 1.611 -2.367 1 53.78 169 LEU B CA 1
ATOM 6058 C C . LEU B 1 169 ? 16.422 0.216 -2.594 1 53.78 169 LEU B C 1
ATOM 6060 O O . LEU B 1 169 ? 16.484 -0.592 -1.665 1 53.78 169 LEU B O 1
ATOM 6064 N N . GLY B 1 170 ? 16.938 -0.11 -3.943 1 50.88 170 GLY B N 1
ATOM 6065 C CA . GLY B 1 170 ? 17.438 -1.426 -4.312 1 50.88 170 GLY B CA 1
ATOM 6066 C C . GLY B 1 170 ? 18.938 -1.468 -4.477 1 50.88 170 GLY B C 1
ATOM 6067 O O . GLY B 1 170 ? 19.531 -2.543 -4.633 1 50.88 170 GLY B O 1
ATOM 6068 N N . GLY B 1 171 ? 19.75 -0.279 -4.48 1 52.06 171 GLY B N 1
ATOM 6069 C CA . GLY B 1 171 ? 21.156 -0.45 -4.793 1 52.06 171 GLY B CA 1
ATOM 6070 C C . GLY B 1 171 ? 21.938 0.85 -4.758 1 52.06 171 GLY B C 1
ATOM 6071 O O . GLY B 1 171 ? 21.359 1.932 -4.695 1 52.06 171 GLY B O 1
ATOM 6072 N N . ASP B 1 172 ? 23.25 0.732 -4.258 1 49.44 172 ASP B N 1
ATOM 6073 C CA . ASP B 1 172 ? 24.188 1.854 -4.262 1 49.44 172 ASP B CA 1
ATOM 6074 C C . ASP B 1 172 ? 24.5 2.301 -5.688 1 49.44 172 ASP B C 1
ATOM 6076 O O . ASP B 1 172 ? 25.156 1.572 -6.441 1 49.44 172 ASP B O 1
ATOM 6080 N N . PRO B 1 173 ? 23.844 3.324 -6.195 1 48.72 173 PRO B N 1
ATOM 6081 C CA . PRO B 1 173 ? 24.141 3.73 -7.57 1 48.72 173 PRO B CA 1
ATOM 6082 C C . PRO B 1 173 ? 25.641 3.914 -7.824 1 48.72 173 PRO B C 1
ATOM 6084 O O . PRO B 1 173 ? 26.078 3.904 -8.977 1 48.72 173 PRO B O 1
ATOM 6087 N N . TYR B 1 174 ? 26.391 4.344 -6.699 1 48 174 TYR B N 1
ATOM 6088 C CA . TYR B 1 174 ? 27.812 4.66 -6.816 1 48 174 TYR B CA 1
ATOM 6089 C C . TYR B 1 174 ? 28.672 3.434 -6.527 1 48 174 TYR B C 1
ATOM 6091 O O . TYR B 1 174 ? 29.891 3.537 -6.41 1 48 174 TYR B O 1
ATOM 6099 N N . ALA B 1 175 ? 28.047 2.371 -6.078 1 43.44 175 ALA B N 1
ATOM 6100 C CA . ALA B 1 175 ? 28.875 1.268 -5.613 1 43.44 175 ALA B CA 1
ATOM 6101 C C . ALA B 1 175 ? 30.031 1.016 -6.578 1 43.44 175 ALA B C 1
ATOM 6103 O O . ALA B 1 175 ? 31.125 0.646 -6.152 1 43.44 175 ALA B O 1
ATOM 6104 N N . THR B 1 176 ? 29.75 1.17 -7.762 1 42.16 176 THR B N 1
ATOM 6105 C CA . THR B 1 176 ? 30.812 0.794 -8.688 1 42.16 176 THR B CA 1
ATOM 6106 C C . THR B 1 176 ? 31.766 1.962 -8.922 1 42.16 176 THR B C 1
ATOM 6108 O O . THR B 1 176 ? 32.844 1.79 -9.516 1 42.16 176 THR B O 1
ATOM 6111 N N . GLU B 1 177 ? 31.375 3.143 -8.648 1 49.12 177 GLU B N 1
ATOM 6112 C CA . GLU B 1 177 ? 32.25 4.211 -9.125 1 49.12 177 GLU B CA 1
ATOM 6113 C C . GLU B 1 177 ? 33.25 4.645 -8.039 1 49.12 177 GLU B C 1
ATOM 6115 O O . GLU B 1 177 ? 33.094 5.719 -7.453 1 49.12 177 GLU B O 1
ATOM 6120 N N . SER B 1 178 ? 33.719 3.789 -7.254 1 40.28 178 SER B N 1
ATOM 6121 C CA . SER B 1 178 ? 34.781 4.141 -6.324 1 40.28 178 SER B CA 1
ATOM 6122 C C . SER B 1 178 ? 35.844 4.973 -7.008 1 40.28 178 SER B C 1
ATOM 6124 O O . SER B 1 178 ? 36.906 5.258 -6.414 1 40.28 178 SER B O 1
ATOM 6126 N N . LYS B 1 179 ? 36.062 5.078 -8.281 1 40.5 179 LYS B N 1
ATOM 6127 C CA . LYS B 1 179 ? 37.406 5.477 -8.695 1 40.5 179 LYS B CA 1
ATOM 6128 C C . LYS B 1 179 ? 37.75 6.867 -8.164 1 40.5 179 LYS B C 1
ATOM 6130 O O . LYS B 1 179 ? 36.875 7.715 -8.008 1 40.5 179 LYS B O 1
ATOM 6135 N N . SER B 1 180 ? 39 7.141 -7.832 1 44.34 180 SER B N 1
ATOM 6136 C CA . SER B 1 180 ? 39.844 8.25 -7.441 1 44.34 180 SER B CA 1
ATOM 6137 C C . SER B 1 180 ? 39.594 9.492 -8.281 1 44.34 180 SER B C 1
ATOM 6139 O O . SER B 1 180 ? 39.625 9.438 -9.508 1 44.34 180 SER B O 1
ATOM 6141 N N . HIS B 1 181 ? 38.812 10.469 -7.812 1 51.53 181 HIS B N 1
ATOM 6142 C CA . HIS B 1 181 ? 38.469 11.82 -8.25 1 51.53 181 HIS B CA 1
ATOM 6143 C C . HIS B 1 181 ? 39.562 12.438 -9.086 1 51.53 181 HIS B C 1
ATOM 6145 O O . HIS B 1 181 ? 39.312 13.156 -10.055 1 51.53 181 HIS B O 1
ATOM 6151 N N . THR B 1 182 ? 40.75 12.391 -8.438 1 49.19 182 THR B N 1
ATOM 6152 C CA . THR B 1 182 ? 41.781 13.305 -8.875 1 49.19 182 THR B CA 1
ATOM 6153 C C . THR B 1 182 ? 42.188 13.016 -10.328 1 49.19 182 THR B C 1
ATOM 6155 O O . THR B 1 182 ? 42.781 13.867 -10.992 1 49.19 182 THR B O 1
ATOM 6158 N N . GLU B 1 183 ? 41.844 11.82 -10.688 1 57.12 183 GLU B N 1
ATOM 6159 C CA . GLU B 1 183 ? 42.469 11.523 -11.969 1 57.12 183 GLU B CA 1
ATOM 6160 C C . GLU B 1 183 ? 41.438 11.5 -13.102 1 57.12 183 GLU B C 1
ATOM 6162 O O . GLU B 1 183 ? 41.781 11.188 -14.242 1 57.12 183 GLU B O 1
ATOM 6167 N N . LEU B 1 184 ? 40.188 12.008 -12.664 1 64.44 184 LEU B N 1
ATOM 6168 C CA . LEU B 1 184 ? 39.219 11.898 -13.734 1 64.44 184 LEU B CA 1
ATOM 6169 C C . LEU B 1 184 ? 39.25 13.117 -14.648 1 64.44 184 LEU B C 1
ATOM 6171 O O . LEU B 1 184 ? 39.531 14.234 -14.188 1 64.44 184 LEU B O 1
ATOM 6175 N N . ASN B 1 185 ? 39.188 12.953 -15.906 1 74.69 185 ASN B N 1
ATOM 6176 C CA . ASN B 1 185 ? 39.062 14.055 -16.844 1 74.69 185 ASN B CA 1
ATOM 6177 C C . ASN B 1 185 ? 37.75 14.812 -16.625 1 74.69 185 ASN B C 1
ATOM 6179 O O . ASN B 1 185 ? 36.906 14.398 -15.805 1 74.69 185 ASN B O 1
ATOM 6183 N N . GLU B 1 186 ? 37.688 15.969 -17.125 1 75 186 GLU B N 1
ATOM 6184 C CA . GLU B 1 186 ? 36.562 16.891 -16.922 1 75 186 GLU B CA 1
ATOM 6185 C C . GLU B 1 186 ? 35.25 16.219 -17.266 1 75 186 GLU B C 1
ATOM 6187 O O . GLU B 1 186 ? 34.25 16.391 -16.547 1 75 186 GLU B O 1
ATOM 6192 N N . THR B 1 187 ? 35.25 15.492 -18.297 1 77.38 187 THR B N 1
ATOM 6193 C CA . THR B 1 187 ? 34.031 14.812 -18.734 1 77.38 187 THR B CA 1
ATOM 6194 C C . THR B 1 187 ? 33.625 13.742 -17.734 1 77.38 187 THR B C 1
ATOM 6196 O O . THR B 1 187 ? 32.438 13.594 -17.438 1 77.38 187 THR B O 1
ATOM 6199 N N . ASP B 1 188 ? 34.562 13.164 -17.266 1 77.56 188 ASP B N 1
ATOM 6200 C CA . ASP B 1 188 ? 34.281 12.102 -16.312 1 77.56 188 ASP B CA 1
ATOM 6201 C C . ASP B 1 188 ? 33.781 12.672 -14.984 1 77.56 188 ASP B C 1
ATOM 6203 O O . ASP B 1 188 ? 32.938 12.062 -14.312 1 77.56 188 ASP B O 1
ATOM 6207 N N . GLN B 1 189 ? 34.281 13.836 -14.742 1 77.88 189 GLN B N 1
ATOM 6208 C CA . GLN B 1 189 ? 33.812 14.508 -13.531 1 77.88 189 GLN B CA 1
ATOM 6209 C C . GLN B 1 189 ? 32.375 14.93 -13.648 1 77.88 189 GLN B C 1
ATOM 6211 O O . GLN B 1 189 ? 31.594 14.805 -12.695 1 77.88 189 GLN B O 1
ATOM 6216 N N . TYR B 1 190 ? 32.062 15.344 -14.773 1 80.31 190 TYR B N 1
ATOM 6217 C CA . TYR B 1 190 ? 30.703 15.758 -15.023 1 80.31 190 TYR B CA 1
ATOM 6218 C C . TYR B 1 190 ? 29.734 14.57 -14.922 1 80.31 190 TYR B C 1
ATOM 6220 O O . TYR B 1 190 ? 28.656 14.688 -14.344 1 80.31 190 TYR B O 1
ATOM 6228 N N . VAL B 1 191 ? 30.109 13.578 -15.469 1 81.5 191 VAL B N 1
ATOM 6229 C CA . VAL B 1 191 ? 29.297 12.375 -15.453 1 81.5 191 VAL B CA 1
ATOM 6230 C C . VAL B 1 191 ? 29.125 11.883 -14.016 1 81.5 191 VAL B C 1
ATOM 6232 O O . VAL B 1 191 ? 28.031 11.477 -13.609 1 81.5 191 VAL B O 1
ATOM 6235 N N . LEU B 1 192 ? 30.156 11.984 -13.359 1 82.69 192 LEU B N 1
ATOM 6236 C CA . LEU B 1 192 ? 30.141 11.539 -11.977 1 82.69 192 LEU B CA 1
ATOM 6237 C C . LEU B 1 192 ? 29.203 12.391 -11.133 1 82.69 192 LEU B C 1
ATOM 6239 O O . LEU B 1 192 ? 28.391 11.867 -10.352 1 82.69 192 LEU B O 1
ATOM 6243 N N . TRP B 1 193 ? 29.297 13.641 -11.305 1 84.56 193 TRP B N 1
ATOM 6244 C CA . TRP B 1 193 ? 28.469 14.539 -10.5 1 84.56 193 TRP B CA 1
ATOM 6245 C C . TRP B 1 193 ? 27.016 14.469 -10.93 1 84.56 193 TRP B C 1
ATOM 6247 O O . TRP B 1 193 ? 26.109 14.609 -10.109 1 84.56 193 TRP B O 1
ATOM 6257 N N . ASN B 1 194 ? 26.812 14.195 -12.125 1 84.62 194 ASN B N 1
ATOM 6258 C CA . ASN B 1 194 ? 25.438 13.984 -12.578 1 84.62 194 ASN B CA 1
ATOM 6259 C C . ASN B 1 194 ? 24.844 12.719 -11.961 1 84.62 194 ASN B C 1
ATOM 6261 O O . ASN B 1 194 ? 23.656 12.695 -11.633 1 84.62 194 ASN B O 1
ATOM 6265 N N . LYS B 1 195 ? 25.625 11.797 -11.914 1 84.12 195 LYS B N 1
ATOM 6266 C CA . LYS B 1 195 ? 25.188 10.562 -11.266 1 84.12 195 LYS B CA 1
ATOM 6267 C C . LYS B 1 195 ? 24.906 10.789 -9.781 1 84.12 195 LYS B C 1
ATOM 6269 O O . LYS B 1 195 ? 23.953 10.227 -9.242 1 84.12 195 LYS B O 1
ATOM 6274 N N . TRP B 1 196 ? 25.75 11.594 -9.203 1 87.56 196 TRP B N 1
ATOM 6275 C CA . TRP B 1 196 ? 25.547 11.914 -7.797 1 87.56 196 TRP B CA 1
ATOM 6276 C C . TRP B 1 196 ? 24.25 12.695 -7.602 1 87.56 196 TRP B C 1
ATOM 6278 O O . TRP B 1 196 ? 23.484 12.414 -6.676 1 87.56 196 TRP B O 1
ATOM 6288 N N . ILE B 1 197 ? 24.016 13.648 -8.445 1 90.44 197 ILE B N 1
ATOM 6289 C CA . ILE B 1 197 ? 22.812 14.469 -8.359 1 90.44 197 ILE B CA 1
ATOM 6290 C C . ILE B 1 197 ? 21.578 13.594 -8.531 1 90.44 197 ILE B C 1
ATOM 6292 O O . ILE B 1 197 ? 20.594 13.75 -7.809 1 90.44 197 ILE B O 1
ATOM 6296 N N . HIS B 1 198 ? 21.703 12.703 -9.445 1 89.25 198 HIS B N 1
ATOM 6297 C CA . HIS B 1 198 ? 20.609 11.766 -9.695 1 89.25 198 HIS B CA 1
ATOM 6298 C C . HIS B 1 198 ? 20.328 10.914 -8.461 1 89.25 198 HIS B C 1
ATOM 6300 O O . HIS B 1 198 ? 19.172 10.773 -8.039 1 89.25 198 HIS B O 1
ATOM 6306 N N . ALA B 1 199 ? 21.328 10.383 -7.891 1 87.88 199 ALA B N 1
ATOM 6307 C CA . ALA B 1 199 ? 21.203 9.5 -6.73 1 87.88 199 ALA B CA 1
ATOM 6308 C C . ALA B 1 199 ? 20.672 10.258 -5.52 1 87.88 199 ALA B C 1
ATOM 6310 O O . ALA B 1 199 ? 19.797 9.766 -4.805 1 87.88 199 ALA B O 1
ATOM 6311 N N . GLU B 1 200 ? 21.219 11.453 -5.293 1 92.06 200 GLU B N 1
ATOM 6312 C CA . GLU B 1 200 ? 20.781 12.258 -4.156 1 92.06 200 GLU B CA 1
ATOM 6313 C C . GLU B 1 200 ? 19.328 12.727 -4.336 1 92.06 200 GLU B C 1
ATOM 6315 O O . GLU B 1 200 ? 18.578 12.812 -3.367 1 92.06 200 GLU B O 1
ATOM 6320 N N . SER B 1 201 ? 18.984 13.047 -5.594 1 93.81 201 SER B N 1
ATOM 6321 C CA . SER B 1 201 ? 17.594 13.43 -5.871 1 93.81 201 SER B CA 1
ATOM 6322 C C . SER B 1 201 ? 16.641 12.297 -5.523 1 93.81 201 SER B C 1
ATOM 6324 O O . SER B 1 201 ? 15.602 12.523 -4.883 1 93.81 201 SER B O 1
ATOM 6326 N N . MET B 1 202 ? 16.984 11.094 -5.949 1 92.94 202 MET B N 1
ATOM 6327 C CA . MET B 1 202 ? 16.156 9.93 -5.672 1 92.94 202 MET B CA 1
ATOM 6328 C C . MET B 1 202 ? 16.062 9.664 -4.172 1 92.94 202 MET B C 1
ATOM 6330 O O . MET B 1 202 ? 15 9.32 -3.654 1 92.94 202 MET B O 1
ATOM 6334 N N . LYS B 1 203 ? 17.188 9.797 -3.498 1 93.19 203 LYS B N 1
ATOM 6335 C CA . LYS B 1 203 ? 17.203 9.617 -2.049 1 93.19 203 LYS B CA 1
ATOM 6336 C C . LYS B 1 203 ? 16.297 10.625 -1.355 1 93.19 203 LYS B C 1
ATOM 6338 O O . LYS B 1 203 ? 15.477 10.242 -0.507 1 93.19 203 LYS B O 1
ATOM 6343 N N . ARG B 1 204 ? 16.406 11.891 -1.738 1 95.69 204 ARG B N 1
ATOM 6344 C CA . ARG B 1 204 ? 15.594 12.945 -1.147 1 95.69 204 ARG B CA 1
ATOM 6345 C C . ARG B 1 204 ? 14.109 12.711 -1.424 1 95.69 204 ARG B C 1
ATOM 6347 O O . ARG B 1 204 ? 13.266 12.969 -0.565 1 95.69 204 ARG B O 1
ATOM 6354 N N . CYS B 1 205 ? 13.828 12.242 -2.623 1 96.19 205 CYS B N 1
ATOM 6355 C CA . CYS B 1 205 ? 12.445 11.914 -2.955 1 96.19 205 CYS B CA 1
ATOM 6356 C C . CYS B 1 205 ? 11.906 10.812 -2.047 1 96.19 205 CYS B C 1
ATOM 6358 O O . CYS B 1 205 ? 10.789 10.898 -1.549 1 96.19 205 CYS B O 1
ATOM 6360 N N . ALA B 1 206 ? 12.688 9.797 -1.843 1 95.25 206 ALA B N 1
ATOM 6361 C CA . ALA B 1 206 ? 12.266 8.688 -0.992 1 95.25 206 ALA B CA 1
ATOM 6362 C C . ALA B 1 206 ? 12.055 9.148 0.448 1 95.25 206 ALA B C 1
ATOM 6364 O O . ALA B 1 206 ? 11.094 8.742 1.104 1 95.25 206 ALA B O 1
ATOM 6365 N N . LEU B 1 207 ? 12.938 9.984 0.92 1 96.5 207 LEU B N 1
ATOM 6366 C CA . LEU B 1 207 ? 12.828 10.508 2.279 1 96.5 207 LEU B CA 1
ATOM 6367 C C . LEU B 1 207 ? 11.594 11.383 2.428 1 96.5 207 LEU B C 1
ATOM 6369 O O . LEU B 1 207 ? 10.898 11.32 3.445 1 96.5 207 LEU B O 1
ATOM 6373 N N . MET B 1 208 ? 11.367 12.211 1.405 1 97.31 208 MET B N 1
ATOM 6374 C CA . MET B 1 208 ? 10.172 13.047 1.441 1 97.31 208 MET B CA 1
ATOM 6375 C C . MET B 1 208 ? 8.906 12.188 1.441 1 97.31 208 MET B C 1
ATOM 6377 O O . MET B 1 208 ? 7.969 12.453 2.189 1 97.31 208 MET B O 1
ATOM 6381 N N . ALA B 1 209 ? 8.891 11.188 0.587 1 96.12 209 ALA B N 1
ATOM 6382 C CA . ALA B 1 209 ? 7.75 10.273 0.531 1 96.12 209 ALA B CA 1
ATOM 6383 C C . ALA B 1 209 ? 7.52 9.602 1.881 1 96.12 209 ALA B C 1
ATOM 6385 O O . ALA B 1 209 ? 6.375 9.438 2.314 1 96.12 209 ALA B O 1
ATOM 6386 N N . PHE B 1 210 ? 8.617 9.156 2.541 1 95.94 210 PHE B N 1
ATOM 6387 C CA . PHE B 1 210 ? 8.578 8.547 3.863 1 95.94 210 PHE B CA 1
ATOM 6388 C C . PHE B 1 210 ? 7.938 9.492 4.879 1 95.94 210 PHE B C 1
ATOM 6390 O O . PHE B 1 210 ? 7.043 9.094 5.625 1 95.94 210 PHE B O 1
ATOM 6397 N N . CYS B 1 211 ? 8.312 10.75 4.863 1 97.12 211 CYS B N 1
ATOM 6398 C CA . CYS B 1 211 ? 7.805 11.734 5.805 1 97.12 211 CYS B CA 1
ATOM 6399 C C . CYS B 1 211 ? 6.32 12.008 5.57 1 97.12 211 CYS B C 1
ATOM 6401 O O . CYS B 1 211 ? 5.531 12.016 6.516 1 97.12 211 CYS B O 1
ATOM 6403 N N . PHE B 1 212 ? 5.965 12.203 4.371 1 95.75 212 PHE B N 1
ATOM 6404 C CA . PHE B 1 212 ? 4.59 12.562 4.047 1 95.75 212 PHE B CA 1
ATOM 6405 C C . PHE B 1 212 ? 3.65 11.391 4.289 1 95.75 212 PHE B C 1
ATOM 6407 O O . PHE B 1 212 ? 2.494 11.578 4.672 1 95.75 212 PHE B O 1
ATOM 6414 N N . ASP B 1 213 ? 4.129 10.195 4.039 1 94.06 213 ASP B N 1
ATOM 6415 C CA . ASP B 1 213 ? 3.346 9 4.324 1 94.06 213 ASP B CA 1
ATOM 6416 C C . ASP B 1 213 ? 2.949 8.938 5.797 1 94.06 213 ASP B C 1
ATOM 6418 O O . ASP B 1 213 ? 1.771 8.781 6.121 1 94.06 213 ASP B O 1
ATOM 6422 N N . LEU B 1 214 ? 3.895 9.133 6.625 1 96 214 LEU B N 1
ATOM 6423 C CA . LEU B 1 214 ? 3.682 9.039 8.062 1 96 214 LEU B CA 1
ATOM 6424 C C . LEU B 1 214 ? 2.91 10.25 8.586 1 96 214 LEU B C 1
ATOM 6426 O O . LEU B 1 214 ? 2.105 10.125 9.508 1 96 214 LEU B O 1
ATOM 6430 N N . ASN B 1 215 ? 3.176 11.391 7.988 1 96.06 215 ASN B N 1
ATOM 6431 C CA . ASN B 1 215 ? 2.4 12.57 8.367 1 96.06 215 ASN B CA 1
ATOM 6432 C C . ASN B 1 215 ? 0.917 12.383 8.062 1 96.06 215 ASN B C 1
ATOM 6434 O O . ASN B 1 215 ? 0.062 12.766 8.859 1 96.06 215 ASN B O 1
ATOM 6438 N N . SER B 1 216 ? 0.66 11.852 6.926 1 93 216 SER B N 1
ATOM 6439 C CA . SER B 1 216 ? -0.727 11.586 6.559 1 93 216 SER B CA 1
ATOM 6440 C C . SER B 1 216 ? -1.361 10.57 7.5 1 93 216 SER B C 1
ATOM 6442 O O . SER B 1 216 ? -2.551 10.664 7.812 1 93 216 SER B O 1
ATOM 6444 N N . LEU B 1 217 ? -0.603 9.688 7.949 1 92.94 217 LEU B N 1
ATOM 6445 C CA . LEU B 1 217 ? -1.097 8.688 8.883 1 92.94 217 LEU B CA 1
ATOM 6446 C C . LEU B 1 217 ? -1.512 9.328 10.203 1 92.94 217 LEU B C 1
ATOM 6448 O O . LEU B 1 217 ? -2.592 9.047 10.727 1 92.94 217 LEU B O 1
ATOM 6452 N N . ILE B 1 218 ? -0.73 10.172 10.711 1 94.25 218 ILE B N 1
ATOM 6453 C CA . ILE B 1 218 ? -1.012 10.695 12.047 1 94.25 218 ILE B CA 1
ATOM 6454 C C . ILE B 1 218 ? -2.066 11.797 11.961 1 94.25 218 ILE B C 1
ATOM 6456 O O . ILE B 1 218 ? -2.736 12.102 12.945 1 94.25 218 ILE B O 1
ATOM 6460 N N . THR B 1 219 ? -2.234 12.359 10.758 1 92 219 THR B N 1
ATOM 6461 C CA . THR B 1 219 ? -3.176 13.469 10.625 1 92 219 THR B CA 1
ATOM 6462 C C . THR B 1 219 ? -4.535 12.969 10.148 1 92 219 THR B C 1
ATOM 6464 O O . THR B 1 219 ? -5.574 13.43 10.617 1 92 219 THR B O 1
ATOM 6467 N N . SER B 1 220 ? -4.496 12.008 9.195 1 85.94 220 SER B N 1
ATOM 6468 C CA . SER B 1 220 ? -5.758 11.633 8.562 1 85.94 220 SER B CA 1
ATOM 6469 C C . SER B 1 220 ? -6 10.133 8.656 1 85.94 220 SER B C 1
ATOM 6471 O O . SER B 1 220 ? -7.004 9.633 8.148 1 85.94 220 SER B O 1
ATOM 6473 N N . GLY B 1 221 ? -5.168 9.438 9.242 1 80.75 221 GLY B N 1
ATOM 6474 C CA . GLY B 1 221 ? -5.395 8.016 9.445 1 80.75 221 GLY B CA 1
ATOM 6475 C C . GLY B 1 221 ? -5.082 7.18 8.219 1 80.75 221 GLY B C 1
ATOM 6476 O O . GLY B 1 221 ? -5.594 6.07 8.07 1 80.75 221 GLY B O 1
ATOM 6477 N N . HIS B 1 222 ? -4.281 7.664 7.395 1 80.69 222 HIS B N 1
ATOM 6478 C CA . HIS B 1 222 ? -3.777 6.945 6.23 1 80.69 222 HIS B CA 1
ATOM 6479 C C . HIS B 1 222 ? -2.953 5.73 6.645 1 80.69 222 HIS B C 1
ATOM 6481 O O . HIS B 1 222 ? -2.309 5.742 7.695 1 80.69 222 HIS B O 1
ATOM 6487 N N . GLN B 1 223 ? -3.027 4.637 5.852 1 80.94 223 GLN B N 1
ATOM 6488 C CA . GLN B 1 223 ? -2.166 3.492 6.129 1 80.94 223 GLN B CA 1
ATOM 6489 C C . GLN B 1 223 ? -0.766 3.707 5.562 1 80.94 223 GLN B C 1
ATOM 6491 O O . GLN B 1 223 ? -0.612 4.02 4.379 1 80.94 223 GLN B O 1
ATOM 6496 N N . ALA B 1 224 ? 0.159 3.543 6.383 1 87.5 224 ALA B N 1
ATOM 6497 C CA . ALA B 1 224 ? 1.537 3.783 5.961 1 87.5 224 ALA B CA 1
ATOM 6498 C C . ALA B 1 224 ? 2.029 2.674 5.035 1 87.5 224 ALA B C 1
ATOM 6500 O O . ALA B 1 224 ? 1.696 1.502 5.23 1 87.5 224 ALA B O 1
ATOM 6501 N N . SER B 1 225 ? 2.867 3.004 4.086 1 85.38 225 SER B N 1
ATOM 6502 C CA . SER B 1 225 ? 3.373 2.055 3.1 1 85.38 225 SER B CA 1
ATOM 6503 C C . SER B 1 225 ? 4.879 1.862 3.238 1 85.38 225 SER B C 1
ATOM 6505 O O . SER B 1 225 ? 5.441 0.912 2.689 1 85.38 225 SER B O 1
ATOM 6507 N N . LEU B 1 226 ? 5.527 2.754 3.934 1 87.88 226 LEU B N 1
ATOM 6508 C CA . LEU B 1 226 ? 6.977 2.701 4.062 1 87.88 226 LEU B CA 1
ATOM 6509 C C . LEU B 1 226 ? 7.402 2.871 5.516 1 87.88 226 LEU B C 1
ATOM 6511 O O . LEU B 1 226 ? 7.016 3.842 6.172 1 87.88 226 LEU B O 1
ATOM 6515 N N . TYR B 1 227 ? 8.211 1.912 6 1 90.25 227 TYR B N 1
ATOM 6516 C CA . TYR B 1 227 ? 8.664 1.927 7.387 1 90.25 227 TYR B CA 1
ATOM 6517 C C . TYR B 1 227 ? 10.172 2.145 7.465 1 90.25 227 TYR B C 1
ATOM 6519 O O . TYR B 1 227 ? 10.891 1.909 6.488 1 90.25 227 TYR B O 1
ATOM 6527 N N . VAL B 1 228 ? 10.594 2.545 8.555 1 92.12 228 VAL B N 1
ATOM 6528 C CA . VAL B 1 228 ? 11.961 3.016 8.719 1 92.12 228 VAL B CA 1
ATOM 6529 C C . VAL B 1 228 ? 12.938 1.856 8.508 1 92.12 228 VAL B C 1
ATOM 6531 O O . VAL B 1 228 ? 14.039 2.049 7.996 1 92.12 228 VAL B O 1
ATOM 6534 N N . ASN B 1 229 ? 12.57 0.715 8.836 1 85.19 229 ASN B N 1
ATOM 6535 C CA . ASN B 1 229 ? 13.477 -0.417 8.695 1 85.19 229 ASN B CA 1
ATOM 6536 C C . ASN B 1 229 ? 13.703 -0.771 7.223 1 85.19 229 ASN B C 1
ATOM 6538 O O . ASN B 1 229 ? 14.68 -1.437 6.883 1 85.19 229 ASN B O 1
ATOM 6542 N N . LYS B 1 230 ? 12.828 -0.351 6.43 1 81.38 230 LYS B N 1
ATOM 6543 C CA . LYS B 1 230 ? 12.953 -0.627 5.004 1 81.38 230 LYS B CA 1
ATOM 6544 C C . LYS B 1 230 ? 13.672 0.511 4.285 1 81.38 230 LYS B C 1
ATOM 6546 O O . LYS B 1 230 ? 14.047 0.377 3.115 1 81.38 230 LYS B O 1
ATOM 6551 N N . LEU B 1 231 ? 13.82 1.591 5.168 1 85.94 231 LEU B N 1
ATOM 6552 C CA . LEU B 1 231 ? 14.555 2.721 4.605 1 85.94 231 LEU B CA 1
ATOM 6553 C C . LEU B 1 231 ? 16.062 2.467 4.645 1 85.94 231 LEU B C 1
ATOM 6555 O O . LEU B 1 231 ? 16.672 2.477 5.715 1 85.94 231 LEU B O 1
ATOM 6559 N N . ARG B 1 232 ? 16.719 1.939 3.814 1 84.12 232 ARG B N 1
ATOM 6560 C CA . ARG B 1 232 ? 18.156 1.73 3.746 1 84.12 232 ARG B CA 1
ATOM 6561 C C . ARG B 1 232 ? 18.859 2.922 3.098 1 84.12 232 ARG B C 1
ATOM 6563 O O . ARG B 1 232 ? 19.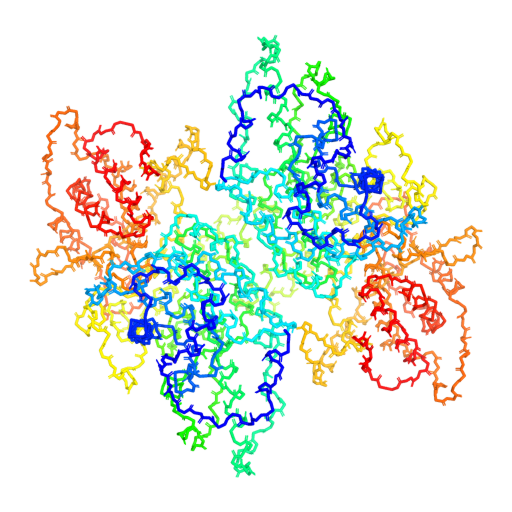656 2.756 2.174 1 84.12 232 ARG B O 1
ATOM 6570 N N . LEU B 1 233 ? 18.484 4.09 3.693 1 91.19 233 LEU B N 1
ATOM 6571 C CA . LEU B 1 233 ? 19.016 5.328 3.123 1 91.19 233 LEU B CA 1
ATOM 6572 C C . LEU B 1 233 ? 19.719 6.156 4.188 1 91.19 233 LEU B C 1
ATOM 6574 O O . LEU B 1 233 ? 19.391 6.07 5.371 1 91.19 233 LEU B O 1
ATOM 6578 N N . GLY B 1 234 ? 20.672 6.879 3.723 1 92.69 234 GLY B N 1
ATOM 6579 C CA . GLY B 1 234 ? 21.312 7.859 4.59 1 92.69 234 GLY B CA 1
ATOM 6580 C C . GLY B 1 234 ? 20.547 9.156 4.695 1 92.69 234 GLY B C 1
ATOM 6581 O O . GLY B 1 234 ? 19.641 9.414 3.898 1 92.69 234 GLY B O 1
ATOM 6582 N N . LEU B 1 235 ? 20.859 9.906 5.711 1 95.62 235 LEU B N 1
ATOM 6583 C CA . LEU B 1 235 ? 20.312 11.258 5.84 1 95.62 235 LEU B CA 1
ATOM 6584 C C . LEU B 1 235 ? 20.734 12.125 4.656 1 95.62 235 LEU B C 1
ATOM 6586 O O . LEU B 1 235 ? 21.656 11.773 3.924 1 95.62 235 LEU B O 1
ATOM 6590 N N . PRO B 1 236 ? 19.984 13.195 4.367 1 93.94 236 PRO B N 1
ATOM 6591 C CA . PRO B 1 236 ? 20.375 14.062 3.252 1 93.94 236 PRO B CA 1
ATOM 6592 C C . PRO B 1 236 ? 21.734 14.703 3.455 1 93.94 236 PRO B C 1
ATOM 6594 O O . PRO B 1 236 ? 22.141 14.961 4.594 1 93.94 236 PRO B O 1
ATOM 6597 N N . CYS B 1 237 ? 22.422 14.984 2.367 1 92.31 237 CYS B N 1
ATOM 6598 C CA . CYS B 1 237 ? 23.719 15.664 2.434 1 92.31 237 CYS B CA 1
ATOM 6599 C C . CYS B 1 237 ? 23.547 17.109 2.889 1 92.31 237 CYS B C 1
ATOM 6601 O O . CYS B 1 237 ? 22.422 17.609 2.998 1 92.31 237 CYS B O 1
ATOM 6603 N N . ASP B 1 238 ? 24.609 17.703 3.143 1 91.25 238 ASP B N 1
ATOM 6604 C CA . ASP B 1 238 ? 24.609 19.094 3.586 1 91.25 238 ASP B CA 1
ATOM 6605 C C . ASP B 1 238 ? 23.969 20 2.535 1 91.25 238 ASP B C 1
ATOM 6607 O O . ASP B 1 238 ? 24.172 19.797 1.335 1 91.25 238 ASP B O 1
ATOM 6611 N N . ASP B 1 239 ? 23.266 21.047 2.963 1 92.44 239 ASP B N 1
ATOM 6612 C CA . ASP B 1 2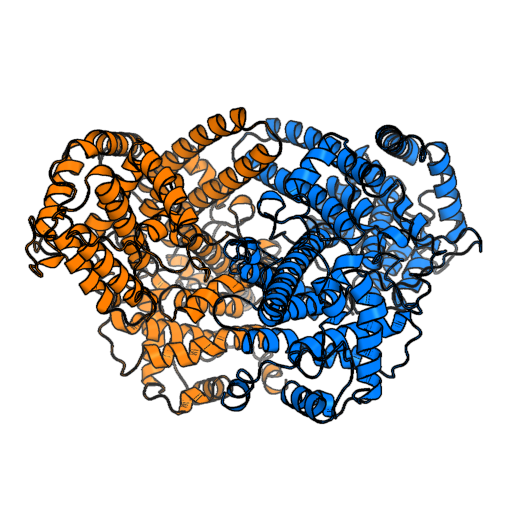39 ? 22.531 21.953 2.068 1 92.44 239 ASP B CA 1
ATOM 6613 C C . ASP B 1 239 ? 23.484 22.734 1.178 1 92.44 239 ASP B C 1
ATOM 6615 O O . ASP B 1 239 ? 23.172 23.047 0.03 1 92.44 239 ASP B O 1
ATOM 6619 N N . CYS B 1 240 ? 24.609 23.047 1.766 1 91.38 240 CYS B N 1
ATOM 6620 C CA . CYS B 1 240 ? 25.594 23.812 0.983 1 91.38 240 CYS B CA 1
ATOM 6621 C C . CYS B 1 240 ? 26.094 22.984 -0.199 1 91.38 240 CYS B C 1
ATOM 6623 O O . CYS B 1 240 ? 26.312 23.531 -1.284 1 91.38 240 CYS B O 1
ATOM 6625 N N . LEU B 1 241 ? 26.266 21.797 0.054 1 90.94 241 LEU B N 1
ATOM 6626 C CA . LEU B 1 241 ? 26.688 20.891 -1.019 1 90.94 241 LEU B CA 1
ATOM 6627 C C . LEU B 1 241 ? 25.562 20.703 -2.033 1 90.94 241 LEU B C 1
ATOM 6629 O O . LEU B 1 241 ? 25.797 20.75 -3.242 1 90.94 241 LEU B O 1
ATOM 6633 N N . TRP B 1 242 ? 24.344 20.484 -1.591 1 93.25 242 TRP B N 1
ATOM 6634 C CA . TRP B 1 242 ? 23.203 20.203 -2.443 1 93.25 242 TRP B CA 1
ATOM 6635 C C . TRP B 1 242 ? 22.875 21.391 -3.34 1 93.25 242 TRP B C 1
ATOM 6637 O O . TRP B 1 242 ? 22.469 21.219 -4.488 1 93.25 242 TRP B O 1
ATOM 6647 N N . GLU B 1 243 ? 23.109 22.578 -2.842 1 92.62 243 GLU B N 1
ATOM 6648 C CA . GLU B 1 243 ? 22.734 23.797 -3.559 1 92.62 243 GLU B CA 1
ATOM 6649 C C . GLU B 1 243 ? 23.938 24.375 -4.324 1 92.62 243 GLU B C 1
ATOM 6651 O O . GLU B 1 243 ? 23.859 25.484 -4.852 1 92.62 243 GLU B O 1
ATOM 6656 N N . ALA B 1 244 ? 24.984 23.594 -4.395 1 91.62 244 ALA B N 1
ATOM 6657 C CA . ALA B 1 244 ? 26.172 24.062 -5.113 1 91.62 244 ALA B CA 1
ATOM 6658 C C . ALA B 1 244 ? 26.047 23.781 -6.609 1 91.62 244 ALA B C 1
ATOM 6660 O O . ALA B 1 244 ? 25.516 22.734 -7.008 1 91.62 244 ALA B O 1
ATOM 6661 N N . ASP B 1 245 ? 26.562 24.656 -7.375 1 89.88 245 ASP B N 1
ATOM 6662 C CA . ASP B 1 245 ? 26.562 24.438 -8.82 1 89.88 245 ASP B CA 1
ATOM 6663 C C . ASP B 1 245 ? 27.625 23.406 -9.211 1 89.88 245 ASP B C 1
ATOM 6665 O O . ASP B 1 245 ? 28.547 23.125 -8.438 1 89.88 245 ASP B O 1
ATOM 6669 N N . ILE B 1 246 ? 27.516 22.938 -10.328 1 83.94 246 ILE B N 1
ATOM 6670 C CA . ILE B 1 246 ? 28.359 21.828 -10.789 1 83.94 246 ILE B CA 1
ATOM 6671 C C . ILE B 1 246 ? 29.812 22.297 -10.836 1 83.94 246 ILE B C 1
ATOM 6673 O O . ILE B 1 246 ? 30.719 21.5 -10.562 1 83.94 246 ILE B O 1
ATOM 6677 N N . ASP B 1 247 ? 30.016 23.547 -11.195 1 84.5 247 ASP B N 1
ATOM 6678 C CA . ASP B 1 247 ? 31.375 24.078 -11.266 1 84.5 247 ASP B CA 1
ATOM 6679 C C . ASP B 1 247 ? 32.031 24.094 -9.883 1 84.5 247 ASP B C 1
ATOM 6681 O O . ASP B 1 247 ? 33.25 23.859 -9.758 1 84.5 247 ASP B O 1
ATOM 6685 N N . THR B 1 248 ? 31.203 24.344 -8.938 1 86.12 248 THR B N 1
ATOM 6686 C CA . THR B 1 248 ? 31.688 24.328 -7.562 1 86.12 248 THR B CA 1
ATOM 6687 C C . THR B 1 248 ? 31.906 22.891 -7.094 1 86.12 248 THR B C 1
ATOM 6689 O O . THR B 1 248 ? 32.906 22.594 -6.426 1 86.12 248 THR B O 1
ATOM 6692 N N . LEU B 1 249 ? 31.109 22.016 -7.5 1 85.44 249 LEU B N 1
ATOM 6693 C CA . LEU B 1 249 ? 31.141 20.625 -7.066 1 85.44 249 LEU B CA 1
ATOM 6694 C C . LEU B 1 249 ? 32.375 19.922 -7.629 1 85.44 249 LEU B C 1
ATOM 6696 O O . LEU B 1 249 ? 32.969 19.062 -6.965 1 85.44 249 LEU B O 1
ATOM 6700 N N . LYS B 1 250 ? 32.688 20.297 -8.758 1 81.31 250 LYS B N 1
ATOM 6701 C CA . LYS B 1 250 ? 33.844 19.672 -9.414 1 81.31 250 LYS B CA 1
ATOM 6702 C C . LYS B 1 250 ? 35.125 19.859 -8.594 1 81.31 250 LYS B C 1
ATOM 6704 O O . LYS B 1 250 ? 36.031 19.031 -8.68 1 81.31 250 LYS B O 1
ATOM 6709 N N . ASN B 1 251 ? 35.031 20.891 -7.82 1 81.31 251 ASN B N 1
ATOM 6710 C CA . ASN B 1 251 ? 36.219 21.219 -7.043 1 81.31 251 ASN B CA 1
ATOM 6711 C C . ASN B 1 251 ? 36.156 20.578 -5.656 1 81.31 251 ASN B C 1
ATOM 6713 O O . ASN B 1 251 ? 37.094 20.719 -4.867 1 81.31 251 ASN B O 1
ATOM 6717 N N . LEU B 1 252 ? 35.125 19.859 -5.48 1 81.19 252 LEU B N 1
ATOM 6718 C CA . LEU B 1 252 ? 34.969 19.219 -4.184 1 81.19 252 LEU B CA 1
ATOM 6719 C C . LEU B 1 252 ? 35.156 17.703 -4.305 1 81.19 252 LEU B C 1
ATOM 6721 O O . LEU B 1 252 ? 35.031 17.156 -5.402 1 81.19 252 LEU B O 1
ATOM 6725 N N . GLU B 1 253 ? 35.531 17.125 -3.234 1 76.19 253 GLU B N 1
ATOM 6726 C CA . GLU B 1 253 ? 35.5 15.664 -3.174 1 76.19 253 GLU B CA 1
ATOM 6727 C C . GLU B 1 253 ? 34.094 15.156 -2.961 1 76.19 253 GLU B C 1
ATOM 6729 O O . GLU B 1 253 ? 33.25 15.859 -2.396 1 76.19 253 GLU B O 1
ATOM 6734 N N . LEU B 1 254 ? 33.906 13.984 -3.523 1 74.56 254 LEU B N 1
ATOM 6735 C CA . LEU B 1 254 ? 32.594 13.391 -3.275 1 74.56 254 LEU B CA 1
ATOM 6736 C C . LEU B 1 254 ? 32.312 13.266 -1.78 1 74.56 254 LEU B C 1
ATOM 6738 O O . LEU B 1 254 ? 33.188 12.836 -1.023 1 74.56 254 LEU B O 1
ATOM 6742 N N . PRO B 1 255 ? 31.219 13.781 -1.43 1 76.25 255 PRO B N 1
ATOM 6743 C CA . PRO B 1 255 ? 30.922 13.773 0.005 1 76.25 255 PRO B CA 1
ATOM 6744 C C . PRO B 1 255 ? 30.812 12.359 0.575 1 76.25 255 PRO B C 1
ATOM 6746 O O . PRO B 1 255 ? 30.438 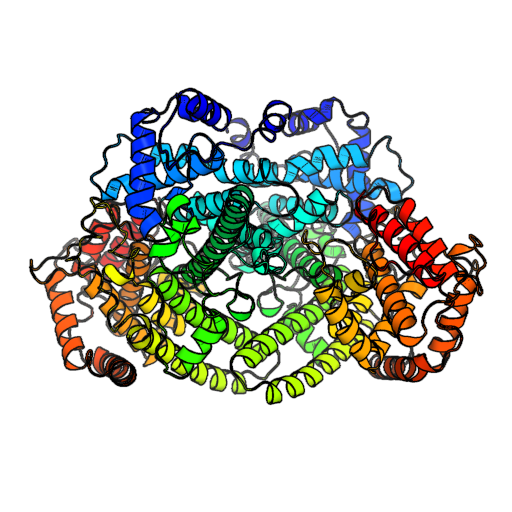11.43 -0.141 1 76.25 255 PRO B O 1
ATOM 6749 N N . LYS B 1 256 ? 31.344 12.281 1.757 1 76.94 256 LYS B N 1
ATOM 6750 C CA . LYS B 1 256 ? 31.125 11.031 2.479 1 76.94 256 LYS B CA 1
ATOM 6751 C C . LYS B 1 256 ? 29.641 10.766 2.684 1 76.94 256 LYS B C 1
ATOM 6753 O O . LYS B 1 256 ? 28.844 11.703 2.805 1 76.94 256 LYS B O 1
ATOM 6758 N N . ASN B 1 257 ? 29.281 9.508 2.648 1 79.12 257 ASN B N 1
ATOM 6759 C CA . ASN B 1 257 ? 27.891 9.133 2.867 1 79.12 257 ASN B CA 1
ATOM 6760 C C . ASN B 1 257 ? 27.406 9.539 4.258 1 79.12 257 ASN B C 1
ATOM 6762 O O . ASN B 1 257 ? 28.078 9.273 5.254 1 79.12 257 ASN B O 1
ATOM 6766 N N . PRO B 1 258 ? 26.359 10.352 4.215 1 87.31 258 PRO B N 1
ATOM 6767 C CA . PRO B 1 258 ? 25.797 10.672 5.531 1 87.31 258 PRO B CA 1
ATOM 6768 C C . PRO B 1 258 ? 25.406 9.43 6.332 1 87.31 258 PRO B C 1
ATOM 6770 O O . PRO B 1 258 ? 25.391 8.32 5.789 1 87.31 258 PRO B O 1
ATOM 6773 N N . GLU B 1 259 ? 25.188 9.664 7.562 1 92.25 259 GLU B N 1
ATOM 6774 C CA . GLU B 1 259 ? 24.781 8.57 8.445 1 92.25 259 GLU B CA 1
ATOM 6775 C C . GLU B 1 259 ? 23.438 7.988 8.016 1 92.25 259 GLU B C 1
ATOM 6777 O O . GLU B 1 259 ? 22.547 8.727 7.602 1 92.25 259 GLU B O 1
ATOM 6782 N N . MET B 1 260 ? 23.328 6.668 8.148 1 93.56 260 MET B N 1
ATOM 6783 C CA . MET B 1 260 ? 22.062 5.996 7.82 1 93.56 260 MET B CA 1
ATOM 6784 C C . MET B 1 260 ? 20.953 6.441 8.758 1 93.56 260 MET B C 1
ATOM 6786 O O . MET B 1 260 ? 21.188 6.652 9.953 1 93.56 260 MET B O 1
ATOM 6790 N N . VAL B 1 261 ? 19.781 6.535 8.258 1 95.06 261 VAL B N 1
ATOM 6791 C CA . VAL B 1 261 ? 18.625 6.973 9.039 1 95.06 261 VAL B CA 1
ATOM 6792 C C . VAL B 1 261 ? 18.438 6.047 10.234 1 95.06 261 VAL B C 1
ATOM 6794 O O . VAL B 1 261 ? 18.203 6.512 11.359 1 95.06 261 VAL B O 1
ATOM 6797 N N . LEU B 1 262 ? 18.578 4.797 10.023 1 93.06 262 LEU B N 1
ATOM 6798 C CA . LEU B 1 262 ? 18.375 3.812 11.086 1 93.06 262 LEU B CA 1
ATOM 6799 C C . LEU B 1 262 ? 19.422 3.961 12.18 1 93.06 262 LEU B C 1
ATOM 6801 O O . LEU B 1 262 ? 19.109 3.834 13.367 1 93.06 262 LEU B O 1
ATOM 6805 N N . THR B 1 263 ? 20.656 4.195 11.797 1 93.06 263 THR B N 1
ATOM 6806 C CA . THR B 1 263 ? 21.719 4.398 12.766 1 93.06 263 THR B CA 1
ATOM 6807 C C . THR B 1 263 ? 21.469 5.656 13.594 1 93.06 263 THR B C 1
ATOM 6809 O O . THR B 1 263 ? 21.641 5.648 14.812 1 93.06 263 THR B O 1
ATOM 6812 N N . ALA B 1 264 ? 21.062 6.668 12.898 1 96.19 264 ALA B N 1
ATOM 6813 C CA . ALA B 1 264 ? 20.734 7.918 13.586 1 96.19 264 ALA B CA 1
ATOM 6814 C C . ALA B 1 264 ? 19.562 7.73 14.547 1 96.19 264 ALA B C 1
ATOM 6816 O O . ALA B 1 264 ? 19.547 8.305 15.633 1 96.19 264 ALA B O 1
ATOM 6817 N N . LEU B 1 265 ? 18.562 6.973 14.117 1 95.19 265 LEU B N 1
ATOM 6818 C CA . LEU B 1 265 ? 17.406 6.691 14.961 1 95.19 265 LEU B CA 1
ATOM 6819 C C . LEU B 1 265 ? 17.812 5.938 16.219 1 95.19 265 LEU B C 1
ATOM 6821 O O . LEU B 1 265 ? 17.344 6.246 17.312 1 95.19 265 LEU B O 1
ATOM 6825 N N . LYS B 1 266 ? 18.688 4.973 16.109 1 92.12 266 LYS B N 1
ATOM 6826 C CA . LYS B 1 266 ? 19.156 4.215 17.25 1 92.12 266 LYS B CA 1
ATOM 6827 C C . LYS B 1 266 ? 19.906 5.113 18.234 1 92.12 266 LYS B C 1
ATOM 6829 O O . LYS B 1 266 ? 19.75 4.977 19.453 1 92.12 266 LYS B O 1
ATOM 6834 N N . LYS B 1 267 ? 20.672 6 17.703 1 94.31 267 LYS B N 1
ATOM 6835 C CA . LYS B 1 267 ? 21.359 6.973 18.547 1 94.31 267 LYS B CA 1
ATOM 6836 C C . LYS B 1 267 ? 20.344 7.84 19.297 1 94.31 267 LYS B C 1
ATOM 6838 O O . LYS B 1 267 ? 20.516 8.07 20.5 1 94.31 267 LYS B O 1
ATOM 6843 N N . LEU B 1 268 ? 19.344 8.281 18.625 1 94.69 268 LEU B N 1
ATOM 6844 C CA . LEU B 1 268 ? 18.312 9.125 19.219 1 94.69 268 LEU B CA 1
ATOM 6845 C C . LEU B 1 268 ? 17.594 8.375 20.344 1 94.69 268 LEU B C 1
ATOM 6847 O O . LEU B 1 268 ? 17.297 8.953 21.391 1 94.69 268 LEU B O 1
ATOM 6851 N N . LEU B 1 269 ? 17.328 7.117 20.125 1 91.94 269 LEU B N 1
ATOM 6852 C CA . LEU B 1 269 ? 16.609 6.309 21.109 1 91.94 269 LEU B CA 1
ATOM 6853 C C . LEU B 1 269 ? 17.453 6.082 22.359 1 91.94 269 LEU B C 1
ATOM 6855 O O . LEU B 1 269 ? 16.922 5.816 23.438 1 91.94 269 LEU B O 1
ATOM 6859 N N . LYS B 1 270 ? 18.734 6.199 22.156 1 90.81 270 LYS B N 1
ATOM 6860 C CA . LYS B 1 270 ? 19.641 6.07 23.297 1 90.81 270 LYS B CA 1
ATOM 6861 C C . LYS B 1 270 ? 19.859 7.418 23.984 1 90.81 270 LYS B C 1
ATOM 6863 O O . LYS B 1 270 ? 20.625 7.512 24.938 1 90.81 270 LYS B O 1
ATOM 6868 N N . GLY B 1 271 ? 19.312 8.445 23.438 1 89.12 271 GLY B N 1
ATOM 6869 C CA . GLY B 1 271 ? 19.422 9.766 24.031 1 89.12 271 GLY B CA 1
ATOM 6870 C C . GLY B 1 271 ? 20.609 10.547 23.531 1 89.12 271 GLY B C 1
ATOM 6871 O O . GLY B 1 271 ? 20.984 11.578 24.109 1 89.12 271 GLY B O 1
ATOM 6872 N N . GLU B 1 272 ? 21.141 10.102 22.422 1 94.19 272 GLU B N 1
ATOM 6873 C CA . GLU B 1 272 ? 22.297 10.789 21.875 1 94.19 272 GLU B CA 1
ATOM 6874 C C . GLU B 1 272 ? 21.891 11.898 20.922 1 94.19 272 GLU B C 1
ATOM 6876 O O . GLU B 1 272 ? 20.797 11.859 20.344 1 94.19 272 GLU B O 1
ATOM 6881 N N . LYS B 1 273 ? 22.75 12.836 20.812 1 94.75 273 LYS B N 1
ATOM 6882 C CA . LYS B 1 273 ? 22.5 13.945 19.906 1 94.75 273 LYS B CA 1
ATOM 6883 C C . LYS B 1 273 ? 22.75 13.523 18.453 1 94.75 273 LYS B C 1
ATOM 6885 O O . LYS B 1 273 ? 23.688 12.789 18.172 1 94.75 273 LYS B O 1
ATOM 6890 N N . VAL B 1 274 ? 21.859 13.906 17.594 1 95.69 274 VAL B N 1
ATOM 6891 C CA . VAL B 1 274 ? 22 13.672 16.156 1 95.69 274 VAL B CA 1
ATOM 6892 C C . VAL B 1 274 ? 22.047 15 15.414 1 95.69 274 VAL B C 1
ATOM 6894 O O . VAL B 1 274 ? 21.141 15.828 15.539 1 95.69 274 VAL B O 1
ATOM 6897 N N . GLN B 1 275 ? 23.094 15.203 14.688 1 93.38 275 GLN B N 1
ATOM 6898 C CA . GLN B 1 275 ? 23.25 16.438 13.914 1 93.38 275 GLN B CA 1
ATOM 6899 C C . GLN B 1 275 ? 22.906 16.203 12.445 1 93.38 275 GLN B C 1
ATOM 6901 O O . GLN B 1 275 ? 23.438 15.281 11.82 1 93.38 275 GLN B O 1
ATOM 6906 N N . THR B 1 276 ? 22.016 16.969 11.945 1 93.88 276 THR B N 1
ATOM 6907 C CA . THR B 1 276 ? 21.625 16.906 10.547 1 93.88 276 THR B CA 1
ATOM 6908 C C . THR B 1 276 ? 21.016 18.234 10.102 1 93.88 276 THR B C 1
ATOM 6910 O O . THR B 1 276 ? 20.953 19.188 10.883 1 93.88 276 THR B O 1
ATOM 6913 N N . ASN B 1 277 ? 20.734 18.422 8.844 1 93.25 277 ASN B N 1
ATOM 6914 C CA . ASN B 1 277 ? 20.125 19.641 8.32 1 93.25 277 ASN B CA 1
ATOM 6915 C C . ASN B 1 277 ? 18.609 19.641 8.531 1 93.25 277 ASN B C 1
ATOM 6917 O O . ASN B 1 277 ? 18.062 18.734 9.148 1 93.25 277 ASN B O 1
ATOM 6921 N N . SER B 1 278 ? 17.938 20.719 8.117 1 93.69 278 SER B N 1
ATOM 6922 C CA . SER B 1 278 ? 16.516 20.906 8.367 1 93.69 278 SER B CA 1
ATOM 6923 C C . SER B 1 278 ? 15.695 19.734 7.82 1 93.69 278 SER B C 1
ATOM 6925 O O . SER B 1 278 ? 14.805 19.234 8.5 1 93.69 278 SER B O 1
ATOM 6927 N N . PHE B 1 279 ? 15.984 19.312 6.59 1 95.81 279 PHE B N 1
ATOM 6928 C CA . PHE B 1 279 ? 15.281 18.188 5.992 1 95.81 279 PHE B CA 1
ATOM 6929 C C . PHE B 1 279 ? 15.523 16.906 6.801 1 95.81 279 PHE B C 1
ATOM 6931 O O . PHE B 1 279 ? 14.602 16.125 7.023 1 95.81 279 PHE B O 1
ATOM 6938 N N . GLY B 1 280 ? 16.719 16.734 7.223 1 96.5 280 GLY B N 1
ATOM 6939 C CA . GLY B 1 280 ? 17.062 15.586 8.055 1 96.5 280 GLY B CA 1
ATOM 6940 C C . GLY B 1 280 ? 16.344 15.57 9.383 1 96.5 280 GLY B C 1
ATOM 6941 O O . GLY B 1 280 ? 15.977 14.508 9.891 1 96.5 280 GLY B O 1
ATOM 6942 N N . LYS B 1 281 ? 16.188 16.75 9.969 1 97.19 281 LYS B N 1
ATOM 6943 C CA . LYS B 1 281 ? 15.453 16.844 11.234 1 97.19 281 LYS B CA 1
ATOM 6944 C C . LYS B 1 281 ? 14.023 16.328 11.086 1 97.19 281 LYS B C 1
ATOM 6946 O O . LYS B 1 281 ? 13.516 15.641 11.961 1 97.19 281 LYS B O 1
ATOM 6951 N N . LYS B 1 282 ? 13.414 16.688 9.953 1 97.12 282 LYS B N 1
ATOM 6952 C CA . LYS B 1 282 ? 12.07 16.203 9.664 1 97.12 282 LYS B CA 1
ATOM 6953 C C . LYS B 1 282 ? 12.062 14.68 9.523 1 97.12 282 LYS B C 1
ATOM 6955 O O . LYS B 1 282 ? 11.172 14.008 10.055 1 97.12 282 LYS B O 1
ATOM 6960 N N . VAL B 1 283 ? 13.039 14.148 8.828 1 97.75 283 VAL B N 1
ATOM 6961 C CA . VAL B 1 283 ? 13.141 12.711 8.602 1 97.75 283 VAL B CA 1
ATOM 6962 C C . VAL B 1 283 ? 13.25 11.992 9.945 1 97.75 283 VAL B C 1
ATOM 6964 O O . VAL B 1 283 ? 12.594 10.969 10.156 1 97.75 283 VAL B O 1
ATOM 6967 N N . MET B 1 284 ? 13.969 12.555 10.844 1 97.81 284 MET B N 1
ATOM 6968 C CA . MET B 1 284 ? 14.195 11.922 12.133 1 97.81 284 MET B CA 1
ATOM 6969 C C . MET B 1 284 ? 12.914 11.906 12.969 1 97.81 284 MET B C 1
ATOM 6971 O O . MET B 1 284 ? 12.664 10.953 13.711 1 97.81 284 MET B O 1
ATOM 6975 N N . LEU B 1 285 ? 12.18 12.992 12.867 1 98.19 285 LEU B N 1
ATOM 6976 C CA . LEU B 1 285 ? 10.898 13.016 13.555 1 98.19 285 LEU B CA 1
ATOM 6977 C C . LEU B 1 285 ? 10.016 11.852 13.102 1 98.19 285 LEU B C 1
ATOM 6979 O O . LEU B 1 285 ? 9.469 11.117 13.922 1 98.19 285 LEU B O 1
ATOM 6983 N N . PHE B 1 286 ? 9.961 11.664 11.844 1 98.12 286 PHE B N 1
ATOM 6984 C CA . PHE B 1 286 ? 9.047 10.672 11.289 1 98.12 286 PHE B CA 1
ATOM 6985 C C . PHE B 1 286 ? 9.633 9.273 11.406 1 98.12 286 PHE B C 1
ATOM 6987 O O . PHE B 1 286 ? 8.898 8.281 11.367 1 98.12 286 PHE B O 1
ATOM 6994 N N . ALA B 1 287 ? 10.945 9.156 11.594 1 97.12 287 ALA B N 1
ATOM 6995 C CA . ALA B 1 287 ? 11.531 7.855 11.922 1 97.12 287 ALA B CA 1
ATOM 6996 C C . ALA B 1 287 ? 10.992 7.34 13.258 1 97.12 287 ALA B C 1
ATOM 6998 O O . ALA B 1 287 ? 10.719 6.145 13.398 1 97.12 287 ALA B O 1
ATOM 6999 N N . VAL B 1 288 ? 10.797 8.258 14.156 1 96.69 288 VAL B N 1
ATOM 7000 C CA . VAL B 1 288 ? 10.227 7.871 15.445 1 96.69 288 VAL B CA 1
ATOM 7001 C C . VAL B 1 288 ? 8.75 7.508 15.266 1 96.69 288 VAL B C 1
ATOM 7003 O O . VAL B 1 288 ? 8.273 6.523 15.844 1 96.69 288 VAL B O 1
ATOM 7006 N N . VAL B 1 289 ? 8.102 8.328 14.453 1 96.94 289 VAL B N 1
ATOM 7007 C CA . VAL B 1 289 ? 6.688 8.078 14.211 1 96.94 289 VAL B CA 1
ATOM 7008 C C . VAL B 1 289 ? 6.508 6.711 13.555 1 96.94 289 VAL B C 1
ATOM 7010 O O . VAL B 1 289 ? 5.531 6.008 13.828 1 96.94 289 VAL B O 1
ATOM 7013 N N . SER B 1 290 ? 7.402 6.348 12.711 1 95.81 290 SER B N 1
ATOM 7014 C CA . SER B 1 290 ? 7.34 5.055 12.039 1 95.81 290 SER B CA 1
ATOM 7015 C C . SER B 1 290 ? 7.32 3.91 13.047 1 95.81 290 SER B C 1
ATOM 7017 O O . SER B 1 290 ? 6.613 2.92 12.859 1 95.81 290 SER B O 1
ATOM 7019 N N . LEU B 1 291 ? 8.039 4.055 14.125 1 93.31 291 LEU B N 1
ATOM 7020 C CA . LEU B 1 291 ? 8.086 3.023 15.156 1 93.31 291 LEU B CA 1
ATOM 7021 C C . LEU B 1 291 ? 6.727 2.855 15.82 1 93.31 291 LEU B C 1
ATOM 7023 O O . LEU B 1 291 ? 6.344 1.743 16.188 1 93.31 291 LEU B O 1
ATOM 7027 N N . MET B 1 292 ? 6.074 3.971 15.914 1 92.31 292 MET B N 1
ATOM 7028 C CA . MET B 1 292 ? 4.738 3.924 16.5 1 92.31 292 MET B CA 1
ATOM 7029 C C . MET B 1 292 ? 3.828 2.988 15.711 1 92.31 292 MET B C 1
ATOM 7031 O O . MET B 1 292 ? 3.158 2.133 16.297 1 92.31 292 MET B O 1
ATOM 7035 N N . VAL B 1 293 ? 3.865 3.092 14.484 1 90.44 293 VAL B N 1
ATOM 7036 C CA . VAL B 1 293 ? 3.002 2.307 13.609 1 90.44 293 VAL B CA 1
ATOM 7037 C C . VAL B 1 293 ? 3.438 0.843 13.625 1 90.44 293 VAL B C 1
ATOM 7039 O O . VAL B 1 293 ? 2.598 -0.061 13.641 1 90.44 293 VAL B O 1
ATOM 7042 N N . GLN B 1 294 ? 4.66 0.647 13.617 1 90 294 GLN B N 1
ATOM 7043 C CA . GLN B 1 294 ? 5.199 -0.708 13.617 1 90 294 GLN B CA 1
ATOM 7044 C C . GLN B 1 294 ? 4.863 -1.439 14.906 1 90 294 GLN B C 1
ATOM 7046 O O . GLN B 1 294 ? 4.535 -2.629 14.891 1 90 294 GLN B O 1
ATOM 7051 N N . PHE B 1 295 ? 4.898 -0.729 16.016 1 89.88 295 PHE B N 1
ATOM 7052 C CA . PHE B 1 295 ? 4.543 -1.333 17.297 1 89.88 295 PHE B CA 1
ATOM 7053 C C . PHE B 1 295 ? 3.045 -1.598 17.375 1 89.88 295 PHE B C 1
ATOM 7055 O O . PHE B 1 295 ? 2.615 -2.598 17.953 1 89.88 295 PHE B O 1
ATOM 7062 N N . GLU B 1 296 ? 2.336 -0.687 16.797 1 87.88 296 GLU B N 1
ATOM 7063 C CA . GLU B 1 296 ? 0.895 -0.91 16.75 1 87.88 296 GLU B CA 1
ATOM 7064 C C . GLU B 1 296 ? 0.56 -2.172 15.953 1 87.88 296 GLU B C 1
ATOM 7066 O O . GLU B 1 296 ? -0.297 -2.957 16.359 1 87.88 296 GLU B O 1
ATOM 7071 N N . LEU B 1 297 ? 1.228 -2.285 14.859 1 84.38 297 LEU B N 1
ATOM 7072 C CA . LEU B 1 297 ? 1.008 -3.463 14.031 1 84.38 297 LEU B CA 1
ATOM 7073 C C . LEU B 1 297 ? 1.407 -4.734 14.773 1 84.38 297 LEU B C 1
ATOM 7075 O O . LEU B 1 297 ? 0.739 -5.762 14.656 1 84.38 297 LEU B O 1
ATOM 7079 N N . ARG B 1 298 ? 2.488 -4.672 15.469 1 84.56 298 ARG B N 1
ATOM 7080 C CA . ARG B 1 298 ? 2.939 -5.797 16.281 1 84.56 298 ARG B CA 1
ATOM 7081 C C . ARG B 1 298 ? 1.895 -6.172 17.312 1 84.56 298 ARG B C 1
ATOM 7083 O O . ARG B 1 298 ? 1.571 -7.352 17.484 1 84.56 298 ARG B O 1
ATOM 7090 N N . ASP B 1 299 ? 1.388 -5.211 17.969 1 85.25 299 ASP B N 1
ATOM 7091 C CA . ASP B 1 299 ? 0.396 -5.457 19.016 1 85.25 299 ASP B CA 1
ATOM 7092 C C . ASP B 1 299 ? -0.877 -6.062 18.438 1 85.25 299 ASP B C 1
ATOM 7094 O O . ASP B 1 299 ? -1.491 -6.941 19.047 1 85.25 299 ASP B O 1
ATOM 7098 N N . GLU B 1 300 ? -1.232 -5.551 17.312 1 83.5 300 GLU B N 1
ATOM 7099 C CA . GLU B 1 300 ? -2.422 -6.082 16.656 1 83.5 300 GLU B CA 1
ATOM 7100 C C . GLU B 1 300 ? -2.232 -7.547 16.281 1 83.5 300 GLU B C 1
ATOM 7102 O O . GLU B 1 300 ? -3.156 -8.352 16.406 1 83.5 300 GLU B O 1
ATOM 7107 N N . THR B 1 301 ? -1.106 -7.875 15.828 1 82.06 301 THR B N 1
ATOM 7108 C CA . THR B 1 301 ? -0.798 -9.25 15.445 1 82.06 301 THR B CA 1
ATOM 7109 C C . THR B 1 301 ? -0.794 -10.164 16.672 1 82.06 301 THR B C 1
ATOM 7111 O O . THR B 1 301 ? -1.338 -11.266 16.625 1 82.06 301 THR B O 1
ATOM 7114 N N . MET B 1 302 ? -0.248 -9.672 17.703 1 81.31 302 MET B N 1
ATOM 7115 C CA . MET B 1 302 ? -0.163 -10.469 18.922 1 81.31 302 MET B CA 1
ATOM 7116 C C . MET B 1 302 ? -1.544 -10.672 19.547 1 81.31 302 MET B C 1
ATOM 7118 O O . MET B 1 302 ? -1.83 -11.734 20.094 1 81.31 302 MET B O 1
ATOM 7122 N N . ALA B 1 303 ? -2.33 -9.648 19.406 1 79 303 ALA B N 1
ATOM 7123 C CA . ALA B 1 303 ? -3.68 -9.734 19.969 1 79 303 ALA B CA 1
ATOM 7124 C C . ALA B 1 303 ? -4.492 -10.82 19.266 1 79 303 ALA B C 1
ATOM 7126 O O . ALA B 1 303 ? -5.414 -11.391 19.859 1 79 303 ALA B O 1
ATOM 7127 N N . MET B 1 304 ? -4.152 -11.094 18.094 1 77.06 304 MET B N 1
ATOM 7128 C CA . MET B 1 304 ? -4.883 -12.094 17.312 1 77.06 304 MET B CA 1
ATOM 7129 C C . MET B 1 304 ? -4.52 -13.5 17.781 1 77.06 304 MET B C 1
ATOM 7131 O O . MET B 1 304 ? -5.34 -14.414 17.703 1 77.06 304 MET B O 1
ATOM 7135 N N . ILE B 1 305 ? -3.369 -13.664 18.266 1 71.88 305 ILE B N 1
ATOM 7136 C CA . ILE B 1 305 ? -2.875 -15.008 18.547 1 71.88 305 ILE B CA 1
ATOM 7137 C C . ILE B 1 305 ? -2.971 -15.289 20.031 1 71.88 305 ILE B C 1
ATOM 7139 O O . ILE B 1 305 ? -3.207 -16.438 20.453 1 71.88 305 ILE B O 1
ATOM 7143 N N . THR B 1 306 ? -2.639 -14.211 20.781 1 69.19 306 THR B N 1
ATOM 7144 C CA . THR B 1 306 ? -2.594 -14.422 22.219 1 69.19 306 THR B CA 1
ATOM 7145 C C . THR B 1 306 ? -3.898 -13.969 22.875 1 69.19 306 THR B C 1
ATOM 7147 O O . THR B 1 306 ? -4.691 -13.258 22.266 1 69.19 306 THR B O 1
ATOM 7150 N N . ASP B 1 307 ? -4.129 -14.555 24.062 1 62.56 307 ASP B N 1
ATOM 7151 C CA . ASP B 1 307 ? -5.273 -14.109 24.859 1 62.56 307 ASP B CA 1
ATOM 7152 C C . ASP B 1 307 ? -5.125 -12.641 25.25 1 62.56 307 ASP B C 1
ATOM 7154 O O . ASP B 1 307 ? -4.004 -12.148 25.406 1 62.56 307 ASP B O 1
ATOM 7158 N N . GLU B 1 308 ? -6.148 -11.828 25.125 1 56.31 308 GLU B N 1
ATOM 7159 C CA . GLU B 1 308 ? -6.312 -10.383 25.234 1 56.31 308 GLU B CA 1
ATOM 7160 C C . GLU B 1 308 ? -5.465 -9.812 26.359 1 56.31 308 GLU B C 1
ATOM 7162 O O . GLU B 1 308 ? -4.902 -8.727 26.234 1 56.31 308 GLU B O 1
ATOM 7167 N N . SER B 1 309 ? -5.238 -10.484 27.406 1 50.97 309 SER B N 1
ATOM 7168 C CA . SER B 1 309 ? -4.707 -9.898 28.641 1 50.97 309 SER B CA 1
ATOM 7169 C C . SER B 1 309 ? -3.219 -9.594 28.516 1 50.97 309 SER B C 1
ATOM 7171 O O . SER B 1 309 ? -2.76 -8.531 28.938 1 50.97 309 SER B O 1
ATOM 7173 N N . THR B 1 310 ? -2.418 -10.391 27.984 1 52.03 310 THR B N 1
ATOM 7174 C CA . THR B 1 310 ? -0.97 -10.234 27.906 1 52.03 310 THR B CA 1
ATOM 7175 C C . THR B 1 310 ? -0.597 -9.133 26.906 1 52.03 310 THR B C 1
ATOM 7177 O O . THR B 1 310 ? 0.413 -8.453 27.094 1 52.03 310 THR B O 1
ATOM 7180 N N . SER B 1 311 ? -1.45 -8.773 26.062 1 55.28 311 SER B N 1
ATOM 7181 C CA . SER B 1 311 ? -1.188 -7.816 24.984 1 55.28 311 SER B CA 1
ATOM 7182 C C . SER B 1 311 ? -1.303 -6.383 25.484 1 55.28 311 SER B C 1
ATOM 7184 O O . SER B 1 311 ? -0.531 -5.512 25.078 1 55.28 311 SER B O 1
ATOM 7186 N N . ASP B 1 312 ? -2.021 -6.148 26.453 1 54.94 312 ASP B N 1
ATOM 7187 C CA . ASP B 1 312 ? -2.285 -4.789 26.906 1 54.94 312 ASP B CA 1
ATOM 7188 C C . ASP B 1 312 ? -1.106 -4.242 27.719 1 54.94 312 ASP B C 1
ATOM 7190 O O . ASP B 1 312 ? -0.775 -3.061 27.609 1 54.94 312 ASP B O 1
ATOM 7194 N N . ILE B 1 313 ? -0.475 -5.105 28.406 1 44.34 313 ILE B N 1
ATOM 7195 C CA . ILE B 1 313 ? 0.652 -4.672 29.234 1 44.34 313 ILE B CA 1
ATOM 7196 C C . ILE B 1 313 ? 1.815 -4.262 28.328 1 44.34 313 ILE B C 1
ATOM 7198 O O . ILE B 1 313 ? 2.455 -3.232 28.562 1 44.34 313 ILE B O 1
ATOM 7202 N N . LEU B 1 314 ? 1.994 -4.922 27.359 1 53.22 314 LEU B N 1
ATOM 7203 C CA . LEU B 1 314 ? 3.113 -4.656 26.469 1 53.22 314 LEU B CA 1
ATOM 7204 C C . LEU B 1 314 ? 2.877 -3.383 25.656 1 53.22 314 LEU B C 1
ATOM 7206 O O . LEU B 1 314 ? 3.822 -2.656 25.344 1 53.22 314 LEU B O 1
ATOM 7210 N N . LYS B 1 315 ? 1.659 -3.029 25.547 1 59.91 315 LYS B N 1
ATOM 7211 C CA . LYS B 1 315 ? 1.281 -1.855 24.766 1 59.91 315 LYS B CA 1
ATOM 7212 C C . LYS B 1 315 ? 1.689 -0.568 25.484 1 59.91 315 LYS B C 1
ATOM 7214 O O . LYS B 1 315 ? 2.248 0.339 24.859 1 59.91 315 LYS B O 1
ATOM 7219 N N . ASP B 1 316 ? 1.62 -0.496 26.781 1 66.5 316 ASP B N 1
ATOM 7220 C CA . ASP B 1 316 ? 1.829 0.736 27.547 1 66.5 316 ASP B CA 1
ATOM 7221 C C . ASP B 1 316 ? 3.316 1.06 27.656 1 66.5 316 ASP B C 1
ATOM 7223 O O . ASP B 1 316 ? 3.713 2.225 27.578 1 66.5 316 ASP B O 1
ATOM 7227 N N . VAL B 1 317 ? 4.047 0.107 27.516 1 78.94 317 VAL B N 1
ATOM 7228 C CA . VAL B 1 317 ? 5.469 0.323 27.766 1 78.94 317 VAL B CA 1
ATOM 7229 C C . VAL B 1 317 ? 6.113 0.987 26.547 1 78.94 317 VAL B C 1
ATOM 7231 O O . VAL B 1 317 ? 6.828 1.983 26.688 1 78.94 317 VAL B O 1
ATOM 7234 N N . TRP B 1 318 ? 5.699 0.627 25.406 1 87.62 318 TRP B N 1
ATOM 7235 C CA . TRP B 1 318 ? 6.398 1.198 24.266 1 87.62 318 TRP B CA 1
ATOM 7236 C C . TRP B 1 318 ? 5.855 2.584 23.922 1 87.62 318 TRP B C 1
ATOM 7238 O O . TRP B 1 318 ? 6.582 3.434 23.406 1 87.62 318 TRP B O 1
ATOM 7248 N N . ARG B 1 319 ? 4.645 2.926 24.281 1 91.44 319 ARG B N 1
ATOM 7249 C CA . ARG B 1 319 ? 4.07 4.238 24 1 91.44 319 ARG B CA 1
ATOM 7250 C C . ARG B 1 319 ? 4.789 5.324 24.797 1 91.44 319 ARG B C 1
ATOM 7252 O O . ARG B 1 319 ? 5.082 6.398 24.266 1 91.44 319 ARG B O 1
ATOM 7259 N N . ASP B 1 320 ? 5.07 5.039 26.031 1 91.69 320 ASP B N 1
ATOM 7260 C CA . ASP B 1 320 ? 5.781 6 26.875 1 91.69 320 ASP B CA 1
ATOM 7261 C C . ASP B 1 320 ? 7.211 6.207 26.375 1 91.69 320 ASP B C 1
ATOM 7263 O O . ASP B 1 320 ? 7.727 7.324 26.391 1 91.69 320 ASP B O 1
ATOM 7267 N N . LYS B 1 321 ? 7.762 5.125 25.984 1 91.75 321 LYS B N 1
ATOM 7268 C CA . LYS B 1 321 ? 9.125 5.215 25.469 1 91.75 321 LYS B CA 1
ATOM 7269 C C . LYS B 1 321 ? 9.164 6.043 24.188 1 91.75 321 LYS B C 1
ATOM 7271 O O . LYS B 1 321 ? 10.094 6.832 23.984 1 91.75 321 LYS B O 1
ATOM 7276 N N . LEU B 1 322 ? 8.172 5.883 23.359 1 94.44 322 LEU B N 1
ATOM 7277 C CA . LEU B 1 322 ? 8.125 6.629 22.109 1 94.44 322 LEU B CA 1
ATOM 7278 C C . LEU B 1 322 ? 7.773 8.094 22.359 1 94.44 322 LEU B C 1
ATOM 7280 O O . LEU B 1 322 ? 8.242 8.984 21.641 1 94.44 322 LEU B O 1
ATOM 7284 N N . SER B 1 323 ? 6.887 8.281 23.344 1 96.88 323 SER B N 1
ATOM 7285 C CA . SER B 1 323 ? 6.602 9.656 23.75 1 96.88 323 SER B CA 1
ATOM 7286 C C . SER B 1 323 ? 7.871 10.391 24.172 1 96.88 323 SER B C 1
ATOM 7288 O O . SER B 1 323 ? 8.102 11.531 23.766 1 96.88 323 SER B O 1
ATOM 7290 N N . TYR B 1 324 ? 8.641 9.711 24.906 1 96.56 324 TYR B N 1
ATOM 7291 C CA . TYR B 1 324 ? 9.906 10.297 25.344 1 96.56 324 TYR B CA 1
ATOM 7292 C C . TYR B 1 324 ? 10.844 10.484 24.156 1 96.56 324 TYR B C 1
ATOM 7294 O O . TYR B 1 324 ? 11.57 11.477 24.078 1 96.56 324 TYR B O 1
ATOM 7302 N N . ALA B 1 325 ? 10.875 9.5 23.281 1 96.12 325 ALA B N 1
ATOM 7303 C CA . ALA B 1 325 ? 11.719 9.609 22.094 1 96.12 325 ALA B CA 1
ATOM 7304 C C . ALA B 1 325 ? 11.352 10.836 21.281 1 96.12 325 ALA B C 1
ATOM 7306 O O . ALA B 1 325 ? 12.227 11.484 20.688 1 96.12 325 ALA B O 1
ATOM 7307 N N . LEU B 1 326 ? 10.094 11.141 21.172 1 97.81 326 LEU B N 1
ATOM 7308 C CA . LEU B 1 326 ? 9.641 12.344 20.469 1 97.81 326 LEU B CA 1
ATOM 7309 C C . LEU B 1 326 ? 10.156 13.602 21.172 1 97.81 326 LEU B C 1
ATOM 7311 O O . LEU B 1 326 ? 10.586 14.547 20.5 1 97.81 326 LEU B O 1
ATOM 7315 N N . ASP B 1 327 ? 10.078 13.594 22.469 1 97.62 327 ASP B N 1
ATOM 7316 C CA . ASP B 1 327 ? 10.625 14.727 23.219 1 97.62 327 ASP B CA 1
ATOM 7317 C C . ASP B 1 327 ? 12.141 14.812 23.062 1 97.62 327 ASP B C 1
ATOM 7319 O O . ASP B 1 327 ? 12.703 15.906 23 1 97.62 327 ASP B O 1
ATOM 7323 N N . SER B 1 328 ? 12.734 13.633 23.062 1 96.94 328 SER B N 1
ATOM 7324 C CA . SER B 1 328 ? 14.172 13.602 22.828 1 96.94 328 SER B CA 1
ATOM 7325 C C . SER B 1 328 ? 14.523 14.188 21.453 1 96.94 328 SER B C 1
ATOM 7327 O O . SER B 1 328 ? 15.539 14.859 21.297 1 96.94 328 SER B O 1
ATOM 7329 N N . TRP B 1 329 ? 13.781 13.836 20.469 1 98.06 329 TRP B N 1
ATOM 7330 C CA . TRP B 1 329 ? 13.969 14.43 19.141 1 98.06 329 TRP B CA 1
ATOM 7331 C C . TRP B 1 329 ? 13.938 15.953 19.219 1 98.06 329 TRP B C 1
ATOM 7333 O O . TRP B 1 329 ? 14.773 16.625 18.609 1 98.06 329 TRP B O 1
ATOM 7343 N N . LYS B 1 330 ? 12.977 16.547 19.922 1 96.75 330 LYS B N 1
ATOM 7344 C CA . LYS B 1 330 ? 12.82 18 20.062 1 96.75 330 LYS B CA 1
ATOM 7345 C C . LYS B 1 330 ? 14.086 18.641 20.625 1 96.75 330 LYS B C 1
ATOM 7347 O O . LYS B 1 330 ? 14.516 19.703 20.172 1 96.75 330 LYS B O 1
ATOM 7352 N N . TYR B 1 331 ? 14.766 17.984 21.5 1 95.94 331 TYR B N 1
ATOM 7353 C CA . TYR B 1 331 ? 15.891 18.578 22.203 1 95.94 331 TYR B CA 1
ATOM 7354 C C . TYR B 1 331 ? 17.219 18.156 21.578 1 95.94 331 TYR B C 1
ATOM 7356 O O . TYR B 1 331 ? 18.141 18.969 21.484 1 95.94 331 TYR B O 1
ATOM 7364 N N . ASN B 1 332 ? 17.297 16.922 21.156 1 95.5 332 ASN B N 1
ATOM 7365 C CA . ASN B 1 332 ? 18.578 16.375 20.75 1 95.5 332 ASN B CA 1
ATOM 7366 C C . ASN B 1 332 ? 18.766 16.469 19.234 1 95.5 332 ASN B C 1
ATOM 7368 O O . ASN B 1 332 ? 19.875 16.312 18.734 1 95.5 332 ASN B O 1
ATOM 7372 N N . VAL B 1 333 ? 17.719 16.703 18.562 1 95.62 333 VAL B N 1
ATOM 7373 C CA . VAL B 1 333 ? 17.812 16.812 17.109 1 95.62 333 VAL B CA 1
ATOM 7374 C C . VAL B 1 333 ? 17.406 18.219 16.672 1 95.62 333 VAL B C 1
ATOM 7376 O O . VAL B 1 333 ? 18.094 18.844 15.852 1 95.62 333 VAL B O 1
ATOM 7379 N N . ASN B 1 334 ? 16.328 18.75 17.266 1 94.06 334 ASN B N 1
ATOM 7380 C CA . ASN B 1 334 ? 15.766 20.031 16.844 1 94.06 334 ASN B CA 1
ATOM 7381 C C . ASN B 1 334 ? 16.172 21.156 17.797 1 94.06 334 ASN B C 1
ATOM 7383 O O . ASN B 1 334 ? 15.508 22.188 17.859 1 94.06 334 ASN B O 1
ATOM 7387 N N . GLU B 1 335 ? 17.078 20.969 18.594 1 89.75 335 GLU B N 1
ATOM 7388 C CA . GLU B 1 335 ? 17.75 21.984 19.391 1 89.75 335 GLU B CA 1
ATOM 7389 C C . GLU B 1 335 ? 16.797 22.625 20.391 1 89.75 335 GLU B C 1
ATOM 7391 O O . GLU B 1 335 ? 16.859 23.828 20.641 1 89.75 335 GLU B O 1
ATOM 7396 N N . GLY B 1 336 ? 15.758 21.984 20.766 1 89.12 336 GLY B N 1
ATOM 7397 C CA . GLY B 1 336 ? 14.961 22.344 21.938 1 89.12 336 GLY B CA 1
ATOM 7398 C C . GLY B 1 336 ? 13.75 23.188 21.594 1 89.12 336 GLY B C 1
ATOM 7399 O O . GLY B 1 336 ? 12.961 23.547 22.469 1 89.12 336 GLY B O 1
ATOM 7400 N N . SER B 1 337 ? 13.633 23.562 20.266 1 87.44 337 SER B N 1
ATOM 7401 C CA . SER B 1 337 ? 12.477 24.391 19.922 1 87.44 337 SER B CA 1
ATOM 7402 C C . SER B 1 337 ? 11.883 23.969 18.578 1 87.44 337 SER B C 1
ATOM 7404 O O . SER B 1 337 ? 12.617 23.609 17.656 1 87.44 337 SER B O 1
ATOM 7406 N N . CYS B 1 338 ? 10.539 24.047 18.531 1 90.88 338 CYS B N 1
ATOM 7407 C CA . CYS B 1 338 ? 9.828 23.781 17.281 1 90.88 338 CYS B CA 1
ATOM 7408 C C . CYS B 1 338 ? 9.367 25.078 16.625 1 90.88 338 CYS B C 1
ATOM 7410 O O . CYS B 1 338 ? 8.617 25.062 15.656 1 90.88 338 CYS B O 1
ATOM 7412 N N . CYS B 1 339 ? 9.891 26.219 17.078 1 91.75 339 CYS B N 1
ATOM 7413 C CA . CYS B 1 339 ? 9.352 27.5 16.609 1 91.75 339 CYS B CA 1
ATOM 7414 C C . CYS B 1 339 ? 10.422 28.312 15.898 1 91.75 339 CYS B C 1
ATOM 7416 O O . CYS B 1 339 ? 10.203 29.484 15.586 1 91.75 339 CYS B O 1
ATOM 7418 N N . ASP B 1 340 ? 11.539 27.625 15.648 1 91.38 340 ASP B N 1
ATOM 7419 C CA . ASP B 1 340 ? 12.625 28.281 14.922 1 91.38 340 ASP B CA 1
ATOM 7420 C C . ASP B 1 340 ? 12.523 28 13.422 1 91.38 340 ASP B C 1
ATOM 7422 O O . ASP B 1 340 ? 12.555 26.844 12.992 1 91.38 340 ASP B O 1
ATOM 7426 N N . VAL B 1 341 ? 12.484 29.062 12.641 1 91.06 341 VAL B N 1
ATOM 7427 C CA . VAL B 1 341 ? 12.305 28.953 11.203 1 91.06 341 VAL B CA 1
ATOM 7428 C C . VAL B 1 341 ? 13.508 28.25 10.578 1 91.06 341 VAL B C 1
ATOM 7430 O O . VAL B 1 341 ? 13.375 27.547 9.57 1 91.06 341 VAL B O 1
ATOM 7433 N N . SER B 1 342 ? 14.672 28.375 11.195 1 88.31 342 SER B N 1
ATOM 7434 C CA . SER B 1 342 ? 15.906 27.812 10.656 1 88.31 342 SER B CA 1
ATOM 7435 C C . SER B 1 342 ? 15.867 26.281 10.672 1 88.31 342 SER B C 1
ATOM 7437 O O . SER B 1 342 ? 16.609 25.625 9.93 1 88.31 342 SER B O 1
ATOM 7439 N N . THR B 1 343 ? 14.984 25.703 11.453 1 90.81 343 THR B N 1
ATOM 7440 C CA . THR B 1 343 ? 14.898 24.25 11.539 1 90.81 343 THR B CA 1
ATOM 7441 C C . THR B 1 343 ? 13.969 23.688 10.469 1 90.81 343 THR B C 1
ATOM 7443 O O . THR B 1 343 ? 13.977 22.484 10.203 1 90.81 343 THR B O 1
ATOM 7446 N N . LEU B 1 344 ? 13.258 24.547 9.836 1 91.62 344 LEU B N 1
ATOM 7447 C CA . LEU B 1 344 ? 12.273 24.125 8.852 1 91.62 344 LEU B CA 1
ATOM 7448 C C . LEU B 1 344 ? 12.828 24.25 7.434 1 91.62 344 LEU B C 1
ATOM 7450 O O . LEU B 1 344 ? 12.539 23.422 6.57 1 91.62 344 LEU B O 1
ATOM 7454 N N . LEU B 1 345 ? 13.648 25.281 7.234 1 91.94 345 LEU B N 1
ATOM 7455 C CA . LEU B 1 345 ? 14.023 25.672 5.883 1 91.94 345 LEU B CA 1
ATOM 7456 C C . LEU B 1 345 ? 15.469 25.281 5.586 1 91.94 345 LEU B C 1
ATOM 7458 O O . LEU B 1 345 ? 16.25 25.016 6.508 1 91.94 345 LEU B O 1
ATOM 7462 N N . VAL B 1 346 ? 15.703 25.297 4.312 1 88.31 346 VAL B N 1
ATOM 7463 C CA . VAL B 1 346 ? 17.078 25.109 3.873 1 88.31 346 VAL B CA 1
ATOM 7464 C C . VAL B 1 346 ? 18 26.078 4.609 1 88.31 346 VAL B C 1
ATOM 7466 O O . VAL B 1 346 ? 17.562 27.141 5.047 1 88.31 346 VAL B O 1
ATOM 7469 N N . ASP B 1 347 ? 19.25 25.688 4.613 1 87.25 347 ASP B N 1
ATOM 7470 C CA . ASP B 1 347 ? 20.25 26.422 5.379 1 87.25 347 ASP B CA 1
ATOM 7471 C C . ASP B 1 347 ? 20.312 27.891 4.934 1 87.25 347 ASP B C 1
ATOM 7473 O O . ASP B 1 347 ? 20.266 28.172 3.74 1 87.25 347 ASP B O 1
ATOM 7477 N N . LEU B 1 348 ? 20.328 28.719 5.91 1 77.19 348 LEU B N 1
ATOM 7478 C CA . LEU B 1 348 ? 20.344 30.156 5.656 1 77.19 348 LEU B CA 1
ATOM 7479 C C . LEU B 1 348 ? 21.547 30.531 4.816 1 77.19 348 LEU B C 1
ATOM 7481 O O . LEU B 1 348 ? 21.547 31.562 4.133 1 77.19 348 LEU B O 1
ATOM 7485 N N . ARG B 1 349 ? 22.688 29.859 4.934 1 78.75 349 ARG B N 1
ATOM 7486 C CA . ARG B 1 349 ? 23.891 30.125 4.152 1 78.75 349 ARG B CA 1
ATOM 7487 C C . ARG B 1 349 ? 23.594 30.062 2.658 1 78.75 349 ARG B C 1
ATOM 7489 O O . ARG B 1 349 ? 24.297 30.703 1.859 1 78.75 349 ARG B O 1
ATOM 7496 N N . VAL B 1 350 ? 22.422 29.344 2.354 1 77.94 350 VAL B N 1
ATOM 7497 C CA . VAL B 1 350 ? 22.188 29.094 0.934 1 77.94 350 VAL B CA 1
ATOM 7498 C C . VAL B 1 350 ? 20.859 29.734 0.518 1 77.94 350 VAL B C 1
ATOM 7500 O O . VAL B 1 350 ? 20.594 29.922 -0.673 1 77.94 350 VAL B O 1
ATOM 7503 N N . ARG B 1 351 ? 20.109 30.062 1.551 1 77.25 351 ARG B N 1
ATOM 7504 C CA . ARG B 1 351 ? 18.828 30.703 1.239 1 77.25 351 ARG B CA 1
ATOM 7505 C C . ARG B 1 351 ? 19.047 32.094 0.636 1 77.25 351 ARG B C 1
ATOM 7507 O O . ARG B 1 351 ? 19.469 33.031 1.332 1 77.25 351 ARG B O 1
ATOM 7514 N N . LYS B 1 352 ? 18.938 32.219 -0.564 1 68.81 352 LYS B N 1
ATOM 7515 C CA . LYS B 1 352 ? 19.312 33.406 -1.33 1 68.81 352 LYS B CA 1
ATOM 7516 C C . LYS B 1 352 ? 18.188 34.438 -1.334 1 68.81 352 LYS B C 1
ATOM 7518 O O . LYS B 1 352 ? 18.438 35.625 -1.525 1 68.81 352 LYS B O 1
ATOM 7523 N N . ALA B 1 353 ? 17 33.969 -1.26 1 71.5 353 ALA B N 1
ATOM 7524 C CA . ALA B 1 353 ? 15.922 34.906 -1.462 1 71.5 353 ALA B CA 1
ATOM 7525 C C . ALA B 1 353 ? 14.883 34.812 -0.349 1 71.5 353 ALA B C 1
ATOM 7527 O O . ALA B 1 353 ? 14.758 33.781 0.297 1 71.5 353 ALA B O 1
ATOM 7528 N N . ASP B 1 354 ? 14.305 35.969 -0.274 1 79.31 354 ASP B N 1
ATOM 7529 C CA . ASP B 1 354 ? 13.164 36.031 0.637 1 79.31 354 ASP B CA 1
ATOM 7530 C C . ASP B 1 354 ? 11.93 35.406 0.001 1 79.31 354 ASP B C 1
ATOM 7532 O O . ASP B 1 354 ? 11.68 35.594 -1.194 1 79.31 354 ASP B O 1
ATOM 7536 N N . SER B 1 355 ? 11.273 34.625 0.625 1 82.56 355 SER B N 1
ATOM 7537 C CA . SER B 1 355 ? 10.086 33.938 0.134 1 82.56 355 SER B CA 1
ATOM 7538 C C . SER B 1 355 ? 8.914 34.906 -0.017 1 82.56 355 SER B C 1
ATOM 7540 O O . SER B 1 355 ? 7.984 34.625 -0.784 1 82.56 355 SER B O 1
ATOM 7542 N N . GLY B 1 356 ? 8.938 35.969 0.665 1 83.62 356 GLY B N 1
ATOM 7543 C CA . GLY B 1 356 ? 7.855 36.938 0.584 1 83.62 356 GLY B CA 1
ATOM 7544 C C . GLY B 1 356 ? 6.703 36.625 1.517 1 83.62 356 GLY B C 1
ATOM 7545 O O . GLY B 1 356 ? 5.723 37.375 1.575 1 83.62 356 GLY B O 1
ATOM 7546 N N . THR B 1 357 ? 6.832 35.531 2.227 1 90.69 357 THR B N 1
ATOM 7547 C CA . THR B 1 357 ? 5.77 35.188 3.164 1 90.69 357 THR B CA 1
ATOM 7548 C C . THR B 1 357 ? 6.188 35.5 4.598 1 90.69 357 THR B C 1
ATOM 7550 O O . THR B 1 357 ? 7.348 35.312 4.969 1 90.69 357 THR B O 1
ATOM 7553 N N . VAL B 1 358 ? 5.25 35.969 5.336 1 90 358 VAL B N 1
ATOM 7554 C CA . VAL B 1 358 ? 5.5 36.312 6.727 1 90 358 VAL B CA 1
ATOM 7555 C C . VAL B 1 358 ? 5.77 35.062 7.551 1 90 358 VAL B C 1
ATOM 7557 O O . VAL B 1 358 ? 6.465 35.125 8.57 1 90 358 VAL B O 1
ATOM 7560 N N . TYR B 1 359 ? 5.375 34 7.051 1 92.69 359 TYR B N 1
ATOM 7561 C CA . TYR B 1 359 ? 5.473 32.75 7.805 1 92.69 359 TYR B CA 1
ATOM 7562 C C . TYR B 1 359 ? 6.891 32.188 7.762 1 92.69 359 TYR B C 1
ATOM 7564 O O . TYR B 1 359 ? 7.238 31.297 8.531 1 92.69 359 TYR B O 1
ATOM 7572 N N . PHE B 1 360 ? 7.734 32.719 6.879 1 93.31 360 PHE B N 1
ATOM 7573 C CA . PHE B 1 360 ? 9.125 32.281 6.789 1 93.31 360 PHE B CA 1
ATOM 7574 C C . PHE B 1 360 ? 10.078 33.406 7.18 1 93.31 360 PHE B C 1
ATOM 7576 O O . PHE B 1 360 ? 11.281 33.312 6.914 1 93.31 360 PHE B O 1
ATOM 7583 N N . ASP B 1 361 ? 9.469 34.344 7.836 1 91.38 361 ASP B N 1
ATOM 7584 C CA . ASP B 1 361 ? 10.305 35.406 8.414 1 91.38 361 ASP B CA 1
ATOM 7585 C C . ASP B 1 361 ? 11.102 34.875 9.609 1 91.38 361 ASP B C 1
ATOM 7587 O O . ASP B 1 361 ? 10.594 34.031 10.375 1 91.38 361 ASP B O 1
ATOM 7591 N N . LEU B 1 362 ? 12.211 35.375 9.828 1 87.5 362 LEU B N 1
ATOM 7592 C CA . LEU B 1 362 ? 13.094 34.906 10.891 1 87.5 362 LEU B CA 1
ATOM 7593 C C . LEU B 1 362 ? 12.484 35.156 12.266 1 87.5 362 LEU B C 1
ATOM 7595 O O . LEU B 1 362 ? 12.781 34.469 13.227 1 87.5 362 LEU B O 1
ATOM 7599 N N . ASN B 1 363 ? 11.539 36.094 12.281 1 86.94 363 ASN B N 1
ATOM 7600 C CA . ASN B 1 363 ? 10.945 36.469 13.562 1 86.94 363 ASN B CA 1
ATOM 7601 C C . ASN B 1 363 ? 9.617 35.75 13.789 1 86.94 363 ASN B C 1
ATOM 7603 O O . ASN B 1 363 ? 8.984 35.938 14.836 1 86.94 363 ASN B O 1
ATOM 7607 N N . ASP B 1 364 ? 9.266 35 12.82 1 91.12 364 ASP B N 1
ATOM 7608 C CA . ASP B 1 364 ? 8.031 34.25 13.008 1 91.12 364 ASP B CA 1
ATOM 7609 C C . ASP B 1 364 ? 8.188 33.188 14.117 1 91.12 364 ASP B C 1
ATOM 7611 O O . ASP B 1 364 ? 9.141 32.406 14.117 1 91.12 364 ASP B O 1
ATOM 7615 N N . THR B 1 365 ? 7.281 33.188 15.078 1 90.56 365 THR B N 1
ATOM 7616 C CA . THR B 1 365 ? 7.43 32.344 16.266 1 90.56 365 THR B CA 1
ATOM 7617 C C . THR B 1 365 ? 6.449 31.172 16.219 1 90.56 365 THR B C 1
ATOM 7619 O O . THR B 1 365 ? 6.328 30.422 17.188 1 90.56 365 THR B O 1
ATOM 7622 N N . LYS B 1 366 ? 5.754 31.062 15.172 1 94.94 366 LYS B N 1
ATOM 7623 C CA . LYS B 1 366 ? 4.773 29.969 15.094 1 94.94 366 LYS B CA 1
ATOM 7624 C C . LYS B 1 366 ? 5.461 28.609 15 1 94.94 366 LYS B C 1
ATOM 7626 O O . LYS B 1 366 ? 6.562 28.516 14.453 1 94.94 366 LYS B O 1
ATOM 7631 N N . CYS B 1 367 ? 4.805 27.625 15.469 1 96.06 367 CYS B N 1
ATOM 7632 C CA . CYS B 1 367 ? 5.359 26.281 15.484 1 96.06 367 CYS B CA 1
ATOM 7633 C C . CYS B 1 367 ? 5.645 25.781 14.07 1 96.06 367 CYS B C 1
ATOM 7635 O O . CYS B 1 367 ? 4.773 25.844 13.203 1 96.06 367 CYS B O 1
ATOM 7637 N N . LYS B 1 368 ? 6.824 25.281 13.82 1 96.5 368 LYS B N 1
ATOM 7638 C CA . LYS B 1 368 ? 7.246 24.797 12.516 1 96.5 368 LYS B CA 1
ATOM 7639 C C . LYS B 1 368 ? 7.055 23.281 12.391 1 96.5 368 LYS B C 1
ATOM 7641 O O . LYS B 1 368 ? 7.055 22.734 11.289 1 96.5 368 LYS B O 1
ATOM 7646 N N . TYR B 1 369 ? 6.867 22.578 13.539 1 96.69 369 TYR B N 1
ATOM 7647 C CA . TYR B 1 369 ? 6.68 21.141 13.562 1 96.69 369 TYR B CA 1
ATOM 7648 C C . TYR B 1 369 ? 5.426 20.75 14.336 1 96.69 369 TYR B C 1
ATOM 7650 O O . TYR B 1 369 ? 5.504 20.031 15.336 1 96.69 369 TYR B O 1
ATOM 7658 N N . PRO B 1 370 ? 4.289 21.203 13.812 1 97.62 370 PRO B N 1
ATOM 7659 C CA . PRO B 1 370 ? 3.064 20.781 14.484 1 97.62 370 PRO B CA 1
ATOM 7660 C C . PRO B 1 370 ? 2.908 19.25 14.492 1 97.62 370 PRO B C 1
ATOM 7662 O O . PRO B 1 370 ? 2.203 18.719 15.352 1 97.62 370 PRO B O 1
ATOM 7665 N N . SER B 1 371 ? 3.615 18.578 13.57 1 97.69 371 SER B N 1
ATOM 7666 C CA . SER B 1 371 ? 3.58 17.125 13.492 1 97.69 371 SER B CA 1
ATOM 7667 C C . SER B 1 371 ? 4.117 16.484 14.766 1 97.69 371 SER B C 1
ATOM 7669 O O . SER B 1 371 ? 3.707 15.383 15.141 1 97.69 371 SER B O 1
ATOM 7671 N N . TYR B 1 372 ? 5.023 17.188 15.414 1 98.12 372 TYR B N 1
ATOM 7672 C CA . TYR B 1 372 ? 5.52 16.719 16.703 1 98.12 372 TYR B CA 1
ATOM 7673 C C . TYR B 1 372 ? 4.387 16.578 17.703 1 98.12 372 TYR B C 1
ATOM 7675 O O . TYR B 1 372 ? 4.246 15.531 18.359 1 98.12 372 TYR B O 1
ATOM 7683 N N . HIS B 1 373 ? 3.574 17.594 17.812 1 98.12 373 HIS B N 1
ATOM 7684 C CA . HIS B 1 373 ? 2.43 17.562 18.719 1 98.12 373 HIS B CA 1
ATOM 7685 C C . HIS B 1 373 ? 1.414 16.5 18.281 1 98.12 373 HIS B C 1
ATOM 7687 O O . HIS B 1 373 ? 0.86 15.789 19.125 1 98.12 373 HIS B O 1
ATOM 7693 N N . MET B 1 374 ? 1.237 16.469 16.969 1 97.81 374 MET B N 1
ATOM 7694 C CA . MET B 1 374 ? 0.266 15.516 16.438 1 97.81 374 MET B CA 1
ATOM 7695 C C . MET B 1 374 ? 0.703 14.078 16.719 1 97.81 374 MET B C 1
ATOM 7697 O O . MET B 1 374 ? -0.132 13.211 16.984 1 97.81 374 MET B O 1
ATOM 7701 N N . ALA B 1 375 ? 1.994 13.859 16.609 1 97.69 375 ALA B N 1
ATOM 7702 C CA . ALA B 1 375 ? 2.514 12.523 16.906 1 97.69 375 ALA B CA 1
ATOM 7703 C C . ALA B 1 375 ? 2.262 12.141 18.359 1 97.69 375 ALA B C 1
ATOM 7705 O O . ALA B 1 375 ? 1.892 11.008 18.656 1 97.69 375 ALA B O 1
ATOM 7706 N N . GLN B 1 376 ? 2.459 13.078 19.281 1 97.81 376 GLN B N 1
ATOM 7707 C CA . GLN B 1 376 ? 2.191 12.852 20.703 1 97.81 376 GLN B CA 1
ATOM 7708 C C . GLN B 1 376 ? 0.722 12.523 20.938 1 97.81 376 GLN B C 1
ATOM 7710 O O . GLN B 1 376 ? 0.399 11.664 21.766 1 97.81 376 GLN B O 1
ATOM 7715 N N . ILE B 1 377 ? -0.077 13.18 20.188 1 97.12 377 ILE B N 1
ATOM 7716 C CA . ILE B 1 377 ? -1.515 12.969 20.312 1 97.12 377 ILE B CA 1
ATOM 7717 C C . ILE B 1 377 ? -1.888 11.609 19.734 1 97.12 377 ILE B C 1
ATOM 7719 O O . ILE B 1 377 ? -2.598 10.828 20.375 1 97.12 377 ILE B O 1
ATOM 7723 N N . ARG B 1 378 ? -1.361 11.289 18.609 1 95.75 378 ARG B N 1
ATOM 7724 C CA . ARG B 1 378 ? -1.712 10.07 17.875 1 95.75 378 ARG B CA 1
ATOM 7725 C C . ARG B 1 378 ? -1.271 8.828 18.656 1 95.75 378 ARG B C 1
ATOM 7727 O O . ARG B 1 378 ? -1.875 7.762 18.531 1 95.75 378 ARG B O 1
ATOM 7734 N N . LEU B 1 379 ? -0.264 8.984 19.5 1 94.75 379 LEU B N 1
ATOM 7735 C CA . LEU B 1 379 ? 0.171 7.883 20.359 1 94.75 379 LEU B CA 1
ATOM 7736 C C . LEU B 1 379 ? -0.96 7.422 21.266 1 94.75 379 LEU B C 1
ATOM 7738 O O . LEU B 1 379 ? -0.947 6.289 21.75 1 94.75 379 LEU B O 1
ATOM 7742 N N . ARG B 1 380 ? -1.971 8.281 21.406 1 93.69 380 ARG B N 1
ATOM 7743 C CA . ARG B 1 380 ? -2.912 8.031 22.484 1 93.69 380 ARG B CA 1
ATOM 7744 C C . ARG B 1 380 ? -4.344 7.965 21.969 1 93.69 380 ARG B C 1
ATOM 7746 O O . ARG B 1 380 ? -5.223 7.406 22.625 1 93.69 380 ARG B O 1
ATOM 7753 N N . ILE B 1 381 ? -4.504 8.484 20.812 1 90.94 381 ILE B N 1
ATOM 7754 C CA . ILE B 1 381 ? -5.855 8.453 20.266 1 90.94 381 ILE B CA 1
ATOM 7755 C C . ILE B 1 381 ? -5.797 8.57 18.75 1 90.94 381 ILE B C 1
ATOM 7757 O O . ILE B 1 381 ? -4.832 9.102 18.188 1 90.94 381 ILE B O 1
ATOM 7761 N N . VAL B 1 382 ? -6.816 7.984 18.141 1 84 382 VAL B N 1
ATOM 7762 C CA . VAL B 1 382 ? -6.938 8.133 16.688 1 84 382 VAL B CA 1
ATOM 7763 C C . VAL B 1 382 ? -7.895 9.273 16.359 1 84 382 VAL B C 1
ATOM 7765 O O . VAL B 1 382 ? -8.945 9.414 17 1 84 382 VAL B O 1
ATOM 7768 N N . ASN B 1 383 ? -7.645 10.039 15.414 1 76.62 383 ASN B N 1
ATOM 7769 C CA . ASN B 1 383 ? -8.328 11.281 15.062 1 76.62 383 ASN B CA 1
ATOM 7770 C C . ASN B 1 383 ? -9.766 11.016 14.617 1 76.62 383 ASN B C 1
ATOM 7772 O O . ASN B 1 383 ? -10.664 11.812 14.898 1 76.62 383 ASN B O 1
ATOM 7776 N N . HIS B 1 384 ? -10.016 9.992 14.094 1 81.88 384 HIS B N 1
ATOM 7777 C CA . HIS B 1 384 ? -11.336 9.75 13.516 1 81.88 384 HIS B CA 1
ATOM 7778 C C . HIS B 1 384 ? -12.406 9.688 14.602 1 81.88 384 HIS B C 1
ATOM 7780 O O . HIS B 1 384 ? -13.547 10.102 14.375 1 81.88 384 HIS B O 1
ATOM 7786 N N . ASP B 1 385 ? -12.133 9.227 15.664 1 86.25 385 ASP B N 1
ATOM 7787 C CA . ASP B 1 385 ? -13.078 9.172 16.781 1 86.25 385 ASP B CA 1
ATOM 7788 C C . ASP B 1 385 ? -13.461 10.578 17.234 1 86.25 385 ASP B C 1
ATOM 7790 O O . ASP B 1 385 ? -14.625 10.836 17.547 1 86.25 385 ASP B O 1
ATOM 7794 N N . MET B 1 386 ? -12.516 11.422 17.188 1 89.94 386 MET B N 1
ATOM 7795 C CA . MET B 1 386 ? -12.773 12.789 17.641 1 89.94 386 MET B CA 1
ATOM 7796 C C . MET B 1 386 ? -13.711 13.508 16.672 1 89.94 386 MET B C 1
ATOM 7798 O O . MET B 1 386 ? -14.578 14.273 17.094 1 89.94 386 MET B O 1
ATOM 7802 N N . LEU B 1 387 ? -13.523 13.195 15.414 1 89.62 387 LEU B N 1
ATOM 7803 C CA . LEU B 1 387 ? -14.352 13.836 14.406 1 89.62 387 LEU B CA 1
ATOM 7804 C C . LEU B 1 387 ? -15.789 13.328 14.477 1 89.62 387 LEU B C 1
ATOM 7806 O O . LEU B 1 387 ? -16.734 14.086 14.25 1 89.62 387 LEU B O 1
ATOM 7810 N N . ILE B 1 388 ? -15.922 12.109 14.797 1 88.94 388 ILE B N 1
ATOM 7811 C CA . ILE B 1 388 ? -17.25 11.523 14.938 1 88.94 388 ILE B CA 1
ATOM 7812 C C . ILE B 1 388 ? -17.984 12.188 16.109 1 88.94 388 ILE B C 1
ATOM 7814 O O . ILE B 1 388 ? -19.141 12.578 15.977 1 88.94 388 ILE B O 1
ATOM 7818 N N . LEU B 1 389 ? -17.312 12.336 17.172 1 92.62 389 LEU B N 1
ATOM 7819 C CA . LEU B 1 389 ? -17.922 12.969 18.328 1 92.62 389 LEU B CA 1
ATOM 7820 C C . LEU B 1 389 ? -18.281 14.422 18.016 1 92.62 389 LEU B C 1
ATOM 7822 O O . LEU B 1 389 ? -19.297 14.93 18.5 1 92.62 389 LEU B O 1
ATOM 7826 N N . ALA B 1 390 ? -17.406 15.031 17.25 1 92.31 390 ALA B N 1
ATOM 7827 C CA . ALA B 1 390 ? -17.609 16.453 16.953 1 92.31 390 ALA B CA 1
ATOM 7828 C C . ALA B 1 390 ? -18.75 16.641 15.953 1 92.31 390 ALA B C 1
ATOM 7830 O O . ALA B 1 390 ? -19.219 17.766 15.75 1 92.31 390 ALA B O 1
ATOM 7831 N N . GLY B 1 391 ? -19.188 15.539 15.344 1 89.06 391 GLY B N 1
ATOM 7832 C CA . GLY B 1 391 ? -20.375 15.641 14.523 1 89.06 391 GLY B CA 1
ATOM 7833 C C . GLY B 1 391 ? -20.125 15.359 13.055 1 89.06 391 GLY B C 1
ATOM 7834 O O . GLY B 1 391 ? -20.938 15.711 12.195 1 89.06 391 GLY B O 1
ATOM 7835 N N . LEU B 1 392 ? -19.031 14.789 12.727 1 86.38 392 LEU B N 1
ATOM 7836 C CA . LEU B 1 392 ? -18.75 14.383 11.352 1 86.38 392 LEU B CA 1
ATOM 7837 C C . LEU B 1 392 ? -19.859 13.5 10.805 1 86.38 392 LEU B C 1
ATOM 7839 O O . LEU B 1 392 ? -20.203 12.469 11.398 1 86.38 392 LEU B O 1
ATOM 7843 N N . PRO B 1 393 ? -20.453 13.938 9.719 1 80.88 393 PRO B N 1
ATOM 7844 C CA . PRO B 1 393 ? -21.594 13.156 9.227 1 80.88 393 PRO B CA 1
ATOM 7845 C C . PRO B 1 393 ? -21.156 11.883 8.492 1 80.88 393 PRO B C 1
ATOM 7847 O O . PRO B 1 393 ? -21.891 10.891 8.508 1 80.88 393 PRO B O 1
ATOM 7850 N N . LEU B 1 394 ? -20.031 11.898 7.785 1 75.81 394 LEU B N 1
ATOM 7851 C CA . LEU B 1 394 ? -19.562 10.766 7 1 75.81 394 LEU B CA 1
ATOM 7852 C C . LEU B 1 394 ? -18.125 10.406 7.387 1 75.81 394 LEU B C 1
ATOM 7854 O O . LEU B 1 394 ? -17.281 11.289 7.555 1 75.81 394 LEU B O 1
ATOM 7858 N N . ARG B 1 395 ? -18.016 9.117 7.656 1 65.56 395 ARG B N 1
ATOM 7859 C CA . ARG B 1 395 ? -16.656 8.594 7.793 1 65.56 395 ARG B CA 1
ATOM 7860 C C . ARG B 1 395 ? -16.219 7.883 6.52 1 65.56 395 ARG B C 1
ATOM 7862 O O . ARG B 1 395 ? -16.75 6.828 6.172 1 65.56 395 ARG B O 1
ATOM 7869 N N . MET B 1 396 ? -15.117 8.383 5.891 1 63.19 396 MET B N 1
ATOM 7870 C CA . MET B 1 396 ? -14.625 7.777 4.656 1 63.19 396 MET B CA 1
ATOM 7871 C C . MET B 1 396 ? -15.781 7.449 3.717 1 63.19 396 MET B C 1
ATOM 7873 O O . MET B 1 396 ? -15.883 6.328 3.221 1 63.19 396 MET B O 1
ATOM 7877 N N . SER B 1 397 ? -16.75 8.227 3.645 1 64.94 397 SER B N 1
ATOM 7878 C CA . SER B 1 397 ? -17.875 8.188 2.713 1 64.94 397 SER B CA 1
ATOM 7879 C C . SER B 1 397 ? -19 7.305 3.244 1 64.94 397 SER B C 1
ATOM 7881 O O . SER B 1 397 ? -19.953 6.996 2.518 1 64.94 397 SER B O 1
ATOM 7883 N N . VAL B 1 398 ? -18.844 6.828 4.477 1 69.06 398 VAL B N 1
ATOM 7884 C CA . VAL B 1 398 ? -19.875 6.004 5.098 1 69.06 398 VAL B CA 1
ATOM 7885 C C . VAL B 1 398 ? -20.578 6.793 6.195 1 69.06 398 VAL B C 1
ATOM 7887 O O . VAL B 1 398 ? -19.922 7.457 7.008 1 69.06 398 VAL B O 1
ATOM 7890 N N . LYS B 1 399 ? -21.812 6.695 6.172 1 73.94 399 LYS B N 1
ATOM 7891 C CA . LYS B 1 399 ? -22.594 7.422 7.168 1 73.94 399 LYS B CA 1
ATOM 7892 C C . LYS B 1 399 ? -22.375 6.844 8.562 1 73.94 399 LYS B C 1
ATOM 7894 O O . LYS B 1 399 ? -22.328 5.625 8.734 1 73.94 399 LYS B O 1
ATOM 7899 N N . VAL B 1 400 ? -22.219 7.762 9.516 1 75.81 400 VAL B N 1
ATOM 7900 C CA . VAL B 1 400 ? -22.062 7.363 10.906 1 75.81 400 VAL B CA 1
ATOM 7901 C C . VAL B 1 400 ? -23.422 7.109 11.539 1 75.81 400 VAL B C 1
ATOM 7903 O O . VAL B 1 400 ? -24.297 7.988 11.531 1 75.81 400 VAL B O 1
ATOM 7906 N N . ASP B 1 401 ? -23.562 5.938 12.047 1 77.75 401 ASP B N 1
ATOM 7907 C CA . ASP B 1 401 ? -24.844 5.625 12.68 1 77.75 401 ASP B CA 1
ATOM 7908 C C . ASP B 1 401 ? -24.797 5.898 14.18 1 77.75 401 ASP B C 1
ATOM 7910 O O . ASP B 1 401 ? -23.734 6.176 14.734 1 77.75 401 ASP B O 1
ATOM 7914 N N . ASP B 1 402 ? -25.938 5.863 14.773 1 81.19 402 ASP B N 1
ATOM 7915 C CA . ASP B 1 402 ? -26.094 6.191 16.188 1 81.19 402 ASP B CA 1
ATOM 7916 C C . ASP B 1 402 ? -25.312 5.211 17.062 1 81.19 402 ASP B C 1
ATOM 7918 O O . ASP B 1 402 ? -24.766 5.594 18.094 1 81.19 402 ASP B O 1
ATOM 7922 N N . LYS B 1 403 ? -25.297 4.043 16.609 1 83 403 LYS B N 1
ATOM 7923 C CA . LYS B 1 403 ? -24.578 3.037 17.375 1 83 403 LYS B CA 1
ATOM 7924 C C . LYS B 1 403 ? -23.078 3.322 17.391 1 83 403 LYS B C 1
ATOM 7926 O O . LYS B 1 403 ? -22.438 3.221 18.438 1 83 403 LYS B O 1
ATOM 7931 N N . ASP B 1 404 ? -22.609 3.758 16.25 1 81.62 404 ASP B N 1
ATOM 7932 C CA . ASP B 1 404 ? -21.188 4.094 16.141 1 81.62 404 ASP B CA 1
ATOM 7933 C C . ASP B 1 404 ? -20.844 5.312 17 1 81.62 404 ASP B C 1
ATOM 7935 O O . ASP B 1 404 ? -19.781 5.359 17.625 1 81.62 404 ASP B O 1
ATOM 7939 N N . TYR B 1 405 ? -21.734 6.227 17 1 88 405 TYR B N 1
ATOM 7940 C CA . TYR B 1 405 ? -21.516 7.445 17.766 1 88 405 TYR B CA 1
ATOM 7941 C C . TYR B 1 405 ? -21.438 7.137 19.25 1 88 405 TYR B C 1
ATOM 7943 O O . TYR B 1 405 ? -20.547 7.637 19.953 1 88 405 TYR B O 1
ATOM 7951 N N . LYS B 1 406 ? -22.297 6.277 19.703 1 90.88 406 LYS B N 1
ATOM 7952 C CA . LYS B 1 406 ? -22.328 5.941 21.125 1 90.88 406 LYS B CA 1
ATOM 7953 C C . LYS B 1 406 ? -21.094 5.16 21.531 1 90.88 406 LYS B C 1
ATOM 7955 O O . LYS B 1 406 ? -20.547 5.363 22.625 1 90.88 406 LYS B O 1
ATOM 7960 N N . ASN B 1 407 ? -20.688 4.312 20.688 1 89.94 407 ASN B N 1
ATOM 7961 C CA . ASN B 1 407 ? -19.469 3.553 20.953 1 89.94 407 ASN B CA 1
ATOM 7962 C C . ASN B 1 407 ? -18.25 4.461 21.047 1 89.94 407 ASN B C 1
ATOM 7964 O O . ASN B 1 407 ? -17.406 4.281 21.922 1 89.94 407 ASN B O 1
ATOM 7968 N N . VAL B 1 408 ? -18.219 5.371 20.172 1 91 408 VAL B N 1
ATOM 7969 C CA . VAL B 1 408 ? -17.109 6.312 20.141 1 91 408 VAL B CA 1
ATOM 7970 C C . VAL B 1 408 ? -17.156 7.203 21.391 1 91 408 VAL B C 1
ATOM 7972 O O . VAL B 1 408 ? -16.125 7.477 22 1 91 408 VAL B O 1
ATOM 7975 N N . GLU B 1 409 ? -18.328 7.609 21.688 1 93.44 409 GLU B N 1
ATOM 7976 C CA . GLU B 1 409 ? -18.5 8.453 22.859 1 93.44 409 GLU B CA 1
ATOM 7977 C C . GLU B 1 409 ? -18.031 7.742 24.125 1 93.44 409 GLU B C 1
ATOM 7979 O O . GLU B 1 409 ? -17.359 8.344 24.969 1 93.44 409 GLU B O 1
ATOM 7984 N N . MET B 1 410 ? -18.312 6.5 24.203 1 94.5 410 MET B N 1
ATOM 7985 C CA . MET B 1 410 ? -17.922 5.715 25.375 1 94.5 410 MET B CA 1
ATOM 7986 C C . MET B 1 410 ? -16.406 5.582 25.438 1 94.5 410 MET B C 1
ATOM 7988 O O . MET B 1 410 ? -15.812 5.742 26.516 1 94.5 410 MET B O 1
ATOM 7992 N N . ARG B 1 411 ? -15.773 5.352 24.344 1 93.31 411 ARG B N 1
ATOM 7993 C CA . ARG B 1 411 ? -14.32 5.219 24.297 1 93.31 411 ARG B CA 1
ATOM 7994 C C . ARG B 1 411 ? -13.641 6.539 24.625 1 93.31 411 ARG B C 1
ATOM 7996 O O . ARG B 1 411 ? -12.633 6.562 25.328 1 93.31 411 ARG B O 1
ATOM 8003 N N . LEU B 1 412 ? -14.227 7.594 24.172 1 95.25 412 LEU B N 1
ATOM 8004 C CA . LEU B 1 412 ? -13.617 8.906 24.359 1 95.25 412 LEU B CA 1
ATOM 8005 C C . LEU B 1 412 ? -13.805 9.383 25.797 1 95.25 412 LEU B C 1
ATOM 8007 O O . LEU B 1 412 ? -12.977 10.125 26.328 1 95.25 412 LEU B O 1
ATOM 8011 N N . ARG B 1 413 ? -14.875 8.938 26.391 1 95.69 413 ARG B N 1
ATOM 8012 C CA . ARG B 1 413 ? -15.07 9.281 27.797 1 95.69 413 ARG B CA 1
ATOM 8013 C C . ARG B 1 413 ? -14 8.641 28.672 1 95.69 413 ARG B C 1
ATOM 8015 O O . ARG B 1 413 ? -13.477 9.273 29.594 1 95.69 413 ARG B O 1
ATOM 8022 N N . LYS B 1 414 ? -13.719 7.402 28.312 1 95 414 LYS B N 1
ATOM 8023 C CA . LYS B 1 414 ? -12.641 6.719 29.031 1 95 414 LYS B CA 1
ATOM 8024 C C . LYS B 1 414 ? -11.297 7.391 28.766 1 95 414 LYS B C 1
ATOM 8026 O O . LYS B 1 414 ? -10.484 7.539 29.688 1 95 414 LYS B O 1
ATOM 8031 N N . TRP B 1 415 ? -11.109 7.746 27.562 1 95.19 415 TRP B N 1
ATOM 8032 C CA . TRP B 1 415 ? -9.891 8.445 27.156 1 95.19 415 TRP B CA 1
ATOM 8033 C C . TRP B 1 415 ? -9.758 9.773 27.891 1 95.19 415 TRP B C 1
ATOM 8035 O O . TRP B 1 415 ? -8.688 10.102 28.406 1 95.19 415 TRP B O 1
ATOM 8045 N N . ALA B 1 416 ? -10.797 10.555 28.031 1 96.12 416 ALA B N 1
ATOM 8046 C CA . ALA B 1 416 ? -10.781 11.891 28.625 1 96.12 416 ALA B CA 1
ATOM 8047 C C . ALA B 1 416 ? -10.469 11.812 30.125 1 96.12 416 ALA B C 1
ATOM 8049 O O . ALA B 1 416 ? -9.859 12.734 30.672 1 96.12 416 ALA B O 1
ATOM 8050 N N . LYS B 1 417 ? -10.797 10.727 30.703 1 95.5 417 LYS B N 1
ATOM 8051 C CA . LYS B 1 417 ? -10.586 10.57 32.125 1 95.5 417 LYS B CA 1
ATOM 8052 C C . LYS B 1 417 ? -9.188 10.039 32.438 1 95.5 417 LYS B C 1
ATOM 8054 O O . LYS B 1 417 ? -8.711 10.133 33.562 1 95.5 417 LYS B O 1
ATOM 8059 N N . SER B 1 418 ? -8.547 9.609 31.422 1 95.44 418 SER B N 1
ATOM 8060 C CA . SER B 1 418 ? -7.219 9.031 31.594 1 95.44 418 SER B CA 1
ATOM 8061 C C . SER B 1 418 ? -6.137 10.102 31.562 1 95.44 418 SER B C 1
ATOM 8063 O O . SER B 1 418 ? -6.34 11.18 31 1 95.44 418 SER B O 1
ATOM 8065 N N . LEU B 1 419 ? -5.004 9.82 32.219 1 95.31 419 LEU B N 1
ATOM 8066 C CA . LEU B 1 419 ? -3.855 10.719 32.156 1 95.31 419 LEU B CA 1
ATOM 8067 C C . LEU B 1 419 ? -3.346 10.859 30.734 1 95.31 419 LEU B C 1
ATOM 8069 O O . LEU B 1 419 ? -2.943 11.945 30.312 1 95.31 419 LEU B O 1
ATOM 8073 N N . ASP B 1 420 ? -3.391 9.812 29.969 1 93.56 420 ASP B N 1
ATOM 8074 C CA . ASP B 1 420 ? -2.949 9.82 28.578 1 93.56 420 ASP B CA 1
ATOM 8075 C C . ASP B 1 420 ? -3.814 10.75 27.734 1 93.56 420 ASP B C 1
ATOM 8077 O O . ASP B 1 420 ? -3.305 11.453 26.859 1 93.56 420 ASP B O 1
ATOM 8081 N N . GLY B 1 421 ? -5.051 10.633 27.984 1 95.88 421 GLY B N 1
ATOM 8082 C CA . GLY B 1 421 ? -5.926 11.57 27.297 1 95.88 421 GLY B CA 1
ATOM 8083 C C . GLY B 1 421 ? -5.594 13.023 27.594 1 95.88 421 GLY B C 1
ATOM 8084 O O . GLY B 1 421 ? -5.559 13.844 26.672 1 95.88 421 GLY B O 1
ATOM 8085 N N . ARG B 1 422 ? -5.297 13.297 28.781 1 97.94 422 ARG B N 1
ATOM 8086 C CA . ARG B 1 422 ? -4.988 14.664 29.188 1 97.94 422 ARG B CA 1
ATOM 8087 C C . ARG B 1 422 ? -3.643 15.109 28.609 1 97.94 422 ARG B C 1
ATOM 8089 O O . ARG B 1 422 ? -3.457 16.297 28.297 1 97.94 422 ARG B O 1
ATOM 8096 N N . VAL B 1 423 ? -2.709 14.203 28.469 1 97.94 423 VAL B N 1
ATOM 8097 C CA . VAL B 1 423 ? -1.446 14.531 27.828 1 97.94 423 VAL B CA 1
ATOM 8098 C C . VAL B 1 423 ? -1.707 14.977 26.391 1 97.94 423 VAL B C 1
ATOM 8100 O O . VAL B 1 423 ? -1.106 15.945 25.906 1 97.94 423 VAL B O 1
ATOM 8103 N N . SER B 1 424 ? -2.627 14.281 25.703 1 97.56 424 SER B N 1
ATOM 8104 C CA . SER B 1 424 ? -3 14.664 24.344 1 97.56 424 SER B CA 1
ATOM 8105 C C . SER B 1 424 ? -3.584 16.062 24.312 1 97.56 424 SER B C 1
ATOM 8107 O O . SER B 1 424 ? -3.279 16.844 23.391 1 97.56 424 SER B O 1
ATOM 8109 N N . VAL B 1 425 ? -4.348 16.359 25.234 1 98.19 425 VAL B N 1
ATOM 8110 C CA . VAL B 1 425 ? -5.012 17.672 25.297 1 98.19 425 VAL B CA 1
ATOM 8111 C C . VAL B 1 425 ? -3.979 18.766 25.547 1 98.19 425 VAL B C 1
ATOM 8113 O O . VAL B 1 425 ? -4.062 19.844 24.969 1 98.19 425 VAL B O 1
ATOM 8116 N N . VAL B 1 426 ? -3.031 18.469 26.406 1 98.69 426 VAL B N 1
ATOM 8117 C CA . VAL B 1 426 ? -1.973 19.438 26.688 1 98.69 426 VAL B CA 1
ATOM 8118 C C . VAL B 1 426 ? -1.192 19.734 25.406 1 98.69 426 VAL B C 1
ATOM 8120 O O . VAL B 1 426 ? -0.925 20.891 25.078 1 98.69 426 VAL B O 1
ATOM 8123 N N . HIS B 1 427 ? -0.847 18.703 24.672 1 98.5 427 HIS B N 1
ATOM 8124 C CA . HIS B 1 427 ? -0.147 18.906 23.406 1 98.5 427 HIS B CA 1
ATOM 8125 C C . HIS B 1 427 ? -1.011 19.672 22.406 1 98.5 427 HIS B C 1
ATOM 8127 O O . HIS B 1 427 ? -0.498 20.469 21.625 1 98.5 427 HIS B O 1
ATOM 8133 N N . ALA B 1 428 ? -2.283 19.391 22.406 1 98.44 428 ALA B N 1
ATOM 8134 C CA . ALA B 1 428 ? -3.189 20.125 21.531 1 98.44 428 ALA B CA 1
ATOM 8135 C C . ALA B 1 428 ? -3.203 21.609 21.859 1 98.44 428 ALA B C 1
ATOM 8137 O O . ALA B 1 428 ? -3.121 22.453 20.969 1 98.44 428 ALA B O 1
ATOM 8138 N N . TYR B 1 429 ? -3.289 21.906 23.141 1 98.56 429 TYR B N 1
ATOM 8139 C CA . TYR B 1 429 ? -3.27 23.297 23.578 1 98.56 429 TYR B CA 1
ATOM 8140 C C . TYR B 1 429 ? -1.947 23.969 23.203 1 98.56 429 TYR B C 1
ATOM 8142 O O . TYR B 1 429 ? -1.93 25.094 22.734 1 98.56 429 TYR B O 1
ATOM 8150 N N . LEU B 1 430 ? -0.878 23.281 23.469 1 98.12 430 LEU B N 1
ATOM 8151 C CA . LEU B 1 430 ? 0.427 23.828 23.141 1 98.12 430 LEU B CA 1
ATOM 8152 C C . LEU B 1 430 ? 0.529 24.141 21.641 1 98.12 430 LEU B C 1
ATOM 8154 O O . LEU B 1 430 ? 0.999 25.203 21.25 1 98.12 430 LEU B O 1
ATOM 8158 N N . CYS B 1 431 ? 0.104 23.203 20.812 1 98.19 431 CYS B N 1
ATOM 8159 C CA . CYS B 1 431 ? 0.134 23.375 19.359 1 98.19 431 CYS B CA 1
ATOM 8160 C C . CYS B 1 431 ? -0.676 24.594 18.938 1 98.19 431 CYS B C 1
ATOM 8162 O O . CYS B 1 431 ? -0.19 25.438 18.188 1 98.19 431 CYS B O 1
ATOM 8164 N N . VAL B 1 432 ? -1.879 24.703 19.469 1 98.31 432 VAL B N 1
ATOM 8165 C CA . VAL B 1 432 ? -2.787 25.781 19.109 1 98.31 432 VAL B CA 1
ATOM 8166 C C . VAL B 1 432 ? -2.211 27.125 19.594 1 98.31 432 VAL B C 1
ATOM 8168 O O . VAL B 1 432 ? -2.209 28.094 18.844 1 98.31 432 VAL B O 1
ATOM 8171 N N . ILE B 1 433 ? -1.728 27.141 20.766 1 97.75 433 ILE B N 1
ATOM 8172 C CA . ILE B 1 433 ? -1.191 28.359 21.344 1 97.75 433 ILE B CA 1
ATOM 8173 C C . ILE B 1 433 ? 0.039 28.812 20.562 1 97.75 433 ILE B C 1
ATOM 8175 O O . ILE B 1 433 ? 0.163 29.984 20.203 1 97.75 433 ILE B O 1
ATOM 8179 N N . GLU B 1 434 ? 0.906 27.906 20.219 1 96.44 434 GLU B N 1
ATOM 8180 C CA . GLU B 1 434 ? 2.129 28.219 19.484 1 96.44 434 GLU B CA 1
ATOM 8181 C C . GLU B 1 434 ? 1.816 28.719 18.078 1 96.44 434 GLU B C 1
ATOM 8183 O O . GLU B 1 434 ? 2.547 29.547 17.531 1 96.44 434 GLU B O 1
ATOM 8188 N N . CYS B 1 435 ? 0.77 28.281 17.516 1 97 435 CYS B N 1
ATOM 8189 C CA . CYS B 1 435 ? 0.489 28.578 16.109 1 97 435 CYS B CA 1
ATOM 8190 C C . CYS B 1 435 ? -0.394 29.812 15.984 1 97 435 CYS B C 1
ATOM 8192 O O . CYS B 1 435 ? -0.285 30.562 15.008 1 97 435 CYS B O 1
ATOM 8194 N N . LEU B 1 436 ? -1.265 30.062 16.969 1 97.12 436 LEU B N 1
ATOM 8195 C CA . LEU B 1 436 ? -2.301 31.062 16.766 1 97.12 436 LEU B CA 1
ATOM 8196 C C . LEU B 1 436 ? -1.954 32.375 17.5 1 97.12 436 LEU B C 1
ATOM 8198 O O . LEU B 1 436 ? -2.285 33.438 17.031 1 97.12 436 LEU B O 1
ATOM 8202 N N . LEU B 1 437 ? -1.318 32.25 18.609 1 94.94 437 LEU B N 1
ATOM 8203 C CA . LEU B 1 437 ? -1.192 33.406 19.484 1 94.94 437 LEU B CA 1
ATOM 8204 C C . LEU B 1 437 ? -0 34.281 19.078 1 94.94 437 LEU B C 1
ATOM 8206 O O . LEU B 1 437 ? 1.09 33.75 18.844 1 94.94 437 LEU B O 1
ATOM 8210 N N . ASN B 1 438 ? -0.216 35.469 18.891 1 91.56 438 ASN B N 1
ATOM 8211 C CA . ASN B 1 438 ? 0.796 36.531 18.844 1 91.56 438 ASN B CA 1
ATOM 8212 C C . ASN B 1 438 ? 0.781 37.375 20.109 1 91.56 438 ASN B C 1
ATOM 8214 O O . ASN B 1 438 ? 0.009 38.312 20.219 1 91.56 438 ASN B O 1
ATOM 8218 N N . PHE B 1 439 ? 1.627 37.062 20.969 1 83.88 439 PHE B N 1
ATOM 8219 C CA . PHE B 1 439 ? 1.627 37.688 22.297 1 83.88 439 PHE B CA 1
ATOM 8220 C C . PHE B 1 439 ? 1.993 39.156 22.203 1 83.88 439 PHE B C 1
ATOM 8222 O O . PHE B 1 439 ? 1.472 40 22.969 1 83.88 439 PHE B O 1
ATOM 8229 N N . GLN B 1 440 ? 2.828 39.469 21.375 1 84.44 440 GLN B N 1
ATOM 8230 C CA . GLN B 1 440 ? 3.295 40.844 21.25 1 84.44 440 GLN B CA 1
ATOM 8231 C C . GLN B 1 440 ? 2.148 41.781 20.875 1 84.44 440 GLN B C 1
ATOM 8233 O O . GLN B 1 440 ? 2.008 42.844 21.453 1 84.44 440 GLN B O 1
ATOM 8238 N N . ASP B 1 441 ? 1.307 41.312 20.047 1 88.19 441 ASP B N 1
ATOM 8239 C CA . ASP B 1 441 ? 0.231 42.188 19.547 1 88.19 441 ASP B CA 1
ATOM 8240 C C . ASP B 1 441 ? -1.068 41.938 20.312 1 88.19 441 ASP B C 1
ATOM 8242 O O . ASP B 1 441 ? -2.027 42.688 20.188 1 88.19 441 ASP B O 1
ATOM 8246 N N . GLY B 1 442 ? -1.097 40.875 21.031 1 89.25 442 GLY B N 1
ATOM 8247 C CA . GLY B 1 442 ? -2.279 40.531 21.812 1 89.25 442 GLY B CA 1
ATOM 8248 C C . GLY B 1 442 ? -3.451 40.094 20.969 1 89.25 442 GLY B C 1
ATOM 8249 O O . GLY B 1 442 ? -4.59 40.5 21.203 1 89.25 442 GLY B O 1
ATOM 8250 N N . VAL B 1 443 ? -3.129 39.344 19.938 1 92 443 VAL B N 1
ATOM 8251 C CA . VAL B 1 443 ? -4.191 38.938 19.031 1 92 443 VAL B CA 1
ATOM 8252 C C . VAL B 1 443 ? -3.93 37.5 18.562 1 92 443 VAL B C 1
ATOM 8254 O O . VAL B 1 443 ? -2.828 36.969 18.734 1 92 443 VAL B O 1
ATOM 8257 N N . ILE B 1 444 ? -4.969 36.906 18.078 1 94.31 444 ILE B N 1
ATOM 8258 C CA . ILE B 1 444 ? -4.852 35.656 17.312 1 94.31 444 ILE B CA 1
ATOM 8259 C C . ILE B 1 444 ? -4.496 36 15.867 1 94.31 444 ILE B C 1
ATOM 8261 O O . ILE B 1 444 ? -5.262 36.656 15.172 1 94.31 444 ILE B O 1
ATOM 8265 N N . ASP B 1 445 ? -3.291 35.594 15.555 1 92.69 445 ASP B N 1
ATOM 8266 C CA . ASP B 1 445 ? -2.742 35.969 14.258 1 92.69 445 ASP B CA 1
ATOM 8267 C C . ASP B 1 445 ? -2.338 34.75 13.453 1 92.69 445 ASP B C 1
ATOM 8269 O O . ASP B 1 445 ? -1.175 34.344 13.477 1 92.69 445 ASP B O 1
ATOM 8273 N N . TYR B 1 446 ? -3.215 34.156 12.812 1 95.88 446 TYR B N 1
ATOM 8274 C CA . TYR B 1 446 ? -2.947 33 11.961 1 95.88 446 TYR B CA 1
ATOM 8275 C C . TYR B 1 446 ? -3.9 33 10.766 1 95.88 446 TYR B C 1
ATOM 8277 O O . TYR B 1 446 ? -5.09 33.281 10.914 1 95.88 446 TYR B O 1
ATOM 8285 N N . ARG B 1 447 ? -3.365 32.75 9.586 1 95.31 447 ARG B N 1
ATOM 8286 C CA . ARG B 1 447 ? -4.145 32.625 8.359 1 95.31 447 ARG B CA 1
ATOM 8287 C C . ARG B 1 447 ? -3.861 31.312 7.656 1 95.31 447 ARG B C 1
ATOM 8289 O O . ARG B 1 447 ? -2.891 31.188 6.906 1 95.31 447 ARG B O 1
ATOM 8296 N N . PRO B 1 448 ? -4.871 30.375 7.809 1 96.44 448 PRO B N 1
ATOM 8297 C CA . PRO B 1 448 ? -4.629 29.078 7.184 1 96.44 448 PRO B CA 1
ATOM 8298 C C . PRO B 1 448 ? -4.566 29.156 5.66 1 96.44 448 PRO B C 1
ATOM 8300 O O . PRO B 1 448 ? -3.885 28.344 5.023 1 96.44 448 PRO B O 1
ATOM 8303 N N . ASP B 1 449 ? -5.184 30.078 4.969 1 94.62 449 ASP B N 1
ATOM 8304 C CA . ASP B 1 449 ? -5.211 30.203 3.518 1 94.62 449 ASP B CA 1
ATOM 8305 C C . ASP B 1 449 ? -3.865 30.688 2.982 1 94.62 449 ASP B C 1
ATOM 8307 O O . ASP B 1 449 ? -3.559 30.5 1.803 1 94.62 449 ASP B O 1
ATOM 8311 N N . LYS B 1 450 ? -3.039 31.25 3.895 1 95.31 450 LYS B N 1
ATOM 8312 C CA . LYS B 1 450 ? -1.765 31.828 3.469 1 95.31 450 LYS B CA 1
ATOM 8313 C C . LYS B 1 450 ? -0.59 31 3.998 1 95.31 450 LYS B C 1
ATOM 8315 O O . LYS B 1 450 ? 0.567 31.297 3.693 1 95.31 450 LYS B O 1
ATOM 8320 N N . ASP B 1 451 ? -0.863 30 4.773 1 95.75 451 ASP B N 1
ATOM 8321 C CA . ASP B 1 451 ? 0.179 29.219 5.426 1 95.75 451 ASP B CA 1
ATOM 8322 C C . ASP B 1 451 ? 0.896 28.312 4.426 1 95.75 451 ASP B C 1
ATOM 8324 O O . ASP B 1 451 ? 0.293 27.391 3.871 1 95.75 451 ASP B O 1
ATOM 8328 N N . PRO B 1 452 ? 2.184 28.5 4.215 1 95.81 452 PRO B N 1
ATOM 8329 C CA . PRO B 1 452 ? 2.906 27.672 3.252 1 95.81 452 PRO B CA 1
ATOM 8330 C C . PRO B 1 452 ? 3.398 26.359 3.857 1 95.81 452 PRO B C 1
ATOM 8332 O O . PRO B 1 452 ? 3.93 25.5 3.143 1 95.81 452 PRO B O 1
ATOM 8335 N N . VAL B 1 453 ? 3.33 26.188 5.219 1 96.44 453 VAL B N 1
ATOM 8336 C CA . VAL B 1 453 ? 3.605 24.906 5.844 1 96.44 453 VAL B CA 1
ATOM 8337 C C . VAL B 1 453 ? 2.418 23.969 5.645 1 96.44 453 VAL B C 1
ATOM 8339 O O . VAL B 1 453 ? 1.384 24.109 6.297 1 96.44 453 VAL B O 1
ATOM 8342 N N . HIS B 1 454 ? 2.559 23.016 4.891 1 95.06 454 HIS B N 1
ATOM 8343 C CA . HIS B 1 454 ? 1.471 22.297 4.238 1 95.06 454 HIS B CA 1
ATOM 8344 C C . HIS B 1 454 ? 0.589 21.578 5.258 1 95.06 454 HIS B C 1
ATOM 8346 O O . HIS B 1 454 ? -0.636 21.562 5.117 1 95.06 454 HIS B O 1
ATOM 8352 N N . GLU B 1 455 ? 1.13 21.031 6.309 1 95.56 455 GLU B N 1
ATOM 8353 C CA . GLU B 1 455 ? 0.361 20.188 7.219 1 95.56 455 GLU B CA 1
ATOM 8354 C C . GLU B 1 455 ? -0.168 20.984 8.406 1 95.56 455 GLU B C 1
ATOM 8356 O O . GLU B 1 455 ? -1.032 20.516 9.141 1 95.56 455 GLU B O 1
ATOM 8361 N N . ARG B 1 456 ? 0.263 22.188 8.57 1 97.38 456 ARG B N 1
ATOM 8362 C CA . ARG B 1 456 ? 0.044 22.922 9.812 1 97.38 456 ARG B CA 1
ATOM 8363 C C . ARG B 1 456 ? -1.436 23.234 10.008 1 97.38 456 ARG B C 1
ATOM 8365 O O . ARG B 1 456 ? -1.991 23 11.078 1 97.38 456 ARG B O 1
ATOM 8372 N N . ALA B 1 457 ? -2.068 23.734 8.977 1 97.25 457 ALA B N 1
ATOM 8373 C CA . ALA B 1 457 ? -3.482 24.078 9.102 1 97.25 457 ALA B CA 1
ATOM 8374 C C . ALA B 1 457 ? -4.316 22.859 9.453 1 97.25 457 ALA B C 1
ATOM 8376 O O . ALA B 1 457 ? -5.281 22.953 10.219 1 97.25 457 ALA B O 1
ATOM 8377 N N . HIS B 1 458 ? -3.996 21.734 8.914 1 96.25 458 HIS B N 1
ATOM 8378 C CA . HIS B 1 458 ? -4.727 20.5 9.172 1 96.25 458 HIS B CA 1
ATOM 8379 C C . HIS B 1 458 ? -4.488 20 10.602 1 96.25 458 HIS B C 1
ATOM 8381 O O . HIS B 1 458 ? -5.414 19.516 11.25 1 96.25 458 HIS B O 1
ATOM 8387 N N . ILE B 1 459 ? -3.291 20.141 11.055 1 97.31 459 ILE B N 1
ATOM 8388 C CA . ILE B 1 459 ? -2.949 19.672 12.391 1 97.31 459 ILE B CA 1
ATOM 8389 C C . ILE B 1 459 ? -3.551 20.609 13.438 1 97.31 459 ILE B C 1
ATOM 8391 O O . ILE B 1 459 ? -3.988 20.156 14.5 1 97.31 459 ILE B O 1
ATOM 8395 N N . ILE B 1 460 ? -3.568 21.891 13.125 1 97.75 460 ILE B N 1
ATOM 8396 C CA . ILE B 1 460 ? -4.25 22.828 14.008 1 97.75 460 ILE B CA 1
ATOM 8397 C C . ILE B 1 460 ? -5.719 22.422 14.156 1 97.75 460 ILE B C 1
ATOM 8399 O O . ILE B 1 460 ? -6.254 22.391 15.266 1 97.75 460 ILE B O 1
ATOM 8403 N N . ASN B 1 461 ? -6.316 22.156 13.039 1 96.25 461 ASN B N 1
ATOM 8404 C CA . ASN B 1 461 ? -7.699 21.688 13.086 1 96.25 461 ASN B CA 1
ATOM 8405 C C . ASN B 1 461 ? -7.848 20.453 13.961 1 96.25 461 ASN B C 1
ATOM 8407 O O . ASN B 1 461 ? -8.766 20.375 14.781 1 96.25 461 ASN B O 1
ATOM 8411 N N . ALA B 1 462 ? -6.992 19.5 13.789 1 96 462 ALA B N 1
ATOM 8412 C CA . ALA B 1 462 ? -7.035 18.281 14.602 1 96 462 ALA B CA 1
ATOM 8413 C C . ALA B 1 462 ? -6.871 18.594 16.078 1 96 462 ALA B C 1
ATOM 8415 O O . ALA B 1 462 ? -7.566 18.031 16.922 1 96 462 ALA B O 1
ATOM 8416 N N . SER B 1 463 ? -5.977 19.469 16.375 1 97.44 463 SER B N 1
ATOM 8417 C CA . SER B 1 463 ? -5.719 19.859 17.75 1 97.44 463 SER B CA 1
ATOM 8418 C C . SER B 1 463 ? -6.934 20.547 18.359 1 97.44 463 SER B C 1
ATOM 8420 O O . SER B 1 463 ? -7.293 20.297 19.516 1 97.44 463 SER B O 1
ATOM 8422 N N . VAL B 1 464 ? -7.531 21.391 17.594 1 97.31 464 VAL B N 1
ATOM 8423 C CA . VAL B 1 464 ? -8.727 22.109 18.031 1 97.31 464 VAL B CA 1
ATOM 8424 C C . VAL B 1 464 ? -9.836 21.109 18.344 1 97.31 464 VAL B C 1
ATOM 8426 O O . VAL B 1 464 ? -10.562 21.266 19.328 1 97.31 464 VAL B O 1
ATOM 8429 N N . MET B 1 465 ? -9.922 20.094 17.578 1 96.06 465 MET B N 1
ATOM 8430 C CA . MET B 1 465 ? -10.961 19.078 17.781 1 96.06 465 MET B CA 1
ATOM 8431 C C . MET B 1 465 ? -10.688 18.266 19.047 1 96.06 465 MET B C 1
ATOM 8433 O O . MET B 1 465 ? -11.617 17.891 19.766 1 96.06 465 MET B O 1
ATOM 8437 N N . ILE B 1 466 ? -9.469 18.031 19.312 1 96.88 466 ILE B N 1
ATOM 8438 C CA . ILE B 1 466 ? -9.094 17.328 20.531 1 96.88 466 ILE B CA 1
ATOM 8439 C C . ILE B 1 466 ? -9.516 18.141 21.75 1 96.88 466 ILE B C 1
ATOM 8441 O O . ILE B 1 466 ? -10.078 17.609 22.703 1 96.88 466 ILE B O 1
ATOM 8445 N N . ILE B 1 467 ? -9.25 19.391 21.688 1 97.62 467 ILE B N 1
ATOM 8446 C CA . ILE B 1 467 ? -9.609 20.312 22.766 1 97.62 467 ILE B CA 1
ATOM 8447 C C . ILE B 1 467 ? -11.125 20.328 22.938 1 97.62 467 ILE B C 1
ATOM 8449 O O . ILE B 1 467 ? -11.625 20.266 24.062 1 97.62 467 ILE B O 1
ATOM 8453 N N . TRP B 1 468 ? -11.781 20.391 21.875 1 97.44 468 TRP B N 1
ATOM 8454 C CA . TRP B 1 468 ? -13.242 20.391 21.922 1 97.44 468 TRP B CA 1
ATOM 8455 C C . TRP B 1 468 ? -13.773 19.141 22.594 1 97.44 468 TRP B C 1
ATOM 8457 O O . TRP B 1 468 ? -14.609 19.203 23.5 1 97.44 468 TRP B O 1
ATOM 8467 N N . CYS B 1 469 ? -13.32 17.984 22.141 1 96.44 469 CYS B N 1
ATOM 8468 C CA . CYS B 1 469 ? -13.82 16.703 22.594 1 96.44 469 CYS B CA 1
ATOM 8469 C C . CYS B 1 469 ? -13.602 16.531 24.094 1 96.44 469 CYS B C 1
ATOM 8471 O O . CYS B 1 469 ? -14.508 16.125 24.828 1 96.44 469 CYS B O 1
ATOM 8473 N N . TYR B 1 470 ? -12.445 16.875 24.531 1 97.06 470 TYR B N 1
ATOM 8474 C CA . TYR B 1 470 ? -12.125 16.734 25.953 1 97.06 470 TYR B CA 1
ATOM 8475 C C . TYR B 1 470 ? -13.031 17.609 26.812 1 97.06 470 TYR B C 1
ATOM 8477 O O . TYR B 1 470 ? -13.641 17.141 27.781 1 97.06 470 TYR B O 1
ATOM 8485 N N . ASN B 1 471 ? -13.133 18.875 26.469 1 97.5 471 ASN B N 1
ATOM 8486 C CA . ASN B 1 471 ? -13.875 19.812 27.297 1 97.5 471 ASN B CA 1
ATOM 8487 C C . ASN B 1 471 ? -15.375 19.562 27.234 1 97.5 471 ASN B C 1
ATOM 8489 O O . ASN B 1 471 ? -16.078 19.75 28.219 1 97.5 471 ASN B O 1
ATOM 8493 N N . PHE B 1 472 ? -15.797 19.188 26.078 1 96.31 472 PHE B N 1
ATOM 8494 C CA . PHE B 1 472 ? -17.219 18.906 25.938 1 96.31 472 PHE B CA 1
ATOM 8495 C C . PHE B 1 472 ? -17.609 17.672 26.766 1 96.31 472 PHE B C 1
ATOM 8497 O O . PHE B 1 472 ? -18.672 17.656 27.391 1 96.31 472 PHE B O 1
ATOM 8504 N N . LEU B 1 473 ? -16.812 16.672 26.766 1 95.75 473 LEU B N 1
ATOM 8505 C CA . LEU B 1 473 ? -17.094 15.438 27.484 1 95.75 473 LEU B CA 1
ATOM 8506 C C . LEU B 1 473 ? -16.953 15.641 28.984 1 95.75 473 LEU B C 1
ATOM 8508 O O . LEU B 1 473 ? -17.766 15.141 29.766 1 95.75 473 LEU B O 1
ATOM 8512 N N . GLU B 1 474 ? -15.93 16.375 29.438 1 95.81 474 GLU B N 1
ATOM 8513 C CA . GLU B 1 474 ? -15.602 16.484 30.844 1 95.81 474 GLU B CA 1
ATOM 8514 C C . GLU B 1 474 ? -16.391 17.609 31.516 1 95.81 474 GLU B C 1
ATOM 8516 O O . GLU B 1 474 ? -16.734 17.531 32.688 1 95.81 474 GLU B O 1
ATOM 8521 N N . ARG B 1 475 ? -16.719 18.672 30.766 1 94.94 475 ARG B N 1
ATOM 8522 C CA . ARG B 1 475 ? -17.281 19.859 31.391 1 94.94 475 ARG B CA 1
ATOM 8523 C C . ARG B 1 475 ? -18.625 20.234 30.797 1 94.94 475 ARG B C 1
ATOM 8525 O O . ARG B 1 475 ? -19.422 20.922 31.422 1 94.94 475 ARG B O 1
ATOM 8532 N N . GLY B 1 476 ? -18.844 19.812 29.594 1 94 476 GLY B N 1
ATOM 8533 C CA . GLY B 1 476 ? -20.094 20.125 28.953 1 94 476 GLY B CA 1
ATOM 8534 C C . GLY B 1 476 ? -20.109 21.484 28.281 1 94 476 GLY B C 1
ATOM 8535 O O . GLY B 1 476 ? -19.062 22.125 28.156 1 94 476 GLY B O 1
ATOM 8536 N N . PRO B 1 477 ? -21.266 21.922 27.812 1 94.31 477 PRO B N 1
ATOM 8537 C CA . PRO B 1 477 ? -21.359 23.188 27.062 1 94.31 477 PRO B CA 1
ATOM 8538 C C . PRO B 1 477 ? -21.141 24.406 27.938 1 94.31 477 PRO B C 1
ATOM 8540 O O . PRO B 1 477 ? -21.344 24.359 29.156 1 94.31 477 PRO B O 1
ATOM 8543 N N . GLU B 1 478 ? -20.656 25.516 27.312 1 94.56 478 GLU B N 1
ATOM 8544 C CA . GLU B 1 478 ? -20.422 26.797 27.953 1 94.56 478 GLU B CA 1
ATOM 8545 C C . GLU B 1 478 ? -21.75 27.453 28.375 1 94.56 478 GLU B C 1
ATOM 8547 O O . GLU B 1 478 ? -21.812 28.125 29.406 1 94.56 478 GLU B O 1
ATOM 8552 N N . SER B 1 479 ? -22.719 27.234 27.516 1 91.88 479 SER B N 1
ATOM 8553 C CA . SER B 1 479 ? -24.047 27.828 27.75 1 91.88 479 SER B CA 1
ATOM 8554 C C . SER B 1 479 ? -25.156 26.922 27.203 1 91.88 479 SER B C 1
ATOM 8556 O O . SER B 1 479 ? -24.875 25.953 26.484 1 91.88 479 SER B O 1
ATOM 8558 N N . ASP B 1 480 ? -26.391 27.234 27.625 1 88.38 480 ASP B N 1
ATOM 8559 C CA . ASP B 1 480 ? -27.562 26.516 27.125 1 88.38 480 ASP B CA 1
ATOM 8560 C C . ASP B 1 480 ? -28.5 27.453 26.359 1 88.38 480 ASP B C 1
ATOM 8562 O O . ASP B 1 480 ? -29.688 27.172 26.219 1 88.38 480 ASP B O 1
ATOM 8566 N N . LYS B 1 481 ? -27.953 28.484 25.906 1 84.88 481 LYS B N 1
ATOM 8567 C CA . LYS B 1 481 ? -28.781 29.547 25.359 1 84.88 481 LYS B CA 1
ATOM 8568 C C . LYS B 1 481 ? -28.797 29.516 23.844 1 84.88 481 LYS B C 1
ATOM 8570 O O . LYS B 1 481 ? -29.078 30.516 23.188 1 84.88 481 LYS B O 1
ATOM 8575 N N . PHE B 1 482 ? -28.391 28.469 23.266 1 87.5 482 PHE B N 1
ATOM 8576 C CA . PHE B 1 482 ? -28.312 28.359 21.812 1 87.5 482 PHE B CA 1
ATOM 8577 C C . PHE B 1 482 ? -29.656 28.719 21.172 1 87.5 482 PHE B C 1
ATOM 8579 O O . PHE B 1 482 ? -29.688 29.438 20.172 1 87.5 482 PHE B O 1
ATOM 8586 N N . ASN B 1 483 ? -30.719 28.328 21.766 1 84.81 483 ASN B N 1
ATOM 8587 C CA . ASN B 1 483 ? -32.062 28.516 21.203 1 84.81 483 ASN B CA 1
ATOM 8588 C C . ASN B 1 483 ? -32.531 29.969 21.359 1 84.81 483 ASN B C 1
ATOM 8590 O O . ASN B 1 483 ? -33.469 30.391 20.688 1 84.81 483 ASN B O 1
ATOM 8594 N N . GLU B 1 484 ? -31.906 30.672 22.156 1 85.06 484 GLU B N 1
ATOM 8595 C CA . GLU B 1 484 ? -32.281 32.062 22.359 1 85.06 484 GLU B CA 1
ATOM 8596 C C . GLU B 1 484 ? -31.641 32.969 21.312 1 85.06 484 GLU B C 1
ATOM 8598 O O . GLU B 1 484 ? -32.062 34.125 21.141 1 85.06 484 GLU B O 1
ATOM 8603 N N . GLY B 1 485 ? -30.781 32.469 20.578 1 78.44 485 GLY B N 1
ATOM 8604 C CA . GLY B 1 485 ? -30.141 33.219 19.5 1 78.44 485 GLY B CA 1
ATOM 8605 C C . GLY B 1 485 ? -29.109 34.219 19.984 1 78.44 485 GLY B C 1
ATOM 8606 O O . GLY B 1 485 ? -28.656 35.094 19.234 1 78.44 485 GLY B O 1
ATOM 8607 N N . LEU B 1 486 ? -28.812 34.156 21.203 1 71.31 486 LEU B N 1
ATOM 8608 C CA . LEU B 1 486 ? -27.859 35.125 21.781 1 71.31 486 LEU B CA 1
ATOM 8609 C C . LEU B 1 486 ? -26.422 34.594 21.656 1 71.31 486 LEU B C 1
ATOM 8611 O O . LEU B 1 486 ? -26.172 33.438 21.922 1 71.31 486 LEU B O 1
ATOM 8615 N N . GLU B 1 487 ? -25.625 35.375 21.016 1 79.81 487 GLU B N 1
ATOM 8616 C CA . GLU B 1 487 ? -24.203 35.031 20.922 1 79.81 487 GLU B CA 1
ATOM 8617 C C . GLU B 1 487 ? -23.375 35.75 21.984 1 79.81 487 GLU B C 1
ATOM 8619 O O . GLU B 1 487 ? -22.688 36.719 21.688 1 79.81 487 GLU B O 1
ATOM 8624 N N . GLU B 1 488 ? -23.562 35.375 23.188 1 86.62 488 GLU B N 1
ATOM 8625 C CA . GLU B 1 488 ? -22.781 35.906 24.297 1 86.62 488 GLU B CA 1
ATOM 8626 C C . GLU B 1 488 ? -21.766 34.875 24.797 1 86.62 488 GLU B C 1
ATOM 8628 O O . GLU B 1 488 ? -22.141 33.719 25.047 1 86.62 488 GLU B O 1
ATOM 8633 N N . TYR B 1 489 ? -20.547 35.344 24.859 1 92.81 489 TYR B N 1
ATOM 8634 C CA . TYR B 1 489 ? -19.484 34.438 25.281 1 92.81 489 TYR B CA 1
ATOM 8635 C C . TYR B 1 489 ? -19 34.781 26.672 1 92.81 489 TYR B C 1
ATOM 8637 O O . TYR B 1 489 ? -18.906 35.969 27.031 1 92.81 489 TYR B O 1
ATOM 8645 N N . ASN B 1 490 ? -18.641 33.812 27.406 1 93.31 490 ASN B N 1
ATOM 8646 C CA . ASN B 1 490 ? -18.156 34 28.781 1 93.31 490 ASN B CA 1
ATOM 8647 C C . ASN B 1 490 ? -16.734 34.5 28.797 1 93.31 490 ASN B C 1
ATOM 8649 O O . ASN B 1 490 ? -16.312 35.125 29.766 1 93.31 490 ASN B O 1
ATOM 8653 N N . GLU B 1 491 ? -15.969 34.188 27.797 1 95.75 491 GLU B N 1
ATOM 8654 C CA . GLU B 1 491 ? -14.555 34.531 27.734 1 95.75 491 GLU B CA 1
ATOM 8655 C C . GLU B 1 491 ? -14.102 34.781 26.297 1 95.75 491 GLU B C 1
ATOM 8657 O O . GLU B 1 491 ? -14.508 34.031 25.391 1 95.75 491 GLU B O 1
ATOM 8662 N N . ASP B 1 492 ? -13.32 35.812 26.156 1 95.44 492 ASP B N 1
ATOM 8663 C CA . ASP B 1 492 ? -12.773 36.094 24.828 1 95.44 492 ASP B CA 1
ATOM 8664 C C . ASP B 1 492 ? -11.734 35.062 24.438 1 95.44 492 ASP B C 1
ATOM 8666 O O . ASP B 1 492 ? -10.984 34.562 25.281 1 95.44 492 ASP B O 1
ATOM 8670 N N . ALA B 1 493 ? -11.703 34.812 23.141 1 96.38 493 ALA B N 1
ATOM 8671 C CA . ALA B 1 493 ? -10.852 33.75 22.625 1 96.38 493 ALA B CA 1
ATOM 8672 C C . ALA B 1 493 ? -9.391 33.969 22.984 1 96.38 493 ALA B C 1
ATOM 8674 O O . ALA B 1 493 ? -8.68 33.062 23.391 1 96.38 493 ALA B O 1
ATOM 8675 N N . PHE B 1 494 ? -8.898 35.188 22.75 1 96.62 494 PHE B N 1
ATOM 8676 C CA . PHE B 1 494 ? -7.504 35.5 23.031 1 96.62 494 PHE B CA 1
ATOM 8677 C C . PHE B 1 494 ? -7.203 35.375 24.516 1 96.62 494 PHE B C 1
ATOM 8679 O O . PHE B 1 494 ? -6.199 34.75 24.906 1 96.62 494 PHE B O 1
ATOM 8686 N N . ASP B 1 495 ? -8.055 35.875 25.344 1 96.62 495 ASP B N 1
ATOM 8687 C CA . ASP B 1 495 ? -7.875 35.812 26.797 1 96.62 495 ASP B CA 1
ATOM 8688 C C . ASP B 1 495 ? -7.898 34.375 27.281 1 96.62 495 ASP B C 1
ATOM 8690 O O . ASP B 1 495 ? -7.16 34 28.203 1 96.62 495 ASP B O 1
ATOM 8694 N N . TYR B 1 496 ? -8.773 33.688 26.672 1 97.25 496 TYR B N 1
ATOM 8695 C CA . TYR B 1 496 ? -8.875 32.25 27.016 1 97.25 496 TYR B CA 1
ATOM 8696 C C . TYR B 1 496 ? -7.551 31.547 26.797 1 97.25 496 TYR B C 1
ATOM 8698 O O . TYR B 1 496 ? -7.051 30.859 27.688 1 97.25 496 TYR B O 1
ATOM 8706 N N . LEU B 1 497 ? -6.953 31.703 25.609 1 97.5 497 LEU B N 1
ATOM 8707 C CA . LEU B 1 497 ? -5.715 31 25.266 1 97.5 497 LEU B CA 1
ATOM 8708 C C . LEU B 1 497 ? -4.555 31.5 26.125 1 97.5 497 LEU B C 1
ATOM 8710 O O . LEU B 1 497 ? -3.688 30.719 26.516 1 97.5 497 LEU B O 1
ATOM 8714 N N . VAL B 1 498 ? -4.555 32.75 26.438 1 97.12 498 VAL B N 1
ATOM 8715 C CA . VAL B 1 498 ? -3.502 33.344 27.266 1 97.12 498 VAL B CA 1
ATOM 8716 C C . VAL B 1 498 ? -3.586 32.75 28.688 1 97.12 498 VAL B C 1
ATOM 8718 O O . VAL B 1 498 ? -2.564 32.406 29.281 1 97.12 498 VAL B O 1
ATOM 8721 N N . ARG B 1 499 ? -4.785 32.688 29.141 1 97 499 ARG B N 1
ATOM 8722 C CA . ARG B 1 499 ? -4.988 32.125 30.484 1 97 499 ARG B CA 1
ATOM 8723 C C . ARG B 1 499 ? -4.523 30.672 30.547 1 97 499 ARG B C 1
ATOM 8725 O O . ARG B 1 499 ? -3.848 30.281 31.5 1 97 499 ARG B O 1
ATOM 8732 N N . ILE B 1 500 ? -4.906 29.906 29.594 1 97.06 500 ILE B N 1
ATOM 8733 C CA . ILE B 1 500 ? -4.504 28.5 29.562 1 97.06 500 ILE B CA 1
ATOM 8734 C C . ILE B 1 500 ? -2.98 28.406 29.469 1 97.06 500 ILE B C 1
ATOM 8736 O O . ILE B 1 500 ? -2.361 27.562 30.125 1 97.06 500 ILE B O 1
ATOM 8740 N N . LYS B 1 501 ? -2.369 29.188 28.625 1 96.94 501 LYS B N 1
ATOM 8741 C CA . LYS B 1 501 ? -0.916 29.203 28.484 1 96.94 501 LYS B CA 1
ATOM 8742 C C . LYS B 1 501 ? -0.235 29.469 29.828 1 96.94 501 LYS B C 1
ATOM 8744 O O . LYS B 1 501 ? 0.759 28.828 30.156 1 96.94 501 LYS B O 1
ATOM 8749 N N . GLU B 1 502 ? -0.73 30.438 30.531 1 96.62 502 GLU B N 1
ATOM 8750 C CA . GLU B 1 502 ? -0.162 30.797 31.828 1 96.62 502 GLU B CA 1
ATOM 8751 C C . GLU B 1 502 ? -0.244 29.625 32.812 1 96.62 502 GLU B C 1
ATOM 8753 O O . GLU B 1 502 ? 0.7 29.359 33.562 1 96.62 502 GLU B O 1
ATOM 8758 N N . GLU B 1 503 ? -1.382 29 32.781 1 97.06 503 GLU B N 1
ATOM 8759 C CA . GLU B 1 503 ? -1.562 27.844 33.625 1 97.06 503 GLU B CA 1
ATOM 8760 C C . GLU B 1 503 ? -0.583 26.734 33.281 1 97.06 503 GLU B C 1
ATOM 8762 O O . GLU B 1 503 ? -0.034 26.078 34.156 1 97.06 503 GLU B O 1
ATOM 8767 N N . LEU B 1 504 ? -0.39 26.484 32 1 97 504 LEU B N 1
ATOM 8768 C CA . LEU B 1 504 ? 0.534 25.453 31.578 1 97 504 LEU B CA 1
ATOM 8769 C C . LEU B 1 504 ? 1.975 25.828 31.906 1 97 504 LEU B C 1
ATOM 8771 O O . LEU B 1 504 ? 2.764 24.984 32.312 1 97 504 LEU B O 1
ATOM 8775 N N . ASP B 1 505 ? 2.314 27.078 31.75 1 96 505 ASP B N 1
ATOM 8776 C CA . ASP B 1 505 ? 3.672 27.562 31.953 1 96 505 ASP B CA 1
ATOM 8777 C C . ASP B 1 505 ? 4.094 27.406 33.406 1 96 505 ASP B C 1
ATOM 8779 O O . ASP B 1 505 ? 5.285 27.344 33.719 1 96 505 ASP B O 1
ATOM 8783 N N . ARG B 1 506 ? 3.156 27.328 34.312 1 96.12 506 ARG B N 1
ATOM 8784 C CA . ARG B 1 506 ? 3.459 27.156 35.719 1 96.12 506 ARG B CA 1
ATOM 8785 C C . ARG B 1 506 ? 4.16 25.828 35.969 1 96.12 506 ARG B C 1
ATOM 8787 O O . ARG B 1 506 ? 4.973 25.719 36.906 1 96.12 506 ARG B O 1
ATOM 8794 N N . ASN B 1 507 ? 3.863 24.891 35.125 1 95.25 507 ASN B N 1
ATOM 8795 C CA . ASN B 1 507 ? 4.402 23.547 35.344 1 95.25 507 ASN B CA 1
ATOM 8796 C C . ASN B 1 507 ? 5.402 23.172 34.25 1 95.25 507 ASN B C 1
ATOM 8798 O O . ASN B 1 507 ? 6.191 22.234 34.438 1 95.25 507 ASN B O 1
ATOM 8802 N N . LEU B 1 508 ? 5.406 23.844 33.156 1 95.38 508 LEU B N 1
ATOM 8803 C CA . LEU B 1 508 ? 6.215 23.469 32 1 95.38 508 LEU B CA 1
ATOM 8804 C C . LEU B 1 508 ? 7.684 23.812 32.219 1 95.38 508 LEU B C 1
ATOM 8806 O O . LEU B 1 508 ? 8 24.906 32.688 1 95.38 508 LEU B O 1
ATOM 8810 N N . VAL B 1 509 ? 8.547 22.891 31.938 1 94 509 VAL B N 1
ATOM 8811 C CA . VAL B 1 509 ? 9.992 23.078 32 1 94 509 VAL B CA 1
ATOM 8812 C C . VAL B 1 509 ? 10.586 23.016 30.594 1 94 509 VAL B C 1
ATOM 8814 O O . VAL B 1 509 ? 10.594 21.969 29.969 1 94 509 VAL B O 1
ATOM 8817 N N . LEU B 1 510 ? 11.156 24.109 30.109 1 89.69 510 LEU B N 1
ATOM 8818 C CA . LEU B 1 510 ? 11.57 24.188 28.719 1 89.69 510 LEU B CA 1
ATOM 8819 C C . LEU B 1 510 ? 13.086 24.141 28.594 1 89.69 510 LEU B C 1
ATOM 8821 O O . LEU B 1 510 ? 13.617 23.766 27.547 1 89.69 510 LEU B O 1
ATOM 8825 N N . ASP B 1 511 ? 13.898 24.469 29.641 1 86.62 511 ASP B N 1
ATOM 8826 C CA . ASP B 1 511 ? 15.32 24.734 29.453 1 86.62 511 ASP B CA 1
ATOM 8827 C C . ASP B 1 511 ? 16.172 23.688 30.156 1 86.62 511 ASP B C 1
ATOM 8829 O O . ASP B 1 511 ? 17.344 23.906 30.422 1 86.62 511 ASP B O 1
ATOM 8833 N N . ARG B 1 512 ? 15.609 22.547 30.516 1 87.81 512 ARG B N 1
ATOM 8834 C CA . ARG B 1 512 ? 16.406 21.594 31.297 1 87.81 512 ARG B CA 1
ATOM 8835 C C . ARG B 1 512 ? 16.547 20.266 30.547 1 87.81 512 ARG B C 1
ATOM 8837 O O . ARG B 1 512 ? 16.984 19.266 31.125 1 87.81 512 ARG B O 1
ATOM 8844 N N . GLY B 1 513 ? 16.078 20.234 29.359 1 91.62 513 GLY B N 1
ATOM 8845 C CA . GLY B 1 513 ? 16.312 19.016 28.578 1 91.62 513 GLY B CA 1
ATOM 8846 C C . GLY B 1 513 ? 15.047 18.219 28.344 1 91.62 513 GLY B C 1
ATOM 8847 O O . GLY B 1 513 ? 13.961 18.609 28.781 1 91.62 513 GLY B O 1
ATOM 8848 N N . ALA B 1 514 ? 15.242 17.094 27.672 1 94.44 514 ALA B N 1
ATOM 8849 C CA . ALA B 1 514 ? 14.125 16.281 27.188 1 94.44 514 ALA B CA 1
ATOM 8850 C C . ALA B 1 514 ? 13.398 15.617 28.359 1 94.44 514 ALA B C 1
ATOM 8852 O O . ALA B 1 514 ? 12.164 15.555 28.375 1 94.44 514 ALA B O 1
ATOM 8853 N N . PHE B 1 515 ? 14.109 15.094 29.266 1 94.94 515 PHE B N 1
ATOM 8854 C CA . PHE B 1 515 ? 13.516 14.352 30.375 1 94.94 515 PHE B CA 1
ATOM 8855 C C . PHE B 1 515 ? 12.648 15.258 31.234 1 94.94 515 PHE B C 1
ATOM 8857 O O . PHE B 1 515 ? 11.508 14.922 31.547 1 94.94 515 PHE B O 1
ATOM 8864 N N . GLU B 1 516 ? 13.172 16.422 31.625 1 96.31 516 GLU B N 1
ATOM 8865 C CA . GLU B 1 516 ? 12.43 17.359 32.438 1 96.31 516 GLU B CA 1
ATOM 8866 C C . GLU B 1 516 ? 11.195 17.891 31.719 1 96.31 516 GLU B C 1
ATOM 8868 O O . GLU B 1 516 ? 10.141 18.062 32.312 1 96.31 516 GLU B O 1
ATOM 8873 N N . TYR B 1 517 ? 11.375 18.141 30.484 1 96.75 517 TYR B N 1
ATOM 8874 C CA . TYR B 1 517 ? 10.242 18.578 29.688 1 96.75 517 TYR B CA 1
ATOM 8875 C C . TYR B 1 517 ? 9.148 17.531 29.641 1 96.75 517 TYR B C 1
ATOM 8877 O O . TYR B 1 517 ? 7.969 17.828 29.859 1 96.75 517 TYR B O 1
ATOM 8885 N N . HIS B 1 518 ? 9.562 16.266 29.406 1 96.62 518 HIS B N 1
ATOM 8886 C CA . HIS B 1 518 ? 8.633 15.148 29.344 1 96.62 518 HIS B CA 1
ATOM 8887 C C . HIS B 1 518 ? 7.836 15.016 30.641 1 96.62 518 HIS B C 1
ATOM 8889 O O . HIS B 1 518 ? 6.613 14.844 30.594 1 96.62 518 HIS B O 1
ATOM 8895 N N . MET B 1 519 ? 8.5 15.156 31.719 1 96.88 519 MET B N 1
ATOM 8896 C CA . MET B 1 519 ? 7.852 15.047 33.031 1 96.88 519 MET B CA 1
ATOM 8897 C C . MET B 1 519 ? 6.945 16.234 33.281 1 96.88 519 MET B C 1
ATOM 8899 O O . MET B 1 519 ? 5.883 16.094 33.906 1 96.88 519 MET B O 1
ATOM 8903 N N . SER B 1 520 ? 7.391 17.344 32.812 1 97.88 520 SER B N 1
ATOM 8904 C CA . SER B 1 520 ? 6.598 18.562 33.031 1 97.88 520 SER B CA 1
ATOM 8905 C C . SER B 1 520 ? 5.285 18.5 32.281 1 97.88 520 SER B C 1
ATOM 8907 O O . SER B 1 520 ? 4.27 19.031 32.719 1 97.88 520 SER B O 1
ATOM 8909 N N . ILE B 1 521 ? 5.285 17.906 31.078 1 97.94 521 ILE B N 1
ATOM 8910 C CA . ILE B 1 521 ? 4.062 17.734 30.297 1 97.94 521 ILE B CA 1
ATOM 8911 C C . ILE B 1 521 ? 3.072 16.875 31.094 1 97.94 521 ILE B C 1
ATOM 8913 O O . ILE B 1 521 ? 1.876 17.172 31.125 1 97.94 521 ILE B O 1
ATOM 8917 N N . ARG B 1 522 ? 3.547 15.852 31.688 1 96.69 522 ARG B N 1
ATOM 8918 C CA . ARG B 1 522 ? 2.701 14.977 32.5 1 96.69 522 ARG B CA 1
ATOM 8919 C C . ARG B 1 522 ? 2.129 15.711 33.688 1 96.69 522 ARG B C 1
ATOM 8921 O O . ARG B 1 522 ? 0.985 15.477 34.094 1 96.69 522 ARG B O 1
ATOM 8928 N N . LYS B 1 523 ? 2.961 16.547 34.219 1 97.69 523 LYS B N 1
ATOM 8929 C CA . LYS B 1 523 ? 2.484 17.359 35.312 1 97.69 523 LYS B CA 1
ATOM 8930 C C . LYS B 1 523 ? 1.378 18.312 34.875 1 97.69 523 LYS B C 1
ATOM 8932 O O . LYS B 1 523 ? 0.393 18.5 35.562 1 97.69 523 LYS B O 1
ATOM 8937 N N . CYS B 1 524 ? 1.606 18.922 33.75 1 98.25 524 CYS B N 1
ATOM 8938 C CA . CYS B 1 524 ? 0.564 19.766 33.156 1 98.25 524 CYS B CA 1
ATOM 8939 C C . CYS B 1 524 ? -0.726 18.984 32.969 1 98.25 524 CYS B C 1
ATOM 8941 O O . CYS B 1 524 ? -1.812 19.469 33.25 1 98.25 524 CYS B O 1
ATOM 8943 N N . ALA B 1 525 ? -0.571 17.766 32.469 1 98 525 ALA B N 1
ATOM 8944 C CA . ALA B 1 525 ? -1.725 16.922 32.219 1 98 525 ALA B CA 1
ATOM 8945 C C . ALA B 1 525 ? -2.453 16.562 33.5 1 98 525 ALA B C 1
ATOM 8947 O O . ALA B 1 525 ? -3.686 16.562 33.562 1 98 525 ALA B O 1
ATOM 8948 N N . ALA B 1 526 ? -1.715 16.312 34.531 1 97.06 526 ALA B N 1
ATOM 8949 C CA . ALA B 1 526 ? -2.295 15.977 35.844 1 97.06 526 ALA B CA 1
ATOM 8950 C C . ALA B 1 526 ? -3.072 17.156 36.406 1 97.06 526 ALA B C 1
ATOM 8952 O O . ALA B 1 526 ? -4.078 16.953 37.094 1 97.06 526 ALA B O 1
ATOM 8953 N N . ASN B 1 527 ? -2.695 18.312 36.062 1 96.56 527 ASN B N 1
ATOM 8954 C CA . ASN B 1 527 ? -3.295 19.516 36.625 1 96.56 527 ASN B CA 1
ATOM 8955 C C . ASN B 1 527 ? -4.375 20.078 35.719 1 96.56 527 ASN B C 1
ATOM 8957 O O . ASN B 1 527 ? -5.031 21.062 36.062 1 96.56 527 ASN B O 1
ATOM 8961 N N . LEU B 1 528 ? -4.562 19.547 34.625 1 96.94 528 LEU B N 1
ATOM 8962 C CA . LEU B 1 528 ? -5.457 20.109 33.625 1 96.94 528 LEU B CA 1
ATOM 8963 C C . LEU B 1 528 ? -6.883 20.203 34.156 1 96.94 528 LEU B C 1
ATOM 8965 O O . LEU B 1 528 ? -7.57 21.203 33.875 1 96.94 528 LEU B O 1
ATOM 8969 N N . SER B 1 529 ? -7.309 19.219 34.906 1 93.25 529 SER B N 1
ATOM 8970 C CA . SER B 1 529 ? -8.68 19.172 35.406 1 93.25 529 SER B CA 1
ATOM 8971 C C . SER B 1 529 ? -8.93 20.25 36.438 1 93.25 529 SER B C 1
ATOM 8973 O O . SER B 1 529 ? -10.078 20.594 36.719 1 93.25 529 SER B O 1
ATOM 8975 N N . SER B 1 530 ? -7.863 20.766 36.969 1 94.44 530 SER B N 1
ATOM 8976 C CA . SER B 1 530 ? -8 21.766 38.031 1 94.44 530 SER B CA 1
ATOM 8977 C C . SER B 1 530 ? -8.172 23.156 37.438 1 94.44 530 SER B C 1
ATOM 8979 O O . SER B 1 530 ? -8.5 24.109 38.156 1 94.44 530 SER B O 1
ATOM 8981 N N . ILE B 1 531 ? -7.938 23.312 36.188 1 96.19 531 ILE B N 1
ATOM 8982 C CA . ILE B 1 531 ? -8.07 24.609 35.562 1 96.19 531 ILE B CA 1
ATOM 8983 C C . ILE B 1 531 ? -9.547 24.969 35.406 1 96.19 531 ILE B C 1
ATOM 8985 O O . ILE B 1 531 ? -10.328 24.188 34.875 1 96.19 531 ILE B O 1
ATOM 8989 N N . ASP B 1 532 ? -9.891 26.125 35.812 1 94.38 532 ASP B N 1
ATOM 8990 C CA . ASP B 1 532 ? -11.289 26.531 35.812 1 94.38 532 ASP B CA 1
ATOM 8991 C C . ASP B 1 532 ? -11.719 27.016 34.406 1 94.38 532 ASP B C 1
ATOM 8993 O O . ASP B 1 532 ? -10.898 27.5 33.656 1 94.38 532 ASP B O 1
ATOM 8997 N N . ASN B 1 533 ? -12.953 26.859 34.094 1 95.81 533 ASN B N 1
ATOM 8998 C CA . ASN B 1 533 ? -13.625 27.438 32.938 1 95.81 533 ASN B CA 1
ATOM 8999 C C . ASN B 1 533 ? -12.992 26.969 31.641 1 95.81 533 ASN B C 1
ATOM 9001 O O . ASN B 1 533 ? -12.852 27.75 30.703 1 95.81 533 ASN B O 1
ATOM 9005 N N . LEU B 1 534 ? -12.562 25.766 31.609 1 95.94 534 LEU B N 1
ATOM 9006 C CA . LEU B 1 534 ? -11.961 25.219 30.406 1 95.94 534 LEU B CA 1
ATOM 9007 C C . LEU B 1 534 ? -13 25.094 29.297 1 95.94 534 LEU B C 1
ATOM 9009 O O . LEU B 1 534 ? -12.641 25.031 28.109 1 95.94 534 LEU B O 1
ATOM 9013 N N . ASN B 1 535 ? -14.242 25.094 29.609 1 95 535 ASN B N 1
ATOM 9014 C CA . ASN B 1 535 ? -15.305 24.906 28.625 1 95 535 ASN B CA 1
ATOM 9015 C C . ASN B 1 535 ? -15.734 26.234 28 1 95 535 ASN B C 1
ATOM 9017 O O . ASN B 1 535 ? -16.641 26.266 27.172 1 95 535 ASN B O 1
ATOM 9021 N N . ASN B 1 536 ? -15.102 27.359 28.406 1 96.38 536 ASN B N 1
ATOM 9022 C CA . ASN B 1 536 ? -15.398 28.641 27.781 1 96.38 536 ASN B CA 1
ATOM 9023 C C . ASN B 1 536 ? -14.773 28.75 26.406 1 96.38 536 ASN B C 1
ATOM 9025 O O . ASN B 1 536 ? -13.906 29.594 26.172 1 96.38 536 ASN B O 1
ATOM 9029 N N . LEU B 1 537 ? -15.25 27.953 25.5 1 96.62 537 LEU B N 1
ATOM 9030 C CA . LEU B 1 537 ? -14.578 27.766 24.219 1 96.62 537 LEU B CA 1
ATOM 9031 C C . LEU B 1 537 ? -15.422 28.312 23.078 1 96.62 537 LEU B C 1
ATOM 9033 O O . LEU B 1 537 ? -14.984 28.344 21.922 1 96.62 537 LEU B O 1
ATOM 9037 N N . ALA B 1 538 ? -16.594 28.828 23.312 1 96.25 538 ALA B N 1
ATOM 9038 C CA . ALA B 1 538 ? -17.5 29.25 22.25 1 96.25 538 ALA B CA 1
ATOM 9039 C C . ALA B 1 538 ? -16.875 30.375 21.406 1 96.25 538 ALA B C 1
ATOM 9041 O O . ALA B 1 538 ? -16.891 30.312 20.172 1 96.25 538 ALA B O 1
ATOM 9042 N N . SER B 1 539 ? -16.359 31.391 22.109 1 96.75 539 SER B N 1
ATOM 9043 C CA . SER B 1 539 ? -15.703 32.469 21.391 1 96.75 539 SER B CA 1
ATOM 9044 C C . SER B 1 539 ? -14.508 31.984 20.578 1 96.75 539 SER B C 1
ATOM 9046 O O . SER B 1 539 ? -14.266 32.438 19.469 1 96.75 539 SER B O 1
ATOM 9048 N N . PHE B 1 540 ? -13.758 31.094 21.172 1 97.62 540 PHE B N 1
ATOM 9049 C CA . PHE B 1 540 ? -12.594 30.531 20.5 1 97.62 540 PHE B CA 1
ATOM 9050 C C . PHE B 1 540 ? -13.008 29.844 19.203 1 97.62 540 PHE B C 1
ATOM 9052 O O . PHE B 1 540 ? -12.406 30.062 18.156 1 97.62 540 PHE B O 1
ATOM 9059 N N . PHE B 1 541 ? -14.031 29 19.188 1 97.44 541 PHE B N 1
ATOM 9060 C CA . PHE B 1 541 ? -14.477 28.281 18 1 97.44 541 PHE B CA 1
ATOM 9061 C C . PHE B 1 541 ? -15.102 29.234 16.984 1 97.44 541 PHE B C 1
ATOM 9063 O O . PHE B 1 541 ? -15.031 28.984 15.781 1 97.44 541 PHE B O 1
ATOM 9070 N N . ASN B 1 542 ? -15.656 30.312 17.469 1 96.38 542 ASN B N 1
ATOM 9071 C CA . ASN B 1 542 ? -16.141 31.328 16.547 1 96.38 542 ASN B CA 1
ATOM 9072 C C . ASN B 1 542 ? -14.984 31.922 15.727 1 96.38 542 ASN B C 1
ATOM 9074 O O . ASN B 1 542 ? -15.109 32.094 14.516 1 96.38 542 ASN B O 1
ATOM 9078 N N . ILE B 1 543 ? -13.906 32.219 16.406 1 96.94 543 ILE B N 1
ATOM 9079 C CA . ILE B 1 543 ? -12.75 32.812 15.758 1 96.94 543 ILE B CA 1
ATOM 9080 C C . ILE B 1 543 ? -12.102 31.812 14.812 1 96.94 543 ILE B C 1
ATOM 9082 O O . ILE B 1 543 ? -11.773 32.125 13.672 1 96.94 543 ILE B O 1
ATOM 9086 N N . VAL B 1 544 ? -11.906 30.609 15.281 1 97.62 544 VAL B N 1
ATOM 9087 C CA . VAL B 1 544 ? -11.25 29.594 14.461 1 97.62 544 VAL B CA 1
ATOM 9088 C C . VAL B 1 544 ? -12.086 29.312 13.211 1 97.62 544 VAL B C 1
ATOM 9090 O O . VAL B 1 544 ? -11.539 29.125 12.125 1 97.62 544 VAL B O 1
ATOM 9093 N N . SER B 1 545 ? -13.406 29.219 13.367 1 97.44 545 SER B N 1
ATOM 9094 C CA . SER B 1 545 ? -14.289 29.031 12.219 1 97.44 545 SER B CA 1
ATOM 9095 C C . SER B 1 545 ? -14.086 30.141 11.188 1 97.44 545 SER B C 1
ATOM 9097 O O . SER B 1 545 ? -13.992 29.859 9.984 1 97.44 545 SER B O 1
ATOM 9099 N N . SER B 1 546 ? -13.945 31.297 11.664 1 97.25 546 SER B N 1
ATOM 9100 C CA . SER B 1 546 ? -13.766 32.438 10.781 1 97.25 546 SER B CA 1
ATOM 9101 C C . SER B 1 546 ? -12.422 32.375 10.055 1 97.25 546 SER B C 1
ATOM 9103 O O . SER B 1 546 ? -12.328 32.781 8.891 1 97.25 546 SER B O 1
ATOM 9105 N N . LEU B 1 547 ? -11.422 31.969 10.719 1 97.19 547 LEU B N 1
ATOM 9106 C CA . LEU B 1 547 ? -10.102 31.844 10.109 1 97.19 547 LEU B CA 1
ATOM 9107 C C . LEU B 1 547 ? -10.141 30.891 8.922 1 97.19 547 LEU B C 1
ATOM 9109 O O . LEU B 1 547 ? -9.594 31.172 7.859 1 97.19 547 LEU B O 1
ATOM 9113 N N . TYR B 1 548 ? -10.828 29.797 9.008 1 97.62 548 TYR B N 1
ATOM 9114 C CA . TYR B 1 548 ? -10.812 28.734 8.008 1 97.62 548 TYR B CA 1
ATOM 9115 C C . TYR B 1 548 ? -11.805 29.016 6.891 1 97.62 548 TYR B C 1
ATOM 9117 O O . TYR B 1 548 ? -11.727 28.422 5.812 1 97.62 548 TYR B O 1
ATOM 9125 N N . THR B 1 549 ? -12.703 29.891 7.113 1 95.69 549 THR B N 1
ATOM 9126 C CA . THR B 1 549 ? -13.672 30.25 6.082 1 95.69 549 THR B CA 1
ATOM 9127 C C . THR B 1 549 ? -12.977 30.891 4.883 1 95.69 549 THR B C 1
ATOM 9129 O O . THR B 1 549 ? -13.484 30.828 3.762 1 95.69 549 THR B O 1
ATOM 9132 N N . GLN B 1 550 ? -11.789 31.406 5.137 1 91.12 550 GLN B N 1
ATOM 9133 C CA . GLN B 1 550 ? -11.07 32.125 4.102 1 91.12 550 GLN B CA 1
ATOM 9134 C C . GLN B 1 550 ? -10.281 31.188 3.203 1 91.12 550 GLN B C 1
ATOM 9136 O O . GLN B 1 550 ? -9.727 31.609 2.186 1 91.12 550 GLN B O 1
ATOM 9141 N N . CYS B 1 551 ? -10.266 29.938 3.555 1 93.38 551 CYS B N 1
ATOM 9142 C CA . CYS B 1 551 ? -9.5 28.969 2.771 1 93.38 551 CYS B CA 1
ATOM 9143 C C . CYS B 1 551 ? -10.117 28.781 1.395 1 93.38 551 CYS B C 1
ATOM 9145 O O . CYS B 1 551 ? -11.344 28.781 1.252 1 93.38 551 CYS B O 1
ATOM 9147 N N . PHE B 1 552 ? -9.281 28.672 0.415 1 90.69 552 PHE B N 1
ATOM 9148 C CA . PHE B 1 552 ? -9.766 28.422 -0.938 1 90.69 552 PHE B CA 1
ATOM 9149 C C . PHE B 1 552 ? -9.891 26.922 -1.193 1 90.69 552 PHE B C 1
ATOM 9151 O O . PHE B 1 552 ? -10.609 26.5 -2.102 1 90.69 552 PHE B O 1
ATOM 9158 N N . TRP B 1 553 ? -9.172 26.125 -0.447 1 92.38 553 TRP B N 1
ATOM 9159 C CA . TRP B 1 553 ? -9.258 24.672 -0.634 1 92.38 553 TRP B CA 1
ATOM 9160 C C . TRP B 1 553 ? -10.422 24.094 0.169 1 92.38 553 TRP B C 1
ATOM 9162 O O . TRP B 1 553 ? -10.773 24.625 1.229 1 92.38 553 TRP B O 1
ATOM 9172 N N . GLU B 1 554 ? -11.039 23.109 -0.268 1 93.38 554 GLU B N 1
ATOM 9173 C CA . GLU B 1 554 ? -12.352 22.625 0.139 1 93.38 554 GLU B CA 1
ATOM 9174 C C . GLU B 1 554 ? -12.336 22.109 1.578 1 93.38 554 GLU B C 1
ATOM 9176 O O . GLU B 1 554 ? -13.266 22.375 2.348 1 93.38 554 GLU B O 1
ATOM 9181 N N . LEU B 1 555 ? -11.398 21.422 2.031 1 93.69 555 LEU B N 1
ATOM 9182 C CA . LEU B 1 555 ? -11.344 20.859 3.379 1 93.69 555 LEU B CA 1
ATOM 9183 C C . LEU B 1 555 ? -11.32 21.984 4.422 1 93.69 555 LEU B C 1
ATOM 9185 O O . LEU B 1 555 ? -11.891 21.828 5.504 1 93.69 555 LEU B O 1
ATOM 9189 N N . GLY B 1 556 ? -10.602 23.047 4.055 1 96 556 GLY B N 1
ATOM 9190 C CA . GLY B 1 556 ? -10.57 24.172 4.969 1 96 556 GLY B CA 1
ATOM 9191 C C . GLY B 1 556 ? -11.938 24.75 5.246 1 96 556 GLY B C 1
ATOM 9192 O O . GLY B 1 556 ? -12.273 25.047 6.395 1 96 556 GLY B O 1
ATOM 9193 N N . VAL B 1 557 ? -12.672 24.844 4.238 1 96.12 557 VAL B N 1
ATOM 9194 C CA . VAL B 1 557 ? -14.023 25.375 4.379 1 96.12 557 VAL B CA 1
ATOM 9195 C C . VAL B 1 557 ? -14.891 24.391 5.16 1 96.12 557 VAL B C 1
ATOM 9197 O O . VAL B 1 557 ? -15.719 24.797 5.977 1 96.12 557 VAL B O 1
ATOM 9200 N N . GLU B 1 558 ? -14.68 23.156 4.91 1 94.38 558 GLU B N 1
ATOM 9201 C CA . GLU B 1 558 ? -15.391 22.125 5.672 1 94.38 558 GLU B CA 1
ATOM 9202 C C . GLU B 1 558 ? -15.039 22.203 7.156 1 94.38 558 GLU B C 1
ATOM 9204 O O . GLU B 1 558 ? -15.906 22.031 8.016 1 94.38 558 GLU B O 1
ATOM 9209 N N . TYR B 1 559 ? -13.758 22.438 7.426 1 95.69 559 TYR B N 1
ATOM 9210 C CA . TYR B 1 559 ? -13.336 22.625 8.812 1 95.69 559 TYR B CA 1
ATOM 9211 C C . TYR B 1 559 ? -14.078 23.781 9.461 1 95.69 559 TYR B C 1
ATOM 9213 O O . TYR B 1 559 ? -14.508 23.688 10.617 1 95.69 559 TYR B O 1
ATOM 9221 N N . SER B 1 560 ? -14.172 24.797 8.664 1 97.19 560 SER B N 1
ATOM 9222 C CA . SER B 1 560 ? -14.852 26 9.172 1 97.19 560 SER B CA 1
ATOM 9223 C C . SER B 1 560 ? -16.281 25.672 9.586 1 97.19 560 SER B C 1
ATOM 9225 O O . SER B 1 560 ? -16.734 26.109 10.648 1 97.19 560 SER B O 1
ATOM 9227 N N . ARG B 1 561 ? -16.969 24.938 8.797 1 96.38 561 ARG B N 1
ATOM 9228 C CA . ARG B 1 561 ? -18.344 24.578 9.102 1 96.38 561 ARG B CA 1
ATOM 9229 C C . ARG B 1 561 ? -18.422 23.672 10.328 1 96.38 561 ARG B C 1
ATOM 9231 O O . ARG B 1 561 ? -19.344 23.797 11.141 1 96.38 561 ARG B O 1
ATOM 9238 N N . LEU B 1 562 ? -17.5 22.812 10.406 1 95.62 562 LEU B N 1
ATOM 9239 C CA . LEU B 1 562 ? -17.453 21.938 11.578 1 95.62 562 LEU B CA 1
ATOM 9240 C C . LEU B 1 562 ? -17.172 22.75 12.844 1 95.62 562 LEU B C 1
ATOM 9242 O O . LEU B 1 562 ? -17.766 22.484 13.891 1 95.62 562 LEU B O 1
ATOM 9246 N N . HIS B 1 563 ? -16.234 23.703 12.766 1 97.12 563 HIS B N 1
ATOM 9247 C CA . HIS B 1 563 ? -15.945 24.562 13.898 1 97.12 563 HIS B CA 1
ATOM 9248 C C . HIS B 1 563 ? -17.172 25.375 14.32 1 97.12 563 HIS B C 1
ATOM 9250 O O . HIS B 1 563 ? -17.406 25.562 15.508 1 97.12 563 HIS B O 1
ATOM 9256 N N . HIS B 1 564 ? -17.828 25.781 13.32 1 96.12 564 HIS B N 1
ATOM 9257 C CA . HIS B 1 564 ? -19.062 26.516 13.602 1 96.12 564 HIS B CA 1
ATOM 9258 C C . HIS B 1 564 ? -20.078 25.641 14.328 1 96.12 564 HIS B C 1
ATOM 9260 O O . HIS B 1 564 ? -20.719 26.078 15.281 1 96.12 564 HIS B O 1
ATOM 9266 N N . HIS B 1 565 ? -20.203 24.453 13.852 1 96.06 565 HIS B N 1
ATOM 9267 C CA . HIS B 1 565 ? -21.094 23.5 14.5 1 96.06 565 HIS B CA 1
ATOM 9268 C C . HIS B 1 565 ? -20.656 23.234 15.945 1 96.06 565 HIS B C 1
ATOM 9270 O O . HIS B 1 565 ? -21.5 23.156 16.844 1 96.06 565 HIS B O 1
ATOM 9276 N N . CYS B 1 566 ? -19.406 23.109 16.172 1 96.12 566 CYS B N 1
ATOM 9277 C CA . CYS B 1 566 ? -18.859 22.891 17.5 1 96.12 566 CYS B CA 1
ATOM 9278 C C . CYS B 1 566 ? -19.141 24.078 18.406 1 96.12 566 CYS B C 1
ATOM 9280 O O . CYS B 1 566 ? -19.422 23.906 19.594 1 96.12 566 CYS B O 1
ATOM 9282 N N . LYS B 1 567 ? -19.016 25.281 17.875 1 96.19 567 LYS B N 1
ATOM 9283 C CA . LYS B 1 567 ? -19.391 26.484 18.625 1 96.19 567 LYS B CA 1
ATOM 9284 C C . LYS B 1 567 ? -20.844 26.422 19.078 1 96.19 567 LYS B C 1
ATOM 9286 O O . LYS B 1 567 ? -21.156 26.688 20.234 1 96.19 567 LYS B O 1
ATOM 9291 N N . GLU B 1 568 ? -21.688 26.031 18.156 1 95.31 568 GLU B N 1
ATOM 9292 C CA . GLU B 1 568 ? -23.109 25.953 18.469 1 95.31 568 GLU B CA 1
ATOM 9293 C C . GLU B 1 568 ? -23.391 24.906 19.547 1 95.31 568 GLU B C 1
ATOM 9295 O O . GLU B 1 568 ? -24.25 25.109 20.406 1 95.31 568 GLU B O 1
ATOM 9300 N N . ARG B 1 569 ? -22.719 23.875 19.469 1 95.12 569 ARG B N 1
ATOM 9301 C CA . ARG B 1 569 ? -22.875 22.844 20.484 1 95.12 569 ARG B CA 1
ATOM 9302 C C . ARG B 1 569 ? -22.422 23.328 21.859 1 95.12 569 ARG B C 1
ATOM 9304 O O . ARG B 1 569 ? -23.031 23 22.875 1 95.12 569 ARG B O 1
ATOM 9311 N N . PHE B 1 570 ? -21.391 24.156 21.922 1 95.38 570 PHE B N 1
ATOM 9312 C CA . PHE B 1 570 ? -20.938 24.734 23.188 1 95.38 570 PHE B CA 1
ATOM 9313 C C . PHE B 1 570 ? -21.922 25.781 23.688 1 95.38 570 PHE B C 1
ATOM 9315 O O . PHE B 1 570 ? -21.938 26.109 24.875 1 95.38 570 PHE B O 1
ATOM 9322 N N . MET B 1 571 ? -22.734 26.188 22.734 1 94.81 571 MET B N 1
ATOM 9323 C CA . MET B 1 571 ? -23.766 27.156 23.094 1 94.81 571 MET B CA 1
ATOM 9324 C C . MET B 1 571 ? -25.062 26.438 23.469 1 94.81 571 MET B C 1
ATOM 9326 O O . MET B 1 571 ? -26.047 27.094 23.812 1 94.81 571 MET B O 1
ATOM 9330 N N . GLY B 1 572 ? -25.078 25.047 23.328 1 93.25 572 GLY B N 1
ATOM 9331 C CA . GLY B 1 572 ? -26.203 24.281 23.844 1 93.25 572 GLY B CA 1
ATOM 9332 C C . GLY B 1 572 ? -26.969 23.547 22.766 1 93.25 572 GLY B C 1
ATOM 9333 O O . GLY B 1 572 ? -28.016 22.969 23.016 1 93.25 572 GLY B O 1
ATOM 9334 N N . LYS B 1 573 ? -26.484 23.578 21.562 1 93.62 573 LYS B N 1
ATOM 9335 C CA . LYS B 1 573 ? -27.141 22.812 20.5 1 93.62 573 LYS B CA 1
ATOM 9336 C C . LYS B 1 573 ? -27.125 21.312 20.812 1 93.62 573 LYS B C 1
ATOM 9338 O O . LYS B 1 573 ? -26.094 20.766 21.219 1 93.62 573 LYS B O 1
ATOM 9343 N N . GLN B 1 574 ? -28.25 20.625 20.547 1 90.19 574 GLN B N 1
ATOM 9344 C CA . GLN B 1 574 ? -28.391 19.234 20.969 1 90.19 574 GLN B CA 1
ATOM 9345 C C . GLN B 1 574 ? -28.094 18.281 19.812 1 90.19 574 GLN B C 1
ATOM 9347 O O . GLN B 1 574 ? -27.641 17.156 20.031 1 90.19 574 GLN B O 1
ATOM 9352 N N . ASP B 1 575 ? -28.328 18.703 18.609 1 89.62 575 ASP B N 1
ATOM 9353 C CA . ASP B 1 575 ? -28.047 17.844 17.453 1 89.62 575 ASP B CA 1
ATOM 9354 C C . ASP B 1 575 ? -26.547 17.547 17.344 1 89.62 575 ASP B C 1
ATOM 9356 O O . ASP B 1 575 ? -25.75 18.469 17.125 1 89.62 575 ASP B O 1
ATOM 9360 N N . PRO B 1 576 ? -26.219 16.359 17.359 1 90.69 576 PRO B N 1
ATOM 9361 C CA . PRO B 1 576 ? -24.797 16.031 17.406 1 90.69 576 PRO B CA 1
ATOM 9362 C C . PRO B 1 576 ? -24.141 16.078 16.031 1 90.69 576 PRO B C 1
ATOM 9364 O O . PRO B 1 576 ? -22.906 16.156 15.922 1 90.69 576 PRO B O 1
ATOM 9367 N N . PHE B 1 577 ? -24.875 16.062 14.891 1 91.19 577 PHE B N 1
ATOM 9368 C CA . PHE B 1 577 ? -24.281 15.906 13.578 1 91.19 577 PHE B CA 1
ATOM 9369 C C . PHE B 1 577 ? -24.281 17.219 12.82 1 91.19 577 PHE B C 1
ATOM 9371 O O . PHE B 1 577 ? -25.25 17.984 12.891 1 91.19 577 PHE B O 1
ATOM 9378 N N . CYS B 1 578 ? -23.141 17.5 12.203 1 92.94 578 CYS B N 1
ATOM 9379 C CA . CYS B 1 578 ? -23 18.656 11.32 1 92.94 578 CYS B CA 1
ATOM 9380 C C . CYS B 1 578 ? -23.516 18.328 9.922 1 92.94 578 CYS B C 1
ATOM 9382 O O . CYS B 1 578 ? -22.719 18.031 9.023 1 92.94 578 CYS B O 1
ATOM 9384 N N . LYS B 1 579 ? -24.688 18.516 9.539 1 87.31 579 LYS B N 1
ATOM 9385 C CA . LYS B 1 579 ? -25.359 18.062 8.32 1 87.31 579 LYS B CA 1
ATOM 9386 C C . LYS B 1 579 ? -24.859 18.828 7.102 1 87.31 579 LYS B C 1
ATOM 9388 O O . LYS B 1 579 ? -24.844 18.297 5.992 1 87.31 579 LYS B O 1
ATOM 9393 N N . ASP B 1 580 ? -24.344 20 7.305 1 88 580 ASP B N 1
ATOM 9394 C CA . ASP B 1 580 ? -23.984 20.828 6.168 1 88 580 ASP B CA 1
ATOM 9395 C C . ASP B 1 580 ? -22.469 20.875 5.988 1 88 580 ASP B C 1
ATOM 9397 O O . ASP B 1 580 ? -21.938 21.766 5.316 1 88 580 ASP B O 1
ATOM 9401 N N . MET B 1 581 ? -21.812 20 6.594 1 90.19 581 MET B N 1
ATOM 9402 C CA . MET B 1 581 ? -20.344 20.062 6.578 1 90.19 581 MET B CA 1
ATOM 9403 C C . MET B 1 581 ? -19.828 19.984 5.148 1 90.19 581 MET B C 1
ATOM 9405 O O . MET B 1 581 ? -18.859 20.688 4.801 1 90.19 581 MET B O 1
ATOM 9409 N N . TYR B 1 582 ? -20.5 19.156 4.242 1 84.56 582 TYR B N 1
ATOM 9410 C CA . TYR B 1 582 ? -19.953 18.906 2.912 1 84.56 582 TYR B CA 1
ATOM 9411 C C . TYR B 1 582 ? -20.75 19.672 1.852 1 84.56 582 TYR B C 1
ATOM 9413 O O . TYR B 1 582 ? -20.578 19.422 0.653 1 84.56 582 TYR B O 1
ATOM 9421 N N . ASN B 1 583 ? -21.641 20.547 2.217 1 80.5 583 ASN B N 1
ATOM 9422 C CA . ASN B 1 583 ? -22.422 21.328 1.268 1 80.5 583 ASN B CA 1
ATOM 9423 C C . ASN B 1 583 ? -21.594 22.453 0.646 1 80.5 583 ASN B C 1
ATOM 9425 O O . ASN B 1 583 ? -20.719 23.016 1.302 1 80.5 583 ASN B O 1
#

Nearest PDB structures (foldseek):
  6zmw-assembly1_y  TM=1.841E-01  e=7.571E-01  Homo sapiens
  6sgx-assembly1_B  TM=2.822E-01  e=5.249E+00  Mycolicibacterium smegmatis MC2 155
  6zmw-assembly1_y  TM=1.880E-01  e=8.591E-01  Homo sapiens

pLDDT: mean 88.68, std 13.95, range [22.22, 98.81]

Sequence (1166 aa):
LELLESDLGNIPSFQGNSTLITSELMRRMLFLIPTLTSHEDFDATALELCLNIYWTTFHIQYPIIHKPSFNTLTAPPILILAMVLMGAALSNSIGNPFKDPLGMAMEIGIPLRWLIFKHRSPGASEPWEIQSLLILEVFEKHYSSRDLHERSSVHYAAKIEMMKRSTVLGGDPYATESKSHTELNETDQYVLWNKWIHAESMKRCALMAFCFDLNSLITSGHQASLYVNKLRLGLPCDDCLWEADIDTLKNLELPKNPEMVLTALKKLLKGEKVQTNSFGKKVMLFAVVSLMVQFELRDETMAMITDESTSDILKDVWRDKLSYALDSWKYNVNEGSCCDVSTLLVDLRVRKADSGTVYFDLNDTKCKYPSYHMAQIRLRIVNHDMLILAGLPLRMSVKVDDKDYKNVEMRLRKWAKSLDGRVSVVHAYLCVIECLLNFQDGVIDYRPDKDPVHERAHIINASVMIIWCYNFLERGPESDKFNEGLEEYNEDAFDYLVRIKEELDRNLVLDRGAFEYHMSIRKCAANLSSIDNLNNLASFFNIVSSLYTQCFWELGVEYSRLHHHCKERFMGKQDPFCKDMYNLELLESDLGNIPSFQGNSTLITSELMRRMLFLIPTLTSHEDFDATALELCLNIYWTTFHIQYPIIHKPSFNTLTAPPILILAMVLMGAALSNSIGNPFKDPLGMAMEIGIPLRWLIFKHRSPGASEPWEIQSLLILEVFEKHYSSRDLHERSSVHYAAKIEMMKRSTVLGGDPYATESKSHTELNETDQYVLWNKWIHAESMKRCALMAFCFDLNSLITSGHQASLYVNKLRLGLPCDDCLWEADIDTLKNLELPKNPEMVLTALKKLLKGEKVQTNSFGKKVMLFAVVSLMVQFELRDETMAMITDESTSDILKDVWRDKLSYALDSWKYNVNEGSCCDVSTLLVDLRVRKADSGTVYFDLNDTKCKYPSYHMAQIRLRIVNHDMLILAGLPLRMSVKVDDKDYKNVEMRLRKWAKSLDGRVSVVHAYLCVIECLLNFQDGVIDYRPDKDPVHERAHIINASVMIIWCYNFLERGPESDKFNEGLEEYNEDAFDYLVRIKEELDRNLVLDRGAFEYHMSIRKCAANLSSIDNLNNLASFFNIVSSLYTQCFWELGVEYSRLHHHCKERFMGKQDPFCKDMYN

Solvent-accessible surface area (backbone atoms only — not comparable to full-atom values): 62360 Å² total; per-residue (Å²): 116,72,84,74,60,65,73,73,72,63,78,70,73,85,55,61,55,41,70,65,61,48,72,65,56,50,50,54,45,35,69,77,42,57,74,49,74,76,40,90,66,66,44,53,67,50,45,35,49,14,44,48,41,24,55,41,56,48,31,35,50,56,68,41,65,54,58,37,68,34,26,53,88,74,48,57,60,66,38,51,49,30,39,30,30,48,8,30,62,49,31,46,29,55,70,42,91,57,90,51,33,61,60,54,22,48,66,47,56,71,53,43,66,59,53,48,65,71,67,51,59,80,71,42,60,52,58,59,57,55,50,27,50,53,47,44,36,52,41,21,60,61,58,33,44,64,69,41,27,50,47,36,62,30,51,49,52,28,60,55,43,43,41,56,31,15,48,64,70,63,46,68,87,56,70,76,60,74,70,75,62,89,76,47,51,72,67,53,46,50,52,49,49,50,52,48,50,51,51,50,29,39,45,40,43,52,49,50,50,44,35,52,39,49,50,39,24,56,69,71,64,46,82,66,84,67,50,50,88,72,46,81,43,51,40,69,71,58,57,67,64,58,60,41,37,67,78,58,46,71,75,45,75,83,73,76,80,47,60,39,47,57,60,50,50,55,38,40,71,71,70,39,73,47,90,69,53,25,60,34,45,52,43,51,54,40,45,55,51,34,49,52,54,53,51,49,52,38,50,54,54,45,42,72,76,42,69,68,70,71,48,57,61,60,52,56,56,54,49,55,53,49,50,45,40,54,38,32,41,38,38,37,48,45,71,58,50,52,29,48,46,72,56,47,25,52,50,69,95,65,54,82,64,82,54,68,30,69,82,73,31,84,79,32,60,40,51,68,46,50,61,60,38,40,47,56,28,41,74,68,43,67,63,67,53,48,41,45,69,62,7,47,50,56,54,66,64,32,75,64,46,70,67,56,47,52,54,41,48,53,54,47,52,55,37,52,71,31,66,61,36,27,38,29,37,49,35,22,50,50,48,44,47,37,44,29,54,34,74,89,80,70,39,75,60,60,52,58,54,37,51,79,59,70,59,45,56,59,46,45,52,53,25,52,42,46,47,47,52,44,29,43,72,75,64,31,53,60,38,76,45,42,87,72,69,61,90,78,63,93,34,54,38,60,59,45,54,5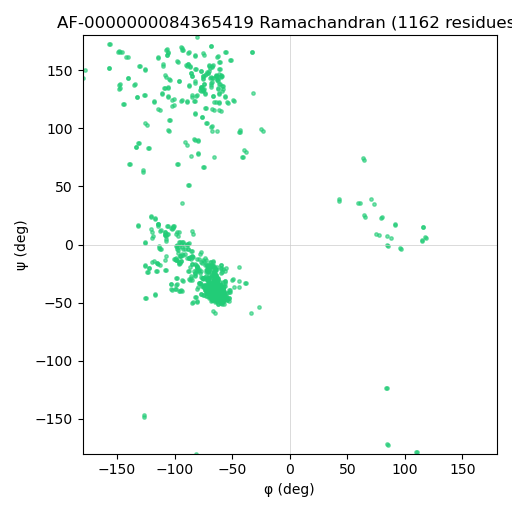1,52,52,48,54,60,41,55,75,47,50,40,78,88,72,46,34,67,51,26,54,52,15,47,50,50,35,21,71,45,50,83,73,51,76,72,68,32,45,42,38,36,36,27,50,52,54,16,55,40,23,56,67,25,85,25,46,59,38,36,28,48,14,44,43,29,43,46,45,21,41,34,25,26,40,46,78,76,59,60,39,84,62,36,86,109,115,72,82,76,59,66,72,72,71,63,77,70,74,82,55,63,57,41,68,64,61,48,72,66,57,50,51,53,45,35,70,76,40,56,76,49,75,77,40,90,66,64,45,55,68,49,46,34,48,14,42,50,41,22,57,42,55,48,32,36,50,54,68,42,64,54,59,37,69,34,29,52,88,73,48,58,62,67,39,51,50,29,39,30,28,49,8,29,62,48,31,45,30,55,69,42,90,54,90,52,33,60,59,53,21,47,68,46,55,72,53,42,64,59,52,47,64,71,67,52,59,81,72,41,59,52,59,58,57,56,50,27,49,52,49,44,36,52,41,21,60,61,58,34,43,63,68,41,28,49,49,35,62,29,51,49,52,28,60,54,43,44,41,56,29,15,49,63,70,64,44,69,89,55,69,79,63,69,72,69,69,87,74,49,52,72,68,52,47,50,54,49,51,50,50,47,51,52,52,51,29,37,45,39,43,52,48,50,51,44,36,52,39,49,50,39,23,55,68,71,65,46,82,66,84,67,50,50,88,72,46,83,42,51,41,68,71,58,56,67,64,59,61,42,38,68,77,59,47,72,77,46,75,82,74,75,80,47,61,39,46,58,59,50,49,55,37,40,70,70,69,39,73,46,89,70,53,26,59,34,43,52,43,52,55,39,46,54,52,34,49,53,54,53,50,49,51,38,48,54,55,45,45,72,75,42,69,68,71,70,47,56,63,61,53,57,57,54,49,55,53,48,50,45,41,54,36,33,42,38,37,38,49,46,70,57,49,52,30,47,46,70,54,46,26,50,49,69,96,65,55,81,64,82,52,68,30,70,83,73,32,83,80,33,61,39,51,65,46,51,62,59,38,40,48,58,28,41,72,68,44,68,62,65,53,46,42,46,68,62,7,50,50,55,54,65,64,33,74,65,47,70,69,56,47,51,55,41,49,55,53,47,51,56,36,54,74,32,68,62,36,27,37,28,38,49,35,22,49,50,47,45,48,38,44,29,53,33,76,89,78,69,41,74,60,61,53,57,54,38,51,78,57,70,61,45,54,60,46,46,50,52,24,52,42,46,47,48,51,42,30,44,72,76,65,30,53,60,38,77,44,42,88,72,69,62,92,79,62,91,34,55,39,60,60,45,53,52,52,52,49,54,60,41,54,75,46,51,42,78,89,72,47,35,67,50,27,53,53,15,48,50,50,35,21,70,46,50,82,73,52,75,74,70,33,47,41,39,37,36,26,50,51,54,15,56,40,23,55,66,25,84,24,46,60,39,35,27,48,14,45,43,29,42,47,44,21,40,34,25,25,39,46,77,74,57,59,39,84,63,36,86,110

Foldseek 3Di:
DVVVPPPPPPPPPQDWFDLFDDPVLLVVLCVQQVVCVPPPQPDRVSLSQLLVLLVQQVCFQQVLALRGSDDSVPDDSLLSLLSSLLSLLQCVQQPRPDDCSQVSSCSSLVCSLVVLVVPADPFAGFLSSLNSLLSSLLCQCFRAAPVSNVVSLVCLCVSVVNLCRHCQLPHDLCVPVDFPLVPDPPVRLLVVVVSVLRNLSSLSSNLSSLLVQLLCCLQPNRDHNDALVSNQAAAHDALCQSNDHSVVCSPDGDDDGHHRLVVQLVCLLVLAADEDFLSRLSSSLSNLSRVLNVVVVVLVVCVVVDPNPVSVVVLVVVLLSSLLSLLSSCCRYVPQAQQALRSRTHHPVNSDDHSSGPCNDRPGRAGNPLVSLSSLLSSQDGLVLLCLQLAAQDDVNHGDDPVNVVVSLVVVLVLLPDLSLLLSLLSLLVNLCRHQDDPVVLGGDHASQNDSSRCSLSSNLSSVSSLLSNCCSPPNAQAACLVVVDDDAPDAQSRLSVLLVVLLVVQADRPPHSVSRSVSSSVSSVCVVVDPPSNSCLNVLQVQLVSLCPHPHQVSPLSSLSSNSSSSRSRNDDNRHSPVSND/DVVVPPPPPPPPPQDWFDLFDDPVLLVVLCVQQVVLVPPPQPDRVSLSQLLVLLVQQVCFQQVLALRGSDDSVPDDSLLSLLSSLLSLLQCVQQPRPDDCSQVSSCSSLVCSLVVLVVPFDPFAGFLSSLNSLLSSLLCQCFRAAPVSNVVSLVCLCVSVVNLCRHCQLPHDLCVPVPDDLVPDPPVVLLVVVVSVLRNLSSLSSNLSSLLVQLLCCLQPNRDHNDALVSNQAAAHDALCQSNDHSVVCSPDDDDDGHHRLVVQLVCLLVLAADEDFLSRLSSSLSNLSRVLNVVVVVLVVCVVPDPNPVSVVVLVVVLLSSLLSLLSSCCRYVPQAQQALRSRTHHPVNSDDHSSGPCNDRPGRAGNPLVSLSSLLSSQDGLVLLCLQLAAQDDVNHGDDPVNVVVSLVVVLVLLPDLSLLLSLLSLLVNLCRHQDDPVVLGGDHASQNDSSRCSLSSNLSSVSSLLSNCCSLPNAQAACLVVVDDDAPDAQSRLSVLLVVLLVVQADRPPHSVSRSVSSSVSSVCVVVDPPSNRCLNVLQVQLVSLCPHPHQVSPLSSQSSNSSSSRSRNDDNRHSPVSND